Protein AF-A0A7C8EJQ4-F1 (afdb_monomer_lite)

Secondary structure (DSSP, 8-state):
----------------SGGGHHHHHHTTEEEEE-SSSSS-TTSS----EEETT-EEETTEEEEESSS-EEE------SS-GGGSSS-EEEEEEEEE------S-PEEEEEES-TTSTTT--EEEEEE-TTS-EEEEEEE-TTSS-EEE----EE-SSSS-EEEEEEEETTTTEEEEEEEETTEEEEEEEEE----S----PPPEESS----TT-SS-S---EEEEEEEEEESSPPPHHHHTTGGGGGS---TTSEEEEESPTT--SB-SSS-EEEEEEGGG-TT--EEEEEEESSSSPPEEEEEE-SSEEE-SSPPPTT-EEEEEEEEE-TT-TTPSEEEEEEEEEB--S-EEEESPTTEEEE-TTPPEEEE--TT--EEEEEEESSTTT-EEEEEESSSEE-----TT-EEEEEEEEEETTEEE---EEEEEEPPPPPPHHHHT-SEEEEEEE----EEETT-TTT---SSS-SBSS-EEEEEETTTTEEEEEEEGGGSTTS-BEEEEEEE-TTSSEEEEEEE-STT---EEEEEETTS-S-EE-SPPPTTHHHHHHHH--SSSS------EEEEEE-SSSEEEEEEEEEEEE-TTS-TTT-EEEEEEEEETTS---EE----SS-EEEEEE-TTS-EEEEEE--TTS-SSS-EEEEEE-TTS-S-EEEE-TT--SSSEEEEEEE-TT-TTEEEEEEE-SEEESSS-B-EEEEETTS-------TT-----TTEEESSTTEE--SSBSEEEE-SSSEEEESSSTTS-EEEEEEESSSSEEEEEEE--TTS-TT-TT-EEEEEEETT--EEEEE--TTSEEEEEEE-S--PPPP-------HHHHHTTEEEEEES-TTTTTTT-TTTTPPTT---EEEEEEEPP-BGGG--SS--S---TTTSSSS-SS-EEEEEEEEPPTTS-EEEEEESSSEEEEEEE-TTS-EEEE-SS-EEPPTT-EEEESSSSPPTT---PPPTT-----TGGGSPPBPPBPPTTPPPP-GGGTTS--EE--HHHHTHHHHH-TTSTTS-STTTS-SSS-GGG------B-SSSBHHHHHHHHTT-S-S---SS-SS-S--TTS-PPTTSSGGGG-HHHHHHHH-HHHHTTS-HHHHHHHHHHHHTTT---S-S-SB-SGGGTTSTTBTPPPPHHHHT-SS--TT--

pLDDT: mean 82.67, std 15.23, range [19.94, 98.62]

Sequence (1172 aa):
MKRLILTIAVSVLCLYPAKMGQAAVQDGVEVAHCFDDLNDSSGNGHTASLQGGANLSGGMVYFDGNGDYVNVGSGTWSSNPCDGSSNFTIAIAYASSQTGEGEEGAALACIGDPSVEGGSGHLTIFTNNNGQYVDCWYVGAVLGGTQYSGLSYSFSDGNMHCCFITYNASTDMVKLYALDGGSAVAGPSGTLGINTTGSNEYPRLGRAHDDPYNDFATVELNGQISLFAIWNRIISTSEMELVEDLCVPPNPCRPNNPSPANLDEHIDYRNLILDWSVEGGCDPCTTYDVYFGTSSPPPLQASGVTNTDWSCPSPLNIDQWYWWQIKAQVPGDPCSPIEGSEWKFKTGGKAYNPSPYDGEGNVQTSSQLSWSGDSFADSYNVYFGTTPDGGTFQDNTTDPCFTPTLEAETPYYWRIDEVIGGSPQTGDVWSFETALAPPDPEELGFDEILFVQRPSFASDHFYTDFIHYDPDGLFRSDNGIYKYNLTTHVIAPVITAADMPGGQGVFYKFDLDWDASRIVFDYKRGVGYGYRIWMCDIDGSNLTQITTTPPDEAANMAEYDMGEYTYSFHYDDMHPCFTQEDTIIFTSTRCKFTTLCDYDGVLTTPVLHRINIDGTGLEKLTDSPVSEFAPSMMSDGRVVYTRWEYVDKDSLYCKVGYAMNPDGSHVNEIIGLDHHSPPTFNYFRQVPTNPNKFVCVGAPHYWQGDNLGPILLIDRTKEVRTHEEPDDPTPGPAVTYVTPKVHIWQEPGWNFWTGSGWVMDEDGSSGKLYTTPYPLNETQFLVTCKYNDSDSWDTRDAYDIYLIDVSENHIPLVSVSGTSCWNPYPLKTRDKPIKINALKFPSYVASNQGLALVTDVYKGLEGEGDPPIARGDVKYLRVNMVVSRPWSCHRILLWDPVVSSTGWAAALWPRVQLGIVPVEDDGSAYFVVPADRNIFLQALDSEYRELQRERTYINFRPGEFRSCIGCHEQSGHAPTPPYGSSEAVMAFQNPPVIPEPMPGEAAGTGDWAGWGVKVLYYPYDIQPIFNDPCRPGGSCVSCHSGGSPSGDLDLSDGLTEAYNVSYESLTYGGYCGPLVFENNDHMDDDLTQFEPPMYFGCHNSYLAWWLYNDATHRARLTDQELRTIFRWVDTNYQYYGTYYGRHHSDHSSDPDFRRMPTVEEAISYDAPSWHN

Structure (mmCIF, N/CA/C/O backbone):
data_AF-A0A7C8EJQ4-F1
#
_entry.id   AF-A0A7C8EJQ4-F1
#
loop_
_atom_site.group_PDB
_atom_site.id
_atom_site.type_symbol
_atom_site.label_atom_id
_atom_site.label_alt_id
_atom_site.label_comp_id
_atom_site.label_asym_id
_atom_site.label_entity_id
_atom_site.label_seq_id
_atom_site.pdbx_PDB_ins_code
_atom_site.Cartn_x
_atom_site.Cartn_y
_atom_site.Cartn_z
_atom_site.occupancy
_atom_site.B_iso_or_equiv
_atom_site.auth_seq_id
_atom_site.auth_comp_id
_atom_site.auth_asym_id
_atom_site.auth_atom_id
_atom_site.pdbx_PDB_model_num
ATOM 1 N N . MET A 1 1 ? 8.455 -26.024 78.922 1.00 27.30 1 MET A N 1
ATOM 2 C CA . MET A 1 1 ? 9.910 -26.313 78.955 1.00 27.30 1 MET A CA 1
ATOM 3 C C . MET A 1 1 ? 10.469 -25.837 77.624 1.00 27.30 1 MET A C 1
ATOM 5 O O . MET A 1 1 ? 10.026 -26.337 76.612 1.00 27.30 1 MET A O 1
ATOM 9 N N . LYS A 1 2 ? 11.079 -24.650 77.584 1.00 22.14 2 LYS A N 1
ATOM 10 C CA . LYS A 1 2 ? 12.534 -24.402 77.685 1.00 22.14 2 LYS A CA 1
ATOM 11 C C . LYS A 1 2 ? 13.331 -24.809 76.425 1.00 22.14 2 LYS A C 1
ATOM 13 O O . LYS A 1 2 ? 13.649 -25.981 76.302 1.00 22.14 2 LYS A O 1
ATOM 18 N N . ARG A 1 3 ? 13.809 -23.752 75.732 1.00 21.80 3 ARG A N 1
ATOM 19 C CA . ARG A 1 3 ? 15.161 -23.533 75.144 1.00 21.80 3 ARG A CA 1
ATOM 20 C C . ARG A 1 3 ? 15.462 -24.282 73.822 1.00 21.80 3 ARG A C 1
ATOM 22 O O . ARG A 1 3 ? 15.159 -25.457 73.745 1.00 21.80 3 ARG A O 1
ATOM 29 N N . LEU A 1 4 ? 16.088 -23.702 72.783 1.00 24.14 4 LEU A N 1
ATOM 30 C CA . LEU A 1 4 ? 17.057 -22.590 72.721 1.00 24.14 4 LEU A CA 1
ATOM 31 C C . LEU A 1 4 ? 17.290 -22.096 71.248 1.00 24.14 4 LEU A C 1
ATOM 33 O O . LEU A 1 4 ? 17.515 -22.951 70.404 1.00 24.14 4 LEU A O 1
ATOM 37 N N . ILE A 1 5 ? 17.343 -20.756 71.041 1.00 26.19 5 ILE A N 1
ATOM 38 C CA . ILE A 1 5 ? 18.107 -19.915 70.053 1.00 26.19 5 ILE A CA 1
ATOM 39 C C . ILE A 1 5 ? 17.759 -20.013 68.540 1.00 26.19 5 ILE A C 1
ATOM 41 O O . ILE A 1 5 ? 17.794 -21.103 67.991 1.00 26.19 5 ILE A O 1
ATOM 45 N N . LEU A 1 6 ? 17.439 -18.934 67.791 1.00 23.31 6 LEU A N 1
ATOM 46 C CA . LEU A 1 6 ? 17.918 -17.523 67.774 1.00 23.31 6 LEU A CA 1
ATOM 47 C C . LEU A 1 6 ? 16.756 -16.495 67.540 1.00 23.31 6 LEU A C 1
ATOM 49 O O . LEU A 1 6 ? 15.693 -16.875 67.063 1.00 23.31 6 LEU A O 1
ATOM 53 N N . THR A 1 7 ? 16.948 -15.213 67.899 1.00 22.31 7 THR A N 1
ATOM 54 C CA . THR A 1 7 ? 15.931 -14.234 68.376 1.00 22.31 7 THR A CA 1
ATOM 55 C C . THR A 1 7 ? 15.951 -12.865 67.637 1.00 22.31 7 THR A C 1
ATOM 57 O O . THR A 1 7 ? 17.027 -12.302 67.507 1.00 22.31 7 THR A O 1
ATOM 60 N N . ILE A 1 8 ? 14.759 -12.354 67.252 1.00 22.22 8 ILE A N 1
ATOM 61 C CA . ILE A 1 8 ? 14.138 -10.981 67.273 1.00 22.22 8 ILE A CA 1
ATOM 62 C C . ILE A 1 8 ? 14.967 -9.683 67.043 1.00 22.22 8 ILE A C 1
ATOM 64 O O . ILE A 1 8 ? 15.842 -9.385 67.851 1.00 22.22 8 ILE A O 1
ATOM 68 N N . ALA A 1 9 ? 14.486 -8.814 66.121 1.00 19.94 9 ALA A N 1
ATOM 69 C CA . ALA A 1 9 ? 14.105 -7.394 66.360 1.00 19.94 9 ALA A CA 1
ATOM 70 C C . ALA A 1 9 ? 13.212 -6.805 65.230 1.00 19.94 9 ALA A C 1
ATOM 72 O O . ALA A 1 9 ? 13.501 -6.982 64.054 1.00 19.94 9 ALA A O 1
ATOM 73 N N . VAL A 1 10 ? 12.142 -6.102 65.628 1.00 23.73 10 VAL A N 1
ATOM 74 C CA . VAL A 1 10 ? 11.240 -5.225 64.848 1.00 23.73 10 VAL A CA 1
ATOM 75 C C . VAL A 1 10 ? 11.410 -3.801 65.421 1.00 23.73 10 VAL A C 1
ATOM 77 O O . VAL A 1 10 ? 11.608 -3.690 66.633 1.00 23.73 10 VAL A O 1
ATOM 80 N N . SER A 1 11 ? 11.284 -2.768 64.568 1.00 20.97 11 SER A N 1
ATOM 81 C CA . SER A 1 11 ? 11.115 -1.315 64.842 1.00 20.97 11 SER A CA 1
ATOM 82 C C . SER A 1 11 ? 12.342 -0.369 64.879 1.00 20.97 11 SER A C 1
ATOM 84 O O . SER A 1 11 ? 13.167 -0.440 65.783 1.00 20.97 11 SER A O 1
ATOM 86 N N . VAL A 1 12 ? 12.279 0.623 63.969 1.00 22.95 12 VAL A N 1
ATOM 87 C CA . VAL A 1 12 ? 12.767 2.028 63.999 1.00 22.95 12 VAL A CA 1
ATOM 88 C C . VAL A 1 12 ? 14.278 2.305 63.943 1.00 22.95 12 VAL A C 1
ATOM 90 O O . VAL A 1 12 ? 14.991 2.189 64.934 1.00 22.95 12 VAL A O 1
ATOM 93 N N . LEU A 1 13 ? 14.700 2.850 62.798 1.00 22.28 13 LEU A N 1
ATOM 94 C CA . LEU A 1 13 ? 15.467 4.099 62.696 1.00 22.28 13 LEU A CA 1
ATOM 95 C C . LEU A 1 13 ? 15.212 4.683 61.296 1.00 22.28 13 LEU A C 1
ATOM 97 O O . LEU A 1 13 ? 15.818 4.253 60.320 1.00 22.28 13 LEU A O 1
ATOM 101 N N . CYS A 1 14 ? 14.266 5.624 61.214 1.00 28.27 14 CYS A N 1
ATOM 102 C CA . CYS A 1 14 ? 14.302 6.671 60.198 1.00 28.27 14 CYS A CA 1
ATOM 103 C C . CYS A 1 14 ? 15.649 7.383 60.319 1.00 28.27 14 CYS A C 1
ATOM 105 O O . CYS A 1 14 ? 16.076 7.644 61.446 1.00 28.27 14 CYS A O 1
ATOM 107 N N . LEU A 1 15 ? 16.293 7.641 59.185 1.00 25.84 15 LEU A N 1
ATOM 108 C CA . LEU A 1 15 ? 17.126 8.804 58.864 1.00 25.84 15 LEU A CA 1
ATOM 109 C C . LEU A 1 15 ? 17.798 8.504 57.514 1.00 25.84 15 LEU A C 1
ATOM 111 O O . LEU A 1 15 ? 18.328 7.408 57.342 1.00 25.84 15 LEU A O 1
ATOM 115 N N . TYR A 1 16 ? 17.816 9.512 56.635 1.00 28.77 16 TYR A N 1
ATOM 116 C CA . TYR A 1 16 ? 18.401 9.578 55.282 1.00 28.77 16 TYR A CA 1
ATOM 117 C C . TYR A 1 16 ? 17.473 9.115 54.140 1.00 28.77 16 TYR A C 1
ATOM 119 O O . TYR A 1 16 ? 17.317 7.919 53.914 1.00 28.77 16 TYR A O 1
ATOM 127 N N . PRO A 1 17 ? 16.888 10.082 53.402 1.00 32.66 17 PRO A N 1
ATOM 128 C CA . PRO A 1 17 ? 17.417 10.337 52.056 1.00 32.66 17 PRO A CA 1
ATOM 129 C C . PRO A 1 17 ? 17.632 11.817 51.725 1.00 32.66 17 PRO A C 1
ATOM 131 O O . PRO A 1 17 ? 18.051 12.126 50.619 1.00 32.66 17 PRO A O 1
ATOM 134 N N . ALA A 1 18 ? 17.441 12.731 52.673 1.00 28.28 18 ALA A N 1
ATOM 135 C CA . ALA A 1 18 ? 17.628 14.132 52.362 1.00 28.28 18 ALA A CA 1
ATOM 136 C C . ALA A 1 18 ? 19.133 14.467 52.152 1.00 28.28 18 ALA A C 1
ATOM 138 O O . ALA A 1 18 ? 19.528 14.971 51.122 1.00 28.28 18 ALA A O 1
ATOM 139 N N . LYS A 1 19 ? 20.068 14.066 53.026 1.00 28.25 19 LYS A N 1
ATOM 140 C CA . LYS A 1 19 ? 21.513 14.418 52.882 1.00 28.25 19 LYS A CA 1
ATOM 141 C C . LYS A 1 19 ? 22.242 13.802 51.669 1.00 28.25 19 LYS A C 1
ATOM 143 O O . LYS A 1 19 ? 23.445 14.013 51.542 1.00 28.25 19 LYS A O 1
ATOM 148 N N . MET A 1 20 ? 21.585 12.961 50.871 1.00 37.34 20 MET A N 1
ATOM 149 C CA . MET A 1 20 ? 22.222 12.355 49.703 1.00 37.34 20 MET A CA 1
ATOM 150 C C . MET A 1 20 ? 22.052 13.204 48.453 1.00 37.34 20 MET A C 1
ATOM 152 O O . MET A 1 20 ? 22.964 13.190 47.655 1.00 37.34 20 MET A O 1
ATOM 156 N N . GLY A 1 21 ? 20.972 13.959 48.274 1.00 43.34 21 GLY A N 1
ATOM 157 C CA . GLY A 1 21 ? 20.657 14.489 46.950 1.00 43.34 21 GLY A CA 1
ATOM 158 C C . GLY A 1 21 ? 21.635 15.532 46.390 1.00 43.34 21 GLY A C 1
ATOM 159 O O . GLY A 1 21 ? 22.051 15.399 45.244 1.00 43.34 21 GLY A O 1
ATOM 160 N N . GLN A 1 22 ? 22.088 16.510 47.190 1.00 45.38 22 GLN A N 1
ATOM 161 C CA . GLN A 1 22 ? 22.983 17.572 46.696 1.00 45.38 22 GLN A CA 1
ATOM 162 C C . GLN A 1 22 ? 24.466 17.134 46.721 1.00 45.38 22 GLN A C 1
ATOM 164 O O . GLN A 1 22 ? 25.219 17.442 45.806 1.00 45.38 22 GLN A O 1
ATOM 169 N N . ALA A 1 23 ? 24.886 16.322 47.694 1.00 49.50 23 ALA A N 1
ATOM 170 C CA . ALA A 1 23 ? 26.217 15.723 47.766 1.00 49.50 23 ALA A CA 1
ATOM 171 C C . ALA A 1 23 ? 26.384 14.619 46.724 1.00 49.50 23 ALA A C 1
ATOM 173 O O . ALA A 1 23 ? 27.482 14.443 46.209 1.00 49.50 23 ALA A O 1
ATOM 174 N N . ALA A 1 24 ? 25.314 13.881 46.411 1.00 62.06 24 ALA A N 1
ATOM 175 C CA . ALA A 1 24 ? 25.301 12.951 45.295 1.00 62.06 24 ALA A CA 1
ATOM 176 C C . ALA A 1 24 ? 25.359 13.744 43.993 1.00 62.06 24 ALA A C 1
ATOM 178 O O . ALA A 1 24 ? 26.297 13.534 43.241 1.00 62.06 24 ALA A O 1
ATOM 179 N N . VAL A 1 25 ? 24.506 14.750 43.761 1.00 73.81 25 VAL A N 1
ATOM 180 C CA . VAL A 1 25 ? 24.597 15.532 42.514 1.00 73.81 25 VAL A CA 1
ATOM 181 C C . VAL A 1 25 ? 25.911 16.322 42.382 1.00 73.81 25 VAL A C 1
ATOM 183 O O . VAL A 1 25 ? 26.331 16.584 41.266 1.00 73.81 25 VAL A O 1
ATOM 186 N N . GLN A 1 26 ? 26.619 16.653 43.470 1.00 73.94 26 GLN A N 1
ATOM 187 C CA . GLN A 1 26 ? 27.972 17.235 43.418 1.00 73.94 26 GLN A CA 1
ATOM 188 C C . GLN A 1 26 ? 29.094 16.193 43.249 1.00 73.94 26 GLN A C 1
ATOM 190 O O . GLN A 1 26 ? 30.200 16.542 42.830 1.00 73.94 26 GLN A O 1
ATOM 195 N N . ASP A 1 27 ? 28.842 14.919 43.559 1.00 79.69 27 ASP A N 1
ATOM 196 C CA . ASP A 1 27 ? 29.830 13.850 43.418 1.00 79.69 27 ASP A CA 1
ATOM 197 C C . ASP A 1 27 ? 30.124 13.580 41.942 1.00 79.69 27 ASP A C 1
ATOM 199 O O . ASP A 1 27 ? 29.236 13.224 41.163 1.00 79.69 27 ASP A O 1
ATOM 203 N N . GLY A 1 28 ? 31.392 13.725 41.564 1.00 79.75 28 GLY A N 1
ATOM 204 C CA . GLY A 1 28 ? 31.852 13.513 40.196 1.00 79.75 28 GLY A CA 1
ATOM 205 C C . GLY A 1 28 ? 31.602 14.675 39.232 1.00 79.75 28 GLY A C 1
ATOM 206 O O . GLY A 1 28 ? 31.813 14.484 38.038 1.00 79.75 28 GLY A O 1
ATOM 207 N N . VAL A 1 29 ? 31.174 15.857 39.701 1.00 87.44 29 VAL A N 1
ATOM 208 C CA . VAL A 1 29 ? 31.055 17.056 38.849 1.00 87.44 29 VAL A CA 1
ATOM 209 C C . VAL A 1 29 ? 32.443 17.525 38.405 1.00 87.44 29 VAL A C 1
ATOM 211 O O . VAL A 1 29 ? 33.298 17.863 39.224 1.00 87.44 29 VAL A O 1
ATOM 214 N N . GLU A 1 30 ? 32.646 17.596 37.096 1.00 86.62 30 GLU A N 1
ATOM 215 C CA . GLU A 1 30 ? 33.846 18.141 36.459 1.00 86.62 30 GLU A CA 1
ATOM 216 C C . GLU A 1 30 ? 33.672 19.637 36.167 1.00 86.62 30 GLU A C 1
ATOM 218 O O . GLU A 1 30 ? 34.538 20.447 36.497 1.00 86.62 30 GLU A O 1
ATOM 223 N N . VAL A 1 31 ? 32.511 20.024 35.635 1.00 87.88 31 VAL A N 1
ATOM 224 C CA . VAL A 1 31 ? 32.172 21.404 35.254 1.00 87.88 31 VAL A CA 1
ATOM 225 C C . VAL A 1 31 ? 30.773 21.725 35.755 1.00 87.88 31 VAL A C 1
ATOM 227 O O . VAL A 1 31 ? 29.874 20.907 35.575 1.00 87.88 31 VAL A O 1
ATOM 230 N N . ALA A 1 32 ? 30.567 22.913 36.327 1.00 87.62 32 ALA A N 1
ATOM 231 C CA . ALA A 1 32 ? 29.224 23.425 36.583 1.00 87.62 32 ALA A CA 1
ATOM 232 C C . ALA A 1 32 ? 29.159 24.946 36.402 1.00 87.62 32 ALA A C 1
ATOM 234 O O . ALA A 1 32 ? 29.771 25.705 37.150 1.00 87.62 32 ALA A O 1
ATOM 235 N N . HIS A 1 33 ? 28.366 25.402 35.440 1.00 87.31 33 HIS A N 1
ATOM 236 C CA . HIS A 1 33 ? 28.041 26.806 35.233 1.00 87.31 33 HIS A CA 1
ATOM 237 C C . HIS A 1 33 ? 26.543 27.022 35.356 1.00 87.31 33 HIS A C 1
ATOM 239 O O . HIS A 1 33 ? 25.764 26.514 34.559 1.00 87.31 33 HIS A O 1
ATOM 245 N N . CYS A 1 34 ? 26.176 27.837 36.335 1.00 80.56 34 CYS A N 1
ATOM 246 C CA . CYS A 1 34 ? 24.805 28.265 36.597 1.00 80.56 34 CYS A CA 1
ATOM 247 C C . CYS A 1 34 ? 24.543 29.719 36.201 1.00 80.56 34 CYS A C 1
ATOM 249 O O . CYS A 1 34 ? 23.495 30.269 36.505 1.00 80.56 34 CYS A O 1
ATOM 251 N N . PHE A 1 35 ? 25.542 30.367 35.594 1.00 83.00 35 PHE A N 1
ATOM 252 C CA . PHE A 1 35 ? 25.456 31.698 34.992 1.00 83.00 35 PHE A CA 1
ATOM 253 C C . PHE A 1 35 ? 24.912 32.831 35.894 1.00 83.00 35 PHE A C 1
ATOM 255 O O . PHE A 1 35 ? 24.545 33.901 35.408 1.00 83.00 35 PHE A O 1
ATOM 262 N N . ASP A 1 36 ? 24.974 32.672 37.218 1.00 71.62 36 ASP A N 1
ATOM 263 C CA . ASP A 1 36 ? 24.946 33.795 38.169 1.00 71.62 36 ASP A CA 1
ATOM 264 C C . ASP A 1 36 ? 26.218 34.655 38.053 1.00 71.62 36 ASP A C 1
ATOM 266 O O . ASP A 1 36 ? 26.193 35.882 38.190 1.00 71.62 36 ASP A O 1
ATOM 270 N N . ASP A 1 37 ? 27.341 34.004 37.753 1.00 79.12 37 ASP A N 1
ATOM 271 C CA . ASP A 1 37 ? 28.588 34.598 37.294 1.00 79.12 37 ASP A CA 1
ATOM 272 C C . ASP A 1 37 ? 29.264 33.671 36.256 1.00 79.12 37 ASP A C 1
ATOM 274 O O . ASP A 1 37 ? 28.708 32.651 35.849 1.00 79.12 37 ASP A O 1
ATOM 278 N N . LEU A 1 38 ? 30.450 34.047 35.765 1.00 83.31 38 LEU A N 1
ATOM 279 C CA . LEU A 1 38 ? 31.218 33.223 34.817 1.00 83.31 38 LEU A CA 1
ATOM 280 C C . LEU A 1 38 ? 32.145 32.212 35.514 1.00 83.31 38 LEU A C 1
ATOM 282 O O . LEU A 1 38 ? 32.961 31.562 34.856 1.00 83.31 38 LEU A O 1
ATOM 286 N N . ASN A 1 39 ? 32.091 32.105 36.841 1.00 82.19 39 ASN A N 1
ATOM 287 C CA . ASN A 1 39 ? 32.936 31.176 37.568 1.00 82.19 39 ASN A CA 1
ATOM 288 C C . ASN A 1 39 ? 32.368 29.760 37.472 1.00 82.19 39 ASN A C 1
ATOM 290 O O . ASN A 1 39 ? 31.169 29.529 37.323 1.00 82.19 39 ASN A O 1
ATOM 294 N N . ASP A 1 40 ? 33.281 28.803 37.529 1.00 81.25 40 ASP A N 1
ATOM 295 C CA . ASP A 1 40 ? 32.952 27.390 37.594 1.00 81.25 40 ASP A CA 1
ATOM 296 C C . ASP A 1 40 ? 32.598 27.021 39.039 1.00 81.25 40 ASP A C 1
ATOM 298 O O . ASP A 1 40 ? 33.410 27.179 39.957 1.00 81.25 40 ASP A O 1
ATOM 302 N N . SER A 1 41 ? 31.370 26.552 39.221 1.00 77.00 41 SER A N 1
ATOM 303 C CA . SER A 1 41 ? 30.782 26.168 40.502 1.00 77.00 41 SER A CA 1
ATOM 304 C C . SER A 1 41 ? 31.230 24.775 40.957 1.00 77.00 41 SER A C 1
ATOM 306 O O . SER A 1 41 ? 31.035 24.446 42.126 1.00 77.00 41 SER A O 1
ATOM 308 N N . SER A 1 42 ? 31.885 23.979 40.095 1.00 78.12 42 SER A N 1
ATOM 309 C CA . SER A 1 42 ? 32.476 22.687 40.488 1.00 78.12 42 SER A CA 1
ATOM 310 C C . SER A 1 42 ? 33.738 22.852 41.345 1.00 78.12 42 SER A C 1
ATOM 312 O O . SER A 1 42 ? 34.091 21.980 42.137 1.00 78.12 42 SER A O 1
ATOM 314 N N . GLY A 1 43 ? 34.431 23.989 41.202 1.00 74.88 43 GLY A N 1
ATOM 315 C CA . GLY A 1 43 ? 35.720 24.249 41.844 1.00 74.88 43 GLY A CA 1
ATOM 316 C C . GLY A 1 43 ? 36.942 23.709 41.087 1.00 74.88 43 GLY A C 1
ATOM 317 O O . GLY A 1 43 ? 38.059 23.870 41.586 1.00 74.88 43 GLY A O 1
ATOM 318 N N . ASN A 1 44 ? 36.772 23.140 39.887 1.00 80.12 44 ASN A N 1
ATOM 319 C CA . ASN A 1 44 ? 37.868 22.611 39.057 1.00 80.12 44 ASN A CA 1
ATOM 320 C C . ASN A 1 44 ? 38.519 23.666 38.144 1.00 80.12 44 ASN A C 1
ATOM 322 O O . ASN A 1 44 ? 39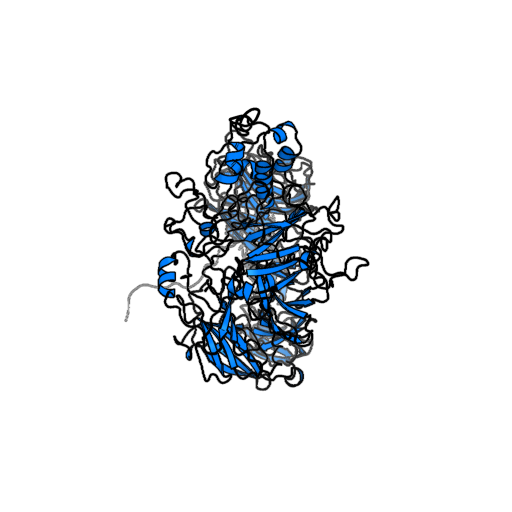.524 23.403 37.478 1.00 80.12 44 ASN A O 1
ATOM 326 N N . GLY A 1 45 ? 38.009 24.898 38.171 1.00 80.94 45 GLY A N 1
ATOM 327 C CA . GLY A 1 45 ? 38.659 26.064 37.575 1.00 80.94 45 GLY A CA 1
ATOM 328 C C . GLY A 1 45 ? 38.341 26.269 36.096 1.00 80.94 45 GLY A C 1
ATOM 329 O O . GLY A 1 45 ? 39.113 26.937 35.405 1.00 80.94 45 GLY A O 1
ATOM 330 N N . HIS A 1 46 ? 37.214 25.744 35.611 1.00 83.50 46 HIS A N 1
ATOM 331 C CA . HIS A 1 46 ? 36.734 25.920 34.237 1.00 83.50 46 HIS A CA 1
ATOM 332 C C . HIS A 1 46 ? 36.096 27.299 33.994 1.00 83.50 46 HIS A C 1
ATOM 334 O O . HIS A 1 46 ? 35.048 27.400 33.380 1.00 83.50 46 HIS A O 1
ATOM 340 N N . THR A 1 47 ? 36.702 28.395 34.463 1.00 85.12 47 THR A N 1
ATOM 341 C CA . THR A 1 47 ? 36.109 29.743 34.351 1.00 85.12 47 THR A CA 1
ATOM 342 C C . THR A 1 47 ? 35.704 30.078 32.909 1.00 85.12 47 THR A C 1
ATOM 344 O O . THR A 1 47 ? 36.538 30.033 32.000 1.00 85.12 47 THR A O 1
ATOM 347 N N . ALA A 1 48 ? 34.435 30.435 32.714 1.00 88.00 48 ALA A N 1
ATOM 348 C CA . ALA A 1 48 ? 33.855 30.728 31.414 1.00 88.00 48 ALA A CA 1
ATOM 349 C C . ALA A 1 48 ? 34.247 32.126 30.905 1.00 88.00 48 ALA A C 1
ATOM 351 O O . ALA A 1 48 ? 34.529 33.051 31.673 1.00 88.00 48 ALA A O 1
ATOM 352 N N . SER A 1 49 ? 34.239 32.305 29.585 1.00 91.31 49 SER A N 1
ATOM 353 C CA . SER A 1 49 ? 34.419 33.609 28.942 1.00 91.31 49 SER A CA 1
ATOM 354 C C . SER A 1 49 ? 33.443 33.792 27.784 1.00 91.31 49 SER A C 1
ATOM 356 O O . SER A 1 49 ? 33.294 32.901 26.950 1.00 91.31 49 SER A O 1
ATOM 358 N N . LEU A 1 50 ? 32.793 34.956 27.742 1.00 91.56 50 LEU A N 1
ATOM 359 C CA . LEU A 1 50 ? 31.844 35.336 26.694 1.00 91.56 50 LEU A CA 1
ATOM 360 C C . LEU A 1 50 ? 32.593 35.867 25.464 1.00 91.56 50 LEU A C 1
ATOM 362 O O . LEU A 1 50 ? 33.554 36.629 25.612 1.00 91.56 50 LEU A O 1
ATOM 366 N N . GLN A 1 51 ? 32.151 35.485 24.268 1.00 90.31 51 GLN A N 1
ATOM 367 C CA . GLN A 1 51 ? 32.710 35.891 22.976 1.00 90.31 51 GLN A CA 1
ATOM 368 C C . GLN A 1 51 ? 31.581 36.300 22.014 1.00 90.31 51 GLN A C 1
ATOM 370 O O . GLN A 1 51 ? 30.409 36.056 22.290 1.00 90.31 51 GLN A O 1
ATOM 375 N N . GLY A 1 52 ? 31.925 36.950 20.897 1.00 81.12 52 GLY A N 1
ATOM 376 C CA . GLY A 1 52 ? 30.977 37.258 19.812 1.00 81.12 52 GLY A CA 1
ATOM 377 C C . GLY A 1 52 ? 30.018 38.427 20.040 1.00 81.12 52 GLY A C 1
ATOM 378 O O . GLY A 1 52 ? 29.753 39.173 19.106 1.00 81.12 52 GLY A O 1
ATOM 379 N N . GLY A 1 53 ? 29.618 38.674 21.288 1.00 83.31 53 GLY A N 1
ATOM 380 C CA . GLY A 1 53 ? 28.463 39.528 21.598 1.00 83.31 53 GLY A CA 1
ATOM 381 C C . GLY A 1 53 ? 27.597 38.967 22.731 1.00 83.31 53 GLY A C 1
ATOM 382 O O . GLY A 1 53 ? 26.862 39.734 23.359 1.00 83.31 53 GLY A O 1
ATOM 383 N N . ALA A 1 54 ? 27.795 37.687 23.073 1.00 89.75 54 ALA A N 1
ATOM 384 C CA . ALA A 1 54 ? 27.119 36.989 24.159 1.00 89.75 54 ALA A CA 1
ATOM 385 C C . ALA A 1 54 ? 27.159 37.775 25.480 1.00 89.75 54 ALA A C 1
ATOM 387 O O . ALA A 1 54 ? 28.188 38.342 25.874 1.00 89.75 54 ALA A O 1
ATOM 388 N N . ASN A 1 55 ? 26.032 37.790 26.194 1.00 89.12 55 ASN A N 1
ATOM 389 C CA . ASN A 1 55 ? 25.853 38.620 27.384 1.00 89.12 55 ASN A CA 1
ATOM 390 C C . ASN A 1 55 ? 25.269 37.833 28.561 1.00 89.12 55 ASN A C 1
ATOM 392 O O . ASN A 1 55 ? 24.297 37.101 28.406 1.00 89.12 55 ASN A O 1
ATOM 396 N N . LEU A 1 56 ? 25.829 38.048 29.753 1.00 86.88 56 LEU A N 1
ATOM 397 C CA . LEU A 1 56 ? 25.348 37.493 31.014 1.00 86.88 56 LEU A CA 1
ATOM 398 C C . LEU A 1 56 ? 24.358 38.459 31.674 1.00 86.88 56 LEU A C 1
ATOM 400 O O . LEU A 1 56 ? 24.718 39.586 32.026 1.00 86.88 56 LEU A O 1
ATOM 404 N N . SER A 1 57 ? 23.120 38.025 31.887 1.00 76.94 57 SER A N 1
ATOM 405 C CA . SER A 1 57 ? 22.106 38.829 32.571 1.00 76.94 57 SER A CA 1
ATOM 406 C C . SER A 1 57 ? 21.074 37.945 33.264 1.00 76.94 57 SER A C 1
ATOM 408 O O . SER A 1 57 ? 20.562 37.002 32.680 1.00 76.94 57 SER A O 1
ATOM 410 N N . GLY A 1 58 ? 20.713 38.273 34.507 1.00 68.44 58 GLY A N 1
ATOM 411 C CA . GLY A 1 58 ? 19.616 37.596 35.210 1.00 68.44 58 GLY A CA 1
ATOM 412 C C . GLY A 1 58 ? 19.795 36.082 35.391 1.00 68.44 58 GLY A C 1
ATOM 413 O O . GLY A 1 58 ? 18.800 35.374 35.306 1.00 68.44 58 GLY A O 1
ATOM 414 N N . GLY A 1 59 ? 21.029 35.608 35.609 1.00 74.19 59 GLY A N 1
ATOM 415 C CA . GLY A 1 59 ? 21.326 34.183 35.822 1.00 74.19 59 GLY A CA 1
ATOM 416 C C . GLY A 1 59 ? 21.439 33.354 34.537 1.00 74.19 59 GLY A C 1
ATOM 417 O O . GLY A 1 59 ? 21.379 32.134 34.590 1.00 74.19 59 GLY A O 1
ATOM 418 N N . MET A 1 60 ? 21.528 33.995 33.367 1.00 83.50 60 MET A N 1
ATOM 419 C CA . MET A 1 60 ? 21.552 33.320 32.065 1.00 83.50 60 MET A CA 1
ATOM 420 C C . MET A 1 60 ? 22.510 34.013 31.100 1.00 83.50 60 MET A C 1
ATOM 422 O O . MET A 1 60 ? 22.722 35.231 31.183 1.00 83.50 60 MET A O 1
ATOM 426 N N . VAL A 1 61 ? 23.054 33.249 30.155 1.00 87.38 61 VAL A N 1
ATOM 427 C CA . VAL A 1 61 ? 23.771 33.788 28.993 1.00 87.38 61 VAL A CA 1
ATOM 428 C C . VAL A 1 61 ? 22.822 33.853 27.809 1.00 87.38 61 VAL A C 1
ATOM 430 O O . VAL A 1 61 ? 22.150 32.872 27.512 1.00 87.38 61 VAL A O 1
ATOM 433 N N . TYR A 1 62 ? 22.799 34.996 27.131 1.00 87.62 62 TYR A N 1
ATOM 434 C CA . TYR A 1 62 ? 22.027 35.228 25.913 1.00 87.62 62 TYR A CA 1
ATOM 435 C C . TYR A 1 62 ? 22.939 35.222 24.688 1.00 87.62 62 TYR A C 1
ATOM 437 O O . TYR A 1 62 ? 24.037 35.786 24.744 1.00 87.62 62 TYR A O 1
ATOM 445 N N . PHE A 1 63 ? 22.435 34.635 23.606 1.00 89.31 63 PHE A N 1
ATOM 446 C CA . PHE A 1 63 ? 23.064 34.514 22.294 1.00 89.31 63 PHE A CA 1
ATOM 447 C C . PHE A 1 63 ? 22.121 35.104 21.242 1.00 89.31 63 PHE A C 1
ATOM 449 O O . PHE A 1 63 ? 20.925 34.813 21.274 1.00 89.31 63 PHE A O 1
ATOM 456 N N . ASP A 1 64 ? 22.630 35.927 20.328 1.00 82.88 64 ASP A N 1
ATOM 457 C CA . ASP A 1 64 ? 21.825 36.601 19.299 1.00 82.88 64 ASP A CA 1
ATOM 458 C C . ASP A 1 64 ? 21.900 35.958 17.900 1.00 82.88 64 ASP A C 1
ATOM 460 O O . ASP A 1 64 ? 21.281 36.457 16.956 1.00 82.88 64 ASP A O 1
ATOM 464 N N . GLY A 1 65 ? 22.607 34.829 17.776 1.00 74.06 65 GLY A N 1
ATOM 465 C CA . GLY A 1 65 ? 22.782 34.090 16.525 1.00 74.06 65 GLY A CA 1
ATOM 466 C C . GLY A 1 65 ? 23.748 34.736 15.523 1.00 74.06 65 GLY A C 1
ATOM 467 O O . GLY A 1 65 ? 23.596 34.489 14.329 1.00 74.06 65 GLY A O 1
ATOM 468 N N . ASN A 1 66 ? 24.677 35.601 15.965 1.00 77.56 66 ASN A N 1
ATOM 469 C CA . ASN A 1 66 ? 25.667 36.242 15.088 1.00 77.56 66 ASN A CA 1
ATOM 470 C C . ASN A 1 66 ? 27.088 36.305 15.698 1.00 77.56 66 ASN A C 1
ATOM 472 O O . ASN A 1 66 ? 27.600 37.363 16.074 1.00 77.56 66 ASN A O 1
ATOM 476 N N . GLY A 1 67 ? 27.767 35.165 15.732 1.00 75.50 67 GLY A N 1
ATOM 477 C CA . GLY A 1 67 ? 29.138 34.979 16.195 1.00 75.50 67 GLY A CA 1
ATOM 478 C C . GLY A 1 67 ? 29.262 34.713 17.691 1.00 75.50 67 GLY A C 1
ATOM 479 O O . GLY A 1 67 ? 30.391 34.642 18.181 1.00 75.50 67 GLY A O 1
ATOM 480 N N . ASP A 1 68 ? 28.140 34.583 18.403 1.00 86.81 68 ASP A N 1
ATOM 481 C CA . ASP A 1 68 ? 28.045 34.462 19.859 1.00 86.81 68 ASP A CA 1
ATOM 482 C C . ASP A 1 68 ? 28.402 33.063 20.361 1.00 86.81 68 ASP A C 1
ATOM 484 O O . ASP A 1 68 ? 27.850 32.062 19.913 1.00 86.81 68 ASP A O 1
ATOM 488 N N . TYR A 1 69 ? 29.310 32.984 21.338 1.00 89.25 69 TYR A N 1
ATOM 489 C CA . TYR A 1 69 ? 29.622 31.725 22.018 1.00 89.25 69 TYR A CA 1
ATOM 490 C C . TYR A 1 69 ? 30.243 31.939 23.402 1.00 89.25 69 TYR A C 1
ATOM 492 O O . TYR A 1 69 ? 30.760 33.014 23.727 1.00 89.25 69 TYR A O 1
ATOM 500 N N . VAL A 1 70 ? 30.229 30.885 24.221 1.00 90.50 70 VAL A N 1
ATOM 501 C CA . VAL A 1 70 ? 30.919 30.836 25.519 1.00 90.50 70 VAL A CA 1
ATOM 502 C C . VAL A 1 70 ? 32.008 29.778 25.479 1.00 90.50 70 VAL A C 1
ATOM 504 O O . VAL A 1 70 ? 31.728 28.621 25.191 1.00 90.50 70 VAL A O 1
ATOM 507 N N . ASN A 1 71 ? 33.239 30.154 25.824 1.00 89.50 71 ASN A N 1
ATOM 508 C CA . ASN A 1 71 ? 34.314 29.191 26.071 1.00 89.50 71 ASN A CA 1
ATOM 509 C C . ASN A 1 71 ? 34.358 28.844 27.561 1.00 89.50 71 ASN A C 1
ATOM 511 O O . ASN A 1 71 ? 34.607 29.731 28.382 1.00 89.50 71 ASN A O 1
ATOM 515 N N . VAL A 1 72 ? 34.168 27.569 27.892 1.00 85.06 72 VAL A N 1
ATOM 516 C CA . VAL A 1 72 ? 34.267 27.006 29.245 1.00 85.06 72 VAL A CA 1
ATOM 517 C C . VAL A 1 72 ? 35.734 26.644 29.505 1.00 85.06 72 VAL A C 1
ATOM 519 O O . VAL A 1 72 ? 36.292 25.806 28.808 1.00 85.06 72 VAL A O 1
ATOM 522 N N . GLY A 1 73 ? 36.400 27.331 30.441 1.00 75.06 73 GLY A N 1
ATOM 523 C CA . GLY A 1 73 ? 37.862 27.326 30.635 1.00 75.06 73 GLY A CA 1
ATOM 524 C C . GLY A 1 73 ? 38.545 25.944 30.764 1.00 75.06 73 GLY A C 1
ATOM 525 O O . GLY A 1 73 ? 37.911 24.923 31.001 1.00 75.06 73 GLY A O 1
ATOM 526 N N . SER A 1 74 ? 39.881 25.897 30.654 1.00 68.75 74 SER A N 1
ATOM 527 C CA . SER A 1 74 ? 40.700 24.661 30.643 1.00 68.75 74 SER A CA 1
ATOM 528 C C . SER A 1 74 ? 41.044 24.217 32.058 1.00 68.75 74 SER A C 1
ATOM 530 O O . SER A 1 74 ? 42.219 24.028 32.379 1.00 68.75 74 SER A O 1
ATOM 532 N N . GLY A 1 75 ? 40.045 24.157 32.933 1.00 72.50 75 GLY A N 1
ATOM 533 C CA . GLY A 1 75 ? 40.204 23.631 34.283 1.00 72.50 75 GLY A CA 1
ATOM 534 C C . GLY A 1 75 ? 40.755 22.199 34.300 1.00 72.50 75 GLY A C 1
ATOM 535 O O . GLY A 1 75 ? 41.118 21.608 33.279 1.00 72.50 75 GLY A O 1
ATOM 536 N N . THR A 1 76 ? 40.873 21.636 35.494 1.00 76.75 76 THR A N 1
ATOM 537 C CA . THR A 1 76 ? 41.379 20.272 35.666 1.00 76.75 76 THR A CA 1
ATOM 538 C C . THR A 1 76 ? 40.284 19.234 35.471 1.00 76.75 76 THR A C 1
ATOM 540 O O . THR A 1 76 ? 39.412 19.121 36.320 1.00 76.75 76 THR A O 1
ATOM 543 N N . TRP A 1 77 ? 40.422 18.417 34.427 1.00 77.25 77 TRP A N 1
ATOM 544 C CA . TRP A 1 77 ? 39.597 17.232 34.183 1.00 77.25 77 TRP A CA 1
ATOM 545 C C . TRP A 1 77 ? 40.155 15.994 34.893 1.00 77.25 77 TRP A C 1
ATOM 547 O O . TRP A 1 77 ? 41.359 15.721 34.809 1.00 77.25 77 TRP A O 1
ATOM 557 N N . SER A 1 78 ? 39.298 15.203 35.538 1.00 76.69 78 SER A N 1
ATOM 558 C CA . SER A 1 78 ? 39.652 13.859 36.016 1.00 76.69 78 SER A CA 1
ATOM 559 C C . SER A 1 78 ? 39.431 12.768 34.957 1.00 76.69 78 SER A C 1
ATOM 561 O O . SER A 1 78 ? 40.141 11.759 34.965 1.00 76.69 78 SER A O 1
ATOM 563 N N . SER A 1 79 ? 38.525 13.011 34.003 1.00 73.94 79 SER A N 1
ATOM 564 C CA . SER A 1 79 ? 38.260 12.180 32.821 1.00 73.94 79 SER A CA 1
ATOM 565 C C . SER A 1 79 ? 37.722 13.029 31.665 1.00 73.94 79 SER A C 1
ATOM 567 O O . SER A 1 79 ? 36.973 13.973 31.914 1.00 73.94 79 SER A O 1
ATOM 569 N N . ASN A 1 80 ? 38.068 12.697 30.417 1.00 73.06 80 ASN A N 1
ATOM 570 C CA . ASN A 1 80 ? 37.602 13.431 29.239 1.00 73.06 80 ASN A CA 1
ATOM 571 C C . ASN A 1 80 ? 36.372 12.731 28.623 1.00 73.06 80 ASN A C 1
ATOM 573 O O . ASN A 1 80 ? 36.518 11.616 28.128 1.00 73.06 80 ASN A O 1
ATOM 577 N N . PRO A 1 81 ? 35.177 13.353 28.594 1.00 71.44 81 PRO A N 1
ATOM 578 C CA . PRO A 1 81 ? 33.985 12.723 28.012 1.00 71.44 81 PRO A CA 1
ATOM 579 C C . PRO A 1 81 ? 34.144 12.372 26.517 1.00 71.44 81 PRO A C 1
ATOM 581 O O . PRO A 1 81 ? 33.458 11.482 26.026 1.00 71.44 81 PRO A O 1
ATOM 584 N N . CYS A 1 82 ? 35.085 12.992 25.796 1.00 69.50 82 CYS A N 1
ATOM 585 C CA . CYS A 1 82 ? 35.293 12.767 24.359 1.00 69.50 82 CYS A CA 1
ATOM 586 C C . CYS A 1 82 ? 36.228 11.597 24.016 1.00 69.50 82 CYS A C 1
ATOM 588 O O . CYS A 1 82 ? 36.429 11.318 22.832 1.00 69.50 82 CYS A O 1
ATOM 590 N N . ASP A 1 83 ? 36.827 10.935 25.013 1.00 71.94 83 ASP A N 1
ATOM 591 C CA . ASP A 1 83 ? 37.714 9.780 24.801 1.00 71.94 83 ASP A CA 1
ATOM 592 C C . ASP A 1 83 ? 37.021 8.417 24.977 1.00 71.94 83 ASP A C 1
ATOM 594 O O . ASP A 1 83 ? 37.635 7.375 24.737 1.00 71.94 83 ASP A O 1
ATOM 598 N N . GLY A 1 84 ? 35.750 8.420 25.401 1.00 72.62 84 GLY A N 1
ATOM 599 C CA . GLY A 1 84 ? 34.909 7.228 25.532 1.00 72.62 84 GLY A CA 1
ATOM 600 C C . GLY A 1 84 ? 35.380 6.233 26.595 1.00 72.62 84 GLY A C 1
ATOM 601 O O . GLY A 1 84 ? 34.819 5.143 26.697 1.00 72.62 84 GLY A O 1
ATOM 602 N N . SER A 1 85 ? 36.402 6.576 27.386 1.00 77.38 85 SER A N 1
ATOM 603 C CA . SER A 1 85 ? 37.068 5.659 28.316 1.00 77.38 85 SER A CA 1
ATOM 604 C C . SER A 1 85 ? 36.391 5.567 29.685 1.00 77.38 85 SER A C 1
ATOM 606 O O . SER A 1 85 ? 36.671 4.644 30.459 1.00 77.38 85 SER A O 1
ATOM 608 N N . SER A 1 86 ? 35.482 6.493 29.985 1.00 84.44 86 SER A N 1
ATOM 609 C CA . SER A 1 86 ? 34.738 6.553 31.237 1.00 84.44 86 SER A CA 1
ATOM 610 C C . SER A 1 86 ? 33.276 6.914 31.014 1.00 84.44 86 SER A C 1
ATOM 612 O O . SER A 1 86 ? 32.900 7.533 30.022 1.00 84.44 86 SER A O 1
ATOM 614 N N . ASN A 1 87 ? 32.447 6.540 31.982 1.00 90.88 87 ASN A N 1
ATOM 615 C CA . ASN A 1 87 ? 31.061 6.976 32.030 1.00 90.88 87 ASN A CA 1
ATOM 616 C C . ASN A 1 87 ? 30.993 8.495 32.219 1.00 90.88 87 ASN A C 1
ATOM 618 O O . ASN A 1 87 ? 31.828 9.053 32.927 1.00 90.88 87 ASN A O 1
ATOM 622 N N . PHE A 1 88 ? 29.984 9.149 31.655 1.00 91.00 88 PHE A N 1
ATOM 623 C CA . PHE A 1 88 ? 29.747 10.570 31.909 1.00 91.00 88 PHE A CA 1
ATOM 624 C C . PHE A 1 88 ? 28.261 10.924 31.855 1.00 91.00 88 PHE A C 1
ATOM 626 O O . PHE A 1 88 ? 27.450 10.166 31.317 1.00 91.00 88 PHE A O 1
ATOM 633 N N . THR A 1 89 ? 27.924 12.087 32.415 1.00 92.56 89 THR A N 1
ATOM 634 C CA . THR A 1 89 ? 26.636 12.757 32.198 1.00 92.56 89 THR A CA 1
ATOM 635 C C . THR A 1 89 ? 26.879 14.211 31.820 1.00 92.56 89 THR A C 1
ATOM 637 O O . THR A 1 89 ? 27.759 14.842 32.398 1.00 92.56 89 THR A O 1
ATOM 640 N N . ILE A 1 90 ? 26.108 14.756 30.886 1.00 91.75 90 ILE A N 1
ATOM 641 C CA . ILE A 1 90 ? 26.088 16.186 30.558 1.00 91.75 90 ILE A CA 1
ATOM 642 C C . ILE A 1 90 ? 24.677 16.702 30.819 1.00 91.75 90 ILE A C 1
ATOM 644 O O . ILE A 1 90 ? 23.727 16.014 30.464 1.00 91.75 90 ILE A O 1
ATOM 648 N N . ALA A 1 91 ? 24.544 17.883 31.420 1.00 92.12 91 ALA A N 1
ATOM 649 C CA . ALA A 1 91 ? 23.278 18.589 31.591 1.00 92.12 91 ALA A CA 1
ATOM 650 C C . ALA A 1 91 ? 23.350 19.976 30.952 1.00 92.12 91 ALA A C 1
ATOM 652 O O . ALA A 1 91 ? 24.351 20.683 31.114 1.00 92.12 91 ALA A O 1
ATOM 653 N N . ILE A 1 92 ? 22.281 20.384 30.275 1.00 90.94 92 ILE A N 1
ATOM 654 C CA . ILE A 1 92 ? 22.145 21.735 29.731 1.00 90.94 92 ILE A CA 1
ATOM 655 C C . ILE A 1 92 ? 20.701 22.217 29.855 1.00 90.94 92 ILE A C 1
ATOM 657 O O . ILE A 1 92 ? 19.770 21.498 29.496 1.00 90.94 92 ILE A O 1
ATOM 661 N N . ALA A 1 93 ? 20.525 23.436 30.371 1.00 89.31 93 ALA A N 1
ATOM 662 C CA . ALA A 1 93 ? 19.230 24.108 30.408 1.00 89.31 93 ALA A CA 1
ATOM 663 C C . ALA A 1 93 ? 19.239 25.320 29.477 1.00 89.31 93 ALA A C 1
ATOM 665 O O . ALA A 1 93 ? 20.082 26.211 29.626 1.00 89.31 93 ALA A O 1
ATOM 666 N N . TYR A 1 94 ? 18.331 25.343 28.503 1.00 88.19 94 TYR A N 1
ATOM 667 C CA . TYR A 1 94 ? 18.345 26.306 27.407 1.00 88.19 94 TYR A CA 1
ATOM 668 C C . TYR A 1 94 ? 16.934 26.665 26.921 1.00 88.19 94 TYR A C 1
ATOM 670 O O . TYR A 1 94 ? 15.974 25.950 27.183 1.00 88.19 94 TYR A O 1
ATOM 678 N N . ALA A 1 95 ? 16.807 27.780 26.206 1.00 83.19 95 ALA A N 1
ATOM 679 C CA . ALA A 1 95 ? 15.636 28.101 25.390 1.00 83.19 95 ALA A CA 1
ATOM 680 C C . ALA A 1 95 ? 16.104 28.731 24.073 1.00 83.19 95 ALA A C 1
ATOM 682 O O . ALA A 1 95 ? 17.003 29.575 24.091 1.00 83.19 95 ALA A O 1
ATOM 683 N N . SER A 1 96 ? 15.501 28.354 22.947 1.00 80.00 96 SER A N 1
ATOM 684 C CA . SER A 1 96 ? 15.792 28.944 21.633 1.00 80.00 96 SER A CA 1
ATOM 685 C C . SER A 1 96 ? 14.659 29.866 21.186 1.00 80.00 96 SER A C 1
ATOM 687 O O . SER A 1 96 ? 13.507 29.698 21.576 1.00 80.00 96 SER A O 1
ATOM 689 N N . SER A 1 97 ? 14.987 30.865 20.371 1.00 67.62 97 SER A N 1
ATOM 690 C CA . SER A 1 97 ? 14.035 31.824 19.805 1.00 67.62 97 SER A CA 1
ATOM 691 C C . SER A 1 97 ? 14.186 32.002 18.291 1.00 67.62 97 SER A C 1
ATOM 693 O O . SER A 1 97 ? 13.654 32.969 17.732 1.00 67.62 97 SER A O 1
ATOM 695 N N . GLN A 1 98 ? 14.908 31.104 17.603 1.00 62.50 98 GLN A N 1
ATOM 696 C CA . GLN A 1 98 ? 15.045 31.219 16.152 1.00 62.50 98 GLN A CA 1
ATOM 697 C C . GLN A 1 98 ? 13.686 31.027 15.463 1.00 62.50 98 GLN A C 1
ATOM 699 O O . GLN A 1 98 ? 12.894 30.145 15.784 1.00 62.50 98 GLN A O 1
ATOM 704 N N . THR A 1 99 ? 13.420 31.896 14.491 1.00 51.03 99 THR A N 1
ATOM 705 C CA . THR A 1 99 ? 12.206 31.908 13.670 1.00 51.03 99 THR A CA 1
ATOM 706 C C . THR A 1 99 ? 12.630 31.758 12.209 1.00 51.03 99 THR A C 1
ATOM 708 O O . THR A 1 99 ? 12.775 32.747 11.495 1.00 51.03 99 THR A O 1
ATOM 711 N N . GLY A 1 100 ? 12.921 30.530 11.776 1.00 46.47 100 GLY A N 1
ATOM 712 C CA . GLY A 1 100 ? 13.346 30.246 10.402 1.00 46.47 100 GLY A CA 1
ATOM 713 C C . GLY A 1 100 ? 13.234 28.765 10.036 1.00 46.47 100 GLY A C 1
ATOM 714 O O . GLY A 1 100 ? 13.566 27.905 10.850 1.00 46.47 100 GLY A O 1
ATOM 715 N N . GLU A 1 101 ? 12.744 28.502 8.822 1.00 40.94 101 GLU A N 1
ATOM 716 C CA . GLU A 1 101 ? 12.656 27.180 8.188 1.00 40.94 101 GLU A CA 1
ATOM 717 C C . GLU A 1 101 ? 14.043 26.740 7.691 1.00 40.94 101 GLU A C 1
ATOM 719 O O . GLU A 1 101 ? 14.718 27.487 6.980 1.00 40.94 101 GLU A O 1
ATOM 724 N N . GLY A 1 102 ? 14.468 25.548 8.111 1.00 44.12 102 GLY A N 1
ATOM 725 C CA . GLY A 1 102 ? 15.725 24.893 7.746 1.00 44.12 102 GLY A CA 1
ATOM 726 C C . GLY A 1 102 ? 16.049 23.770 8.737 1.00 44.12 102 GLY A C 1
ATOM 727 O O . GLY A 1 102 ? 15.932 23.978 9.943 1.00 44.12 102 GLY A O 1
ATOM 728 N N . GLU A 1 103 ? 16.427 22.592 8.235 1.00 46.66 103 GLU A N 1
ATOM 729 C CA . GLU A 1 103 ? 16.709 21.369 9.016 1.00 46.66 103 GLU A CA 1
ATOM 730 C C . GLU A 1 103 ? 18.041 21.402 9.797 1.00 46.66 103 GLU A C 1
ATOM 732 O O . GLU A 1 103 ? 18.327 20.509 10.593 1.00 46.66 103 GLU A O 1
ATOM 737 N N . GLU A 1 104 ? 18.869 22.433 9.612 1.00 56.19 104 GLU A N 1
ATOM 738 C CA . GLU A 1 104 ? 20.167 22.549 10.284 1.00 56.19 104 GLU A CA 1
ATOM 739 C C . GLU A 1 104 ? 19.994 23.047 11.737 1.00 56.19 104 GLU A C 1
ATOM 741 O O . GLU A 1 104 ? 19.708 24.218 11.976 1.00 56.19 104 GLU A O 1
ATOM 746 N N . GLY A 1 105 ? 20.149 22.161 12.729 1.00 68.06 105 GLY A N 1
ATOM 747 C CA . GLY A 1 105 ? 20.027 22.501 14.154 1.00 68.06 105 GLY A CA 1
ATOM 748 C C . GLY A 1 105 ? 21.152 23.399 14.707 1.00 68.06 105 GLY A C 1
ATOM 749 O O . GLY A 1 105 ? 22.303 23.328 14.280 1.00 68.06 105 GLY A O 1
ATOM 750 N N . ALA A 1 106 ? 20.841 24.223 15.714 1.00 77.88 106 ALA A N 1
ATOM 751 C CA . ALA A 1 106 ? 21.788 25.081 16.423 1.00 77.88 106 ALA A CA 1
ATOM 752 C C . ALA A 1 106 ? 22.575 24.318 17.505 1.00 77.88 106 ALA A C 1
ATOM 754 O O . ALA A 1 106 ? 21.999 23.626 18.350 1.00 77.88 106 ALA A O 1
ATOM 755 N N . ALA A 1 107 ? 23.898 24.501 17.548 1.00 82.25 107 ALA A N 1
ATOM 756 C CA . ALA A 1 107 ? 24.750 23.879 18.562 1.00 82.25 107 ALA A CA 1
ATOM 757 C C . ALA A 1 107 ? 24.536 24.503 19.955 1.00 82.25 107 ALA A C 1
ATOM 759 O O . ALA A 1 107 ? 24.824 25.680 20.187 1.00 82.25 107 ALA A O 1
ATOM 760 N N . LEU A 1 108 ? 24.100 23.688 20.915 1.00 87.62 108 LEU A N 1
ATOM 761 C CA . LEU A 1 108 ? 23.977 24.063 22.323 1.00 87.62 108 LEU A CA 1
ATOM 762 C C . LEU A 1 108 ? 25.325 23.984 23.039 1.00 87.62 108 LEU A C 1
ATOM 764 O O . LEU A 1 108 ? 25.725 24.929 23.723 1.00 87.62 108 LEU A O 1
ATOM 768 N N . ALA A 1 109 ? 26.035 22.869 22.859 1.00 87.81 109 ALA A N 1
ATOM 769 C CA . ALA A 1 109 ? 27.359 22.650 23.423 1.00 87.81 109 ALA A CA 1
ATOM 770 C C . ALA A 1 109 ? 28.195 21.732 22.527 1.00 87.81 109 ALA A C 1
ATOM 772 O O . ALA A 1 109 ? 27.704 20.726 22.034 1.00 87.81 109 ALA A O 1
ATOM 773 N N . CYS A 1 110 ? 29.473 22.045 22.359 1.00 84.00 110 CYS A N 1
ATOM 774 C CA . CYS A 1 110 ? 30.448 21.234 21.645 1.00 84.00 110 CYS A CA 1
ATOM 775 C C . CYS A 1 110 ? 31.628 20.965 22.582 1.00 84.00 110 CYS A C 1
ATOM 777 O O . CYS A 1 110 ? 32.223 21.899 23.129 1.00 84.00 110 CYS A O 1
ATOM 779 N N . ILE A 1 111 ? 31.930 19.693 22.825 1.00 83.25 111 ILE A N 1
ATOM 780 C CA . ILE A 1 111 ? 32.957 19.246 23.765 1.00 83.25 111 ILE A CA 1
ATOM 781 C C . ILE A 1 111 ? 34.077 18.579 22.962 1.00 83.25 111 ILE A C 1
ATOM 783 O O . ILE A 1 111 ? 33.844 17.617 22.230 1.00 83.25 111 ILE A O 1
ATOM 787 N N . GLY A 1 112 ? 35.300 19.088 23.112 1.00 74.50 112 GLY A N 1
ATOM 788 C CA . GLY A 1 112 ? 36.441 18.752 22.257 1.00 74.50 112 GLY A CA 1
ATOM 789 C C . GLY A 1 112 ? 36.582 19.692 21.052 1.00 74.50 112 GLY A C 1
ATOM 790 O O . GLY A 1 112 ? 35.670 20.449 20.742 1.00 74.50 112 GLY A O 1
ATOM 791 N N . ASP A 1 113 ? 37.743 19.669 20.401 1.00 68.19 113 ASP A N 1
ATOM 792 C CA . ASP A 1 113 ? 38.101 20.508 19.258 1.00 68.19 113 ASP A CA 1
ATOM 793 C C . ASP A 1 113 ? 38.644 19.626 18.108 1.00 68.19 113 ASP A C 1
ATOM 795 O O . ASP A 1 113 ? 39.705 19.002 18.259 1.00 68.19 113 ASP A O 1
ATOM 799 N N . PRO A 1 114 ? 37.942 19.562 16.960 1.00 59.53 114 PRO A N 1
ATOM 800 C CA . PRO A 1 114 ? 38.381 18.813 15.781 1.00 59.53 114 PRO A CA 1
ATOM 801 C C . PRO A 1 114 ? 39.562 19.469 15.042 1.00 59.53 114 PRO A C 1
ATOM 803 O O . PRO A 1 114 ? 40.204 18.823 14.211 1.00 59.53 114 PRO A O 1
ATOM 806 N N . SER A 1 115 ? 39.888 20.735 15.333 1.00 56.34 115 SER A N 1
ATOM 807 C CA . SER A 1 115 ? 40.923 21.508 14.633 1.00 56.34 115 SER A CA 1
ATOM 808 C C . SER A 1 115 ? 42.362 21.180 15.070 1.00 56.34 115 SER A C 1
ATOM 810 O O . SER A 1 115 ? 43.331 21.611 14.433 1.00 56.34 115 SER A O 1
ATOM 812 N N . VAL A 1 116 ? 42.534 20.379 16.129 1.00 56.84 116 VAL A N 1
ATOM 813 C CA . VAL A 1 116 ? 43.850 20.019 16.673 1.00 56.84 116 VAL A CA 1
ATOM 814 C C . VAL A 1 116 ? 44.506 18.902 15.845 1.00 56.84 116 VAL A C 1
ATOM 816 O O . VAL A 1 116 ? 43.958 17.808 15.695 1.00 56.84 116 VAL A O 1
ATOM 819 N N . GLU A 1 117 ? 45.726 19.142 15.337 1.00 47.84 117 GLU A N 1
ATOM 820 C CA . GLU A 1 117 ? 46.526 18.149 14.595 1.00 47.84 117 GLU A CA 1
ATOM 821 C C . GLU A 1 117 ? 46.647 16.822 15.375 1.00 47.84 117 GLU A C 1
ATOM 823 O O . GLU A 1 117 ? 47.297 16.762 16.421 1.00 47.84 117 GLU A O 1
ATOM 828 N N . GLY A 1 118 ? 46.068 15.737 14.844 1.00 50.62 118 GLY A N 1
ATOM 829 C CA . GLY A 1 118 ? 46.165 14.397 15.442 1.00 50.62 118 GLY A CA 1
ATOM 830 C C . GLY A 1 118 ? 44.903 13.540 15.369 1.00 50.62 118 GLY A C 1
ATOM 831 O O . GLY A 1 118 ? 44.975 12.360 15.697 1.00 50.62 118 GLY A O 1
ATOM 832 N N . GLY A 1 119 ? 43.783 14.101 14.910 1.00 52.03 119 GLY A N 1
ATOM 833 C CA . GLY A 1 119 ? 42.540 13.360 14.740 1.00 52.03 119 GLY A CA 1
ATOM 834 C C . GLY A 1 119 ? 41.796 13.113 16.058 1.00 52.03 119 GLY A C 1
ATOM 835 O O . GLY A 1 119 ? 41.500 11.972 16.409 1.00 52.03 119 GLY A O 1
ATOM 836 N N . SER A 1 120 ? 41.499 14.189 16.783 1.00 60.06 120 SER A N 1
ATOM 837 C CA . SER A 1 120 ? 40.681 14.122 17.996 1.00 60.06 120 SER A CA 1
ATOM 838 C C . SER A 1 120 ? 39.208 14.318 17.637 1.00 60.06 120 SER A C 1
ATOM 840 O O . SER A 1 120 ? 38.894 15.237 16.886 1.00 60.06 120 SER A O 1
ATOM 842 N N . GLY A 1 121 ? 38.317 13.458 18.134 1.00 67.25 121 GLY A N 1
ATOM 843 C CA . GLY A 1 121 ? 36.877 13.609 17.934 1.00 67.25 121 GLY A CA 1
ATOM 844 C C . GLY A 1 121 ? 36.222 14.615 18.882 1.00 67.25 121 GLY A C 1
ATOM 845 O O . GLY A 1 121 ? 36.804 14.978 19.912 1.00 67.25 121 GLY A O 1
ATOM 846 N N . HIS A 1 122 ? 35.007 15.046 18.543 1.00 74.44 122 HIS A N 1
ATOM 847 C CA . HIS A 1 122 ? 34.214 15.978 19.345 1.00 74.44 122 HIS A CA 1
ATOM 848 C C . HIS A 1 122 ? 32.772 15.475 19.536 1.00 74.44 122 HIS A C 1
ATOM 850 O O . HIS A 1 122 ? 32.235 14.771 18.682 1.00 74.44 122 HIS A O 1
ATOM 856 N N . LEU A 1 123 ? 32.167 15.822 20.675 1.00 80.62 123 LEU A N 1
ATOM 857 C CA . LEU A 1 123 ? 30.770 15.538 21.014 1.00 80.62 123 LEU A CA 1
ATOM 858 C C . LEU A 1 123 ? 29.969 16.839 20.937 1.00 80.62 123 LEU A C 1
ATOM 860 O O . LEU A 1 123 ? 30.217 17.754 21.724 1.00 80.62 123 LEU A O 1
ATOM 864 N N . THR A 1 124 ? 29.015 16.917 20.015 1.00 81.75 124 THR A N 1
ATOM 865 C CA . THR A 1 124 ? 28.150 18.090 19.835 1.00 81.75 124 THR A CA 1
ATOM 866 C C . THR A 1 124 ? 26.728 17.773 20.270 1.00 81.75 124 THR A C 1
ATOM 868 O O . THR A 1 124 ? 26.173 16.747 19.899 1.00 81.75 124 THR A O 1
ATOM 871 N N . ILE A 1 125 ? 26.143 18.678 21.048 1.00 85.44 125 ILE A N 1
ATOM 872 C CA . ILE A 1 125 ? 24.744 18.697 21.468 1.00 85.44 125 ILE A CA 1
ATOM 873 C C . ILE A 1 125 ? 24.075 19.831 20.713 1.00 85.44 125 ILE A C 1
ATOM 875 O O . ILE A 1 125 ? 24.580 20.958 20.729 1.00 85.44 125 ILE A O 1
ATOM 879 N N . PHE A 1 126 ? 22.941 19.559 20.092 1.00 82.31 126 PHE A N 1
ATOM 880 C CA . PHE A 1 126 ? 22.241 20.539 19.278 1.00 82.31 126 PHE A CA 1
ATOM 881 C C . PHE A 1 126 ? 20.742 20.503 19.531 1.00 82.31 126 PHE A C 1
ATOM 883 O O . PHE A 1 126 ? 20.199 19.565 20.115 1.00 82.31 126 PHE A O 1
ATOM 890 N N . THR A 1 127 ? 20.098 21.581 19.109 1.00 80.50 127 THR A N 1
ATOM 891 C CA . THR A 1 127 ? 18.655 21.761 19.136 1.00 80.50 127 THR A CA 1
ATOM 892 C C . THR A 1 127 ? 18.165 22.211 17.773 1.00 80.50 127 THR A C 1
ATOM 894 O O . THR A 1 127 ? 18.941 22.745 16.989 1.00 80.50 127 THR A O 1
ATOM 897 N N . ASN A 1 128 ? 16.889 22.019 17.470 1.00 73.12 128 ASN A N 1
ATOM 898 C CA . ASN A 1 128 ? 16.295 22.636 16.291 1.00 73.12 128 ASN A CA 1
ATOM 899 C C . ASN A 1 128 ? 16.041 24.139 16.530 1.00 73.12 128 ASN A C 1
ATOM 901 O O . ASN A 1 128 ? 16.137 24.659 17.645 1.00 73.12 128 ASN A O 1
ATOM 905 N N . ASN A 1 129 ? 15.678 24.855 15.470 1.00 67.19 129 ASN A N 1
ATOM 906 C CA . ASN A 1 129 ? 15.571 26.316 15.500 1.00 67.19 129 ASN A CA 1
ATOM 907 C C . ASN A 1 129 ? 14.564 26.817 16.561 1.00 67.19 129 ASN A C 1
ATOM 909 O O . ASN A 1 129 ? 14.813 27.813 17.245 1.00 67.19 129 ASN A O 1
ATOM 913 N N . ASN A 1 130 ? 13.468 26.091 16.797 1.00 68.06 130 ASN A N 1
ATOM 914 C CA . ASN A 1 130 ? 12.447 26.472 17.780 1.00 68.06 130 ASN A CA 1
ATOM 915 C C . ASN A 1 130 ? 12.722 25.979 19.218 1.00 68.06 130 ASN A C 1
ATOM 917 O O . ASN A 1 130 ? 11.929 26.273 20.111 1.00 68.06 130 ASN A O 1
ATOM 921 N N . GLY A 1 131 ? 13.840 25.288 19.463 1.00 70.75 131 GLY A N 1
ATOM 922 C CA . GLY A 1 131 ? 14.248 24.845 20.796 1.00 70.75 131 GLY A CA 1
ATOM 923 C C . GLY A 1 131 ? 13.515 23.610 21.314 1.00 70.75 131 GLY A C 1
ATOM 924 O O . GLY A 1 131 ? 13.733 23.229 22.454 1.00 70.75 131 GLY A O 1
ATOM 925 N N . GLN A 1 132 ? 12.656 22.987 20.508 1.00 75.00 132 GLN A N 1
ATOM 926 C CA . GLN A 1 132 ? 11.779 21.892 20.930 1.00 75.00 132 GLN A CA 1
ATOM 927 C C . GLN A 1 132 ? 12.400 20.510 20.729 1.00 75.00 132 GLN A C 1
ATOM 929 O O . GLN A 1 132 ? 11.714 19.506 20.857 1.00 75.00 132 GLN A O 1
ATOM 934 N N . TYR A 1 133 ? 13.681 20.439 20.389 1.00 76.19 133 TYR A N 1
ATOM 935 C CA . TYR A 1 133 ? 14.375 19.208 20.026 1.00 76.19 133 TYR A CA 1
ATOM 936 C C . TYR A 1 133 ? 15.764 19.198 20.655 1.00 76.19 133 TYR A C 1
ATOM 938 O O . TYR A 1 133 ? 16.430 20.228 20.651 1.00 76.19 133 TYR A O 1
ATOM 946 N N . VAL A 1 134 ? 16.232 18.065 21.174 1.00 81.19 134 VAL A N 1
ATOM 947 C CA . VAL A 1 134 ? 17.639 17.863 21.564 1.00 81.19 134 VAL A CA 1
ATOM 948 C C . VAL A 1 134 ? 18.139 16.545 21.014 1.00 81.19 134 VAL A C 1
ATOM 950 O O . VAL A 1 134 ? 17.479 15.521 21.174 1.00 81.19 134 VAL A O 1
ATOM 953 N N . ASP A 1 135 ? 19.349 16.571 20.468 1.00 80.56 135 ASP A N 1
ATOM 954 C CA . ASP A 1 135 ? 20.100 15.389 20.048 1.00 80.56 135 ASP A CA 1
ATOM 955 C C . ASP A 1 135 ? 21.607 15.637 20.274 1.00 80.56 135 ASP A C 1
ATOM 957 O O . ASP A 1 135 ? 22.050 16.751 20.588 1.00 80.56 135 ASP A O 1
ATOM 961 N N . CYS A 1 136 ? 22.397 14.569 20.211 1.00 81.00 136 CYS A N 1
ATOM 962 C CA . CYS A 1 136 ? 23.837 14.588 20.378 1.00 81.00 136 CYS A CA 1
ATOM 963 C C . CYS A 1 136 ? 24.557 13.660 19.397 1.00 81.00 136 CYS A C 1
ATOM 965 O O . CYS A 1 136 ? 24.204 12.487 19.243 1.00 81.00 136 CYS A O 1
ATOM 967 N N . TRP A 1 137 ? 25.616 14.178 18.774 1.00 76.62 137 TRP A N 1
ATOM 968 C CA . TRP A 1 137 ? 26.429 13.469 17.786 1.00 76.62 137 TRP A CA 1
ATOM 969 C C . TRP A 1 137 ? 27.896 13.432 18.197 1.00 76.62 137 TRP A C 1
ATOM 971 O O . TRP A 1 137 ? 28.412 14.375 18.803 1.00 76.62 137 TRP A O 1
ATOM 981 N N . TYR A 1 138 ? 28.582 12.352 17.820 1.00 75.38 138 TYR A N 1
ATOM 982 C CA . TYR A 1 138 ? 30.028 12.236 17.961 1.00 75.38 138 TYR A CA 1
ATOM 983 C C . TYR A 1 138 ? 30.692 12.129 16.591 1.00 75.38 138 TYR A C 1
ATOM 985 O O . TYR A 1 138 ? 30.319 11.310 15.750 1.00 75.38 138 TYR A O 1
ATOM 993 N N . VAL A 1 139 ? 31.726 12.936 16.384 1.00 67.00 139 VAL A N 1
ATOM 994 C CA . VAL A 1 139 ? 32.488 12.963 15.134 1.00 67.00 139 VAL A CA 1
ATOM 995 C C . VAL A 1 139 ? 33.897 12.484 15.439 1.00 67.00 139 VAL A C 1
ATOM 997 O O . VAL A 1 139 ? 34.648 13.161 16.137 1.00 67.00 139 VAL A O 1
ATOM 1000 N N . GLY A 1 140 ? 34.253 11.291 14.955 1.00 59.59 140 GLY A N 1
ATOM 1001 C CA . GLY A 1 140 ? 35.565 10.671 15.160 1.00 59.59 140 GLY A CA 1
ATOM 1002 C C . GLY A 1 140 ? 36.504 10.887 13.971 1.00 59.59 140 GLY A C 1
ATOM 1003 O O . GLY A 1 140 ? 36.127 10.705 12.817 1.00 59.59 140 GLY A O 1
ATOM 1004 N N . ALA A 1 141 ? 37.771 11.210 14.222 1.00 52.69 141 ALA A N 1
ATOM 1005 C CA . ALA A 1 141 ? 38.680 11.648 13.162 1.00 52.69 141 ALA A CA 1
ATOM 1006 C C . ALA A 1 141 ? 39.355 10.547 12.311 1.00 52.69 141 ALA A C 1
ATOM 1008 O O . ALA A 1 141 ? 40.206 10.866 11.481 1.00 52.69 141 ALA A O 1
ATOM 1009 N N . VAL A 1 142 ? 39.058 9.256 12.517 1.00 48.75 142 VAL A N 1
ATOM 1010 C CA . VAL A 1 142 ? 39.807 8.151 11.867 1.00 48.75 142 VAL A CA 1
ATOM 1011 C C . VAL A 1 142 ? 39.044 7.473 10.717 1.00 48.75 142 VAL A C 1
ATOM 1013 O O . VAL A 1 142 ? 39.651 6.697 9.981 1.00 48.75 142 VAL A O 1
ATOM 1016 N N . LEU A 1 143 ? 37.761 7.780 10.483 1.00 42.56 143 LEU A N 1
ATOM 1017 C CA . LEU A 1 143 ? 36.970 7.098 9.440 1.00 42.56 143 LEU A CA 1
ATOM 1018 C C . LEU A 1 143 ? 36.201 7.995 8.458 1.00 42.56 143 LEU A C 1
ATOM 1020 O O . LEU A 1 143 ? 35.562 7.450 7.567 1.00 42.56 143 LEU A O 1
ATOM 1024 N N . GLY A 1 144 ? 36.295 9.326 8.543 1.00 44.38 144 GLY A N 1
ATOM 1025 C CA . GLY A 1 144 ? 35.646 10.207 7.558 1.00 44.38 144 GLY A CA 1
ATOM 1026 C C . GLY A 1 144 ? 34.127 10.014 7.454 1.00 44.38 144 GLY A C 1
ATOM 1027 O O . GLY A 1 144 ? 33.584 10.112 6.360 1.00 44.38 144 GLY A O 1
ATOM 1028 N N . GLY A 1 145 ? 33.461 9.706 8.571 1.00 51.06 145 GLY A N 1
ATOM 1029 C CA . GLY A 1 145 ? 32.007 9.597 8.647 1.00 51.06 145 GLY A CA 1
ATOM 1030 C C . GLY A 1 145 ? 31.485 10.101 9.991 1.00 51.06 145 GLY A C 1
ATOM 1031 O O . GLY A 1 145 ? 32.044 9.759 11.038 1.00 51.06 145 GLY A O 1
ATOM 1032 N N . THR A 1 146 ? 30.429 10.912 9.944 1.00 53.44 146 THR A N 1
ATOM 1033 C CA . THR A 1 146 ? 29.625 11.332 11.099 1.00 53.44 146 THR A CA 1
ATOM 1034 C C . THR A 1 146 ? 28.910 10.111 11.671 1.00 53.44 146 THR A C 1
ATOM 1036 O O . THR A 1 146 ? 28.258 9.379 10.927 1.00 53.44 146 THR A O 1
ATOM 1039 N N . GLN A 1 147 ? 29.043 9.853 12.975 1.00 55.34 147 GLN A N 1
ATOM 1040 C CA . GLN A 1 147 ? 28.241 8.826 13.639 1.00 55.34 147 GLN A CA 1
ATOM 1041 C C . GLN A 1 147 ? 27.068 9.500 14.341 1.00 55.34 147 GLN A C 1
ATOM 1043 O O . GLN A 1 147 ? 27.221 10.203 15.343 1.00 55.34 147 GLN A O 1
ATOM 1048 N N . TYR A 1 148 ? 25.895 9.299 13.752 1.00 54.44 148 TYR A N 1
ATOM 1049 C CA . TYR A 1 148 ? 24.623 9.768 14.271 1.00 54.44 148 TYR A CA 1
ATOM 1050 C C . TYR A 1 148 ? 24.160 8.809 15.359 1.00 54.44 148 TYR A C 1
ATOM 1052 O O . TYR A 1 148 ? 24.082 7.602 15.129 1.00 54.44 148 TYR A O 1
ATOM 1060 N N . SER A 1 149 ? 23.833 9.335 16.539 1.00 53.12 149 SER A N 1
ATOM 1061 C CA . SER A 1 149 ? 23.126 8.524 17.529 1.00 53.12 149 SER A CA 1
ATOM 1062 C C . SER A 1 149 ? 21.684 8.247 17.072 1.00 53.12 149 SER A C 1
ATOM 1064 O O . SER A 1 149 ? 21.132 7.203 17.415 1.00 53.12 149 SER A O 1
ATOM 1066 N N . GLY A 1 150 ? 21.095 9.151 16.269 1.00 56.72 150 GLY A N 1
ATOM 1067 C CA . GLY A 1 150 ? 19.697 9.084 15.827 1.00 56.72 150 GLY A CA 1
ATOM 1068 C C . GLY A 1 150 ? 18.707 9.232 16.986 1.00 56.72 150 GLY A C 1
ATOM 1069 O O . GLY A 1 150 ? 17.559 8.812 16.878 1.00 56.72 150 GLY A O 1
ATOM 1070 N N . LEU A 1 151 ? 19.161 9.761 18.128 1.00 64.75 151 LEU A N 1
ATOM 1071 C CA . LEU A 1 151 ? 18.383 9.840 19.355 1.00 64.75 151 LEU A CA 1
ATOM 1072 C C . LEU A 1 151 ? 17.899 11.268 19.534 1.00 64.75 151 LEU A C 1
ATOM 1074 O O . LEU A 1 151 ? 18.666 12.145 19.914 1.00 64.75 151 LEU A O 1
ATOM 1078 N N . SER A 1 152 ? 16.611 11.488 19.323 1.00 69.56 152 SER A N 1
ATOM 1079 C CA . SER A 1 152 ? 16.003 12.794 19.518 1.00 69.56 152 SER A CA 1
ATOM 1080 C C . SER A 1 152 ? 15.026 12.795 20.680 1.00 69.56 152 SER A C 1
ATOM 1082 O O . SER A 1 152 ? 14.183 11.912 20.827 1.00 69.56 152 SER A O 1
ATOM 1084 N N . TYR A 1 153 ? 15.130 13.810 21.532 1.00 72.31 153 TYR A N 1
ATOM 1085 C CA . TYR A 1 153 ? 14.102 14.099 22.522 1.00 72.31 153 TYR A CA 1
ATOM 1086 C C . TYR A 1 153 ? 13.371 15.376 22.126 1.00 72.31 153 TYR A C 1
ATOM 1088 O O . TYR A 1 153 ? 13.992 16.438 22.048 1.00 72.31 153 TYR A O 1
ATOM 1096 N N . SER A 1 154 ? 12.063 15.269 21.888 1.00 74.81 154 SER A N 1
ATOM 1097 C CA . SER A 1 154 ? 11.220 16.406 21.514 1.00 74.81 154 SER A CA 1
ATOM 1098 C C . SER A 1 154 ? 10.399 16.901 22.704 1.00 74.81 154 SER A C 1
ATOM 1100 O O . SER A 1 154 ? 9.802 16.111 23.433 1.00 74.81 154 SER A O 1
ATOM 1102 N N . PHE A 1 155 ? 10.365 18.215 22.900 1.00 67.31 155 PHE A N 1
ATOM 1103 C CA . PHE A 1 155 ? 9.613 18.899 23.945 1.00 67.31 155 PHE A CA 1
ATOM 1104 C C . PHE A 1 155 ? 8.310 19.483 23.382 1.00 67.31 155 PHE A C 1
ATOM 1106 O O . PHE A 1 155 ? 8.267 19.971 22.256 1.00 67.31 155 PHE A O 1
ATOM 1113 N N . SER A 1 156 ? 7.233 19.465 24.169 1.00 56.25 156 SER A N 1
ATOM 1114 C CA . SER A 1 156 ? 5.878 19.819 23.714 1.00 56.25 156 SER A CA 1
ATOM 1115 C C . SER A 1 156 ? 5.540 21.320 23.730 1.00 56.25 156 SER A C 1
ATOM 1117 O O . SER A 1 156 ? 4.400 21.694 23.457 1.00 56.25 156 SER A O 1
ATOM 1119 N N . ASP A 1 157 ? 6.484 22.208 24.047 1.00 57.47 157 ASP A N 1
ATOM 1120 C CA . ASP A 1 157 ? 6.265 23.658 24.097 1.00 57.47 157 ASP A CA 1
ATOM 1121 C C . ASP A 1 157 ? 7.555 24.445 23.796 1.00 57.47 157 ASP A C 1
ATOM 1123 O O . ASP A 1 157 ? 8.629 23.869 23.740 1.00 57.47 157 ASP A O 1
ATOM 1127 N N . GLY A 1 158 ? 7.456 25.741 23.478 1.00 49.78 158 GLY A N 1
ATOM 1128 C CA . GLY A 1 158 ? 8.606 26.608 23.148 1.00 49.78 158 GLY A CA 1
ATOM 1129 C C . GLY A 1 158 ? 9.220 27.283 24.380 1.00 49.78 158 GLY A C 1
ATOM 1130 O O . GLY A 1 158 ? 9.498 28.484 24.351 1.00 49.78 158 GLY A O 1
ATOM 1131 N N . ASN A 1 159 ? 9.300 26.555 25.496 1.00 64.00 159 ASN A N 1
ATOM 1132 C CA . ASN A 1 159 ? 9.749 27.067 26.790 1.00 64.00 159 ASN A CA 1
ATOM 1133 C C . ASN A 1 159 ? 11.236 26.748 27.041 1.00 64.00 159 ASN A C 1
ATOM 1135 O O . ASN A 1 159 ? 11.966 26.314 26.159 1.00 64.00 159 ASN A O 1
ATOM 1139 N N . MET A 1 160 ? 11.732 27.048 28.244 1.00 64.75 160 MET A N 1
ATOM 1140 C CA . MET A 1 160 ? 13.084 26.657 28.646 1.00 64.75 160 MET A CA 1
ATOM 1141 C C . MET A 1 160 ? 13.097 25.174 29.030 1.00 64.75 160 MET A C 1
ATOM 1143 O O . MET A 1 160 ? 12.323 24.761 29.890 1.00 64.75 160 MET A O 1
ATOM 1147 N N . HIS A 1 161 ? 14.001 24.403 28.434 1.00 79.00 161 HIS A N 1
ATOM 1148 C CA . HIS A 1 161 ? 14.134 22.961 28.622 1.00 79.00 161 HIS A CA 1
ATOM 1149 C C . HIS A 1 161 ? 15.436 22.624 29.342 1.00 79.00 161 HIS A C 1
ATOM 1151 O O . HIS A 1 161 ? 16.453 23.266 29.095 1.00 79.00 161 HIS A O 1
ATOM 1157 N N . CYS A 1 162 ? 15.423 21.604 30.203 1.00 85.00 162 CYS A N 1
ATOM 1158 C CA . CYS A 1 162 ? 16.625 21.032 30.811 1.00 85.00 162 CYS A CA 1
ATOM 1159 C C . CYS A 1 162 ? 16.764 19.577 30.362 1.00 85.00 162 CYS A C 1
ATOM 1161 O O . CYS A 1 162 ? 15.862 18.772 30.602 1.00 85.00 162 CYS A O 1
ATOM 1163 N N . CYS A 1 163 ? 17.868 19.243 29.696 1.00 88.06 163 CYS A N 1
ATOM 1164 C CA . CYS A 1 163 ? 18.127 17.903 29.178 1.00 88.06 163 CYS A CA 1
ATOM 1165 C C . CYS A 1 163 ? 19.434 17.323 29.716 1.00 88.06 163 CYS A C 1
ATOM 1167 O O . CYS A 1 163 ? 20.358 18.050 30.094 1.00 88.06 163 CYS A O 1
ATOM 1169 N N . PHE A 1 164 ? 19.502 15.992 29.728 1.00 90.88 164 PHE A N 1
ATOM 1170 C CA . PHE A 1 164 ? 20.665 15.228 30.150 1.00 90.88 164 PHE A CA 1
ATOM 1171 C C . PHE A 1 164 ? 21.060 14.199 29.106 1.00 90.88 164 PHE A C 1
ATOM 1173 O O . PHE A 1 164 ? 20.216 13.545 28.497 1.00 90.88 164 PHE A O 1
ATOM 1180 N N . ILE A 1 165 ? 22.362 13.992 28.981 1.00 90.62 165 ILE A N 1
ATOM 1181 C CA . ILE A 1 165 ? 22.956 12.973 28.125 1.00 90.62 165 ILE A CA 1
ATOM 1182 C C . ILE A 1 165 ? 23.829 12.107 29.006 1.00 90.62 165 ILE A C 1
ATOM 1184 O O . ILE A 1 165 ? 24.810 12.589 29.565 1.00 90.62 165 ILE A O 1
ATOM 1188 N N . THR A 1 166 ? 23.482 10.832 29.132 1.00 92.44 166 THR A N 1
ATOM 1189 C CA . THR A 1 166 ? 24.291 9.853 29.868 1.00 92.44 166 THR A CA 1
ATOM 1190 C C . THR A 1 166 ? 25.018 8.947 28.893 1.00 92.44 166 THR A C 1
ATOM 1192 O O . THR A 1 166 ? 24.416 8.527 27.911 1.00 92.44 166 THR A O 1
ATOM 1195 N N . TYR A 1 167 ? 26.274 8.607 29.172 1.00 90.38 167 TYR A N 1
ATOM 1196 C CA . TYR A 1 167 ? 27.058 7.667 28.371 1.00 90.38 167 TYR A CA 1
ATOM 1197 C C . TYR A 1 167 ? 27.676 6.575 29.246 1.00 90.38 167 TYR A C 1
ATOM 1199 O O . TYR A 1 167 ? 28.283 6.850 30.287 1.00 90.38 167 TYR A O 1
ATOM 1207 N N . ASN A 1 168 ? 27.528 5.323 28.809 1.00 90.12 168 ASN A N 1
ATOM 1208 C CA . ASN A 1 168 ? 28.087 4.134 29.437 1.00 90.12 168 ASN A CA 1
ATOM 1209 C C . ASN A 1 168 ? 29.224 3.558 28.588 1.00 90.12 168 ASN A C 1
ATOM 1211 O O . ASN A 1 168 ? 28.983 2.847 27.613 1.00 90.12 168 ASN A O 1
ATOM 1215 N N . ALA A 1 169 ? 30.462 3.773 29.031 1.00 85.94 169 ALA A N 1
ATOM 1216 C CA . ALA A 1 169 ? 31.671 3.355 28.324 1.00 85.94 169 ALA A CA 1
ATOM 1217 C C . ALA A 1 169 ? 31.811 1.832 28.165 1.00 85.94 169 ALA A C 1
ATOM 1219 O O . ALA A 1 169 ? 32.491 1.361 27.260 1.00 85.94 169 ALA A O 1
ATOM 1220 N N . SER A 1 170 ? 31.189 1.031 29.040 1.00 85.19 170 SER A N 1
ATOM 1221 C CA . SER A 1 170 ? 31.296 -0.435 28.963 1.00 85.19 170 SER A CA 1
ATOM 1222 C C . SER A 1 170 ? 30.409 -1.062 27.887 1.00 85.19 170 SER A C 1
ATOM 1224 O O . SER A 1 170 ? 30.681 -2.180 27.450 1.00 85.19 170 SER A O 1
ATOM 1226 N N . THR A 1 171 ? 29.355 -0.352 27.482 1.00 83.88 171 THR A N 1
ATOM 1227 C CA . THR A 1 171 ? 28.368 -0.805 26.495 1.00 83.88 171 THR A CA 1
ATOM 1228 C C . THR A 1 171 ? 28.287 0.111 25.279 1.00 83.88 171 THR A C 1
ATOM 1230 O O . THR A 1 171 ? 27.492 -0.179 24.396 1.00 83.88 171 THR A O 1
ATOM 1233 N N . ASP A 1 172 ? 29.054 1.208 25.258 1.00 82.62 172 ASP A N 1
ATOM 1234 C CA . ASP A 1 172 ? 28.979 2.280 24.255 1.00 82.62 172 ASP A CA 1
ATOM 1235 C C . ASP A 1 172 ? 27.560 2.868 24.106 1.00 82.62 172 ASP A C 1
ATOM 1237 O O . ASP A 1 172 ? 27.165 3.333 23.045 1.00 82.62 172 ASP A O 1
ATOM 1241 N N . MET A 1 173 ? 26.766 2.830 25.185 1.00 83.19 173 MET A N 1
ATOM 1242 C CA . MET A 1 173 ? 25.363 3.261 25.161 1.00 83.19 173 MET A CA 1
ATOM 1243 C C . MET A 1 173 ? 25.235 4.700 25.645 1.00 83.19 173 MET A C 1
ATOM 1245 O O . MET A 1 173 ? 25.626 5.000 26.775 1.00 83.19 173 MET A O 1
ATOM 1249 N N . VAL A 1 174 ? 24.617 5.549 24.832 1.00 87.25 174 VAL A N 1
ATOM 1250 C CA . VAL A 1 174 ? 24.142 6.880 25.203 1.00 87.25 174 VAL A CA 1
ATOM 1251 C C . VAL A 1 174 ? 22.630 6.849 25.446 1.00 87.25 174 VAL A C 1
ATOM 1253 O O . VAL A 1 174 ? 21.895 6.083 24.819 1.00 87.25 174 VAL A O 1
ATOM 1256 N N . LYS A 1 175 ? 22.149 7.655 26.390 1.00 89.00 175 LYS A N 1
ATOM 1257 C CA . LYS A 1 175 ? 20.718 7.812 26.663 1.00 89.00 175 LYS A CA 1
ATOM 1258 C C . LYS A 1 175 ? 20.385 9.249 27.029 1.00 89.00 175 LYS A C 1
ATOM 1260 O O . LYS A 1 175 ? 21.073 9.834 27.873 1.00 89.00 175 LYS A O 1
ATOM 1265 N N . LEU A 1 176 ? 19.321 9.761 26.416 1.00 87.50 176 LEU A N 1
ATOM 1266 C CA . LEU A 1 176 ? 18.787 11.095 26.656 1.00 87.50 176 LEU A CA 1
ATOM 1267 C C . LEU A 1 176 ? 17.763 11.088 27.789 1.00 87.50 176 LEU A C 1
ATOM 1269 O O . LEU A 1 176 ? 17.031 10.117 27.981 1.00 87.50 176 LEU A O 1
ATOM 1273 N N . TYR A 1 177 ? 17.711 12.187 28.529 1.00 88.50 177 TYR A N 1
ATOM 1274 C CA . TYR A 1 177 ? 16.684 12.473 29.523 1.00 88.50 177 TYR A CA 1
ATOM 1275 C C . TYR A 1 177 ? 16.304 13.950 29.456 1.00 88.50 177 TYR A C 1
ATOM 1277 O O . TYR A 1 177 ? 17.094 14.784 29.011 1.00 88.50 177 TYR A O 1
ATOM 1285 N N . ALA A 1 178 ? 15.127 14.279 29.964 1.00 84.25 178 ALA A N 1
ATOM 1286 C CA . ALA A 1 178 ? 14.637 15.644 30.090 1.00 84.25 178 ALA A CA 1
ATOM 1287 C C . ALA A 1 178 ? 13.970 15.854 31.449 1.00 84.25 178 ALA A C 1
ATOM 1289 O O . ALA A 1 178 ? 13.398 14.914 31.997 1.00 84.25 178 ALA A O 1
ATOM 1290 N N . LEU A 1 179 ? 14.015 17.076 31.983 1.00 78.44 179 LEU A N 1
ATOM 1291 C CA . LEU A 1 179 ? 13.122 17.465 33.074 1.00 78.44 179 LEU A CA 1
ATOM 1292 C C . LEU A 1 179 ? 11.780 17.914 32.498 1.00 78.44 179 LEU A C 1
ATOM 1294 O O . LEU A 1 179 ? 11.724 18.919 31.791 1.00 78.44 179 LEU A O 1
ATOM 1298 N N . ASP A 1 180 ? 10.712 17.204 32.853 1.00 67.62 180 ASP A N 1
ATOM 1299 C CA . ASP A 1 180 ? 9.328 17.596 32.583 1.00 67.62 180 ASP A CA 1
ATOM 1300 C C . ASP A 1 180 ? 8.547 17.642 33.902 1.00 67.62 180 ASP A C 1
ATOM 1302 O O . ASP A 1 180 ? 8.619 16.723 34.719 1.00 67.62 180 ASP A O 1
ATOM 1306 N N . GLY A 1 181 ? 7.886 18.767 34.179 1.00 59.16 181 GLY A N 1
ATOM 1307 C CA . GLY A 1 181 ? 7.206 19.001 35.459 1.00 59.16 181 GLY A CA 1
ATOM 1308 C C . GLY A 1 181 ? 8.102 18.894 36.707 1.00 59.16 181 GLY A C 1
ATOM 1309 O O . GLY A 1 181 ? 7.582 18.788 37.815 1.00 59.16 181 GLY A O 1
ATOM 1310 N N . GLY A 1 182 ? 9.434 18.919 36.549 1.00 58.38 182 GLY A N 1
ATOM 1311 C CA . GLY A 1 182 ? 10.415 18.707 37.622 1.00 58.38 182 GLY A CA 1
ATOM 1312 C C . GLY A 1 182 ? 10.836 17.247 37.841 1.00 58.38 182 GLY A C 1
ATOM 1313 O O . GLY A 1 182 ? 11.630 16.991 38.739 1.00 58.38 182 GLY A O 1
ATOM 1314 N N . SER A 1 183 ? 10.340 16.302 37.037 1.00 69.75 183 SER A N 1
ATOM 1315 C CA . SER A 1 183 ? 10.747 14.889 37.050 1.00 69.75 183 SER A CA 1
ATOM 1316 C C . SER A 1 183 ? 11.651 14.558 35.864 1.00 69.75 183 SER A C 1
ATOM 1318 O O . SER A 1 183 ? 11.441 15.062 34.761 1.00 69.75 183 SER A O 1
ATOM 1320 N N . ALA A 1 184 ? 12.645 13.690 36.066 1.00 76.19 184 ALA A N 1
ATOM 1321 C CA . ALA A 1 184 ? 13.536 13.258 34.991 1.00 76.19 184 ALA A CA 1
ATOM 1322 C C . ALA A 1 184 ? 12.885 12.142 34.157 1.00 76.19 184 ALA A C 1
ATOM 1324 O O . ALA A 1 184 ? 12.844 10.976 34.559 1.00 76.19 184 ALA A O 1
ATOM 1325 N N . VAL A 1 185 ? 12.400 12.497 32.970 1.00 77.75 185 VAL A N 1
ATOM 1326 C CA . VAL A 1 185 ? 11.788 11.581 32.004 1.00 77.75 185 VAL A CA 1
ATOM 1327 C C . VAL A 1 185 ? 12.873 10.976 31.120 1.00 77.75 185 VAL A C 1
ATOM 1329 O O . VAL A 1 185 ? 13.744 11.670 30.594 1.00 77.75 185 VAL A O 1
ATOM 1332 N N . ALA A 1 186 ? 12.844 9.651 30.984 1.00 80.50 186 ALA A N 1
ATOM 1333 C CA . ALA A 1 186 ? 13.771 8.925 30.131 1.00 80.50 186 ALA A CA 1
ATOM 1334 C C . ALA A 1 186 ? 13.372 9.051 28.659 1.00 80.50 186 ALA A C 1
ATOM 1336 O O . ALA A 1 186 ? 12.261 8.692 28.283 1.00 80.50 186 ALA A O 1
ATOM 1337 N N . GLY A 1 187 ? 14.317 9.504 27.845 1.00 77.94 187 GLY A N 1
ATOM 1338 C CA . GLY A 1 187 ? 14.233 9.543 26.395 1.00 77.94 187 GLY A CA 1
ATOM 1339 C C . GLY A 1 187 ? 14.846 8.314 25.718 1.00 77.94 187 GLY A C 1
ATOM 1340 O O . GLY A 1 187 ? 15.137 7.303 26.379 1.00 77.94 187 GLY A O 1
ATOM 1341 N N . PRO A 1 188 ? 15.074 8.402 24.397 1.00 79.75 188 PRO A N 1
ATOM 1342 C CA . PRO A 1 188 ? 15.648 7.317 23.614 1.00 79.75 188 PRO A CA 1
ATOM 1343 C C . PRO A 1 188 ? 17.097 7.006 24.025 1.00 79.75 188 PRO A C 1
ATOM 1345 O O . PRO A 1 188 ? 17.806 7.816 24.635 1.00 79.75 188 PRO A O 1
ATOM 1348 N N . SER A 1 189 ? 17.535 5.788 23.705 1.00 83.19 189 SER A N 1
ATOM 1349 C CA . SER A 1 189 ? 18.891 5.298 23.959 1.00 83.19 189 SER A CA 1
ATOM 1350 C C . SER A 1 189 ? 19.439 4.555 22.750 1.00 83.19 189 SER A C 1
ATOM 1352 O O . SER A 1 189 ? 18.693 3.823 22.109 1.00 83.19 189 SER A O 1
ATOM 1354 N N . GLY A 1 190 ? 20.736 4.662 22.504 1.00 82.50 190 GLY A N 1
ATOM 1355 C CA . GLY A 1 190 ? 21.412 4.068 21.352 1.00 82.50 190 GLY A CA 1
ATOM 1356 C C . GLY A 1 190 ? 22.919 4.048 21.559 1.00 82.50 190 GLY A C 1
ATOM 1357 O O . GLY A 1 190 ? 23.395 4.339 22.656 1.00 82.50 190 GLY A O 1
ATOM 1358 N N . THR A 1 191 ? 23.677 3.690 20.529 1.00 80.19 191 THR A N 1
ATOM 1359 C CA . THR A 1 191 ? 25.145 3.667 20.587 1.00 80.19 191 THR A CA 1
ATOM 1360 C C . THR A 1 191 ? 25.745 4.924 19.973 1.00 80.19 191 THR A C 1
ATOM 1362 O O . THR A 1 191 ? 25.265 5.371 18.937 1.00 80.19 191 THR A O 1
ATOM 1365 N N . LEU A 1 192 ? 26.789 5.484 20.592 1.00 73.06 192 LEU A N 1
ATOM 1366 C CA . LEU A 1 192 ? 27.421 6.731 20.128 1.00 73.06 192 LEU A CA 1
ATOM 1367 C C . LEU A 1 192 ? 28.737 6.498 19.366 1.00 73.06 192 LEU A C 1
ATOM 1369 O O . LEU A 1 192 ? 29.144 7.356 18.586 1.00 73.06 192 LEU A O 1
ATOM 1373 N N . GLY A 1 193 ? 29.404 5.356 19.574 1.00 70.38 193 GLY A N 1
ATOM 1374 C CA . GLY A 1 193 ? 30.559 4.944 18.779 1.00 70.38 193 GLY A CA 1
ATOM 1375 C C . GLY A 1 193 ? 31.834 5.748 19.032 1.00 70.38 193 GLY A C 1
ATOM 1376 O O . GLY A 1 193 ? 32.631 5.969 18.113 1.00 70.38 193 GLY A O 1
ATOM 1377 N N . ILE A 1 194 ? 32.065 6.180 20.277 1.00 72.44 194 ILE A N 1
ATOM 1378 C CA . ILE A 1 194 ? 33.244 6.984 20.630 1.00 72.44 194 ILE A CA 1
ATOM 1379 C C . ILE A 1 194 ? 34.524 6.154 20.427 1.00 72.44 194 ILE A C 1
ATOM 1381 O O . ILE A 1 194 ? 34.818 5.232 21.188 1.00 72.44 194 ILE A O 1
ATOM 1385 N N . ASN A 1 195 ? 35.307 6.481 19.391 1.00 60.28 195 ASN A N 1
ATOM 1386 C CA . ASN A 1 195 ? 36.413 5.636 18.916 1.00 60.28 195 ASN A CA 1
ATOM 1387 C C . ASN A 1 195 ? 37.783 6.337 18.791 1.00 60.28 195 ASN A C 1
ATOM 1389 O O . ASN A 1 195 ? 38.713 5.752 18.225 1.00 60.28 195 ASN A O 1
ATOM 1393 N N . THR A 1 196 ? 37.955 7.554 19.326 1.00 60.81 196 THR A N 1
ATOM 1394 C CA . THR A 1 196 ? 39.227 8.304 19.235 1.00 60.81 196 THR A CA 1
ATOM 1395 C C . THR A 1 196 ? 39.730 8.845 20.575 1.00 60.81 196 THR A C 1
ATOM 1397 O O . THR A 1 196 ? 39.020 8.855 21.576 1.00 60.81 196 THR A O 1
ATOM 1400 N N . THR A 1 197 ? 40.988 9.302 20.608 1.00 59.28 197 THR A N 1
ATOM 1401 C CA . THR A 1 197 ? 41.528 10.072 21.736 1.00 59.28 197 THR A CA 1
ATOM 1402 C C . THR A 1 197 ? 40.984 11.497 21.670 1.00 59.28 197 THR A C 1
ATOM 1404 O O . THR A 1 197 ? 41.411 12.264 20.809 1.00 59.28 197 THR A O 1
ATOM 1407 N N . GLY A 1 198 ? 40.047 11.847 22.552 1.00 56.34 198 GLY A N 1
ATOM 1408 C CA . GLY A 1 198 ? 39.487 13.197 22.635 1.00 56.34 198 GLY A CA 1
ATOM 1409 C C . GLY A 1 198 ? 40.554 14.274 22.879 1.00 56.34 198 GLY A C 1
ATOM 1410 O O . GLY A 1 198 ? 41.575 14.035 23.530 1.00 56.34 198 GLY A O 1
ATOM 1411 N N . SER A 1 199 ? 40.322 15.481 22.363 1.00 60.31 199 SER A N 1
ATOM 1412 C CA . SER A 1 199 ? 41.193 16.638 22.605 1.00 60.31 199 SER A CA 1
ATOM 1413 C C . SER A 1 199 ? 40.995 17.161 24.033 1.00 60.31 199 SER A C 1
ATOM 1415 O O . SER A 1 199 ? 39.870 17.147 24.531 1.00 60.31 199 SER A O 1
ATOM 1417 N N . ASN A 1 200 ? 42.034 17.714 24.663 1.00 58.12 200 ASN A N 1
ATOM 1418 C CA . ASN A 1 200 ? 41.933 18.383 25.975 1.00 58.12 200 ASN A CA 1
ATOM 1419 C C . ASN A 1 200 ? 41.458 19.850 25.871 1.00 58.12 200 ASN A C 1
ATOM 1421 O O . ASN A 1 200 ? 41.836 20.688 26.693 1.00 58.12 200 ASN A O 1
ATOM 1425 N N . GLU A 1 201 ? 40.705 20.175 24.824 1.00 63.50 201 GLU A N 1
ATOM 1426 C CA . GLU A 1 201 ? 40.256 21.532 24.520 1.00 63.50 201 GLU A CA 1
ATOM 1427 C C . GLU A 1 201 ? 38.930 21.881 25.213 1.00 63.50 201 GLU A C 1
ATOM 1429 O O . GLU A 1 201 ? 38.222 21.035 25.756 1.00 63.50 201 GLU A O 1
ATOM 1434 N N . TYR A 1 202 ? 38.643 23.178 25.240 1.00 70.19 202 TYR A N 1
ATOM 1435 C CA . TYR A 1 202 ? 37.575 23.827 25.997 1.00 70.19 202 TYR A CA 1
ATOM 1436 C C . TYR A 1 202 ? 36.177 23.459 25.458 1.00 70.19 202 TYR A C 1
ATOM 1438 O O . TYR A 1 202 ? 35.964 23.602 24.250 1.00 70.19 202 TYR A O 1
ATOM 1446 N N . PRO A 1 203 ? 35.192 23.077 26.301 1.00 84.62 203 PRO A N 1
ATOM 1447 C CA . PRO A 1 203 ? 33.798 23.042 25.872 1.00 84.62 203 PRO A CA 1
ATOM 1448 C C . PRO A 1 203 ? 33.355 24.426 25.384 1.00 84.62 203 PRO A C 1
ATOM 1450 O O . PRO A 1 203 ? 33.669 25.448 26.006 1.00 84.62 203 PRO A O 1
ATOM 1453 N N . ARG A 1 204 ? 32.622 24.464 24.273 1.00 87.00 204 ARG A N 1
ATOM 1454 C CA . ARG A 1 204 ? 32.070 25.689 23.689 1.00 87.00 204 ARG A CA 1
ATOM 1455 C C . ARG A 1 204 ? 30.547 25.627 23.707 1.00 87.00 204 ARG A C 1
ATOM 1457 O O . ARG A 1 204 ? 29.988 24.616 23.305 1.00 87.00 204 ARG A O 1
ATOM 1464 N N . LEU A 1 205 ? 29.883 26.684 24.174 1.00 90.56 205 LEU A N 1
ATOM 1465 C CA . LEU A 1 205 ? 28.417 26.781 24.220 1.00 90.56 205 LEU A CA 1
ATOM 1466 C C . LEU A 1 205 ? 27.897 27.793 23.199 1.00 90.56 205 LEU A C 1
ATOM 1468 O O . LEU A 1 205 ? 28.543 28.821 22.981 1.00 90.56 205 LEU A O 1
ATOM 1472 N N . GLY A 1 206 ? 26.729 27.516 22.616 1.00 83.19 206 GLY A N 1
ATOM 1473 C CA . GLY A 1 206 ? 26.034 28.373 21.642 1.00 83.19 206 GLY A CA 1
ATOM 1474 C C . GLY A 1 206 ? 26.584 28.331 20.210 1.00 83.19 206 GLY A C 1
ATOM 1475 O O . GLY A 1 206 ? 25.964 28.876 19.297 1.00 83.19 206 GLY A O 1
ATOM 1476 N N . ARG A 1 207 ? 27.737 27.679 20.007 1.00 80.88 207 ARG A N 1
ATOM 1477 C CA . ARG A 1 207 ? 28.366 27.452 18.701 1.00 80.88 207 ARG A CA 1
ATOM 1478 C C . ARG A 1 207 ? 29.342 26.276 18.771 1.00 80.88 207 ARG A C 1
ATOM 1480 O O . ARG A 1 207 ? 30.041 26.126 19.774 1.00 80.88 207 ARG A O 1
ATOM 1487 N N . ALA A 1 208 ? 29.444 25.489 17.701 1.00 74.94 208 ALA A N 1
ATOM 1488 C CA . ALA A 1 208 ? 30.481 24.466 17.563 1.00 74.94 208 ALA A CA 1
ATOM 1489 C C . ALA A 1 208 ? 31.889 25.076 17.366 1.00 74.94 208 ALA A C 1
ATOM 1491 O O . ALA A 1 208 ? 32.053 26.280 17.120 1.00 74.94 208 ALA A O 1
ATOM 1492 N N . HIS A 1 209 ? 32.936 24.259 17.522 1.00 72.25 209 HIS A N 1
ATOM 1493 C CA . HIS A 1 209 ? 34.289 24.649 17.103 1.00 72.25 209 HIS A CA 1
ATOM 1494 C C . HIS A 1 209 ? 34.382 24.699 15.572 1.00 72.25 209 HIS A C 1
ATOM 1496 O O . HIS A 1 209 ? 33.641 24.006 14.882 1.00 72.25 209 HIS A O 1
ATOM 1502 N N . ASP A 1 210 ? 35.260 25.555 15.041 1.00 69.25 210 ASP A N 1
ATOM 1503 C CA . ASP A 1 210 ? 35.440 25.666 13.590 1.00 69.25 210 ASP A CA 1
ATOM 1504 C C . ASP A 1 210 ? 36.137 24.386 13.088 1.00 69.25 210 ASP A C 1
ATOM 1506 O O . ASP A 1 210 ? 37.328 24.186 13.331 1.00 69.25 210 ASP A O 1
ATOM 1510 N N . ASP A 1 211 ? 35.387 23.510 12.420 1.00 61.84 211 ASP A N 1
ATOM 1511 C CA . ASP A 1 211 ? 35.876 22.217 11.936 1.00 61.84 211 ASP A CA 1
ATOM 1512 C C . ASP A 1 211 ? 36.415 22.326 10.488 1.00 61.84 211 ASP A C 1
ATOM 1514 O O . ASP A 1 211 ? 35.708 22.843 9.614 1.00 61.84 211 ASP A O 1
ATOM 1518 N N . PRO A 1 212 ? 37.638 21.840 10.177 1.00 56.56 212 PRO A N 1
ATOM 1519 C CA . PRO A 1 212 ? 38.137 21.737 8.801 1.00 56.56 212 PRO A CA 1
ATOM 1520 C C . PRO A 1 212 ? 37.273 20.896 7.839 1.00 56.56 212 PRO A C 1
ATOM 1522 O O . PRO A 1 212 ? 37.456 21.042 6.628 1.00 56.56 212 PRO A O 1
ATOM 1525 N N . TYR A 1 213 ? 36.369 20.042 8.333 1.00 57.75 213 TYR A N 1
ATOM 1526 C CA . TYR A 1 213 ? 35.455 19.229 7.517 1.00 57.75 213 TYR A CA 1
ATOM 1527 C C . TYR A 1 213 ? 34.160 19.961 7.120 1.00 57.75 213 TYR A C 1
ATOM 1529 O O . TYR A 1 213 ? 33.466 19.510 6.219 1.00 57.75 213 TYR A O 1
ATOM 1537 N N . ASN A 1 214 ? 33.895 21.147 7.688 1.00 53.19 214 ASN A N 1
ATOM 1538 C CA . ASN A 1 214 ? 32.728 21.992 7.388 1.00 53.19 214 ASN A CA 1
ATOM 1539 C C . ASN A 1 214 ? 31.352 21.331 7.638 1.00 53.19 214 ASN A C 1
ATOM 1541 O O . ASN A 1 214 ? 30.348 21.819 7.129 1.00 53.19 214 ASN A O 1
ATOM 1545 N N . ASP A 1 215 ? 31.295 20.278 8.455 1.00 55.62 215 ASP A N 1
ATOM 1546 C CA . ASP A 1 215 ? 30.073 19.493 8.694 1.00 55.62 215 ASP A CA 1
ATOM 1547 C C . ASP A 1 215 ? 29.070 20.172 9.660 1.00 55.62 215 ASP A C 1
ATOM 1549 O O . ASP A 1 215 ? 27.923 19.750 9.749 1.00 55.62 215 ASP A O 1
ATOM 1553 N N . PHE A 1 216 ? 29.477 21.229 10.386 1.00 57.75 216 PHE A N 1
ATOM 1554 C CA . PHE A 1 216 ? 28.708 21.782 11.526 1.00 57.75 216 PHE A CA 1
ATOM 1555 C C . PHE A 1 216 ? 28.665 23.317 11.623 1.00 57.75 216 PHE A C 1
ATOM 1557 O O . PHE A 1 216 ? 28.177 23.871 12.609 1.00 57.75 216 PHE A O 1
ATOM 1564 N N . ALA A 1 217 ? 29.253 24.035 10.663 1.00 51.00 217 ALA A N 1
ATOM 1565 C CA . ALA A 1 217 ? 29.720 25.407 10.885 1.00 51.00 217 ALA A CA 1
ATOM 1566 C C . ALA A 1 217 ? 28.721 26.542 10.564 1.00 51.00 217 ALA A C 1
ATOM 1568 O O . ALA A 1 217 ? 29.153 27.695 10.490 1.00 51.00 217 ALA A O 1
ATOM 1569 N N . THR A 1 218 ? 27.422 26.287 10.379 1.00 55.41 218 THR A N 1
ATOM 1570 C CA . THR A 1 218 ? 26.512 27.304 9.803 1.00 55.41 218 THR A CA 1
ATOM 1571 C C . THR A 1 218 ? 25.421 27.850 10.725 1.00 55.41 218 THR A C 1
ATOM 1573 O O . THR A 1 218 ? 25.025 28.997 10.506 1.00 55.41 218 THR A O 1
ATOM 1576 N N . VAL A 1 219 ? 24.974 27.135 11.770 1.00 64.25 219 VAL A N 1
ATOM 1577 C CA . VAL A 1 219 ? 23.827 27.585 12.592 1.00 64.25 219 VAL A CA 1
ATOM 1578 C C . VAL A 1 219 ? 24.220 27.909 14.038 1.00 64.25 219 VAL A C 1
ATOM 1580 O O . VAL A 1 219 ? 24.577 27.049 14.842 1.00 64.25 219 VAL A O 1
ATOM 1583 N N . GLU A 1 220 ? 24.153 29.198 14.370 1.00 76.56 220 GLU A N 1
ATOM 1584 C CA . GLU A 1 220 ? 24.508 29.764 15.676 1.00 76.56 220 GLU A CA 1
ATOM 1585 C C . GLU A 1 220 ? 23.267 29.938 16.556 1.00 76.56 220 GLU A C 1
ATOM 1587 O O . GLU A 1 220 ? 22.223 30.399 16.089 1.00 76.56 220 GLU A O 1
ATOM 1592 N N . LEU A 1 221 ? 23.364 29.605 17.846 1.00 84.31 221 LEU A N 1
ATOM 1593 C CA . LEU A 1 221 ? 22.221 29.682 18.755 1.00 84.31 221 LEU A CA 1
ATOM 1594 C C . LEU A 1 221 ? 21.706 31.127 18.877 1.00 84.31 221 LEU A C 1
ATOM 1596 O O . LEU A 1 221 ? 22.456 32.035 19.226 1.00 84.31 221 LEU A O 1
ATOM 1600 N N . ASN A 1 222 ? 20.405 31.331 18.650 1.00 84.38 222 ASN A N 1
ATOM 1601 C CA . ASN A 1 222 ? 19.702 32.566 19.012 1.00 84.38 222 ASN A CA 1
ATOM 1602 C C . ASN A 1 222 ? 18.729 32.254 20.151 1.00 84.38 222 ASN A C 1
ATOM 1604 O O . ASN A 1 222 ? 17.606 31.796 19.927 1.00 84.38 222 ASN A O 1
ATOM 1608 N N . GLY A 1 223 ? 19.183 32.444 21.383 1.00 86.62 223 GLY A N 1
ATOM 1609 C CA . GLY A 1 223 ? 18.504 31.928 22.559 1.00 86.62 223 GLY A CA 1
ATOM 1610 C C . GLY A 1 223 ? 19.254 32.219 23.849 1.00 86.62 223 GLY A C 1
ATOM 1611 O O . GLY A 1 223 ? 20.033 33.167 23.945 1.00 86.62 223 GLY A O 1
ATOM 1612 N N . GLN A 1 224 ? 19.009 31.398 24.861 1.00 88.31 224 GLN A N 1
ATOM 1613 C CA . GLN A 1 224 ? 19.581 31.559 26.191 1.00 88.31 224 GLN A CA 1
ATOM 1614 C C . GLN A 1 224 ? 19.944 30.212 26.812 1.00 88.31 224 GLN A C 1
ATOM 1616 O O . GLN A 1 224 ? 19.256 29.221 26.583 1.00 88.31 224 GLN A O 1
ATOM 1621 N N . ILE A 1 225 ? 21.005 30.190 27.620 1.00 90.44 225 ILE A N 1
ATOM 1622 C CA . ILE A 1 225 ? 21.423 29.036 28.427 1.00 90.44 225 ILE A CA 1
ATOM 1623 C C . ILE A 1 225 ? 21.502 29.479 29.892 1.00 90.44 225 ILE A C 1
ATOM 1625 O O . ILE A 1 225 ? 22.138 30.489 30.208 1.00 90.44 225 ILE A O 1
ATOM 1629 N N . SER A 1 226 ? 20.848 28.729 30.779 1.00 85.75 226 SER A N 1
ATOM 1630 C CA . SER A 1 226 ? 20.781 28.981 32.227 1.00 85.75 226 SER A CA 1
ATOM 1631 C C . SER A 1 226 ? 21.619 27.999 33.050 1.00 85.75 226 SER A C 1
ATOM 1633 O O . SER A 1 226 ? 22.020 28.321 34.165 1.00 85.75 226 SER A O 1
ATOM 1635 N N . LEU A 1 227 ? 21.964 26.839 32.485 1.00 88.75 227 LEU A N 1
ATOM 1636 C CA . LEU A 1 227 ? 22.799 25.836 33.140 1.00 88.75 227 LEU A CA 1
ATOM 1637 C C . LEU A 1 227 ? 23.638 25.061 32.122 1.00 88.75 227 LEU A C 1
ATOM 1639 O O . LEU A 1 227 ? 23.131 24.662 31.077 1.00 88.75 227 LEU A O 1
ATOM 1643 N N . PHE A 1 228 ? 24.890 24.773 32.474 1.00 91.75 228 PHE A N 1
ATOM 1644 C CA . PHE A 1 228 ? 25.717 23.763 31.818 1.00 91.75 228 PHE A CA 1
ATOM 1645 C C . PHE A 1 228 ? 26.558 23.000 32.846 1.00 91.75 228 PHE A C 1
ATOM 1647 O O . PHE A 1 228 ? 27.315 23.618 33.596 1.00 91.75 228 PHE A O 1
ATOM 1654 N N . ALA A 1 229 ? 26.462 21.671 32.882 1.00 90.88 229 ALA A N 1
ATOM 1655 C CA . ALA A 1 229 ? 27.226 20.849 33.819 1.00 90.88 229 ALA A CA 1
ATOM 1656 C C . ALA A 1 229 ? 27.663 19.502 33.225 1.00 90.88 229 ALA A C 1
ATOM 1658 O O . ALA A 1 229 ? 26.994 18.948 32.355 1.00 90.88 229 ALA A O 1
ATOM 1659 N N . ILE A 1 230 ? 28.797 18.975 33.699 1.00 90.88 230 ILE A N 1
ATOM 1660 C CA . ILE A 1 230 ? 29.371 17.692 33.263 1.00 90.88 230 ILE A CA 1
ATOM 1661 C C . ILE A 1 230 ? 29.795 16.875 34.486 1.00 90.88 230 ILE A C 1
ATOM 1663 O O . ILE A 1 230 ? 30.479 17.396 35.366 1.00 90.88 230 ILE A O 1
ATOM 1667 N N . TRP A 1 231 ? 29.459 15.584 34.492 1.00 92.31 231 TRP A N 1
ATOM 1668 C CA . TRP A 1 231 ? 29.868 14.587 35.482 1.00 92.31 231 TRP A CA 1
ATOM 1669 C C . TRP A 1 231 ? 30.742 13.498 34.864 1.00 92.31 231 TRP A C 1
ATOM 1671 O O . TRP A 1 231 ? 30.466 13.037 33.760 1.00 92.31 231 TRP A O 1
ATOM 1681 N N . ASN A 1 232 ? 31.705 12.980 35.625 1.00 90.19 232 ASN A N 1
ATOM 1682 C CA . ASN A 1 232 ? 32.545 11.820 35.280 1.00 90.19 232 ASN A CA 1
ATOM 1683 C C . ASN A 1 232 ? 31.892 10.451 35.576 1.00 90.19 232 ASN A C 1
ATOM 1685 O O . ASN A 1 232 ? 32.569 9.430 35.744 1.00 90.19 232 ASN A O 1
ATOM 1689 N N . ARG A 1 233 ? 30.563 10.429 35.704 1.00 90.81 233 ARG A N 1
ATOM 1690 C CA . ARG A 1 233 ? 29.763 9.232 35.964 1.00 90.81 233 ARG A CA 1
ATOM 1691 C C . ARG A 1 233 ? 28.349 9.395 35.419 1.00 90.81 233 ARG A C 1
ATOM 1693 O O . ARG A 1 233 ? 27.914 10.501 35.106 1.00 90.81 233 ARG A O 1
ATOM 1700 N N . ILE A 1 234 ? 27.616 8.286 35.364 1.00 90.94 234 ILE A N 1
ATOM 1701 C CA . ILE A 1 234 ? 26.168 8.310 35.136 1.00 90.94 234 ILE A CA 1
ATOM 1702 C C . ILE A 1 234 ? 25.493 8.673 36.461 1.00 90.94 234 ILE A C 1
ATOM 1704 O O . ILE A 1 234 ? 25.664 7.955 37.452 1.00 90.94 234 ILE A O 1
ATOM 1708 N N . ILE A 1 235 ? 24.768 9.790 36.482 1.00 87.81 235 ILE A N 1
ATOM 1709 C CA . ILE A 1 235 ? 23.892 10.164 37.600 1.00 87.81 235 ILE A CA 1
ATOM 1710 C C . ILE A 1 235 ? 22.513 9.510 37.414 1.00 87.81 235 ILE A C 1
ATOM 1712 O O . ILE A 1 235 ? 22.093 9.221 36.295 1.00 87.81 235 ILE A O 1
ATOM 1716 N N . SER A 1 236 ? 21.824 9.208 38.509 1.00 84.56 236 SER A N 1
ATOM 1717 C CA . SER A 1 236 ? 20.472 8.637 38.503 1.00 84.56 236 SER A CA 1
ATOM 1718 C C . SER A 1 236 ? 19.406 9.680 38.148 1.00 84.56 236 SER A C 1
ATOM 1720 O O . SER A 1 236 ? 19.638 10.877 38.288 1.00 84.56 236 SER A O 1
ATOM 1722 N N . THR A 1 237 ? 18.208 9.240 37.754 1.00 80.06 237 THR A N 1
ATOM 1723 C CA . THR A 1 237 ? 17.068 10.142 37.486 1.00 80.06 237 THR A CA 1
ATOM 1724 C C . THR A 1 237 ? 16.710 10.996 38.705 1.00 80.06 237 THR A C 1
ATOM 1726 O O . THR A 1 237 ? 16.508 12.194 38.572 1.00 80.06 237 THR A O 1
ATOM 1729 N N . SER A 1 238 ? 16.777 10.431 39.913 1.00 75.25 238 SER A N 1
ATOM 1730 C CA . SER A 1 238 ? 16.602 11.189 41.160 1.00 75.25 238 SER A CA 1
ATOM 1731 C C . SER A 1 238 ? 17.704 12.221 41.427 1.00 75.25 238 SER A C 1
ATOM 1733 O O . SER A 1 238 ? 17.488 13.160 42.178 1.00 75.25 238 SER A O 1
ATOM 1735 N N . GLU A 1 239 ? 18.903 12.047 40.864 1.00 80.38 239 GLU A N 1
ATOM 1736 C CA . GLU A 1 239 ? 19.965 13.061 40.938 1.00 80.38 239 GLU A CA 1
ATOM 1737 C C . GLU A 1 239 ? 19.787 14.134 39.855 1.00 80.38 239 GLU A C 1
ATOM 1739 O O . GLU A 1 239 ? 20.077 15.296 40.117 1.00 80.38 239 GLU A O 1
ATOM 1744 N N . MET A 1 240 ? 19.274 13.775 38.671 1.00 85.00 240 MET A N 1
ATOM 1745 C CA . MET A 1 240 ? 18.952 14.716 37.584 1.00 85.00 240 MET A CA 1
ATOM 1746 C C . MET A 1 240 ? 17.922 15.767 38.017 1.00 85.00 240 MET A C 1
ATOM 1748 O O . MET A 1 240 ? 18.082 16.947 37.721 1.00 85.00 240 MET A O 1
ATOM 1752 N N . GLU A 1 241 ? 16.912 15.361 38.785 1.00 80.06 241 GLU A N 1
ATOM 1753 C CA . GLU A 1 241 ? 15.874 16.246 39.345 1.00 80.06 241 GLU A CA 1
ATOM 1754 C C . GLU A 1 241 ? 16.430 17.297 40.320 1.00 80.06 241 GLU A C 1
ATOM 1756 O O . GLU A 1 241 ? 15.792 18.311 40.589 1.00 80.06 241 GLU A O 1
ATOM 1761 N N . LEU A 1 242 ? 17.643 17.079 40.833 1.00 75.31 242 LEU A N 1
ATOM 1762 C CA . LEU A 1 242 ? 18.305 17.941 41.812 1.00 75.31 242 LEU A CA 1
ATOM 1763 C C . LEU A 1 242 ? 19.382 18.831 41.188 1.00 75.31 242 LEU A C 1
ATOM 1765 O O . LEU A 1 242 ? 20.093 19.540 41.897 1.00 75.31 242 LEU A O 1
ATOM 1769 N N . VAL A 1 243 ? 19.539 18.806 39.866 1.00 75.81 243 VAL A N 1
ATOM 1770 C CA . VAL A 1 243 ? 20.623 19.518 39.180 1.00 75.81 243 VAL A CA 1
ATOM 1771 C C . VAL A 1 243 ? 20.508 21.044 39.307 1.00 75.81 243 VAL A C 1
ATOM 1773 O O . VAL A 1 243 ? 21.533 21.721 39.358 1.00 75.81 243 VAL A O 1
ATOM 1776 N N . GLU A 1 244 ? 19.307 21.599 39.488 1.00 65.62 244 GLU A N 1
ATOM 1777 C CA . GLU A 1 244 ? 19.125 23.027 39.804 1.00 65.62 244 GLU A CA 1
ATOM 1778 C C . GLU A 1 244 ? 19.752 23.428 41.160 1.00 65.62 244 GLU A C 1
ATOM 1780 O O . GLU A 1 244 ? 20.170 24.574 41.344 1.00 65.62 244 GLU A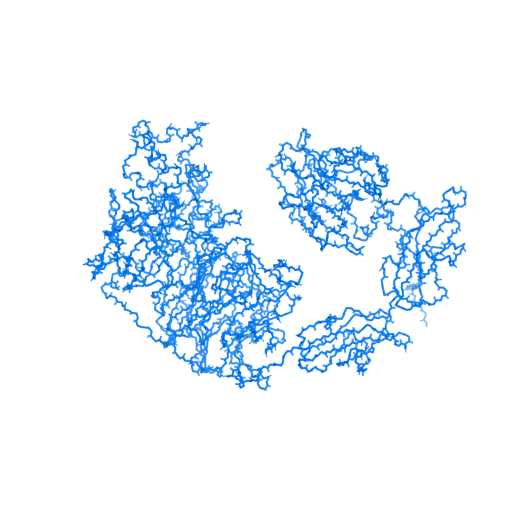 O 1
ATOM 1785 N N . ASP A 1 245 ? 19.918 22.483 42.098 1.00 65.94 245 ASP A N 1
ATOM 1786 C CA . ASP A 1 245 ? 20.577 22.727 43.389 1.00 65.94 245 ASP A CA 1
ATOM 1787 C C . ASP A 1 245 ? 22.116 22.854 43.271 1.00 65.94 245 ASP A C 1
ATOM 1789 O O . ASP A 1 245 ? 22.772 23.241 44.248 1.00 65.94 245 ASP A O 1
ATOM 1793 N N . LEU A 1 246 ? 22.719 22.600 42.095 1.00 64.19 246 LEU A N 1
ATOM 1794 C CA . LEU A 1 246 ? 24.131 22.928 41.804 1.00 64.19 246 LEU A CA 1
ATOM 1795 C C . LEU A 1 246 ? 24.394 24.439 41.823 1.00 64.19 246 LEU A C 1
ATOM 1797 O O . LEU A 1 246 ? 25.508 24.867 42.117 1.00 64.19 246 LEU A O 1
ATOM 1801 N N . CYS A 1 247 ? 23.369 25.239 41.521 1.00 55.59 247 CYS A N 1
ATOM 1802 C CA . CYS A 1 247 ? 23.457 26.692 41.344 1.00 55.59 247 CYS A CA 1
ATOM 1803 C C . CYS A 1 247 ? 23.391 27.481 42.641 1.00 55.59 247 CYS A C 1
ATOM 1805 O O . CYS A 1 247 ? 23.478 28.705 42.674 1.00 55.59 247 CYS A O 1
ATOM 1807 N N . VAL A 1 248 ? 23.264 26.767 43.747 1.00 51.16 248 VAL A N 1
ATOM 1808 C CA . VAL A 1 248 ? 23.242 27.349 45.067 1.00 51.16 248 VAL A CA 1
ATOM 1809 C C . VAL A 1 248 ? 24.672 27.291 45.603 1.00 51.16 248 VAL A C 1
ATOM 1811 O O . VAL A 1 248 ? 25.211 26.189 45.726 1.00 51.16 248 VAL A O 1
ATOM 1814 N N . PRO A 1 249 ? 25.303 28.429 45.967 1.00 45.84 249 PRO A N 1
ATOM 1815 C CA . PRO A 1 249 ? 26.675 28.417 46.460 1.00 45.84 249 PRO A CA 1
ATOM 1816 C C . PRO A 1 249 ? 26.793 27.412 47.611 1.00 45.84 249 PRO A C 1
ATOM 1818 O O . PRO A 1 249 ? 25.926 27.428 48.496 1.00 45.84 249 PRO A O 1
ATOM 1821 N N . PRO A 1 250 ? 27.826 26.545 47.619 1.00 43.66 250 PRO A N 1
ATOM 1822 C CA . PRO A 1 250 ? 27.944 25.463 48.581 1.00 43.66 250 PRO A CA 1
ATOM 1823 C C . PRO A 1 250 ? 28.127 26.058 49.972 1.00 43.66 250 PRO A C 1
ATOM 1825 O O . PRO A 1 250 ? 29.231 26.359 50.426 1.00 43.66 250 PRO A O 1
ATOM 1828 N N . ASN A 1 251 ? 27.010 26.252 50.662 1.00 50.97 251 ASN A N 1
ATOM 1829 C CA . ASN A 1 251 ? 26.998 26.434 52.088 1.00 50.97 251 ASN A CA 1
ATOM 1830 C C . ASN A 1 251 ? 26.555 25.096 52.682 1.00 50.97 251 ASN A C 1
ATOM 1832 O O . ASN A 1 251 ? 25.366 24.786 52.627 1.00 50.97 251 ASN A O 1
ATOM 1836 N N . PRO A 1 252 ? 27.475 24.293 53.246 1.00 55.94 252 PRO A N 1
ATOM 1837 C CA . PRO A 1 252 ? 27.146 22.974 53.792 1.00 55.94 252 PRO A CA 1
ATOM 1838 C C . PRO A 1 252 ? 26.094 23.041 54.914 1.00 55.94 252 PRO A C 1
ATOM 1840 O O . PRO A 1 252 ? 25.465 22.046 55.249 1.00 55.94 252 PRO A O 1
ATOM 1843 N N . CYS A 1 253 ? 25.852 24.225 55.477 1.00 61.53 253 CYS A N 1
ATOM 1844 C CA . CYS A 1 253 ? 24.814 24.467 56.470 1.00 61.53 253 CYS A CA 1
ATOM 1845 C C . CYS A 1 253 ? 23.427 24.785 55.864 1.00 61.53 253 CYS A C 1
ATOM 1847 O O . CYS A 1 253 ? 22.494 25.036 56.631 1.00 61.53 253 CYS A O 1
ATOM 1849 N N . ARG A 1 254 ? 23.269 24.841 54.531 1.00 74.12 254 ARG A N 1
ATOM 1850 C CA . ARG A 1 254 ? 21.998 25.183 53.875 1.00 74.12 254 ARG A CA 1
ATOM 1851 C C . ARG A 1 254 ? 21.013 24.004 53.928 1.00 74.12 254 ARG A C 1
ATOM 1853 O O . ARG A 1 254 ? 21.394 22.894 53.565 1.00 74.12 254 ARG A O 1
ATOM 1860 N N . PRO A 1 255 ? 19.754 24.229 54.344 1.00 81.56 255 PRO A N 1
ATOM 1861 C CA . PRO A 1 255 ? 18.709 23.211 54.271 1.00 81.56 255 PRO A CA 1
ATOM 1862 C C . PRO A 1 255 ? 18.389 22.787 52.827 1.00 81.56 255 PRO A C 1
ATOM 1864 O O . PRO A 1 255 ? 18.152 23.654 51.985 1.00 81.56 255 PRO A O 1
ATOM 1867 N N . ASN A 1 256 ? 18.356 21.480 52.560 1.00 73.19 256 ASN A N 1
ATOM 1868 C CA . ASN A 1 256 ? 18.099 20.873 51.248 1.00 73.19 256 ASN A CA 1
ATOM 1869 C C . ASN A 1 256 ? 17.282 19.565 51.362 1.00 73.19 256 ASN A C 1
ATOM 1871 O O . ASN A 1 256 ? 16.998 19.110 52.472 1.00 73.19 256 ASN A O 1
ATOM 1875 N N . ASN A 1 257 ? 16.909 18.994 50.209 1.00 79.31 257 ASN A N 1
ATOM 1876 C CA . ASN A 1 257 ? 16.178 17.729 50.049 1.00 79.31 257 ASN A CA 1
ATOM 1877 C C . ASN A 1 257 ? 14.887 17.627 50.885 1.00 79.31 257 ASN A C 1
ATOM 1879 O O . ASN A 1 257 ? 14.815 16.879 51.865 1.00 79.31 257 ASN A O 1
ATOM 1883 N N . PRO A 1 258 ? 13.876 18.423 50.514 1.00 86.19 258 PRO A N 1
ATOM 1884 C CA . PRO A 1 258 ? 12.613 18.494 51.233 1.00 86.19 258 PRO A CA 1
ATOM 1885 C C . PRO A 1 258 ? 11.832 17.176 51.170 1.00 86.19 258 PRO A C 1
ATOM 1887 O O . PRO A 1 258 ? 11.739 16.547 50.121 1.00 86.19 258 PRO A O 1
ATOM 1890 N N . SER A 1 259 ? 11.204 16.791 52.280 1.00 85.62 259 SER A N 1
ATOM 1891 C CA . SER A 1 259 ? 10.100 15.829 52.292 1.00 85.62 259 SER A CA 1
ATOM 1892 C C . SER A 1 259 ? 8.923 16.410 53.087 1.00 85.62 259 SER A C 1
ATOM 1894 O O . SER A 1 259 ? 9.117 16.739 54.261 1.00 85.62 259 SER A O 1
ATOM 1896 N N . PRO A 1 260 ? 7.716 16.571 52.504 1.00 88.31 260 PRO A N 1
ATOM 1897 C CA . PRO A 1 260 ? 7.352 16.314 51.100 1.00 88.31 260 PRO A CA 1
ATOM 1898 C C . PRO A 1 260 ? 8.228 17.065 50.096 1.00 88.31 260 PRO A C 1
ATOM 1900 O O . PRO A 1 260 ? 8.706 18.158 50.414 1.00 88.31 260 PRO A O 1
ATOM 1903 N N . ALA A 1 261 ? 8.454 16.468 48.927 1.00 81.50 261 ALA A N 1
ATOM 1904 C CA . ALA A 1 261 ? 9.243 17.081 47.872 1.00 81.50 261 ALA A CA 1
ATOM 1905 C C . ALA A 1 261 ? 8.532 18.325 47.319 1.00 81.50 261 ALA A C 1
ATOM 1907 O O . ALA A 1 261 ? 7.347 18.577 47.568 1.00 81.50 261 ALA A O 1
ATOM 1908 N N . ASN A 1 262 ? 9.282 19.168 46.612 1.00 84.19 262 ASN A N 1
ATOM 1909 C CA . ASN A 1 262 ? 8.698 20.359 46.014 1.00 84.19 262 ASN A CA 1
ATOM 1910 C C . ASN A 1 262 ? 7.711 19.959 44.910 1.00 84.19 262 ASN A C 1
ATOM 1912 O O . ASN A 1 262 ? 8.046 19.141 44.067 1.00 84.19 262 ASN A O 1
ATOM 1916 N N . LEU A 1 263 ? 6.539 20.592 44.900 1.00 81.69 263 LEU A N 1
ATOM 1917 C CA . LEU A 1 263 ? 5.399 20.315 44.018 1.00 81.69 263 LEU A CA 1
ATOM 1918 C C . LEU A 1 263 ? 4.646 19.008 44.289 1.00 81.69 263 LEU A C 1
ATOM 1920 O O . LEU A 1 263 ? 3.678 18.753 43.580 1.00 81.69 263 LEU A O 1
ATOM 1924 N N . ASP A 1 264 ? 4.993 18.248 45.333 1.00 84.94 264 ASP A N 1
ATOM 1925 C CA . ASP A 1 264 ? 4.235 17.047 45.689 1.00 84.94 264 ASP A CA 1
ATOM 1926 C C . ASP A 1 264 ? 2.746 17.366 45.892 1.00 84.94 264 ASP A C 1
ATOM 1928 O O . ASP A 1 264 ? 2.381 18.289 46.630 1.00 84.94 264 ASP A O 1
ATOM 1932 N N . GLU A 1 265 ? 1.879 16.558 45.291 1.00 87.69 265 GLU A N 1
ATOM 1933 C CA . GLU A 1 265 ? 0.437 16.565 45.536 1.00 87.69 265 GLU A CA 1
ATOM 1934 C C . GLU A 1 265 ? 0.016 15.290 46.282 1.00 87.69 265 GLU A C 1
ATOM 1936 O O . GLU A 1 265 ? 0.811 14.373 46.481 1.00 87.69 265 GLU A O 1
ATOM 1941 N N . HIS A 1 266 ? -1.236 15.231 46.743 1.00 87.81 266 HIS A N 1
ATOM 1942 C CA . HIS A 1 266 ? -1.785 14.051 47.426 1.00 87.81 266 HIS A CA 1
ATOM 1943 C C . HIS A 1 266 ? -1.094 13.689 48.759 1.00 87.81 266 HIS A C 1
ATOM 1945 O O . HIS A 1 266 ? -1.106 12.543 49.212 1.00 87.81 266 HIS A O 1
ATOM 1951 N N . ILE A 1 267 ? -0.529 14.689 49.448 1.00 88.50 267 ILE A N 1
ATOM 1952 C CA . ILE A 1 267 ? 0.151 14.504 50.739 1.00 88.50 267 ILE A CA 1
ATOM 1953 C C . ILE A 1 267 ? -0.842 14.267 51.887 1.00 88.50 267 ILE A C 1
ATOM 1955 O O . ILE A 1 267 ? -1.850 14.971 52.017 1.00 88.50 267 ILE A O 1
ATOM 1959 N N . ASP A 1 268 ? -0.527 13.311 52.774 1.00 85.56 268 ASP A N 1
ATOM 1960 C CA . ASP A 1 268 ? -1.341 12.989 53.956 1.00 85.56 268 ASP A CA 1
ATOM 1961 C C . ASP A 1 268 ? -1.410 14.180 54.929 1.00 85.56 268 ASP A C 1
ATOM 1963 O O . ASP A 1 268 ? -0.438 14.559 55.589 1.00 85.56 268 ASP A O 1
ATOM 1967 N N . TYR A 1 269 ? -2.607 14.749 55.059 1.00 85.06 269 TYR A N 1
ATOM 1968 C CA . TYR A 1 269 ? -2.880 15.919 55.892 1.00 85.06 269 TYR A CA 1
ATOM 1969 C C . TYR A 1 269 ? -2.820 15.641 57.406 1.00 85.06 269 TYR A C 1
ATOM 1971 O O . TYR A 1 269 ? -2.801 16.586 58.200 1.00 85.06 269 TYR A O 1
ATOM 1979 N N . ARG A 1 270 ? -2.837 14.373 57.849 1.00 83.38 270 ARG A N 1
ATOM 1980 C CA . ARG A 1 270 ? -3.071 14.008 59.262 1.00 83.38 270 ARG A CA 1
ATOM 1981 C C . ARG A 1 270 ? -1.822 14.098 60.126 1.00 83.38 270 ARG A C 1
ATOM 1983 O O . ARG A 1 270 ? -1.927 14.496 61.283 1.00 83.38 270 ARG A O 1
ATOM 1990 N N . ASN A 1 271 ? -0.669 13.706 59.586 1.00 77.56 271 ASN A N 1
ATOM 1991 C CA . ASN A 1 271 ? 0.599 13.624 60.316 1.00 77.56 271 ASN A CA 1
ATOM 1992 C C . ASN A 1 271 ? 1.766 14.082 59.436 1.00 77.56 271 ASN A C 1
ATOM 1994 O O . ASN A 1 271 ? 2.724 13.338 59.232 1.00 77.56 271 ASN A O 1
ATOM 1998 N N . LEU A 1 272 ? 1.676 15.308 58.918 1.00 88.25 272 LEU A N 1
ATOM 1999 C CA . LEU A 1 272 ? 2.757 15.883 58.133 1.00 88.25 272 LEU A CA 1
ATOM 2000 C C . LEU A 1 272 ? 4.025 16.009 58.987 1.00 88.25 272 LEU A C 1
ATOM 2002 O O . LEU A 1 272 ? 4.046 16.702 60.011 1.00 88.25 272 LEU A O 1
ATOM 2006 N N . ILE A 1 273 ? 5.092 15.378 58.515 1.00 89.75 273 ILE A N 1
ATOM 2007 C CA . ILE A 1 273 ? 6.451 15.614 58.982 1.00 89.75 273 ILE A CA 1
ATOM 2008 C C . ILE A 1 273 ? 7.161 16.328 57.842 1.00 89.75 273 ILE A C 1
ATOM 2010 O O . ILE A 1 273 ? 7.278 15.765 56.760 1.00 89.75 273 ILE A O 1
ATOM 2014 N N . LEU A 1 274 ? 7.587 17.565 58.091 1.00 92.00 274 LEU A N 1
ATOM 2015 C CA . LEU A 1 274 ? 8.556 18.224 57.227 1.00 92.00 274 LEU A CA 1
ATOM 2016 C C . LEU A 1 274 ? 9.928 17.692 57.616 1.00 92.00 274 LEU A C 1
ATOM 2018 O O . LEU A 1 274 ? 10.347 17.888 58.757 1.00 92.00 274 LEU A O 1
ATOM 2022 N N . ASP A 1 275 ? 10.599 17.011 56.704 1.00 90.31 275 ASP A N 1
ATOM 2023 C CA . ASP A 1 275 ? 11.970 16.534 56.872 1.00 90.31 275 ASP A CA 1
ATOM 2024 C C . ASP A 1 275 ? 12.863 17.260 55.866 1.00 90.31 275 ASP A C 1
ATOM 2026 O O . ASP A 1 275 ? 12.463 17.525 54.732 1.00 90.31 275 ASP A O 1
ATOM 2030 N N . TRP A 1 276 ? 14.052 17.642 56.308 1.00 87.56 276 TRP A N 1
ATOM 2031 C CA . TRP A 1 276 ? 15.072 18.243 55.463 1.00 87.56 276 TRP A CA 1
ATOM 2032 C C . TRP A 1 276 ? 16.443 17.727 55.885 1.00 87.56 276 TRP A C 1
ATOM 2034 O O . TRP A 1 276 ? 16.639 17.109 56.930 1.00 87.56 276 TRP A O 1
ATOM 2044 N N . SER A 1 277 ? 17.455 18.054 55.104 1.00 80.00 277 SER A N 1
ATOM 2045 C CA . SER A 1 277 ? 18.850 17.808 55.444 1.00 80.00 277 SER A CA 1
ATOM 2046 C C . SER A 1 277 ? 19.694 19.064 55.388 1.00 80.00 277 SER A C 1
ATOM 2048 O O . SER A 1 277 ? 19.288 20.082 54.852 1.00 80.00 277 SER A O 1
ATOM 2050 N N . VAL A 1 278 ? 20.896 18.976 55.954 1.00 70.25 278 VAL A N 1
ATOM 2051 C CA . VAL A 1 278 ? 22.003 19.925 55.757 1.00 70.25 278 VAL A CA 1
ATOM 2052 C C . VAL A 1 278 ? 23.268 19.117 55.529 1.00 70.25 278 VAL A C 1
ATOM 2054 O O . VAL A 1 278 ? 23.508 18.203 56.298 1.00 70.25 278 VAL A O 1
ATOM 2057 N N . GLU A 1 279 ? 24.091 19.349 54.523 1.00 63.25 279 GLU A N 1
ATOM 2058 C CA . GLU A 1 279 ? 25.214 18.442 54.234 1.00 63.25 279 GLU A CA 1
ATOM 2059 C C . GLU A 1 279 ? 26.415 18.549 55.195 1.00 63.25 279 GLU A C 1
ATOM 2061 O O . GLU A 1 279 ? 26.602 19.505 55.939 1.00 63.25 279 GLU A O 1
ATOM 2066 N N . GLY A 1 280 ? 27.236 17.495 55.264 1.00 55.53 280 GLY A N 1
ATOM 2067 C CA . GLY A 1 280 ? 28.582 17.579 55.856 1.00 55.53 280 GLY A CA 1
ATOM 2068 C C . GLY A 1 280 ? 28.726 17.714 57.382 1.00 55.53 280 GLY A C 1
ATOM 2069 O O . GLY A 1 280 ? 29.852 17.815 57.857 1.00 55.53 280 GLY A O 1
ATOM 2070 N N . GLY A 1 281 ? 27.656 17.672 58.184 1.00 51.59 281 GLY A N 1
ATOM 2071 C CA . GLY A 1 281 ? 27.798 17.691 59.650 1.00 51.59 281 GLY A CA 1
ATOM 2072 C C . GLY A 1 281 ? 28.417 18.992 60.168 1.00 51.59 281 GLY A C 1
ATOM 2073 O O . GLY A 1 281 ? 29.342 18.961 60.976 1.00 51.59 281 GLY A O 1
ATOM 2074 N N . CYS A 1 282 ? 27.898 20.120 59.685 1.00 53.38 282 CYS A N 1
ATOM 2075 C CA . CYS A 1 282 ? 28.190 21.464 60.163 1.00 53.38 282 CYS A CA 1
ATOM 2076 C C . CYS A 1 282 ? 28.033 21.591 61.693 1.00 53.38 282 CYS A C 1
ATOM 2078 O O . CYS A 1 282 ? 26.971 21.924 62.219 1.00 53.38 282 CYS A O 1
ATOM 2080 N N . ASP A 1 283 ? 29.102 21.313 62.430 1.00 50.88 283 ASP A N 1
ATOM 2081 C CA . ASP A 1 283 ? 29.253 21.665 63.838 1.00 50.88 283 ASP A CA 1
ATOM 2082 C C . ASP A 1 283 ? 29.803 23.106 63.866 1.00 50.88 283 ASP A C 1
ATOM 2084 O O . ASP A 1 283 ? 31.020 23.284 63.746 1.00 50.88 283 ASP A O 1
ATOM 2088 N N . PRO A 1 284 ? 28.933 24.148 63.875 1.00 54.78 284 PRO A N 1
ATOM 2089 C CA . PRO A 1 284 ? 27.816 24.256 64.814 1.00 54.78 284 PRO A CA 1
ATOM 2090 C C . PRO A 1 284 ? 26.523 24.889 64.227 1.00 54.78 284 PRO A C 1
ATOM 2092 O O . PRO A 1 284 ? 26.153 25.990 64.629 1.00 54.78 284 PRO A O 1
ATOM 2095 N N . CYS A 1 285 ? 25.767 24.241 63.334 1.00 56.62 285 CYS A N 1
ATOM 2096 C CA . CYS A 1 285 ? 24.343 24.597 63.178 1.00 56.62 285 CYS A CA 1
ATOM 2097 C C . CYS A 1 285 ? 23.637 24.250 64.490 1.00 56.62 285 CYS A C 1
ATOM 2099 O O . CYS A 1 285 ? 23.342 23.086 64.752 1.00 56.62 285 CYS A O 1
ATOM 2101 N N . THR A 1 286 ? 23.411 25.231 65.364 1.00 64.88 286 THR A N 1
ATOM 2102 C CA . THR A 1 286 ? 22.846 24.938 66.688 1.00 64.88 286 THR A CA 1
ATOM 2103 C C . THR A 1 286 ? 21.331 24.776 66.658 1.00 64.88 286 THR A C 1
ATOM 2105 O O . THR A 1 286 ? 20.804 24.052 67.500 1.00 64.88 286 THR A O 1
ATOM 2108 N N . THR A 1 287 ? 20.634 25.438 65.723 1.00 83.44 287 THR A N 1
ATOM 2109 C CA . THR A 1 287 ? 19.165 25.423 65.627 1.00 83.44 287 THR A CA 1
ATOM 2110 C C . THR A 1 287 ? 18.644 25.828 64.238 1.00 83.44 287 THR A C 1
ATOM 2112 O O . THR A 1 287 ? 19.316 26.571 63.528 1.00 83.44 287 THR A O 1
ATOM 2115 N N . TYR A 1 288 ? 17.413 25.444 63.899 1.00 88.44 288 TYR A N 1
ATOM 2116 C CA . TYR A 1 288 ? 16.682 25.824 62.688 1.00 88.44 288 TYR A CA 1
ATOM 2117 C C . TYR A 1 288 ? 15.434 26.647 63.018 1.00 88.44 288 TYR A C 1
ATOM 2119 O O . TYR A 1 288 ? 14.767 26.420 64.034 1.00 88.44 288 TYR A O 1
ATOM 2127 N N . ASP A 1 289 ? 15.108 27.572 62.123 1.00 92.88 289 ASP A N 1
ATOM 2128 C CA . ASP A 1 289 ? 13.829 28.270 62.082 1.00 92.88 289 ASP A CA 1
ATOM 2129 C C . ASP A 1 289 ? 12.985 27.689 60.938 1.00 92.88 289 ASP A C 1
ATOM 2131 O O . ASP A 1 289 ? 13.410 27.701 59.781 1.00 92.88 289 ASP A O 1
ATOM 2135 N N . VAL A 1 290 ? 11.802 27.169 61.270 1.00 93.56 290 VAL A N 1
ATOM 2136 C CA . VAL A 1 290 ? 10.858 26.525 60.347 1.00 93.56 290 VAL A CA 1
ATOM 2137 C C . VAL A 1 290 ? 9.780 27.527 59.963 1.00 93.56 290 VAL A C 1
ATOM 2139 O O . VAL A 1 290 ? 8.998 27.961 60.817 1.00 93.56 290 VAL A O 1
ATOM 2142 N N . TYR A 1 291 ? 9.718 27.878 58.685 1.00 95.00 291 TYR A N 1
ATOM 2143 C CA . TYR A 1 291 ? 8.672 28.707 58.101 1.00 95.00 291 TYR A CA 1
ATOM 2144 C C . TYR A 1 291 ? 7.696 27.789 57.369 1.00 95.00 291 TYR A C 1
ATOM 2146 O O . TYR A 1 291 ? 8.115 26.995 56.537 1.00 95.00 291 TYR A O 1
ATOM 2154 N N . PHE A 1 292 ? 6.407 27.859 57.700 1.00 94.31 292 PHE A N 1
ATOM 2155 C CA . PHE A 1 292 ? 5.376 26.989 57.130 1.00 94.31 292 PHE A CA 1
ATOM 2156 C C . PHE A 1 292 ? 4.008 27.685 57.147 1.00 94.31 292 PHE A C 1
ATOM 2158 O O . PHE A 1 292 ? 3.592 28.249 58.165 1.00 94.31 292 PHE A O 1
ATOM 2165 N N . GLY A 1 293 ? 3.274 27.651 56.036 1.00 92.12 293 GLY A N 1
ATOM 2166 C CA . GLY A 1 293 ? 1.919 28.199 55.970 1.00 92.12 293 GLY A CA 1
ATOM 2167 C C . GLY A 1 293 ? 1.330 28.203 54.564 1.00 92.12 293 GLY A C 1
ATOM 2168 O O . GLY A 1 293 ? 1.869 27.601 53.653 1.00 92.12 293 GLY A O 1
ATOM 2169 N N . THR A 1 294 ? 0.208 28.891 54.372 1.00 92.62 294 THR A N 1
ATOM 2170 C CA . THR A 1 294 ? -0.550 28.908 53.104 1.00 92.62 294 THR A CA 1
ATOM 2171 C C . THR A 1 294 ? -0.210 30.115 52.215 1.00 92.62 294 THR A C 1
ATOM 2173 O O . THR A 1 294 ? -1.065 30.594 51.473 1.00 92.62 294 THR A O 1
ATOM 2176 N N . SER A 1 295 ? 0.988 30.689 52.347 1.00 86.38 295 SER A N 1
ATOM 2177 C CA . SER A 1 295 ? 1.421 31.875 51.595 1.00 86.38 295 SER A CA 1
ATOM 2178 C C . SER A 1 295 ? 2.915 31.829 51.293 1.00 86.38 295 SER A C 1
ATOM 2180 O O . SER A 1 295 ? 3.669 31.326 52.119 1.00 86.38 295 SER A O 1
ATOM 2182 N N . SER A 1 296 ? 3.333 32.439 50.181 1.00 86.31 296 SER A N 1
ATOM 2183 C CA . SER A 1 296 ? 4.739 32.717 49.858 1.00 86.31 296 SER A CA 1
ATOM 2184 C C . SER A 1 296 ? 5.042 34.216 50.062 1.00 86.31 296 SER A C 1
ATOM 2186 O O . SER A 1 296 ? 4.310 35.052 49.514 1.00 86.31 296 SER A O 1
ATOM 2188 N N . PRO A 1 297 ? 6.054 34.600 50.866 1.00 83.69 297 PRO A N 1
ATOM 2189 C CA . PRO A 1 297 ? 6.890 33.727 51.691 1.00 83.69 297 PRO A CA 1
ATOM 2190 C C . PRO A 1 297 ? 6.131 33.174 52.919 1.00 83.69 297 PRO A C 1
ATOM 2192 O O . PRO A 1 297 ? 5.244 33.855 53.458 1.00 83.69 297 PRO A O 1
ATOM 2195 N N . PRO A 1 298 ? 6.459 31.958 53.395 1.00 91.12 298 PRO A N 1
ATOM 2196 C CA . PRO A 1 298 ? 5.759 31.332 54.512 1.00 91.12 298 PRO A CA 1
ATOM 2197 C C . PRO A 1 298 ? 6.069 32.012 55.858 1.00 91.12 298 PRO A C 1
ATOM 2199 O O . PRO A 1 298 ? 7.169 32.527 56.064 1.00 91.12 298 PRO A O 1
ATOM 2202 N N . PRO A 1 299 ? 5.123 32.034 56.817 1.00 93.06 299 PRO A N 1
ATOM 2203 C CA . PRO A 1 299 ? 5.350 32.594 58.147 1.00 93.06 299 PRO A CA 1
ATOM 2204 C C . PRO A 1 299 ? 6.172 31.650 59.038 1.00 93.06 299 PRO A C 1
ATOM 2206 O O . PRO A 1 299 ? 6.061 30.430 58.942 1.00 93.06 299 PRO A O 1
ATOM 2209 N N . LEU A 1 300 ? 6.948 32.217 59.967 1.00 93.75 300 LEU A N 1
ATOM 2210 C CA . LEU A 1 300 ? 7.701 31.461 60.975 1.00 93.75 300 LEU A CA 1
ATOM 2211 C C . LEU A 1 300 ? 6.747 30.698 61.913 1.00 93.75 300 LEU A C 1
ATOM 2213 O O . LEU A 1 300 ? 5.926 31.321 62.587 1.00 93.75 300 LEU A O 1
ATOM 2217 N N . GLN A 1 301 ? 6.891 29.375 62.002 1.00 93.62 301 GLN A N 1
ATOM 2218 C CA . GLN A 1 301 ? 6.084 28.505 62.871 1.00 93.62 301 GLN A CA 1
ATOM 2219 C C . GLN A 1 301 ? 6.849 27.989 64.086 1.00 93.62 301 GLN A C 1
ATOM 2221 O O . GLN A 1 301 ? 6.290 27.888 65.179 1.00 93.62 301 GLN A O 1
ATOM 2226 N N . ALA A 1 302 ? 8.131 27.676 63.920 1.00 91.00 302 ALA A N 1
ATOM 2227 C CA . ALA A 1 302 ? 8.983 27.217 65.006 1.00 91.00 302 ALA A CA 1
ATOM 2228 C C . ALA A 1 302 ? 10.371 27.836 64.879 1.00 91.00 302 ALA A C 1
ATOM 2230 O O . ALA A 1 302 ? 10.888 27.994 63.780 1.00 91.00 302 ALA A O 1
ATOM 2231 N N . SER A 1 303 ? 10.975 28.182 66.010 1.00 91.25 303 SER A N 1
ATOM 2232 C CA . SER A 1 303 ? 12.333 28.712 66.075 1.00 91.25 303 SER A CA 1
ATOM 2233 C C . SER A 1 303 ? 13.119 27.930 67.109 1.00 91.25 303 SER A C 1
ATOM 2235 O O . SER A 1 303 ? 12.556 27.487 68.116 1.00 91.25 303 SER A O 1
ATOM 2237 N N . GLY A 1 304 ? 14.414 27.752 66.873 1.00 87.38 304 GLY A N 1
ATOM 2238 C CA . GLY A 1 304 ? 15.263 27.016 67.802 1.00 87.38 304 GLY A CA 1
ATOM 2239 C C . GLY A 1 304 ? 15.167 25.488 67.672 1.00 87.38 304 GLY A C 1
ATOM 2240 O O . GLY A 1 304 ? 15.513 24.789 68.623 1.00 87.38 304 GLY A O 1
ATOM 2241 N N . VAL A 1 305 ? 14.666 24.958 66.550 1.00 89.06 305 VAL A N 1
ATOM 2242 C CA . VAL A 1 305 ? 14.490 23.509 66.336 1.00 89.06 305 VAL A CA 1
ATOM 2243 C C . VAL A 1 305 ? 15.861 22.847 66.220 1.00 89.06 305 VAL A C 1
ATOM 2245 O O . VAL A 1 305 ? 16.706 23.319 65.473 1.00 89.06 305 VAL A O 1
ATOM 2248 N N . THR A 1 306 ? 16.124 21.782 66.974 1.00 83.75 306 THR A N 1
ATOM 2249 C CA . THR A 1 306 ? 17.455 21.140 67.001 1.00 83.75 306 THR A CA 1
ATOM 2250 C C . THR A 1 306 ? 17.570 19.917 66.092 1.00 83.75 306 THR A C 1
ATOM 2252 O O . THR A 1 306 ? 18.682 19.476 65.815 1.00 83.75 306 THR A O 1
ATOM 2255 N N . ASN A 1 307 ? 16.440 19.360 65.653 1.00 84.44 307 ASN A N 1
ATOM 2256 C CA . ASN A 1 307 ? 16.384 18.242 64.712 1.00 84.44 307 ASN A CA 1
ATOM 2257 C C . ASN A 1 307 ? 16.232 18.757 63.274 1.00 84.44 307 ASN A C 1
ATOM 2259 O O . ASN A 1 307 ? 15.899 19.922 63.068 1.00 84.44 307 ASN A O 1
ATOM 2263 N N . THR A 1 308 ? 16.454 17.881 62.295 1.00 86.81 308 THR A N 1
ATOM 2264 C CA . THR A 1 308 ? 16.196 18.154 60.870 1.00 86.81 308 THR A CA 1
ATOM 2265 C C . THR A 1 308 ? 14.816 17.662 60.424 1.00 86.81 308 THR A C 1
ATOM 2267 O O . THR A 1 308 ? 14.588 17.380 59.256 1.00 86.81 308 THR A O 1
ATOM 2270 N N . ASP A 1 309 ? 13.905 17.547 61.385 1.00 89.94 309 ASP A N 1
ATOM 2271 C CA . ASP A 1 309 ? 12.503 17.242 61.179 1.00 89.94 309 ASP A CA 1
ATOM 2272 C C . ASP A 1 309 ? 11.643 18.226 61.977 1.00 89.94 309 ASP A C 1
ATOM 2274 O O . ASP A 1 309 ? 12.046 18.793 63.003 1.00 89.94 309 ASP A O 1
ATOM 2278 N N . TRP A 1 310 ? 10.428 18.445 61.492 1.00 92.75 310 TRP A N 1
ATOM 2279 C CA . TRP A 1 310 ? 9.401 19.178 62.202 1.00 92.75 310 TRP A CA 1
ATOM 2280 C C . TRP A 1 310 ? 8.040 18.550 61.932 1.00 92.75 310 TRP A C 1
ATOM 2282 O O . TRP A 1 310 ? 7.499 18.611 60.829 1.00 92.75 310 TRP A O 1
ATOM 2292 N N . SER A 1 311 ? 7.466 17.945 62.970 1.00 89.50 311 SER A N 1
ATOM 2293 C CA . SER A 1 311 ? 6.086 17.474 62.921 1.00 89.50 311 SER A CA 1
ATOM 2294 C C . SER A 1 311 ? 5.139 18.656 63.044 1.00 89.50 311 SER A C 1
ATOM 2296 O O . SER A 1 311 ? 5.185 19.403 64.030 1.00 89.50 311 SER A O 1
ATOM 2298 N N . CYS A 1 312 ? 4.238 18.790 62.075 1.00 85.25 312 CYS A N 1
ATOM 2299 C CA . CYS A 1 312 ? 3.186 19.783 62.161 1.00 85.25 312 CYS A CA 1
ATOM 2300 C C . CYS A 1 312 ? 2.310 19.479 63.397 1.00 85.25 312 CYS A C 1
ATOM 2302 O O . CYS A 1 312 ? 1.825 18.355 63.551 1.00 85.25 312 CYS A O 1
ATOM 2304 N N . PRO A 1 313 ? 2.095 20.440 64.316 1.00 78.19 313 PRO A N 1
ATOM 2305 C CA . PRO A 1 313 ? 1.407 20.184 65.583 1.00 78.19 313 PRO A CA 1
ATOM 2306 C C . PRO A 1 313 ? -0.107 19.987 65.430 1.00 78.19 313 PRO A C 1
ATOM 2308 O O . PRO A 1 313 ? -0.807 19.755 66.419 1.00 78.19 313 PRO A O 1
ATOM 2311 N N . SER A 1 314 ? -0.653 20.144 64.227 1.00 80.62 314 SER A N 1
ATOM 2312 C CA . SER A 1 314 ? -2.073 19.962 63.937 1.00 80.62 314 SER A CA 1
ATOM 2313 C C . SER A 1 314 ? -2.255 19.457 62.506 1.00 80.62 314 SER A C 1
ATOM 2315 O O . SER A 1 314 ? -1.439 19.807 61.654 1.00 80.62 314 SER A O 1
ATOM 2317 N N . PRO A 1 315 ? -3.312 18.670 62.233 1.00 84.00 315 PRO A N 1
ATOM 2318 C CA . PRO A 1 315 ? -3.656 18.281 60.874 1.00 84.00 315 PRO A CA 1
ATOM 2319 C C . PRO A 1 315 ? -3.809 19.504 59.972 1.00 84.00 315 PRO A C 1
ATOM 2321 O O . PRO A 1 315 ? -4.307 20.549 60.405 1.00 84.00 315 PRO A O 1
ATOM 2324 N N . LEU A 1 316 ? -3.388 19.352 58.725 1.00 89.88 316 LEU A N 1
ATOM 2325 C CA . LEU A 1 316 ? -3.537 20.375 57.706 1.00 89.88 316 LEU A CA 1
ATOM 2326 C C . LEU A 1 316 ? -4.969 20.427 57.178 1.00 89.88 316 LEU A C 1
ATOM 2328 O O . LEU A 1 316 ? -5.760 19.499 57.356 1.00 89.88 316 LEU A O 1
ATOM 2332 N N . ASN A 1 317 ? -5.288 21.525 56.500 1.00 88.50 317 ASN A N 1
ATOM 2333 C CA . ASN A 1 317 ? -6.473 21.568 55.665 1.00 88.50 317 ASN A CA 1
ATOM 2334 C C . ASN A 1 317 ? -6.255 20.633 54.478 1.00 88.50 317 ASN A C 1
ATOM 2336 O O . ASN A 1 317 ? -5.153 20.539 53.938 1.00 88.50 317 ASN A O 1
ATOM 2340 N N . ILE A 1 318 ? -7.318 19.944 54.110 1.00 86.31 318 ILE A N 1
ATOM 2341 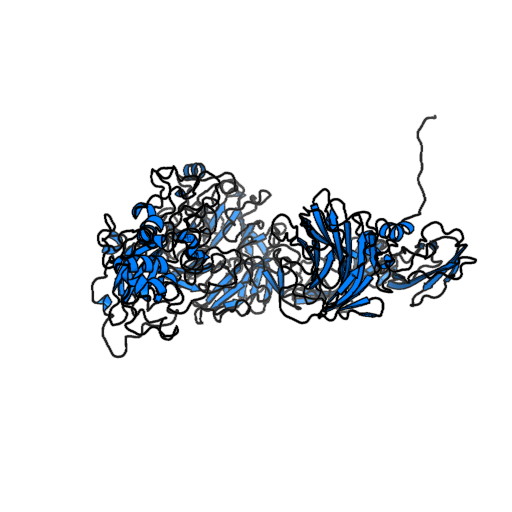C CA . ILE A 1 318 ? -7.370 19.043 52.970 1.00 86.31 318 ILE A CA 1
ATOM 2342 C C . ILE A 1 318 ? -7.453 19.840 51.651 1.00 86.31 318 ILE A C 1
ATOM 2344 O O . ILE A 1 318 ? -7.954 20.966 51.681 1.00 86.31 318 ILE A O 1
ATOM 2348 N N . ASP A 1 319 ? -6.962 19.288 50.535 1.00 85.38 319 ASP A N 1
ATOM 2349 C CA . ASP A 1 319 ? -6.943 19.923 49.198 1.00 85.38 319 ASP A CA 1
ATOM 2350 C C . ASP A 1 319 ? -6.378 21.363 49.198 1.00 85.38 319 ASP A C 1
ATOM 2352 O O . ASP A 1 319 ? -6.927 22.290 48.599 1.00 85.38 319 ASP A O 1
ATOM 2356 N N . GLN A 1 320 ? -5.283 21.592 49.930 1.00 89.62 320 GLN A N 1
ATOM 2357 C CA . GLN A 1 320 ? -4.738 22.930 50.167 1.00 89.62 320 GLN A CA 1
ATOM 2358 C C . GLN A 1 320 ? -3.230 22.974 49.916 1.00 89.62 320 GLN A C 1
ATOM 2360 O O . GLN A 1 320 ? -2.468 22.162 50.436 1.00 89.62 320 GLN A O 1
ATOM 2365 N N . TRP A 1 321 ? -2.794 23.993 49.170 1.00 91.25 321 TRP A N 1
ATOM 2366 C CA . TRP A 1 321 ? -1.377 24.309 48.994 1.00 91.25 321 TRP A CA 1
ATOM 2367 C C . TRP A 1 321 ? -0.767 24.896 50.269 1.00 91.25 321 TRP A C 1
ATOM 2369 O O . TRP A 1 321 ? -1.332 25.823 50.869 1.00 91.25 321 TRP A O 1
ATOM 2379 N N . TYR A 1 322 ? 0.415 24.394 50.623 1.00 92.75 322 TYR A N 1
ATOM 2380 C CA . TYR A 1 322 ? 1.268 24.886 51.698 1.00 92.75 322 TYR A CA 1
ATOM 2381 C C . TYR A 1 322 ? 2.675 25.173 51.173 1.00 92.75 322 TYR A C 1
ATOM 2383 O O . TYR A 1 322 ? 3.221 24.404 50.392 1.00 92.75 322 TYR A O 1
ATOM 2391 N N . TRP A 1 323 ? 3.260 26.271 51.645 1.00 93.50 323 TRP A N 1
ATOM 2392 C CA . TRP A 1 323 ? 4.631 26.697 51.391 1.00 93.50 323 TRP A CA 1
ATOM 2393 C C . TRP A 1 323 ? 5.449 26.535 52.658 1.00 93.50 323 TRP A C 1
ATOM 2395 O O . TRP A 1 323 ? 4.952 26.774 53.768 1.00 93.50 323 TRP A O 1
ATOM 2405 N N . TRP A 1 324 ? 6.715 26.174 52.499 1.00 93.81 324 TRP A N 1
ATOM 2406 C CA . TRP A 1 324 ? 7.626 26.015 53.611 1.00 93.81 324 TRP A CA 1
ATOM 2407 C C . TRP A 1 324 ? 9.074 26.292 53.238 1.00 93.81 324 TRP A C 1
ATOM 2409 O O . TRP A 1 324 ? 9.490 26.151 52.094 1.00 93.81 324 TRP A O 1
ATOM 2419 N N . GLN A 1 325 ? 9.830 26.756 54.224 1.00 94.19 325 GLN A N 1
ATOM 2420 C CA . GLN A 1 325 ? 11.231 27.119 54.079 1.00 94.19 325 GLN A CA 1
ATOM 2421 C C . GLN A 1 325 ? 11.927 26.914 55.422 1.00 94.19 325 GLN A C 1
ATOM 2423 O O . GLN A 1 325 ? 11.359 27.188 56.482 1.00 94.19 325 GLN A O 1
ATOM 2428 N N . ILE A 1 326 ? 13.184 26.486 55.389 1.00 91.31 326 ILE A N 1
ATOM 2429 C CA . ILE A 1 326 ? 14.005 26.332 56.588 1.00 91.31 326 ILE A CA 1
ATOM 2430 C C . ILE A 1 326 ? 15.160 27.329 56.544 1.00 91.31 326 ILE A C 1
ATOM 2432 O O . ILE A 1 326 ? 15.809 27.504 55.512 1.00 91.31 326 ILE A O 1
ATOM 2436 N N . LYS A 1 327 ? 15.444 27.973 57.679 1.00 89.81 327 LYS A N 1
ATOM 2437 C CA . LYS A 1 327 ? 16.630 28.822 57.851 1.00 89.81 327 LYS A CA 1
ATOM 2438 C C . LYS A 1 327 ? 17.519 28.260 58.955 1.00 89.81 327 LYS A C 1
ATOM 2440 O O . LYS A 1 327 ? 17.067 28.089 60.088 1.00 89.81 327 LYS A O 1
ATOM 2445 N N . ALA A 1 328 ? 18.775 27.963 58.637 1.00 86.19 328 ALA A N 1
ATOM 2446 C CA . ALA A 1 328 ? 19.734 27.394 59.582 1.00 86.19 328 ALA A CA 1
ATOM 2447 C C . ALA A 1 328 ? 20.491 28.494 60.348 1.00 86.19 328 ALA A C 1
ATOM 2449 O O . ALA A 1 328 ? 20.952 29.469 59.753 1.00 86.19 328 ALA A O 1
ATOM 2450 N N . GLN A 1 329 ? 20.630 28.338 61.670 1.00 84.06 329 GLN A N 1
ATOM 2451 C CA . GLN A 1 329 ? 21.339 29.281 62.542 1.00 84.06 329 GLN A CA 1
ATOM 2452 C C . GLN A 1 329 ? 22.726 28.744 62.917 1.00 84.06 329 GLN A C 1
ATOM 2454 O O . GLN A 1 329 ? 22.839 27.728 63.614 1.00 84.06 329 GLN A O 1
ATOM 2459 N N . VAL A 1 330 ? 23.774 29.469 62.520 1.00 75.38 330 VAL A N 1
ATOM 2460 C CA . VAL A 1 330 ? 25.182 29.101 62.740 1.00 75.38 330 VAL A CA 1
ATOM 2461 C C . VAL A 1 330 ? 25.881 30.180 63.575 1.00 75.38 330 VAL A C 1
ATOM 2463 O O . VAL A 1 330 ? 26.160 31.275 63.078 1.00 75.38 330 VAL A O 1
ATOM 2466 N N . PRO A 1 331 ? 26.180 29.933 64.866 1.00 69.19 331 PRO A N 1
ATOM 2467 C CA . PRO A 1 331 ? 26.806 30.925 65.728 1.00 69.19 331 PRO A CA 1
ATOM 2468 C C . PRO A 1 331 ? 28.203 31.322 65.239 1.00 69.19 331 PRO A C 1
ATOM 2470 O O . PRO A 1 331 ? 29.110 30.497 65.168 1.00 69.19 331 PRO A O 1
ATOM 2473 N N . GLY A 1 332 ? 28.398 32.618 64.986 1.00 61.47 332 GLY A N 1
ATOM 2474 C CA . GLY A 1 332 ? 29.691 33.180 64.582 1.00 61.47 332 GLY A CA 1
ATOM 2475 C C . GLY A 1 332 ? 29.950 33.180 63.074 1.00 61.47 332 GLY A C 1
ATOM 2476 O O . GLY A 1 332 ? 30.975 33.723 62.663 1.00 61.47 332 GLY A O 1
ATOM 2477 N N . ASP A 1 333 ? 29.026 32.648 62.270 1.00 62.66 333 ASP A N 1
ATOM 2478 C CA . ASP A 1 333 ? 29.070 32.747 60.812 1.00 62.66 333 ASP A CA 1
ATOM 2479 C C . ASP A 1 333 ? 28.456 34.089 60.352 1.00 62.66 333 ASP A C 1
ATOM 2481 O O . ASP A 1 333 ? 27.296 34.372 60.675 1.00 62.66 333 ASP A O 1
ATOM 2485 N N . PRO A 1 334 ? 29.202 34.947 59.627 1.00 58.06 334 PRO A N 1
ATOM 2486 C CA . PRO A 1 334 ? 28.678 36.208 59.097 1.00 58.06 334 PRO A CA 1
ATOM 2487 C C . PRO A 1 334 ? 27.538 36.034 58.077 1.00 58.06 334 PRO A C 1
ATOM 2489 O O . PRO A 1 334 ? 26.843 37.011 57.804 1.00 58.06 334 PRO A O 1
ATOM 2492 N N . CYS A 1 335 ? 27.332 34.829 57.542 1.00 55.16 335 CYS A N 1
ATOM 2493 C CA . CYS A 1 335 ? 26.252 34.478 56.622 1.00 55.16 335 CYS A CA 1
ATOM 2494 C C . CYS A 1 335 ? 25.012 33.875 57.324 1.00 55.16 335 CYS A C 1
ATOM 2496 O O . CYS A 1 335 ? 24.077 33.478 56.637 1.00 55.16 335 CYS A O 1
ATOM 2498 N N . SER A 1 336 ? 24.969 33.807 58.666 1.00 70.56 336 SER A N 1
ATOM 2499 C CA . SER A 1 336 ? 23.804 33.324 59.434 1.00 70.56 336 SER A CA 1
ATOM 2500 C C . SER A 1 336 ? 22.719 34.412 59.609 1.00 70.56 336 SER A C 1
ATOM 2502 O O . SER A 1 336 ? 23.060 35.540 59.981 1.00 70.56 336 SER A O 1
ATOM 2504 N N . PRO A 1 337 ? 21.411 34.099 59.473 1.00 75.88 337 PRO A N 1
ATOM 2505 C CA . PRO A 1 337 ? 20.846 32.793 59.129 1.00 75.88 337 PRO A CA 1
ATOM 2506 C C . PRO A 1 337 ? 21.030 32.434 57.655 1.00 75.88 337 PRO A C 1
ATOM 2508 O O . PRO A 1 337 ? 20.868 33.279 56.780 1.00 75.88 337 PRO A O 1
ATOM 2511 N N . ILE A 1 338 ? 21.310 31.160 57.399 1.00 78.06 338 ILE A N 1
ATOM 2512 C CA . ILE A 1 338 ? 21.508 30.621 56.052 1.00 78.06 338 ILE A CA 1
ATOM 2513 C C . ILE A 1 338 ? 20.155 30.134 55.535 1.00 78.06 338 ILE A C 1
ATOM 2515 O O . ILE A 1 338 ? 19.522 29.276 56.156 1.00 78.06 338 ILE A O 1
ATOM 2519 N N . GLU A 1 339 ? 19.690 30.711 54.427 1.00 80.25 339 GLU A N 1
ATOM 2520 C CA . GLU A 1 339 ? 18.354 30.462 53.876 1.00 80.25 339 GLU A CA 1
ATOM 2521 C C . GLU A 1 339 ? 18.340 29.241 52.940 1.00 80.25 339 GLU A C 1
ATOM 2523 O O . GLU A 1 339 ? 19.101 29.176 51.971 1.00 80.25 339 GLU A O 1
ATOM 2528 N N . GLY A 1 340 ? 17.467 28.268 53.227 1.00 76.19 340 GLY A N 1
ATOM 2529 C CA . GLY A 1 340 ? 17.129 27.178 52.306 1.00 76.19 340 GLY A CA 1
ATOM 2530 C C . GLY A 1 340 ? 16.196 27.635 51.181 1.00 76.19 340 GLY A C 1
ATOM 2531 O O . GLY A 1 340 ? 15.655 28.745 51.226 1.00 76.19 340 GLY A O 1
ATOM 2532 N N . SER A 1 341 ? 16.005 26.780 50.174 1.00 81.44 341 SER A N 1
ATOM 2533 C CA . SER A 1 341 ? 15.010 27.006 49.116 1.00 81.44 341 SER A CA 1
ATOM 2534 C C . SER A 1 341 ? 13.592 27.052 49.705 1.00 81.44 341 SER A C 1
ATOM 2536 O O . SER A 1 341 ? 13.325 26.469 50.757 1.00 81.44 341 SER A O 1
ATOM 2538 N N . GLU A 1 342 ? 12.689 27.786 49.055 1.00 87.31 342 GLU A N 1
ATOM 2539 C CA . GLU A 1 342 ? 11.258 27.716 49.360 1.00 87.31 342 GLU A CA 1
ATOM 2540 C C . GLU A 1 342 ? 10.645 26.541 48.594 1.00 87.31 342 GLU A C 1
ATOM 2542 O O . GLU A 1 342 ? 10.850 26.413 47.389 1.00 87.31 342 GLU A O 1
ATOM 2547 N N . TRP A 1 343 ? 9.882 25.706 49.293 1.00 89.94 343 TRP A N 1
ATOM 2548 C CA . TRP A 1 343 ? 9.208 24.538 48.737 1.00 89.94 343 TRP A CA 1
ATOM 2549 C C . TRP A 1 343 ? 7.703 24.642 48.950 1.00 89.94 343 TRP A C 1
ATOM 2551 O O . TRP A 1 343 ? 7.241 25.285 49.897 1.00 89.94 343 TRP A O 1
ATOM 2561 N N . LYS A 1 344 ? 6.917 23.988 48.098 1.00 92.00 344 LYS A N 1
ATOM 2562 C CA . LYS A 1 344 ? 5.466 23.873 48.278 1.00 92.00 344 LYS A CA 1
ATOM 2563 C C . LYS A 1 344 ? 4.975 22.460 48.004 1.00 92.00 344 LYS A C 1
ATOM 2565 O O . LYS A 1 344 ? 5.577 21.758 47.210 1.00 92.00 344 LYS A O 1
ATOM 2570 N N . PHE A 1 345 ? 3.868 22.080 48.624 1.00 92.12 345 PHE A N 1
ATOM 2571 C CA . PHE A 1 345 ? 3.156 20.829 48.359 1.00 92.12 345 PHE A CA 1
ATOM 2572 C C . PHE A 1 345 ? 1.650 21.044 48.548 1.00 92.12 345 PHE A C 1
ATOM 2574 O O . PHE A 1 345 ? 1.225 22.035 49.162 1.00 92.12 345 PHE A O 1
ATOM 2581 N N . LYS A 1 346 ? 0.844 20.111 48.050 1.00 91.19 346 LYS A N 1
ATOM 2582 C CA . LYS A 1 346 ? -0.610 20.102 48.182 1.00 91.19 346 LYS A CA 1
ATOM 2583 C C . LYS A 1 346 ? -1.063 18.872 48.963 1.00 91.19 346 LYS A C 1
ATOM 2585 O O . LYS A 1 346 ? -0.648 17.747 48.689 1.00 91.19 346 LYS A O 1
ATOM 2590 N N . THR A 1 347 ? -1.911 19.077 49.966 1.00 89.81 347 THR A N 1
ATOM 2591 C CA . THR A 1 347 ? -2.574 17.958 50.649 1.00 89.81 347 THR A CA 1
ATOM 2592 C C . THR A 1 347 ? -3.591 17.298 49.720 1.00 89.81 347 THR A C 1
ATOM 2594 O O . THR A 1 347 ? -4.251 17.993 48.950 1.00 89.81 347 THR A O 1
ATOM 2597 N N . GLY A 1 348 ? -3.721 15.969 49.797 1.00 85.81 348 GLY A N 1
ATOM 2598 C CA . GLY A 1 348 ? -4.753 15.229 49.057 1.00 85.81 348 GLY A CA 1
ATOM 2599 C C . GLY A 1 348 ? -6.162 15.505 49.578 1.00 85.81 348 GLY A C 1
ATOM 2600 O O . GLY A 1 348 ? -6.339 16.347 50.460 1.00 85.81 348 GLY A O 1
ATOM 2601 N N . GLY A 1 349 ? -7.153 14.796 49.048 1.00 85.81 349 GLY A N 1
ATOM 2602 C CA . GLY A 1 349 ? -8.543 14.789 49.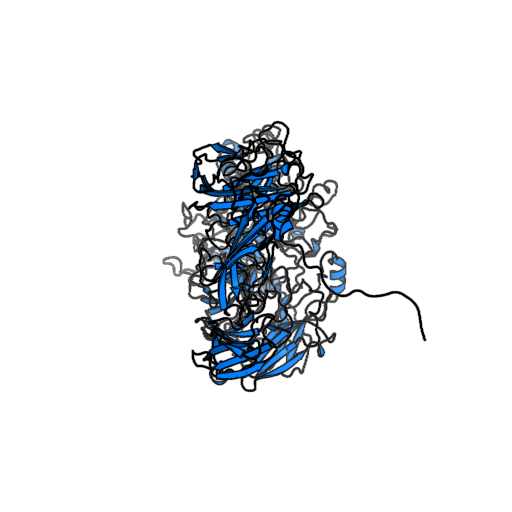498 1.00 85.81 349 GLY A CA 1
ATOM 2603 C C . GLY A 1 349 ? -9.584 14.645 48.400 1.00 85.81 349 GLY A C 1
ATOM 2604 O O . GLY A 1 349 ? -10.767 14.857 48.670 1.00 85.81 349 GLY A O 1
ATOM 2605 N N . LYS A 1 350 ? -9.162 14.369 47.168 1.00 89.44 350 LYS A N 1
ATOM 2606 C CA . LYS A 1 350 ? -10.033 14.246 46.003 1.00 89.44 350 LYS A CA 1
ATOM 2607 C C . LYS A 1 350 ? -9.497 13.161 45.084 1.00 89.44 350 LYS A C 1
ATOM 2609 O O . LYS A 1 350 ? -8.291 13.083 44.863 1.00 89.44 350 LYS A O 1
ATOM 2614 N N . ALA A 1 351 ? -10.417 12.397 44.506 1.00 90.56 351 ALA A N 1
ATOM 2615 C CA . ALA A 1 351 ? -10.099 11.478 43.426 1.00 90.56 351 ALA A CA 1
ATOM 2616 C C . ALA A 1 351 ? -9.603 12.246 42.187 1.00 90.56 351 ALA A C 1
ATOM 2618 O O . ALA A 1 351 ? -9.994 13.394 41.962 1.00 90.56 351 ALA A O 1
ATOM 2619 N N . TYR A 1 352 ? -8.766 11.600 41.381 1.00 89.12 352 TYR A N 1
ATOM 2620 C CA . TYR A 1 352 ? -8.089 12.181 40.218 1.00 89.12 352 TYR A CA 1
ATOM 2621 C C . TYR A 1 352 ? -7.974 11.155 39.075 1.00 89.12 352 TYR A C 1
ATOM 2623 O O . TYR A 1 352 ? -8.318 9.993 39.263 1.00 89.12 352 TYR A O 1
ATOM 2631 N N . ASN A 1 353 ? -7.516 11.568 37.887 1.00 83.94 353 ASN A N 1
ATOM 2632 C CA . ASN A 1 353 ? -7.388 10.727 36.680 1.00 83.94 353 ASN A CA 1
ATOM 2633 C C . ASN A 1 353 ? -8.667 9.936 36.314 1.00 83.94 353 ASN A C 1
ATOM 2635 O O . ASN A 1 353 ? -8.657 8.703 36.361 1.00 83.94 353 ASN A O 1
ATOM 2639 N N . PRO A 1 354 ? -9.779 10.618 35.981 1.00 90.25 354 PRO A N 1
ATOM 2640 C CA . PRO A 1 354 ? -11.021 9.953 35.599 1.00 90.25 354 PRO A CA 1
ATOM 2641 C C . PRO A 1 354 ? -10.925 9.245 34.242 1.00 90.25 354 PRO A C 1
ATOM 2643 O O . PRO A 1 354 ? -10.309 9.750 33.308 1.00 90.25 354 PRO A O 1
ATOM 2646 N N . SER A 1 355 ? -11.611 8.112 34.123 1.00 81.56 355 SER A N 1
ATOM 2647 C CA . SER A 1 355 ? -11.971 7.464 32.861 1.00 81.56 355 SER A CA 1
ATOM 2648 C C . SER A 1 355 ? -13.458 7.085 32.925 1.00 81.56 355 SER A C 1
ATOM 2650 O O . SER A 1 355 ? -13.845 6.437 33.901 1.00 81.56 355 SER A O 1
ATOM 2652 N N . PRO A 1 356 ? -14.323 7.482 31.972 1.00 85.12 356 PRO A N 1
ATOM 2653 C CA . PRO A 1 356 ? -14.086 8.428 30.877 1.00 85.12 356 PRO A CA 1
ATOM 2654 C C . PRO A 1 356 ? -13.475 9.755 31.347 1.00 85.12 356 PRO A C 1
ATOM 2656 O O . PRO A 1 356 ? -13.766 10.198 32.465 1.00 85.12 356 PRO A O 1
ATOM 2659 N N . TYR A 1 357 ? -12.607 10.362 30.535 1.00 77.69 357 TYR A N 1
ATOM 2660 C CA . TYR A 1 357 ? -11.959 11.627 30.892 1.00 77.69 357 TYR A CA 1
ATOM 2661 C C . TYR A 1 357 ? -12.966 12.784 30.868 1.00 77.69 357 TYR A C 1
ATOM 2663 O O . TYR A 1 357 ? -14.035 12.701 30.263 1.00 77.69 357 TYR A O 1
ATOM 2671 N N . ASP A 1 358 ? -12.658 13.879 31.567 1.00 87.62 358 ASP A N 1
ATOM 2672 C CA . ASP A 1 358 ? -13.600 14.994 31.673 1.00 87.62 358 ASP A CA 1
ATOM 2673 C C . ASP A 1 358 ? -13.846 15.663 30.309 1.00 87.62 358 ASP A C 1
ATOM 2675 O O . ASP A 1 358 ? -12.924 16.161 29.663 1.00 87.62 358 ASP A O 1
ATOM 2679 N N . GLY A 1 359 ? -15.109 15.670 29.882 1.00 84.31 359 GLY A N 1
ATOM 2680 C CA . GLY A 1 359 ? -15.563 16.169 28.588 1.00 84.31 359 GLY A CA 1
ATOM 2681 C C . GLY A 1 359 ? -15.527 15.140 27.453 1.00 84.31 359 GLY A C 1
ATOM 2682 O O . GLY A 1 359 ? -15.728 15.530 26.303 1.00 84.31 359 GLY A O 1
ATOM 2683 N N . GLU A 1 360 ? -15.279 13.856 27.733 1.00 79.25 360 GLU A N 1
ATOM 2684 C CA . GLU A 1 360 ? -15.215 12.804 26.710 1.00 79.25 360 GLU A CA 1
ATOM 2685 C C . GLU A 1 360 ? -16.561 12.620 25.981 1.00 79.25 360 GLU A C 1
ATOM 2687 O O . GLU A 1 360 ? -17.618 12.524 26.601 1.00 79.25 360 GLU A O 1
ATOM 2692 N N . GLY A 1 361 ? -16.547 12.572 24.647 1.00 78.81 361 GLY A N 1
ATOM 2693 C CA . GLY A 1 361 ? -17.740 12.339 23.823 1.00 78.81 361 GLY A CA 1
ATOM 2694 C C . GLY A 1 361 ? -17.754 10.943 23.200 1.00 78.81 361 GLY A C 1
ATOM 2695 O O . GLY A 1 361 ? -16.713 10.313 23.048 1.00 78.81 361 GLY A O 1
ATOM 2696 N N . ASN A 1 362 ? -18.929 10.480 22.762 1.00 70.25 362 ASN A N 1
ATOM 2697 C CA . ASN A 1 362 ? -19.128 9.161 22.141 1.00 70.25 362 ASN A CA 1
ATOM 2698 C C . ASN A 1 362 ? -18.728 7.968 23.031 1.00 70.25 362 ASN A C 1
ATOM 2700 O O . ASN A 1 362 ? -18.272 6.933 22.539 1.00 70.25 362 ASN A O 1
ATOM 2704 N N . VAL A 1 363 ? -18.936 8.093 24.341 1.00 75.06 363 VAL A N 1
ATOM 2705 C CA . VAL A 1 363 ? -18.693 7.016 25.305 1.00 75.06 363 VAL A CA 1
ATOM 2706 C C . VAL A 1 363 ? -19.698 5.881 25.087 1.00 75.06 363 VAL A C 1
ATOM 2708 O O . VAL A 1 363 ? -20.900 6.104 24.927 1.00 75.06 363 VAL A O 1
ATOM 2711 N N . GLN A 1 364 ? -19.223 4.637 25.082 1.00 72.56 364 GLN A N 1
ATOM 2712 C CA . GLN A 1 364 ? -20.077 3.462 24.901 1.00 72.56 364 GLN A CA 1
ATOM 2713 C C . GLN A 1 364 ? -21.064 3.315 26.066 1.00 72.56 364 GLN A C 1
ATOM 2715 O O . GLN A 1 364 ? -20.711 3.514 27.228 1.00 72.56 364 GLN A O 1
ATOM 2720 N N . THR A 1 365 ? -22.299 2.878 25.802 1.00 80.00 365 THR A N 1
ATOM 2721 C CA . THR A 1 365 ? -23.284 2.644 26.878 1.00 80.00 365 THR A CA 1
ATOM 2722 C C . THR A 1 365 ? -22.907 1.474 27.801 1.00 80.00 365 THR A C 1
ATOM 2724 O O . THR A 1 365 ? -23.536 1.275 28.839 1.00 80.00 365 THR A O 1
ATOM 2727 N N . SER A 1 366 ? -21.883 0.694 27.440 1.00 76.00 366 SER A N 1
ATOM 2728 C CA . SER A 1 366 ? -21.282 -0.365 28.257 1.00 76.00 366 SER A CA 1
ATOM 2729 C C . SER A 1 366 ? -20.081 0.087 29.099 1.00 76.00 366 SER A C 1
ATOM 2731 O O . SER A 1 366 ? -19.534 -0.740 29.830 1.00 76.00 366 SER A O 1
ATOM 2733 N N . SER A 1 367 ? -19.643 1.347 28.999 1.00 78.00 367 SER A N 1
ATOM 2734 C CA . SER A 1 367 ? -18.427 1.829 29.666 1.00 78.00 367 SER A CA 1
ATOM 2735 C C . SER A 1 367 ? -18.514 1.783 31.198 1.00 78.00 367 SER A C 1
ATOM 2737 O O . SER A 1 367 ? -19.546 2.085 31.803 1.00 78.00 367 SER A O 1
ATOM 2739 N N . GLN A 1 368 ? -17.394 1.423 31.831 1.00 89.88 368 GLN A N 1
ATOM 2740 C CA . GLN A 1 368 ? -17.178 1.517 33.277 1.00 89.88 368 GLN A CA 1
ATOM 2741 C C . GLN A 1 368 ? -16.473 2.840 33.604 1.00 89.88 368 GLN A C 1
ATOM 2743 O O . GLN A 1 368 ? -15.618 3.283 32.847 1.00 89.88 368 GLN A O 1
ATOM 2748 N N . LEU A 1 369 ? -16.820 3.449 34.737 1.00 92.31 369 LEU A N 1
ATOM 2749 C CA . LEU A 1 369 ? -16.111 4.601 35.287 1.00 92.31 369 LEU A CA 1
ATOM 2750 C C . LEU A 1 369 ? -14.959 4.115 36.175 1.00 92.31 369 LEU A C 1
ATOM 2752 O O . LEU A 1 369 ? -15.175 3.232 37.007 1.00 92.31 369 LEU A O 1
ATOM 2756 N N . SER A 1 370 ? -13.772 4.701 36.071 1.00 91.50 370 SER A N 1
ATOM 2757 C CA . SER A 1 370 ? -12.630 4.442 36.959 1.00 91.50 370 SER A CA 1
ATOM 2758 C C . SER A 1 370 ? -11.858 5.715 37.289 1.00 91.50 370 SER A C 1
ATOM 2760 O O . SER A 1 370 ? -11.891 6.678 36.529 1.00 91.50 370 SER A O 1
ATOM 2762 N N . TRP A 1 371 ? -11.174 5.732 38.429 1.00 94.12 371 TRP A N 1
ATOM 2763 C CA . TRP A 1 371 ? -10.400 6.878 38.913 1.00 94.12 371 TRP A CA 1
ATOM 2764 C C . TRP A 1 371 ? -9.161 6.414 39.692 1.00 94.12 371 TRP A C 1
ATOM 2766 O O . TRP A 1 371 ? -8.990 5.232 39.978 1.00 94.12 371 TRP A O 1
ATOM 2776 N N . SER A 1 372 ? -8.300 7.352 40.063 1.00 91.31 372 SER A N 1
ATOM 2777 C CA . SER A 1 372 ? -7.274 7.187 41.093 1.00 91.31 372 SER A CA 1
ATOM 2778 C C . SER A 1 372 ? -7.732 7.860 42.381 1.00 91.31 372 SER A C 1
ATOM 2780 O O . SER A 1 372 ? -8.452 8.860 42.347 1.00 91.31 372 SER A O 1
ATOM 2782 N N . GLY A 1 373 ? -7.317 7.324 43.526 1.00 87.69 373 GLY A N 1
ATOM 2783 C CA . GLY A 1 373 ? -7.601 7.938 44.816 1.00 87.69 373 GLY A CA 1
ATOM 2784 C C . GLY A 1 373 ? -6.409 7.928 45.756 1.00 87.69 373 GLY A C 1
ATOM 2785 O O . GLY A 1 373 ? -5.444 7.188 45.553 1.00 87.69 373 GLY A O 1
ATOM 2786 N N . ASP A 1 374 ? -6.491 8.746 46.798 1.00 87.31 374 ASP A N 1
ATOM 2787 C CA . ASP A 1 374 ? -5.415 8.895 47.767 1.00 87.31 374 ASP A CA 1
ATOM 2788 C C . ASP A 1 374 ? -5.157 7.585 48.520 1.00 87.31 374 ASP A C 1
ATOM 2790 O O . ASP A 1 374 ? -6.076 6.869 48.924 1.00 87.31 374 ASP A O 1
ATOM 2794 N N . SER A 1 375 ? -3.885 7.306 48.823 1.00 82.62 375 SER A N 1
ATOM 2795 C CA . SER A 1 375 ? -3.465 6.110 49.584 1.00 82.62 375 SER A CA 1
ATOM 2796 C C . SER A 1 375 ? -4.090 5.988 50.985 1.00 82.62 375 SER A C 1
ATOM 2798 O O . SER A 1 375 ? -3.995 4.943 51.633 1.00 82.62 375 SER A O 1
ATOM 2800 N N . PHE A 1 376 ? -4.712 7.063 51.471 1.00 84.75 376 PHE A N 1
ATOM 2801 C CA . PHE A 1 376 ? -5.381 7.154 52.762 1.00 84.75 376 PHE A CA 1
ATOM 2802 C C . PHE A 1 376 ? -6.907 7.295 52.678 1.00 84.75 376 PHE A C 1
ATOM 2804 O O . PHE A 1 376 ? -7.536 7.513 53.721 1.00 84.75 376 PHE A O 1
ATOM 2811 N N . ALA A 1 377 ? -7.499 7.166 51.490 1.00 88.12 377 ALA A N 1
ATOM 2812 C CA . ALA A 1 377 ? -8.941 7.040 51.331 1.00 88.12 377 ALA A CA 1
ATOM 2813 C C . ALA A 1 377 ? -9.421 5.686 51.885 1.00 88.12 377 ALA A C 1
ATOM 2815 O O . ALA A 1 377 ? -8.869 4.633 51.571 1.00 88.12 377 ALA A O 1
ATOM 2816 N N . ASP A 1 378 ? -10.455 5.705 52.732 1.00 89.75 378 ASP A N 1
ATOM 2817 C CA . ASP A 1 378 ? -11.060 4.486 53.282 1.00 89.75 378 ASP A CA 1
ATOM 2818 C C . ASP A 1 378 ? -12.041 3.842 52.279 1.00 89.75 378 ASP A C 1
ATOM 2820 O O . ASP A 1 378 ? -12.262 2.632 52.311 1.00 89.75 378 ASP A O 1
ATOM 2824 N N . SER A 1 379 ? -12.695 4.662 51.445 1.00 93.56 379 SER A N 1
ATOM 2825 C CA . SER A 1 379 ? -13.662 4.277 50.398 1.00 93.56 379 SER A CA 1
ATOM 2826 C C . SER A 1 379 ? -14.030 5.494 49.532 1.00 93.56 379 SER A C 1
ATOM 2828 O O . SER A 1 379 ? -13.623 6.616 49.833 1.00 93.56 379 SER A O 1
ATOM 2830 N N . TYR A 1 380 ? -14.856 5.292 48.508 1.00 96.75 380 TYR A N 1
ATOM 2831 C CA . TYR A 1 380 ? -15.282 6.298 47.537 1.00 96.75 380 TYR A CA 1
ATOM 2832 C C . TYR A 1 380 ? -16.807 6.346 47.450 1.00 96.75 380 TYR A C 1
ATOM 2834 O O . TYR A 1 380 ? -17.441 5.346 47.121 1.00 96.75 380 TYR A O 1
ATOM 2842 N N . ASN A 1 381 ? -17.409 7.503 47.724 1.00 97.25 381 ASN A N 1
ATOM 2843 C CA . ASN A 1 381 ? -18.822 7.743 47.442 1.00 97.25 381 ASN A CA 1
ATOM 2844 C C . ASN A 1 381 ? -18.976 8.189 45.987 1.00 97.25 381 ASN A C 1
ATOM 2846 O O . ASN A 1 381 ? -18.530 9.276 45.620 1.00 97.25 381 ASN A O 1
ATOM 2850 N N . VAL A 1 382 ? -19.643 7.371 45.184 1.00 96.88 382 VAL A N 1
ATOM 2851 C CA . VAL A 1 382 ? -19.862 7.618 43.760 1.00 96.88 382 VAL A CA 1
ATOM 2852 C C . VAL A 1 382 ? -21.155 8.397 43.570 1.00 96.88 382 VAL A C 1
ATOM 2854 O O . VAL A 1 382 ? -22.223 7.954 43.998 1.00 96.88 382 VAL A O 1
ATOM 2857 N N . TYR A 1 383 ? -21.076 9.542 42.902 1.00 97.00 383 TYR A N 1
ATOM 2858 C CA . TYR A 1 383 ? -22.222 10.311 42.429 1.00 97.00 383 TYR A CA 1
ATOM 2859 C C . TYR A 1 383 ? -22.237 10.266 40.908 1.00 97.00 383 TYR A C 1
ATOM 2861 O O . TYR A 1 383 ? -21.198 10.410 40.268 1.00 97.00 383 TYR A O 1
ATOM 2869 N N . PHE A 1 384 ? -23.413 10.021 40.342 1.00 96.50 384 PHE A N 1
ATOM 2870 C CA . PHE A 1 384 ? -23.585 9.859 38.905 1.00 96.50 384 PHE A CA 1
ATOM 2871 C C . PHE A 1 384 ? -24.998 10.268 38.492 1.00 96.50 384 PHE A C 1
ATOM 2873 O O . PHE A 1 384 ? -25.971 9.976 39.201 1.00 96.50 384 PHE A O 1
ATOM 2880 N N . GLY A 1 385 ? -25.132 10.934 37.349 1.00 95.12 385 GLY A N 1
ATOM 2881 C CA . GLY A 1 385 ? -26.421 11.301 36.768 1.00 95.12 385 GLY A CA 1
ATOM 2882 C C . GLY A 1 385 ? -26.276 12.247 35.582 1.00 95.12 385 GLY A C 1
ATOM 2883 O O . GLY A 1 385 ? -25.188 12.452 35.074 1.00 95.12 385 GLY A O 1
ATOM 2884 N N . THR A 1 386 ? -27.374 12.850 35.139 1.00 94.06 386 THR A N 1
ATOM 2885 C CA . THR A 1 386 ? -27.397 13.769 33.982 1.00 94.06 386 THR A CA 1
ATOM 2886 C C . THR A 1 386 ? -27.442 15.242 34.403 1.00 94.06 386 THR A C 1
ATOM 2888 O O . THR A 1 386 ? -27.882 16.107 33.644 1.00 94.06 386 THR A O 1
ATOM 2891 N N . THR A 1 387 ? -27.088 15.545 35.656 1.00 88.75 387 THR A N 1
ATOM 2892 C CA . THR A 1 387 ? -27.136 16.900 36.218 1.00 88.75 387 THR A CA 1
ATOM 2893 C C . THR A 1 387 ? -25.720 17.441 36.432 1.00 88.75 387 THR A C 1
ATOM 2895 O O . THR A 1 387 ? -24.911 16.745 37.040 1.00 88.75 387 THR A O 1
ATOM 2898 N N . PRO A 1 388 ? -25.412 18.688 36.015 1.00 87.81 388 PRO A N 1
ATOM 2899 C CA . PRO A 1 388 ? -24.057 19.256 36.091 1.00 87.81 388 PRO A CA 1
ATOM 2900 C C . PRO A 1 388 ? -23.418 19.371 37.487 1.00 87.81 388 PRO A C 1
ATOM 2902 O O . PRO A 1 388 ? -22.296 19.845 37.609 1.00 87.81 388 PRO A O 1
ATOM 2905 N N . ASP A 1 389 ? -24.119 18.993 38.555 1.00 84.50 389 ASP A N 1
ATOM 2906 C CA . ASP A 1 389 ? -23.628 18.975 39.936 1.00 84.50 389 ASP A CA 1
ATOM 2907 C C . ASP A 1 389 ? -22.980 17.635 40.346 1.00 84.50 389 ASP A C 1
ATOM 2909 O O . ASP A 1 389 ? -22.704 17.420 41.531 1.00 84.50 389 ASP A O 1
ATOM 2913 N N . GLY A 1 390 ? -22.719 16.745 39.380 1.00 79.94 390 GLY A N 1
ATOM 2914 C CA . GLY A 1 390 ? -22.134 15.415 39.591 1.00 79.94 390 GLY A CA 1
ATOM 2915 C C . GLY A 1 390 ? -23.167 14.315 39.833 1.00 79.94 390 GLY A C 1
ATOM 2916 O O . GLY A 1 390 ? -22.798 13.185 40.135 1.00 79.94 390 GLY A O 1
ATOM 2917 N N . GLY A 1 391 ? -24.460 14.626 39.709 1.00 88.19 391 GLY A N 1
ATOM 2918 C CA . GLY A 1 391 ? -25.533 13.644 39.817 1.00 88.19 391 GLY A CA 1
ATOM 2919 C C . GLY A 1 391 ? -25.900 13.238 41.245 1.00 88.19 391 GLY A C 1
ATOM 2920 O O . GLY A 1 391 ? -25.623 13.924 42.232 1.00 88.19 391 GLY A O 1
ATOM 2921 N N . THR A 1 392 ? -26.594 12.105 41.364 1.00 93.31 392 THR A N 1
ATOM 2922 C CA . THR A 1 392 ? -27.058 11.572 42.653 1.00 93.31 392 THR A CA 1
ATOM 2923 C C . THR A 1 392 ? -26.117 10.500 43.174 1.00 93.31 392 THR A C 1
ATOM 2925 O O . THR A 1 392 ? -25.527 9.766 42.388 1.00 93.31 392 THR A O 1
ATOM 2928 N N . PHE A 1 393 ? -26.025 10.369 44.499 1.00 95.62 393 PHE A N 1
ATOM 2929 C CA . PHE A 1 393 ? -25.285 9.281 45.139 1.00 95.62 393 PHE A CA 1
ATOM 2930 C C . PHE A 1 393 ? -25.782 7.917 44.637 1.00 95.62 393 PHE A C 1
ATOM 2932 O O . PHE A 1 393 ? -26.982 7.640 44.721 1.00 95.62 393 PHE A O 1
ATOM 2939 N N . GLN A 1 394 ? -24.865 7.089 44.141 1.00 96.06 394 GLN A N 1
ATOM 2940 C CA . GLN A 1 394 ? -25.134 5.746 43.631 1.00 96.06 394 GLN A CA 1
ATOM 2941 C C . GLN A 1 394 ? -24.631 4.663 44.582 1.00 96.06 394 GLN A C 1
ATOM 2943 O O . GLN A 1 394 ? -25.400 3.770 44.935 1.00 96.06 394 GLN A O 1
ATOM 2948 N N . ASP A 1 395 ? -23.362 4.738 45.000 1.00 95.06 395 ASP A N 1
ATOM 2949 C CA . ASP A 1 395 ? -22.722 3.674 45.780 1.00 95.06 395 ASP A CA 1
ATOM 2950 C C . ASP A 1 395 ? -21.546 4.172 46.641 1.00 95.06 395 ASP A C 1
ATOM 2952 O O . ASP A 1 395 ? -21.040 5.278 46.443 1.00 95.06 395 ASP A O 1
ATOM 2956 N N . ASN A 1 396 ? -21.109 3.347 47.597 1.00 95.81 396 ASN A N 1
ATOM 2957 C CA . ASN A 1 396 ? -19.843 3.494 48.317 1.00 95.81 396 ASN A CA 1
ATOM 2958 C C . ASN A 1 396 ? -18.962 2.262 48.052 1.00 95.81 396 ASN A C 1
ATOM 2960 O O . ASN A 1 396 ? -19.269 1.170 48.529 1.00 95.81 396 ASN A O 1
ATOM 2964 N N . THR A 1 397 ? -17.873 2.442 47.303 1.00 92.81 397 THR A N 1
ATOM 2965 C CA . THR A 1 397 ? -16.964 1.363 46.876 1.00 92.81 397 THR A CA 1
ATOM 2966 C C . THR A 1 397 ? -15.580 1.505 47.509 1.00 92.81 397 THR A C 1
ATOM 2968 O O . THR A 1 397 ? -15.160 2.602 47.870 1.00 92.81 397 THR A O 1
ATOM 2971 N N . THR A 1 398 ? -14.861 0.393 47.665 1.00 91.25 398 THR A N 1
ATOM 2972 C CA . THR A 1 398 ? -13.435 0.385 48.043 1.00 91.25 398 THR A CA 1
ATOM 2973 C C . THR A 1 398 ? -12.509 0.254 46.839 1.00 91.25 398 THR A C 1
ATOM 2975 O O . THR A 1 398 ? -11.343 0.618 46.941 1.00 91.25 398 THR A O 1
ATOM 2978 N N . ASP A 1 399 ? -13.022 -0.254 45.718 1.00 90.88 399 ASP A N 1
ATOM 2979 C CA . ASP A 1 399 ? -12.294 -0.330 44.453 1.00 90.88 399 ASP A CA 1
ATOM 2980 C C . ASP A 1 399 ? -12.552 0.963 43.670 1.00 90.88 399 ASP A C 1
ATOM 2982 O O . ASP A 1 399 ? -13.691 1.445 43.677 1.00 90.88 399 ASP A O 1
ATOM 2986 N N . PRO A 1 400 ? -11.550 1.547 42.994 1.00 91.88 400 PRO A N 1
ATOM 2987 C CA . PRO A 1 400 ? -11.697 2.851 42.362 1.00 91.88 400 PRO A CA 1
ATOM 2988 C C . PRO A 1 400 ? -12.349 2.745 40.968 1.00 91.88 400 PRO A C 1
ATOM 2990 O O . PRO A 1 400 ? -11.851 3.275 39.975 1.00 91.88 400 PRO A O 1
ATOM 2993 N N . CYS A 1 401 ? -13.459 2.006 40.885 1.00 91.06 401 CYS A N 1
ATOM 2994 C CA . CYS A 1 401 ? -14.269 1.857 39.682 1.00 91.06 401 CYS A CA 1
ATOM 2995 C C . CYS A 1 401 ? -15.765 1.658 39.991 1.00 91.06 401 CYS A C 1
ATOM 2997 O O . CYS A 1 401 ? -16.154 1.247 41.086 1.00 91.06 401 CYS A O 1
ATOM 2999 N N . PHE A 1 402 ? -16.622 1.972 39.014 1.00 93.94 402 PHE A N 1
ATOM 3000 C CA . PHE A 1 402 ? -18.080 1.871 39.096 1.00 93.94 402 PHE A CA 1
ATOM 3001 C C . PHE A 1 402 ? -18.712 1.670 37.712 1.00 93.94 402 PHE A C 1
ATOM 3003 O O . PHE A 1 402 ? -18.410 2.406 36.780 1.00 93.94 402 PHE A O 1
ATOM 3010 N N . THR A 1 403 ? -19.640 0.719 37.569 1.00 90.38 403 THR A N 1
ATOM 3011 C CA . THR A 1 403 ? -20.354 0.470 36.300 1.00 90.38 403 THR A CA 1
ATOM 3012 C C . THR A 1 403 ? -21.784 1.036 36.350 1.00 90.38 403 THR A C 1
ATOM 3014 O O . THR A 1 403 ? -22.647 0.429 36.992 1.00 90.38 403 THR A O 1
ATOM 3017 N N . PRO A 1 404 ? -22.066 2.180 35.694 1.00 91.19 404 PRO A N 1
ATOM 3018 C CA . PRO A 1 404 ? -23.403 2.769 35.616 1.00 91.19 404 PRO A CA 1
ATOM 3019 C C . PRO A 1 404 ? -24.299 2.063 34.585 1.00 91.19 404 PRO A C 1
ATOM 3021 O O . PRO A 1 404 ? -23.859 1.237 33.792 1.00 91.19 404 PRO A O 1
ATOM 3024 N N . THR A 1 405 ? -25.587 2.419 34.576 1.00 89.69 405 THR A N 1
ATOM 3025 C CA . THR A 1 405 ? -26.469 2.191 33.419 1.00 89.69 405 THR A CA 1
ATOM 3026 C C . THR A 1 405 ? -26.519 3.470 32.593 1.00 89.69 405 THR A C 1
ATOM 3028 O O . THR A 1 405 ? -26.810 4.534 33.144 1.00 89.69 405 THR A O 1
ATOM 3031 N N . LEU A 1 406 ? -26.237 3.355 31.298 1.00 89.06 406 LEU A N 1
ATOM 3032 C CA . LEU A 1 406 ? -26.114 4.474 30.372 1.00 89.06 406 LEU A CA 1
ATOM 3033 C C . LEU A 1 406 ? -27.162 4.367 29.262 1.00 89.06 406 LEU A C 1
ATOM 3035 O O . LEU A 1 406 ? -27.371 3.296 28.699 1.00 89.06 406 LEU A O 1
ATOM 3039 N N . GLU A 1 407 ? -27.793 5.488 28.943 1.00 87.12 407 GLU A N 1
ATOM 3040 C CA . GLU A 1 407 ? -28.634 5.670 27.762 1.00 87.12 407 GLU A CA 1
ATOM 3041 C C . GLU A 1 407 ? -27.792 6.314 26.658 1.00 87.12 407 GLU A C 1
ATOM 3043 O O . GLU A 1 407 ? -26.858 7.055 26.960 1.00 87.12 407 GLU A O 1
ATOM 3048 N N . ALA A 1 408 ? -28.108 6.045 25.393 1.00 81.38 408 ALA A N 1
ATOM 3049 C CA . ALA A 1 408 ? -27.446 6.675 24.248 1.00 81.38 408 ALA A CA 1
ATOM 3050 C C . ALA A 1 408 ? -27.739 8.189 24.180 1.00 81.38 408 ALA A C 1
ATOM 3052 O O . ALA A 1 408 ? -28.739 8.653 24.737 1.00 81.38 408 ALA A O 1
ATOM 3053 N N . GLU A 1 409 ? -26.882 8.951 23.496 1.00 84.25 409 GLU A N 1
ATOM 3054 C CA . GLU A 1 409 ? -27.059 10.395 23.228 1.00 84.25 409 GLU A CA 1
ATOM 3055 C C . GLU A 1 409 ? -27.323 11.242 24.482 1.00 84.25 409 GLU A C 1
ATOM 3057 O O . GLU A 1 409 ? -28.122 12.184 24.481 1.00 84.25 409 GLU A O 1
ATOM 3062 N N . THR A 1 410 ? -26.713 10.857 25.599 1.00 89.56 410 THR A N 1
ATOM 3063 C CA . THR A 1 410 ? -27.024 11.423 26.906 1.00 89.56 410 THR A CA 1
ATOM 3064 C C . THR A 1 410 ? -25.757 11.968 27.564 1.00 89.56 410 THR A C 1
ATOM 3066 O O . THR A 1 410 ? -24.815 11.210 27.805 1.00 89.56 410 THR A O 1
ATOM 3069 N N . PRO A 1 411 ? -25.724 13.268 27.917 1.00 92.88 411 PRO A N 1
ATOM 3070 C CA . PRO A 1 411 ? -24.649 13.823 28.721 1.00 92.88 411 PRO A CA 1
ATOM 3071 C C . PRO A 1 411 ? -24.793 13.372 30.179 1.00 92.88 411 PRO A C 1
ATOM 3073 O O . PRO A 1 411 ? -25.835 13.560 30.821 1.00 92.88 411 PRO A O 1
ATOM 3076 N N . TYR A 1 412 ? -23.716 12.814 30.710 1.00 95.94 412 TYR A N 1
ATOM 3077 C CA . TYR A 1 412 ? -23.571 12.380 32.087 1.00 95.94 412 TYR A CA 1
ATOM 3078 C C . TYR A 1 412 ? -22.530 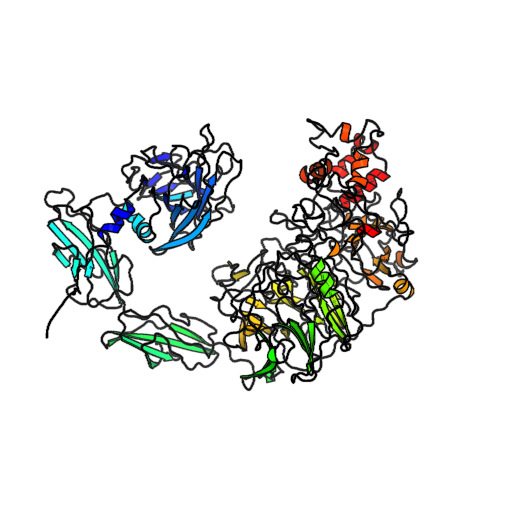13.218 32.820 1.00 95.94 412 TYR A C 1
ATOM 3080 O O . TYR A 1 412 ? -21.563 13.715 32.253 1.00 95.94 412 TYR A O 1
ATOM 3088 N N . TYR A 1 413 ? -22.754 13.354 34.117 1.00 96.69 413 TYR A N 1
ATOM 3089 C CA . TYR A 1 413 ? -21.889 14.027 35.064 1.00 96.69 413 TYR A CA 1
ATOM 3090 C C . TYR A 1 413 ? -21.706 13.121 36.265 1.00 96.69 413 TYR A C 1
ATOM 3092 O O . TYR A 1 413 ? -22.657 12.489 36.744 1.00 96.69 413 TYR A O 1
ATOM 3100 N N . TRP A 1 414 ? -20.486 13.078 36.767 1.00 96.56 414 TRP A N 1
ATOM 3101 C CA . TRP A 1 414 ? -20.126 12.188 37.846 1.00 96.56 414 TRP A CA 1
ATOM 3102 C C . TRP A 1 414 ? -19.064 12.808 38.732 1.00 96.56 414 TRP A C 1
ATOM 3104 O O . TRP A 1 414 ? -18.333 13.708 38.335 1.00 96.56 414 TRP A O 1
ATOM 3114 N N . ARG A 1 415 ? -19.057 12.388 39.989 1.00 96.06 415 ARG A N 1
ATOM 3115 C CA . ARG A 1 415 ? -18.168 12.919 41.014 1.00 96.06 415 ARG A CA 1
ATOM 3116 C C . ARG A 1 415 ? -17.861 11.820 42.002 1.00 96.06 415 ARG A C 1
ATOM 3118 O O . ARG A 1 415 ? -18.755 11.071 42.398 1.00 96.06 415 ARG A O 1
ATOM 3125 N N . ILE A 1 416 ? -16.619 11.779 42.449 1.00 97.00 416 ILE A N 1
ATOM 3126 C CA . ILE A 1 416 ? -16.181 10.848 43.476 1.00 97.00 416 ILE A CA 1
ATOM 3127 C C . ILE A 1 416 ? -15.823 11.629 44.733 1.00 97.00 416 ILE A C 1
ATOM 3129 O O . ILE A 1 416 ? -14.875 12.409 44.728 1.00 97.00 416 ILE A O 1
ATOM 3133 N N . ASP A 1 417 ? -16.565 11.402 45.816 1.00 95.44 417 ASP A N 1
ATOM 3134 C CA . ASP A 1 417 ? -16.184 11.939 47.120 1.00 95.44 417 ASP A CA 1
ATOM 3135 C C . ASP A 1 417 ? -15.360 10.889 47.877 1.00 95.44 417 ASP A C 1
ATOM 3137 O O . ASP A 1 417 ? -15.884 9.834 48.251 1.00 95.44 417 ASP A O 1
ATOM 3141 N N . GLU A 1 418 ? -14.089 11.175 48.150 1.00 94.44 418 GLU A N 1
ATOM 3142 C CA . GLU A 1 418 ? -13.255 10.284 48.957 1.00 94.44 418 GLU A CA 1
ATOM 3143 C C . GLU A 1 418 ? -13.696 10.309 50.419 1.00 94.44 418 GLU A C 1
ATOM 3145 O O . GLU A 1 418 ? -13.869 11.364 51.029 1.00 94.44 418 GLU A O 1
ATOM 3150 N N . VAL A 1 419 ? -13.876 9.141 51.024 1.00 92.25 419 VAL A N 1
ATOM 3151 C CA . VAL A 1 419 ? -14.215 9.022 52.440 1.00 92.25 419 VAL A CA 1
ATOM 3152 C C . VAL A 1 419 ? -12.930 8.835 53.223 1.00 92.25 419 VAL A C 1
ATOM 3154 O O . VAL A 1 419 ? -12.321 7.772 53.170 1.00 92.25 419 VAL A O 1
ATOM 3157 N N . ILE A 1 420 ? -12.539 9.854 53.987 1.00 86.75 420 ILE A N 1
ATOM 3158 C CA . ILE A 1 420 ? -11.310 9.829 54.782 1.00 86.75 420 ILE A CA 1
ATOM 3159 C C . ILE A 1 420 ? -11.648 10.010 56.261 1.00 86.75 420 ILE A C 1
ATOM 3161 O O . ILE A 1 420 ? -12.301 10.978 56.664 1.00 86.75 420 ILE A O 1
ATOM 3165 N N . GLY A 1 421 ? -11.252 9.048 57.098 1.00 80.69 421 GLY A N 1
ATOM 3166 C CA . GLY A 1 421 ? -11.605 9.026 58.519 1.00 80.69 421 GLY A CA 1
ATOM 3167 C C . GLY A 1 421 ? -13.119 8.956 58.749 1.00 80.69 421 GLY A C 1
ATOM 3168 O O . GLY A 1 421 ? -13.625 9.502 59.733 1.00 80.69 421 GLY A O 1
ATOM 3169 N N . GLY A 1 422 ? -13.853 8.343 57.815 1.00 81.00 422 GLY A N 1
ATOM 3170 C CA . GLY A 1 422 ? -15.318 8.287 57.812 1.00 81.00 422 GLY A CA 1
ATOM 3171 C C . GLY A 1 422 ? -16.028 9.592 57.420 1.00 81.00 422 GLY A C 1
ATOM 3172 O O . GLY A 1 422 ? -17.244 9.677 57.592 1.00 81.00 422 GLY A O 1
ATOM 3173 N N . SER A 1 423 ? -15.309 10.605 56.920 1.00 84.94 423 SER A N 1
ATOM 3174 C CA . SER A 1 423 ? -15.885 11.875 56.451 1.00 84.94 423 SER A CA 1
ATOM 3175 C C . SER A 1 423 ? -15.664 12.056 54.943 1.00 84.94 423 SER A C 1
ATOM 3177 O O . SER A 1 423 ? -14.509 12.040 54.520 1.00 84.94 423 SER A O 1
ATOM 3179 N N . PRO A 1 424 ? -16.727 12.241 54.136 1.00 90.31 424 PRO A N 1
ATOM 3180 C CA . PRO A 1 424 ? -16.600 12.430 52.694 1.00 90.31 424 PRO A CA 1
ATOM 3181 C C . PRO A 1 424 ? -16.011 13.800 52.353 1.00 90.31 424 PRO A C 1
ATOM 3183 O O . PRO A 1 424 ? -16.406 14.814 52.933 1.00 90.31 424 PRO A O 1
ATOM 3186 N N . GLN A 1 425 ? -15.097 13.807 51.394 1.00 91.44 425 GLN A N 1
ATOM 3187 C CA . GLN A 1 425 ? -14.416 14.972 50.850 1.00 91.44 425 GLN A CA 1
ATOM 3188 C C . GLN A 1 425 ? -14.880 15.149 49.419 1.00 91.44 425 GLN A C 1
ATOM 3190 O O . GLN A 1 425 ? -14.774 14.230 48.615 1.00 91.44 425 GLN A O 1
ATOM 3195 N N . THR A 1 426 ? -15.487 16.295 49.128 1.00 92.56 426 THR A N 1
ATOM 3196 C CA . THR A 1 426 ? -16.160 16.496 47.846 1.00 92.56 426 THR A CA 1
ATOM 3197 C C . THR A 1 426 ? -15.150 16.588 46.708 1.00 92.56 426 THR A C 1
ATOM 3199 O O . THR A 1 426 ? -14.322 17.499 46.711 1.00 92.56 426 THR A O 1
ATOM 3202 N N . GLY A 1 427 ? -15.247 15.662 45.751 1.00 91.62 427 GLY A N 1
ATOM 3203 C CA . GLY A 1 427 ? -14.401 15.634 44.558 1.00 91.62 427 GLY A CA 1
ATOM 3204 C C . GLY A 1 427 ? -14.795 16.666 43.506 1.00 91.62 427 GLY A C 1
ATOM 3205 O O . GLY A 1 427 ? -15.783 17.392 43.652 1.00 91.62 427 GLY A O 1
ATOM 3206 N N . ASP A 1 428 ? -14.027 16.707 42.423 1.00 93.50 428 ASP A N 1
ATOM 3207 C CA . ASP A 1 428 ? -14.373 17.505 41.250 1.00 93.50 428 ASP A CA 1
ATOM 3208 C C . ASP A 1 428 ? -15.439 16.781 40.407 1.00 93.50 428 ASP A C 1
ATOM 3210 O O . ASP A 1 428 ? -15.562 15.555 40.444 1.00 93.50 428 ASP A O 1
ATOM 3214 N N . VAL A 1 429 ? -16.275 17.550 39.705 1.00 96.06 429 VAL A N 1
ATOM 3215 C CA . VAL A 1 429 ? -17.317 16.998 38.826 1.00 96.06 429 VAL A CA 1
ATOM 3216 C C . VAL A 1 429 ? -16.728 16.816 37.437 1.00 96.06 429 VAL A C 1
ATOM 3218 O O . VAL A 1 429 ? -16.307 17.796 36.831 1.00 96.06 429 VAL A O 1
ATOM 3221 N N . TRP A 1 430 ? -16.773 15.587 36.938 1.00 95.69 430 TRP A N 1
ATOM 3222 C CA . TRP A 1 430 ? -16.392 15.216 35.581 1.00 95.69 430 TRP A CA 1
ATOM 3223 C C . TRP A 1 430 ? -17.629 14.965 34.724 1.00 95.69 430 TRP A C 1
ATOM 3225 O O . TRP A 1 430 ? -18.717 14.691 35.240 1.00 95.69 430 TRP A O 1
ATOM 3235 N N . SER A 1 431 ? -17.474 15.052 33.410 1.00 95.31 431 SER A N 1
ATOM 3236 C CA . SER A 1 431 ? -18.558 14.895 32.444 1.00 95.31 431 SER A CA 1
ATOM 3237 C C . SER A 1 431 ? -18.168 14.022 31.259 1.00 95.31 431 SER A C 1
ATOM 3239 O O . SER A 1 431 ? -16.993 13.924 30.932 1.00 95.31 431 SER A O 1
ATOM 3241 N N . PHE A 1 432 ? -19.153 13.392 30.623 1.00 92.38 432 PHE A N 1
ATOM 3242 C CA . PHE A 1 432 ? -18.997 12.733 29.326 1.00 92.38 432 PHE A CA 1
ATOM 3243 C C . PHE A 1 432 ? -20.343 12.639 28.594 1.00 92.38 432 PHE A C 1
ATOM 3245 O O . PHE A 1 432 ? -21.395 12.816 29.205 1.00 92.38 432 PHE A O 1
ATOM 3252 N N . GLU A 1 433 ? -20.339 12.335 27.299 1.00 89.81 433 GLU A N 1
ATOM 3253 C CA . GLU A 1 433 ? -21.542 12.123 26.485 1.00 89.81 433 GLU A CA 1
ATOM 3254 C C . GLU A 1 433 ? -21.517 10.744 25.822 1.00 89.81 433 GLU A C 1
ATOM 3256 O O . GLU A 1 433 ? -20.506 10.336 25.246 1.00 89.81 433 GLU A O 1
ATOM 3261 N N . THR A 1 434 ? -22.623 10.004 25.915 1.00 82.88 434 THR A N 1
ATOM 3262 C CA . THR A 1 434 ? -22.733 8.669 25.317 1.00 82.88 434 THR A CA 1
ATOM 3263 C C . THR A 1 434 ? -22.961 8.707 23.808 1.00 82.88 434 THR A C 1
ATOM 3265 O O . THR A 1 434 ? -23.565 9.638 23.277 1.00 82.88 434 THR A O 1
ATOM 3268 N N . ALA A 1 435 ? -22.488 7.670 23.113 1.00 73.81 435 ALA A N 1
ATOM 3269 C CA . ALA A 1 435 ? -22.603 7.525 21.661 1.00 73.81 435 ALA A CA 1
ATOM 3270 C C . ALA A 1 435 ? -24.061 7.507 21.155 1.00 73.81 435 ALA A C 1
ATOM 3272 O O . ALA A 1 435 ? -24.997 7.227 21.912 1.00 73.81 435 ALA A O 1
ATOM 3273 N N . LEU A 1 436 ? -24.230 7.780 19.852 1.00 69.12 436 LEU A N 1
ATOM 3274 C CA . LEU A 1 436 ? -25.506 7.682 19.132 1.00 69.12 436 LEU A CA 1
ATOM 3275 C C . LEU A 1 436 ? -26.118 6.282 19.260 1.00 69.12 436 LEU A C 1
ATOM 3277 O O . LEU A 1 436 ? -25.400 5.277 19.280 1.00 69.12 436 LEU A O 1
ATOM 3281 N N . ALA A 1 437 ? -27.450 6.206 19.290 1.00 67.25 437 ALA A N 1
ATOM 3282 C CA . ALA A 1 437 ? -28.122 4.913 19.228 1.00 67.25 437 ALA A CA 1
ATOM 3283 C C . ALA A 1 437 ? -27.848 4.238 17.866 1.00 67.25 437 ALA A C 1
ATOM 3285 O O . ALA A 1 437 ? -27.848 4.920 16.835 1.00 67.25 437 ALA A O 1
ATOM 3286 N N . PRO A 1 438 ? -27.638 2.907 17.817 1.00 66.94 438 PRO A N 1
ATOM 3287 C CA . PRO A 1 438 ? -27.531 2.207 16.545 1.00 66.94 438 PRO A CA 1
ATOM 3288 C C . PRO A 1 438 ? -28.817 2.401 15.720 1.00 66.94 438 PRO A C 1
ATOM 3290 O O . PRO A 1 438 ? -29.909 2.316 16.292 1.00 66.94 438 PRO A O 1
ATOM 3293 N N . PRO A 1 439 ? -28.719 2.666 14.400 1.00 74.06 439 PRO A N 1
ATOM 3294 C CA . PRO A 1 439 ? -29.886 2.889 13.555 1.00 74.06 439 PRO A CA 1
ATOM 3295 C C . PRO A 1 439 ? -30.827 1.689 13.551 1.00 74.06 439 PRO A C 1
ATOM 3297 O O . PRO A 1 439 ? -30.393 0.540 13.676 1.00 74.06 439 PRO A O 1
ATOM 3300 N N . ASP A 1 440 ? -32.116 1.955 13.340 1.00 81.56 440 ASP A N 1
ATOM 3301 C CA . ASP A 1 440 ? -33.108 0.897 13.177 1.00 81.56 440 ASP A CA 1
ATOM 3302 C C . ASP A 1 440 ? -32.736 0.021 11.956 1.00 81.56 440 ASP A C 1
ATOM 3304 O O . ASP A 1 440 ? -32.478 0.554 10.869 1.00 81.56 440 ASP A O 1
ATOM 3308 N N . PRO A 1 441 ? -32.718 -1.319 12.084 1.00 86.00 441 PRO A N 1
ATOM 3309 C CA . PRO A 1 441 ? -32.552 -2.234 10.954 1.00 86.00 441 PRO A CA 1
ATOM 3310 C C . PRO A 1 441 ? -33.459 -1.940 9.750 1.00 86.00 441 PRO A C 1
ATOM 3312 O O . PRO A 1 441 ? -33.047 -2.143 8.603 1.00 86.00 441 PRO A O 1
ATOM 3315 N N . GLU A 1 442 ? -34.680 -1.439 9.976 1.00 86.06 442 GLU A N 1
ATOM 3316 C CA . GLU A 1 442 ? -35.576 -1.020 8.891 1.00 86.06 442 GLU A CA 1
ATOM 3317 C C . GLU A 1 442 ? -35.003 0.156 8.082 1.00 86.06 442 GLU A C 1
ATOM 3319 O O . GLU A 1 442 ? -35.170 0.192 6.860 1.00 86.06 442 GLU A O 1
ATOM 3324 N N . GLU A 1 443 ? -34.292 1.088 8.725 1.00 85.06 443 GLU A N 1
ATOM 3325 C CA . GLU A 1 443 ? -33.640 2.227 8.065 1.00 85.06 443 GLU A CA 1
ATOM 3326 C C . GLU A 1 443 ? -32.395 1.796 7.279 1.00 85.06 443 GLU A C 1
ATOM 3328 O O . GLU A 1 443 ? -32.161 2.281 6.169 1.00 85.06 443 GLU A O 1
ATOM 3333 N N . LEU A 1 444 ? -31.625 0.843 7.814 1.00 87.44 444 LEU A N 1
ATOM 3334 C CA . LEU A 1 444 ? -30.444 0.277 7.149 1.00 87.44 444 LEU A CA 1
ATOM 3335 C C . LEU A 1 444 ? -30.810 -0.658 5.982 1.00 87.44 444 LEU A C 1
ATOM 3337 O O . LEU A 1 444 ? -30.032 -0.836 5.036 1.00 87.44 444 LEU A O 1
ATOM 3341 N N . GLY A 1 445 ? -32.006 -1.250 6.022 1.00 90.62 445 GLY A N 1
ATOM 3342 C CA . GLY A 1 445 ? -32.494 -2.193 5.017 1.00 90.62 445 GLY A CA 1
ATOM 3343 C C . GLY A 1 445 ? -31.861 -3.586 5.117 1.00 90.62 445 GLY A C 1
ATOM 3344 O O . GLY A 1 445 ? -31.813 -4.300 4.110 1.00 90.62 445 GLY A O 1
ATOM 3345 N N . PHE A 1 446 ? -31.345 -3.946 6.293 1.00 93.94 446 PHE A N 1
ATOM 3346 C CA . PHE A 1 446 ? -30.854 -5.275 6.672 1.00 93.94 446 PHE A CA 1
ATOM 3347 C C . PHE A 1 446 ? -30.826 -5.392 8.204 1.00 93.94 446 PHE A C 1
ATOM 3349 O O . PHE A 1 446 ? -30.673 -4.394 8.902 1.00 93.94 446 PHE A O 1
ATOM 3356 N N . ASP A 1 447 ? -30.962 -6.610 8.725 1.00 94.56 447 ASP A N 1
ATOM 3357 C CA . ASP A 1 447 ? -30.998 -6.910 10.162 1.00 94.56 447 ASP A CA 1
ATOM 3358 C C . ASP A 1 447 ? -29.829 -7.779 10.637 1.00 94.56 447 ASP A C 1
ATOM 3360 O O . ASP A 1 447 ? -29.632 -7.924 11.842 1.00 94.56 447 ASP A O 1
ATOM 3364 N N . GLU A 1 448 ? -29.031 -8.328 9.719 1.00 96.25 448 GLU A N 1
ATOM 3365 C CA . GLU A 1 448 ? -27.848 -9.125 10.032 1.00 96.25 448 GLU A CA 1
ATOM 3366 C C . GLU A 1 448 ? -26.582 -8.578 9.345 1.00 96.25 448 GLU A C 1
ATOM 3368 O O . GLU A 1 448 ? -26.611 -8.139 8.192 1.00 96.25 448 GLU A O 1
ATOM 3373 N N . ILE A 1 449 ? -25.452 -8.628 10.055 1.00 97.75 449 ILE A N 1
ATOM 3374 C CA . ILE A 1 449 ? -24.108 -8.293 9.559 1.00 97.75 449 ILE A CA 1
ATOM 3375 C C . ILE A 1 449 ? -23.246 -9.550 9.608 1.00 97.75 449 ILE A C 1
ATOM 3377 O O . ILE A 1 449 ? -23.163 -10.187 10.654 1.00 97.75 449 ILE A O 1
ATOM 3381 N N . LEU A 1 450 ? -22.589 -9.889 8.502 1.00 98.38 450 LEU A N 1
ATOM 3382 C CA . LEU A 1 450 ? -21.520 -10.884 8.452 1.00 98.38 450 LEU A CA 1
ATOM 3383 C C . LEU A 1 450 ? -20.164 -10.235 8.695 1.00 98.38 450 LEU A C 1
ATOM 3385 O O . LEU A 1 450 ? -19.918 -9.134 8.209 1.00 98.38 450 LEU A O 1
ATOM 3389 N N . PHE A 1 451 ? -19.278 -10.937 9.392 1.00 98.56 451 PHE A N 1
ATOM 3390 C CA . PHE A 1 451 ? -17.920 -10.476 9.661 1.00 98.56 451 PHE A CA 1
ATOM 3391 C C . PHE A 1 451 ? -16.982 -11.642 9.977 1.00 98.56 451 PHE A C 1
ATOM 3393 O O . PHE A 1 451 ? -17.423 -12.735 10.341 1.00 98.56 451 PHE A O 1
ATOM 3400 N N . VAL A 1 452 ? -15.682 -11.404 9.845 1.00 97.88 452 VAL A N 1
ATOM 3401 C CA . VAL A 1 452 ? -14.625 -12.320 10.277 1.00 97.88 452 VAL A CA 1
ATOM 3402 C C . VAL A 1 452 ? -14.257 -11.998 11.720 1.00 97.88 452 VAL A C 1
ATOM 3404 O O . VAL A 1 452 ? -13.969 -10.854 12.047 1.00 97.88 452 VAL A O 1
ATOM 3407 N N . GLN A 1 453 ? -14.215 -13.005 12.583 1.00 97.12 453 GLN A N 1
ATOM 3408 C CA . GLN A 1 453 ? -13.708 -12.882 13.944 1.00 97.12 453 GLN A CA 1
ATOM 3409 C C . GLN A 1 453 ? -12.335 -13.549 14.028 1.00 97.12 453 GLN A C 1
ATOM 3411 O O . GLN A 1 453 ? -12.216 -14.755 13.776 1.00 97.12 453 GLN A O 1
ATOM 3416 N N . ARG A 1 454 ? -11.306 -12.771 14.368 1.00 93.56 454 ARG A N 1
ATOM 3417 C CA . ARG A 1 454 ? -9.942 -13.249 14.638 1.00 93.56 454 ARG A CA 1
ATOM 3418 C C . ARG A 1 454 ? -9.111 -12.155 15.313 1.00 93.56 454 ARG A C 1
ATOM 3420 O O . ARG A 1 454 ? -9.413 -10.981 15.121 1.00 93.56 454 ARG A O 1
ATOM 3427 N N . PRO A 1 455 ? -8.033 -12.502 16.033 1.00 90.38 455 PRO A N 1
ATOM 3428 C CA . PRO A 1 455 ? -7.057 -11.512 16.471 1.00 90.38 455 PRO A CA 1
ATOM 3429 C C . PRO A 1 455 ? -6.425 -10.740 15.301 1.00 90.38 455 PRO A C 1
ATOM 3431 O O . PRO A 1 455 ? -6.296 -11.281 14.194 1.00 90.38 455 PRO A O 1
ATOM 3434 N N . SER A 1 456 ? -6.002 -9.506 15.567 1.00 86.44 456 SER A N 1
ATOM 3435 C CA . SER A 1 456 ? -5.056 -8.760 14.724 1.00 86.44 456 SER A CA 1
ATOM 3436 C C . SER A 1 456 ? -3.713 -9.504 14.665 1.00 86.44 456 SER A C 1
ATOM 3438 O O . SER A 1 456 ? -3.375 -10.253 15.589 1.00 86.44 456 SER A O 1
ATOM 3440 N N . PHE A 1 457 ? -2.945 -9.318 13.595 1.00 79.94 457 PHE A N 1
ATOM 3441 C CA . PHE A 1 457 ? -1.570 -9.813 13.489 1.00 79.94 457 PHE A CA 1
ATOM 3442 C C . PHE A 1 457 ? -0.648 -8.681 13.027 1.00 79.94 457 PHE A C 1
ATOM 3444 O O . PHE A 1 457 ? -1.090 -7.765 12.336 1.00 79.94 457 PHE A O 1
ATOM 3451 N N . ALA A 1 458 ? 0.627 -8.767 13.406 1.00 73.31 458 ALA A N 1
ATOM 3452 C CA . ALA A 1 458 ? 1.657 -7.845 12.956 1.00 73.31 458 ALA A CA 1
ATOM 3453 C C . ALA A 1 458 ? 2.268 -8.348 11.645 1.00 73.31 458 ALA A C 1
ATOM 3455 O O . ALA A 1 458 ? 2.795 -9.464 11.587 1.00 73.31 458 ALA A O 1
ATOM 3456 N N . SER A 1 459 ? 2.194 -7.534 10.598 1.00 77.12 459 SER A N 1
ATOM 3457 C CA . SER A 1 459 ? 2.979 -7.714 9.380 1.00 77.12 459 SER A CA 1
ATOM 3458 C C . SER A 1 459 ? 3.880 -6.510 9.172 1.00 77.12 459 SER A C 1
ATOM 3460 O O . SER A 1 459 ? 3.635 -5.419 9.680 1.00 77.12 459 SER A O 1
ATOM 3462 N N . ASP A 1 460 ? 4.960 -6.741 8.443 1.00 75.31 460 ASP A N 1
ATOM 3463 C CA . ASP A 1 460 ? 5.889 -5.680 8.098 1.00 75.31 460 ASP A CA 1
ATOM 3464 C C . ASP A 1 460 ? 5.253 -4.760 7.042 1.00 75.31 460 ASP A C 1
ATOM 3466 O O . ASP A 1 460 ? 4.971 -3.602 7.304 1.00 75.31 460 ASP A O 1
ATOM 3470 N N . HIS A 1 461 ? 4.842 -5.309 5.898 1.00 83.00 461 HIS A N 1
ATOM 3471 C CA . HIS A 1 461 ? 4.210 -4.543 4.816 1.00 83.00 461 HIS A CA 1
ATOM 3472 C C . HIS A 1 461 ? 2.761 -4.973 4.533 1.00 83.00 461 HIS A C 1
ATOM 3474 O O . HIS A 1 461 ? 2.434 -6.145 4.738 1.00 83.00 461 HIS A O 1
ATOM 3480 N N . PHE A 1 462 ? 1.936 -4.104 3.915 1.00 83.56 462 PHE A N 1
ATOM 3481 C CA . PHE A 1 462 ? 0.502 -4.368 3.610 1.00 83.56 462 PHE A CA 1
ATOM 3482 C C . PHE A 1 462 ? 0.210 -5.616 2.780 1.00 83.56 462 PHE A C 1
ATOM 3484 O O . PHE A 1 462 ? -0.933 -6.065 2.653 1.00 83.56 462 PHE A O 1
ATOM 3491 N N . TYR A 1 463 ? 1.231 -6.070 2.069 1.00 82.25 463 TYR A N 1
ATOM 3492 C CA . TYR A 1 463 ? 1.182 -7.165 1.121 1.00 82.25 463 TYR A CA 1
ATOM 3493 C C . TYR A 1 463 ? 1.846 -8.422 1.676 1.00 82.25 463 TYR A C 1
ATOM 3495 O O . TYR A 1 463 ? 1.984 -9.402 0.952 1.00 82.25 463 TYR A O 1
ATOM 3503 N N . THR A 1 464 ? 2.272 -8.401 2.938 1.00 80.94 464 THR A N 1
ATOM 3504 C CA . THR A 1 464 ? 2.969 -9.511 3.596 1.00 80.94 464 THR A CA 1
ATOM 3505 C C . THR A 1 464 ? 2.145 -10.140 4.714 1.00 80.94 464 THR A C 1
ATOM 3507 O O . THR A 1 464 ? 2.622 -11.048 5.387 1.00 80.94 464 THR A O 1
ATOM 3510 N N . ASP A 1 465 ? 0.883 -9.748 4.866 1.00 78.94 465 ASP A N 1
ATOM 3511 C CA . ASP A 1 465 ? -0.080 -10.306 5.821 1.00 78.94 465 ASP A CA 1
ATOM 3512 C C . ASP A 1 465 ? -0.232 -11.837 5.718 1.00 78.94 465 ASP A C 1
ATOM 3514 O O . ASP A 1 465 ? -0.547 -12.531 6.683 1.00 78.94 465 ASP A O 1
ATOM 3518 N N . PHE A 1 466 ? 0.001 -12.394 4.527 1.00 79.81 466 PHE A N 1
ATOM 3519 C CA . PHE A 1 466 ? -0.018 -13.838 4.286 1.00 79.81 466 PHE A CA 1
ATOM 3520 C C . PHE A 1 466 ? 1.358 -14.506 4.416 1.00 79.81 466 PHE A C 1
ATOM 3522 O O . PHE A 1 466 ? 1.466 -15.733 4.311 1.00 79.81 466 PHE A O 1
ATOM 3529 N N . ILE A 1 467 ? 2.406 -13.722 4.642 1.00 76.50 467 ILE A N 1
ATOM 3530 C CA . ILE A 1 467 ? 3.805 -14.142 4.739 1.00 76.50 467 ILE A CA 1
ATOM 3531 C C . ILE A 1 467 ? 4.260 -14.148 6.202 1.00 76.50 467 ILE A C 1
ATOM 3533 O O . ILE A 1 467 ? 4.796 -15.160 6.654 1.00 76.50 467 ILE A O 1
ATOM 3537 N N . HIS A 1 468 ? 4.026 -13.061 6.938 1.00 63.03 468 HIS A N 1
ATOM 3538 C CA . HIS A 1 468 ? 4.514 -12.886 8.303 1.00 63.03 468 HIS A CA 1
ATOM 3539 C C . HIS A 1 468 ? 3.601 -13.568 9.326 1.00 63.03 468 HIS A C 1
ATOM 3541 O O . HIS A 1 468 ? 2.386 -13.381 9.341 1.00 63.03 468 HIS A O 1
ATOM 3547 N N . TYR A 1 469 ? 4.204 -14.400 10.180 1.00 62.16 469 TYR A N 1
ATOM 3548 C CA . TYR A 1 469 ? 3.505 -15.148 11.221 1.00 62.16 469 TYR A CA 1
ATOM 3549 C C . TYR A 1 469 ? 4.001 -14.746 12.597 1.00 62.16 469 TYR A C 1
ATOM 3551 O O . TYR A 1 469 ? 5.150 -15.006 12.947 1.00 62.16 469 TYR A O 1
ATOM 3559 N N . ASP A 1 470 ? 3.084 -14.217 13.399 1.00 58.25 470 ASP A N 1
ATOM 3560 C CA . ASP A 1 470 ? 3.222 -14.191 14.847 1.00 58.25 470 ASP A CA 1
ATOM 3561 C C . ASP A 1 470 ? 3.044 -15.627 15.397 1.00 58.25 470 ASP A C 1
ATOM 3563 O O . ASP A 1 470 ? 1.981 -16.239 15.199 1.00 58.25 470 ASP A O 1
ATOM 3567 N N . PRO A 1 471 ? 4.072 -16.214 16.039 1.00 53.62 471 PRO A N 1
ATOM 3568 C CA . PRO A 1 471 ? 4.010 -17.576 16.555 1.00 53.62 471 PRO A CA 1
ATOM 3569 C C . PRO A 1 471 ? 3.009 -17.767 17.711 1.00 53.62 471 PRO A C 1
ATOM 3571 O O . PRO A 1 471 ? 2.612 -18.913 17.951 1.00 53.62 471 PRO A O 1
ATOM 3574 N N . ASP A 1 472 ? 2.540 -16.707 18.383 1.00 58.62 472 ASP A N 1
ATOM 3575 C CA . ASP A 1 472 ? 1.712 -16.830 19.587 1.00 58.62 472 ASP A CA 1
ATOM 3576 C C . ASP A 1 472 ? 0.225 -16.474 19.357 1.00 58.62 472 ASP A C 1
ATOM 3578 O O . ASP A 1 472 ? -0.215 -15.329 19.307 1.00 58.62 472 ASP A O 1
ATOM 3582 N N . GLY A 1 473 ? -0.621 -17.509 19.285 1.00 71.44 473 GLY A N 1
ATOM 3583 C CA . GLY A 1 473 ? -2.073 -17.368 19.475 1.00 71.44 473 GLY A CA 1
ATOM 3584 C C . GLY A 1 473 ? -2.881 -16.835 18.283 1.00 71.44 473 GLY A C 1
ATOM 3585 O O . GLY A 1 473 ? -4.036 -16.450 18.472 1.00 71.44 473 GLY A O 1
ATOM 3586 N N . LEU A 1 474 ? -2.323 -16.806 17.067 1.00 84.06 474 LEU A N 1
ATOM 3587 C CA . LEU A 1 474 ? -3.055 -16.410 15.852 1.00 84.06 474 LEU A CA 1
ATOM 3588 C C . LEU A 1 474 ? -3.998 -17.516 15.339 1.00 84.06 474 LEU A C 1
ATOM 3590 O O . LEU A 1 474 ? -5.155 -17.254 15.016 1.00 84.06 474 LEU A O 1
ATOM 3594 N N . PHE A 1 475 ? -3.530 -18.766 15.302 1.00 89.06 475 PHE A N 1
ATOM 3595 C CA . PHE A 1 475 ? -4.311 -19.918 14.838 1.00 89.06 475 PHE A CA 1
ATOM 3596 C C . PHE A 1 475 ? -5.167 -20.480 15.968 1.00 89.06 475 PHE A C 1
ATOM 3598 O O . PHE A 1 475 ? -4.680 -21.219 16.824 1.00 89.06 475 PHE A O 1
ATOM 3605 N N . ARG A 1 476 ? -6.458 -20.152 15.961 1.00 91.06 476 ARG A N 1
ATOM 3606 C CA . ARG A 1 476 ? -7.396 -20.558 17.011 1.00 91.06 476 ARG A CA 1
ATOM 3607 C C . ARG A 1 476 ? -8.574 -21.316 16.416 1.00 91.06 476 ARG A C 1
ATOM 3609 O O . ARG A 1 476 ? -8.839 -21.223 15.220 1.00 91.06 476 ARG A O 1
ATOM 3616 N N . SER A 1 477 ? -9.259 -22.109 17.237 1.00 95.00 477 SER A N 1
ATOM 3617 C CA . SER A 1 477 ? -10.441 -22.873 16.815 1.00 95.00 477 SER A CA 1
ATOM 3618 C C . SER A 1 477 ? -11.707 -22.017 16.732 1.00 95.00 477 SER A C 1
ATOM 3620 O O . SER A 1 477 ? -12.643 -22.386 16.032 1.00 95.00 477 SER A O 1
ATOM 3622 N N . ASP A 1 478 ? -11.739 -20.904 17.470 1.00 94.69 478 ASP A N 1
ATOM 3623 C CA . ASP A 1 478 ? -12.839 -19.935 17.538 1.00 94.69 478 ASP A CA 1
ATOM 3624 C C . ASP A 1 478 ? -12.772 -18.856 16.445 1.00 94.69 478 ASP A C 1
ATOM 3626 O O . ASP A 1 478 ? -13.773 -18.174 16.222 1.00 94.69 478 ASP A O 1
ATOM 3630 N N . ASN A 1 479 ? -11.654 -18.741 15.718 1.00 96.06 479 ASN A N 1
ATOM 3631 C CA . ASN A 1 479 ? -11.576 -17.911 14.516 1.00 96.06 479 ASN A CA 1
ATOM 3632 C C . ASN A 1 479 ? -12.602 -18.388 13.480 1.00 96.06 479 ASN A C 1
ATOM 3634 O O . ASN A 1 479 ? -12.749 -19.594 13.263 1.00 96.06 479 ASN A O 1
ATOM 3638 N N . GLY A 1 480 ? -13.294 -17.472 12.810 1.00 97.69 480 GLY A N 1
ATOM 3639 C CA . GLY A 1 480 ? -14.358 -17.861 11.888 1.00 97.69 480 GLY A CA 1
ATOM 3640 C C . GLY A 1 480 ? -15.115 -16.701 11.274 1.00 97.69 480 GLY A C 1
ATOM 3641 O O . GLY A 1 480 ? -14.789 -15.540 11.496 1.00 97.69 480 GLY A O 1
ATOM 3642 N N . ILE A 1 481 ? -16.155 -17.040 10.519 1.00 98.62 481 ILE A N 1
ATOM 3643 C CA . ILE A 1 481 ? -17.125 -16.087 9.984 1.00 98.62 481 ILE A CA 1
ATOM 3644 C C . ILE A 1 481 ? -18.380 -16.180 10.843 1.00 98.62 481 ILE A C 1
ATOM 3646 O O . ILE A 1 481 ? -18.928 -17.266 11.059 1.00 98.62 481 ILE A O 1
ATOM 3650 N N . TYR A 1 482 ? -18.829 -15.034 11.333 1.00 98.50 482 TYR A N 1
ATOM 3651 C CA . TYR A 1 482 ? -19.957 -14.895 12.242 1.00 98.50 482 TYR A CA 1
ATOM 3652 C C . TYR A 1 482 ? -21.009 -13.979 11.636 1.00 98.50 482 TYR A C 1
ATOM 3654 O O . TYR A 1 482 ? -20.734 -13.181 10.740 1.00 98.50 482 TYR A O 1
ATOM 3662 N N . LYS A 1 483 ? -22.229 -14.099 12.154 1.00 97.38 483 LYS A N 1
ATOM 3663 C CA . LYS A 1 483 ? -23.319 -13.173 11.891 1.00 97.38 483 LYS A CA 1
ATOM 3664 C C . LYS A 1 483 ? -23.792 -12.520 13.179 1.00 97.38 483 LYS A C 1
ATOM 3666 O O . LYS A 1 483 ? -23.934 -13.193 14.200 1.00 97.38 483 LYS A O 1
ATOM 3671 N N . TYR A 1 484 ? -24.058 -11.227 13.114 1.00 96.50 484 TYR A N 1
ATOM 3672 C CA . TYR A 1 484 ? -24.622 -10.436 14.196 1.00 96.50 484 TYR A CA 1
ATOM 3673 C C . TYR A 1 484 ? -26.001 -9.926 13.802 1.00 96.50 484 TYR A C 1
ATOM 3675 O O . TYR A 1 484 ? -26.138 -9.295 12.758 1.00 96.50 484 TYR A O 1
ATOM 3683 N N . ASN A 1 485 ? -27.010 -10.180 14.634 1.00 93.94 485 ASN A N 1
ATOM 3684 C CA . ASN A 1 485 ? -28.351 -9.645 14.429 1.00 93.94 485 ASN A CA 1
ATOM 3685 C C . ASN A 1 485 ? -28.519 -8.305 15.161 1.00 93.94 485 ASN A C 1
ATOM 3687 O O . ASN A 1 485 ? -28.430 -8.257 16.388 1.00 93.94 485 ASN A O 1
ATOM 3691 N N . LEU A 1 486 ? -28.817 -7.244 14.413 1.00 89.62 486 LEU A N 1
ATOM 3692 C CA . LEU A 1 486 ? -28.963 -5.871 14.898 1.00 89.62 486 LEU A CA 1
ATOM 3693 C C . LEU A 1 486 ? -30.174 -5.675 15.824 1.00 89.62 486 LEU A C 1
ATOM 3695 O O . LEU A 1 486 ? -30.168 -4.765 16.644 1.00 89.62 486 LEU A O 1
ATOM 3699 N N . THR A 1 487 ? -31.211 -6.512 15.716 1.00 86.62 487 THR A N 1
ATOM 3700 C CA . THR A 1 487 ? -32.413 -6.425 16.563 1.00 86.62 487 THR A CA 1
ATOM 3701 C C . THR A 1 487 ? -32.256 -7.195 17.871 1.00 86.62 487 THR A C 1
ATOM 3703 O O . THR A 1 487 ? -32.690 -6.740 18.926 1.00 86.62 487 THR A O 1
ATOM 3706 N N . THR A 1 488 ? -31.706 -8.409 17.812 1.00 86.88 488 THR A N 1
ATOM 3707 C CA . THR A 1 488 ? -31.590 -9.285 18.986 1.00 86.88 488 THR A CA 1
ATOM 3708 C C . THR A 1 488 ? -30.250 -9.149 19.696 1.00 86.88 488 THR A C 1
ATOM 3710 O O . THR A 1 488 ? -30.102 -9.708 20.780 1.00 86.88 488 THR A O 1
ATOM 3713 N N . HIS A 1 489 ? -29.277 -8.471 19.080 1.00 85.06 489 HIS A N 1
ATOM 3714 C CA . HIS A 1 489 ? -27.890 -8.345 19.536 1.00 85.06 489 HIS A CA 1
ATOM 3715 C C . HIS A 1 489 ? -27.203 -9.700 19.765 1.00 85.06 489 HIS A C 1
ATOM 3717 O O . HIS A 1 489 ? -26.404 -9.876 20.682 1.00 85.06 489 HIS A O 1
ATOM 3723 N N . VAL A 1 490 ? -27.555 -10.697 18.947 1.00 90.25 490 VAL A N 1
ATOM 3724 C CA . VAL A 1 490 ? -27.012 -12.059 19.056 1.00 90.25 490 VAL A CA 1
ATOM 3725 C C . VAL A 1 490 ? -25.945 -12.255 17.993 1.00 90.25 490 VAL A C 1
ATOM 3727 O O . VAL A 1 490 ? -26.208 -12.037 16.812 1.00 90.25 490 VAL A O 1
ATOM 3730 N N . ILE A 1 491 ? -24.774 -12.725 18.423 1.00 95.00 491 ILE A N 1
ATOM 3731 C CA . ILE A 1 491 ? -23.703 -13.214 17.552 1.00 95.00 491 ILE A CA 1
ATOM 3732 C C . ILE A 1 491 ? -23.829 -14.735 17.430 1.00 95.00 491 ILE A C 1
ATOM 3734 O O . ILE A 1 491 ? -23.960 -15.439 18.435 1.00 95.00 491 ILE A O 1
ATOM 3738 N N . ALA A 1 492 ? -23.788 -15.249 16.203 1.00 96.06 492 ALA A N 1
ATOM 3739 C CA . ALA A 1 492 ? -23.816 -16.679 15.910 1.00 96.06 492 ALA A CA 1
ATOM 3740 C C . ALA A 1 492 ? -22.753 -17.044 14.859 1.00 96.06 492 ALA A C 1
ATOM 3742 O O . ALA A 1 492 ? -22.589 -16.301 13.891 1.00 96.06 492 ALA A O 1
ATOM 3743 N N . PRO A 1 493 ? -22.042 -18.177 15.005 1.00 97.50 493 PRO A N 1
ATOM 3744 C CA . PRO A 1 493 ? -21.095 -18.627 13.991 1.00 97.50 493 PRO A CA 1
ATOM 3745 C C . PRO A 1 493 ? -21.828 -19.100 12.732 1.00 97.50 493 PRO A C 1
ATOM 3747 O O . PRO A 1 493 ? -22.840 -19.797 12.825 1.00 97.50 493 PRO A O 1
ATOM 3750 N N . VAL A 1 494 ? -21.285 -18.756 11.564 1.00 98.06 494 VAL A N 1
ATOM 3751 C CA . VAL A 1 494 ? -21.618 -19.399 10.283 1.00 98.06 494 VAL A CA 1
ATOM 3752 C C . VAL A 1 494 ? -20.691 -20.591 10.066 1.00 98.06 494 VAL A C 1
ATOM 3754 O O . VAL A 1 494 ? -21.149 -21.703 9.826 1.00 98.06 494 VAL A O 1
ATOM 3757 N N . ILE A 1 495 ? -19.382 -20.366 10.194 1.00 98.38 495 ILE A N 1
ATOM 3758 C CA . ILE A 1 495 ? -18.350 -21.400 10.100 1.00 98.38 495 ILE A CA 1
ATOM 3759 C C . ILE A 1 495 ? -17.153 -20.994 10.960 1.00 98.38 495 ILE A C 1
ATOM 3761 O O . ILE A 1 495 ? -16.767 -19.825 10.975 1.00 98.38 495 ILE A O 1
ATOM 3765 N N . THR A 1 496 ? -16.559 -21.946 11.676 1.00 98.31 496 THR A N 1
ATOM 3766 C CA . THR A 1 496 ? -15.380 -21.702 12.519 1.00 98.31 496 THR A CA 1
ATOM 3767 C C . THR A 1 496 ? -14.224 -22.605 12.129 1.00 98.31 496 THR A C 1
ATOM 3769 O O . THR A 1 496 ? -14.401 -23.634 11.481 1.00 98.31 496 THR A O 1
ATOM 3772 N N . ALA A 1 497 ? -13.014 -22.266 12.559 1.00 97.38 497 ALA A N 1
ATOM 3773 C CA . ALA A 1 497 ? -11.836 -23.082 12.313 1.00 97.38 497 ALA A CA 1
ATOM 3774 C C . ALA A 1 497 ? -11.939 -24.480 12.951 1.00 97.38 497 ALA A C 1
ATOM 3776 O O . ALA A 1 497 ? -11.301 -25.410 12.458 1.00 97.38 497 ALA A O 1
ATOM 3777 N N . ALA A 1 498 ? -12.765 -24.656 13.991 1.00 97.50 498 ALA A N 1
ATOM 3778 C CA . ALA A 1 498 ? -13.094 -25.965 14.558 1.00 97.50 498 ALA A CA 1
ATOM 3779 C C . ALA A 1 498 ? -13.794 -26.898 13.551 1.00 97.50 498 ALA A C 1
ATOM 3781 O O . ALA A 1 498 ? -13.627 -28.118 13.624 1.00 97.50 498 ALA A O 1
ATOM 3782 N N . ASP A 1 499 ? -14.542 -26.329 12.604 1.00 96.56 499 ASP A N 1
ATOM 3783 C CA . ASP A 1 499 ? -15.241 -27.047 11.533 1.00 96.56 499 ASP A CA 1
ATOM 3784 C C . ASP A 1 499 ? -14.339 -27.298 10.308 1.00 96.56 499 ASP A C 1
ATOM 3786 O O . ASP A 1 499 ? -14.659 -28.112 9.438 1.00 96.56 499 ASP A O 1
ATOM 3790 N N . MET A 1 500 ? -13.191 -26.617 10.241 1.00 96.88 500 MET A N 1
ATOM 3791 C CA . MET A 1 500 ? -12.255 -26.657 9.117 1.00 96.88 500 MET A CA 1
ATOM 3792 C C . MET A 1 500 ? -11.167 -27.733 9.291 1.00 96.88 500 MET A C 1
ATOM 3794 O O . MET A 1 500 ? -10.866 -28.175 10.408 1.00 96.88 500 MET A O 1
ATOM 3798 N N . PRO A 1 501 ? -10.503 -28.174 8.201 1.00 91.88 501 PRO A N 1
ATOM 3799 C CA . PRO A 1 501 ? -9.407 -29.131 8.303 1.00 91.88 501 PRO A CA 1
ATOM 3800 C C . PRO A 1 501 ? -8.244 -28.598 9.146 1.00 91.88 501 PRO A C 1
ATOM 3802 O O . PRO A 1 501 ? -7.584 -27.632 8.777 1.00 91.88 501 PRO A O 1
ATOM 3805 N N . GLY A 1 502 ? -7.934 -29.308 10.229 1.00 89.12 502 GLY A N 1
ATOM 3806 C CA . GLY A 1 502 ? -6.917 -28.910 11.207 1.00 89.12 502 GLY A CA 1
ATOM 3807 C C . GLY A 1 502 ? -7.514 -28.488 12.551 1.00 89.12 502 GLY A C 1
ATOM 3808 O O . GLY A 1 502 ? -6.814 -28.580 13.554 1.00 89.12 502 GLY A O 1
ATOM 3809 N N . GLY A 1 503 ? -8.800 -28.113 12.596 1.00 94.69 503 GLY A N 1
ATOM 3810 C CA . GLY A 1 503 ? -9.519 -27.739 13.823 1.00 94.69 503 GLY A CA 1
ATOM 3811 C C . GLY A 1 503 ? -9.111 -26.388 14.429 1.00 94.69 503 GLY A C 1
ATOM 3812 O O . GLY A 1 503 ? -9.634 -26.001 15.471 1.00 94.69 503 GLY A O 1
ATOM 3813 N N . GLN A 1 504 ? -8.171 -25.687 13.799 1.00 92.69 504 GLN A N 1
ATOM 3814 C CA . GLN A 1 504 ? -7.672 -24.359 14.152 1.00 92.69 504 GLN A CA 1
ATOM 3815 C C . GLN A 1 504 ? -7.138 -23.697 12.883 1.00 92.69 504 GLN A C 1
ATOM 3817 O O . GLN A 1 504 ? -6.722 -24.396 11.959 1.00 92.69 504 GLN A O 1
ATOM 3822 N N . GLY A 1 505 ? -7.164 -22.373 12.797 1.00 92.69 505 GLY A N 1
ATOM 3823 C CA . GLY A 1 505 ? -6.744 -21.690 11.580 1.00 92.69 505 GLY A CA 1
ATOM 3824 C C . GLY A 1 505 ? -7.047 -20.201 11.597 1.00 92.69 505 GLY A C 1
ATOM 3825 O O . GLY A 1 505 ? -7.463 -19.662 12.619 1.00 92.69 505 GLY A O 1
ATOM 3826 N N . VAL A 1 506 ? -6.856 -19.552 10.457 1.00 91.88 506 VAL A N 1
ATOM 3827 C CA . VAL A 1 506 ? -7.152 -18.136 10.228 1.00 91.88 506 VAL A CA 1
ATOM 3828 C C . VAL A 1 506 ? -8.014 -18.020 8.979 1.00 91.88 506 VAL A C 1
ATOM 3830 O O . VAL A 1 506 ? -7.727 -18.651 7.962 1.00 91.88 506 VAL A O 1
ATOM 3833 N N . PHE A 1 507 ? -9.072 -17.225 9.085 1.00 94.69 507 PHE A N 1
ATOM 3834 C CA . PHE A 1 507 ? -9.869 -16.742 7.962 1.00 94.69 507 PHE A CA 1
ATOM 3835 C C . PHE A 1 507 ? -9.402 -15.318 7.695 1.00 94.69 507 PHE A C 1
ATOM 3837 O O . PHE A 1 507 ? -9.345 -14.531 8.642 1.00 94.69 507 PHE A O 1
ATOM 3844 N N . TYR A 1 508 ? -9.038 -14.987 6.460 1.00 92.31 508 TYR A N 1
ATOM 3845 C CA . TYR A 1 508 ? -8.581 -13.638 6.154 1.00 92.31 508 TYR A CA 1
ATOM 3846 C C . TYR A 1 508 ? -9.742 -12.803 5.616 1.00 92.31 508 TYR A C 1
ATOM 3848 O O . TYR A 1 508 ? -10.156 -11.850 6.277 1.00 92.31 508 TYR A O 1
ATOM 3856 N N . LYS A 1 509 ? -10.337 -13.201 4.485 1.00 93.50 509 LYS A N 1
ATOM 3857 C CA . LYS A 1 509 ? -11.473 -12.501 3.865 1.00 93.50 509 LYS A CA 1
ATOM 3858 C C . LYS A 1 509 ? -12.532 -13.426 3.293 1.00 93.50 509 LYS A C 1
ATOM 3860 O O . LYS A 1 509 ? -12.279 -14.586 2.967 1.00 93.50 509 LYS A O 1
ATOM 3865 N N . PHE A 1 510 ? -13.727 -12.865 3.125 1.00 97.81 510 PHE A N 1
ATOM 3866 C CA . PHE A 1 510 ? -14.826 -13.517 2.427 1.00 97.81 510 PHE A CA 1
ATOM 3867 C C . PHE A 1 510 ? -15.559 -12.569 1.476 1.00 97.81 510 PHE A C 1
ATOM 3869 O O . PHE A 1 510 ? -15.441 -11.345 1.551 1.00 97.81 510 PHE A O 1
ATOM 3876 N N . ASP A 1 511 ? -16.361 -13.164 0.598 1.00 97.81 511 ASP A N 1
ATOM 3877 C CA . ASP A 1 511 ? -17.369 -12.478 -0.194 1.00 97.81 511 ASP A CA 1
ATOM 3878 C C . ASP A 1 511 ? -18.707 -13.227 -0.136 1.00 97.81 511 ASP A C 1
ATOM 3880 O O . ASP A 1 511 ? -18.764 -14.447 0.049 1.00 97.81 511 ASP A O 1
ATOM 3884 N N . LEU A 1 512 ? -19.797 -12.472 -0.274 1.00 96.69 512 LEU A N 1
ATOM 3885 C CA . LEU A 1 512 ? -21.175 -12.952 -0.166 1.00 96.69 512 LEU A CA 1
ATOM 3886 C C . LEU A 1 512 ? -21.813 -13.017 -1.555 1.00 96.69 512 LEU A C 1
ATOM 3888 O O . LEU A 1 512 ? -21.814 -12.018 -2.276 1.00 96.69 512 LEU A O 1
ATOM 3892 N N . ASP A 1 513 ? -22.409 -14.152 -1.917 1.00 95.44 513 ASP A N 1
ATOM 3893 C CA . ASP A 1 513 ? -23.094 -14.307 -3.205 1.00 95.44 513 ASP A CA 1
ATOM 3894 C C . ASP A 1 513 ? -24.297 -13.351 -3.333 1.00 95.44 513 ASP A C 1
ATOM 3896 O O . ASP A 1 513 ? -24.844 -12.840 -2.354 1.00 95.44 513 ASP A O 1
ATOM 3900 N N . TRP A 1 514 ? -24.726 -13.091 -4.563 1.00 94.69 514 TRP A N 1
ATOM 3901 C CA . TRP A 1 514 ? -25.727 -12.080 -4.905 1.00 94.69 514 TRP A CA 1
ATOM 3902 C C . TRP A 1 514 ? -27.087 -12.330 -4.248 1.00 94.69 514 TRP A C 1
ATOM 3904 O O . TRP A 1 514 ? -27.767 -11.385 -3.860 1.00 94.69 514 TRP A O 1
ATOM 3914 N N . ASP A 1 515 ? -27.488 -13.589 -4.080 1.00 95.31 515 ASP A N 1
ATOM 3915 C CA . ASP A 1 515 ? -28.734 -13.955 -3.400 1.00 95.31 515 ASP A CA 1
ATOM 3916 C C . ASP A 1 515 ? -28.595 -14.100 -1.875 1.00 95.31 515 ASP A C 1
ATOM 3918 O O . ASP A 1 515 ? -29.583 -14.403 -1.207 1.00 95.31 515 ASP A O 1
ATOM 3922 N N . ALA A 1 516 ? -27.401 -13.833 -1.333 1.00 96.31 516 ALA A N 1
ATOM 3923 C CA . ALA A 1 516 ? -27.043 -13.979 0.073 1.00 96.31 516 ALA A CA 1
ATOM 3924 C C . ALA A 1 516 ? -27.196 -15.408 0.635 1.00 96.31 516 ALA A C 1
ATOM 3926 O O . ALA A 1 516 ? -27.369 -15.588 1.840 1.00 96.31 516 ALA A O 1
ATOM 3927 N N . SER A 1 517 ? -27.128 -16.435 -0.221 1.00 96.12 517 SER A N 1
ATOM 3928 C CA . SER A 1 517 ? -27.249 -17.838 0.201 1.00 96.12 517 SER A CA 1
ATOM 3929 C C . SER A 1 517 ? -25.915 -18.530 0.489 1.00 96.12 517 SER A C 1
ATOM 3931 O O . SER A 1 517 ? -25.896 -19.525 1.214 1.00 96.12 517 SER A O 1
ATOM 3933 N N . ARG A 1 518 ? -24.809 -18.020 -0.065 1.00 96.94 518 ARG A N 1
ATOM 3934 C CA . ARG A 1 518 ? -23.481 -18.648 -0.026 1.00 96.94 518 ARG A CA 1
ATOM 3935 C C . ARG A 1 518 ? -22.388 -17.634 0.253 1.00 96.94 518 ARG A C 1
ATOM 3937 O O . ARG A 1 518 ? -22.480 -16.486 -0.180 1.00 96.94 518 ARG A O 1
ATOM 3944 N N . ILE A 1 519 ? -21.328 -18.098 0.898 1.00 98.12 519 ILE A N 1
ATOM 3945 C CA . ILE A 1 519 ? -20.104 -17.333 1.122 1.00 98.12 519 ILE A CA 1
ATOM 3946 C C . ILE A 1 519 ? -18.909 -18.070 0.525 1.00 98.12 519 ILE A C 1
ATOM 3948 O O . ILE A 1 519 ? -18.828 -19.298 0.597 1.00 98.12 519 ILE A O 1
ATOM 3952 N N . VAL A 1 520 ? -17.983 -17.315 -0.057 1.00 98.62 520 VAL A N 1
ATOM 3953 C CA . VAL A 1 520 ? -16.660 -17.793 -0.472 1.00 98.62 520 VAL A CA 1
ATOM 3954 C C . VAL A 1 520 ? -15.620 -17.108 0.398 1.00 98.62 520 VAL A C 1
ATOM 3956 O O . VAL A 1 520 ? -15.749 -15.920 0.668 1.00 98.62 520 VAL A O 1
ATOM 3959 N N . PHE A 1 521 ? -14.616 -17.835 0.868 1.00 98.50 521 PHE A N 1
ATOM 3960 C CA . PHE A 1 521 ? -13.626 -17.299 1.797 1.00 98.50 521 PHE A CA 1
ATOM 3961 C C . PHE A 1 521 ? -12.278 -17.985 1.640 1.00 98.50 521 PHE A C 1
ATOM 3963 O O . PHE A 1 521 ? -12.183 -19.096 1.113 1.00 98.50 521 PHE A O 1
ATOM 3970 N N . ASP A 1 522 ? -11.231 -17.316 2.098 1.00 96.94 522 ASP A N 1
ATOM 3971 C CA . ASP A 1 522 ? -9.902 -17.898 2.217 1.00 96.94 522 ASP A CA 1
ATOM 3972 C C . ASP A 1 522 ? -9.658 -18.427 3.644 1.00 96.94 522 ASP A C 1
ATOM 3974 O O . ASP A 1 522 ? -10.219 -17.957 4.636 1.00 96.94 522 ASP A O 1
ATOM 3978 N N . TYR A 1 523 ? -8.868 -19.495 3.746 1.00 95.88 523 TYR A N 1
ATOM 3979 C CA . TYR A 1 523 ? -8.544 -20.115 5.028 1.00 95.88 523 TYR A CA 1
ATOM 3980 C C . TYR A 1 523 ? -7.134 -20.697 5.028 1.00 95.88 523 TYR A C 1
ATOM 3982 O O . TYR A 1 523 ? -6.758 -21.454 4.123 1.00 95.88 523 TYR A O 1
ATOM 3990 N N . LYS A 1 524 ? -6.386 -20.399 6.093 1.00 92.06 524 LYS A N 1
ATOM 3991 C CA . LYS A 1 524 ? -5.063 -20.954 6.381 1.00 92.06 524 LYS A CA 1
ATOM 3992 C C . LYS A 1 524 ? -5.092 -21.759 7.671 1.00 92.06 524 LYS A C 1
ATOM 3994 O O . LYS A 1 524 ? -5.398 -21.254 8.746 1.00 92.06 524 LYS A O 1
ATOM 3999 N N . ARG A 1 525 ? -4.725 -23.036 7.573 1.00 90.12 525 ARG A N 1
ATOM 4000 C CA . ARG A 1 525 ? -4.821 -23.987 8.696 1.00 90.12 525 ARG A CA 1
ATOM 4001 C C . ARG A 1 525 ? -3.691 -23.904 9.728 1.00 90.12 525 ARG A C 1
ATOM 4003 O O . ARG A 1 525 ? -3.773 -24.545 10.770 1.00 90.12 525 ARG A O 1
ATOM 4010 N N . GLY A 1 526 ? -2.595 -23.217 9.419 1.00 86.38 526 GLY A N 1
ATOM 4011 C CA . GLY A 1 526 ? -1.414 -23.174 10.280 1.00 86.38 526 GLY A CA 1
ATOM 4012 C C . GLY A 1 526 ? -0.165 -22.682 9.560 1.00 86.38 526 GLY A C 1
ATOM 4013 O O . GLY A 1 526 ? -0.164 -22.527 8.337 1.00 86.38 526 GLY A O 1
ATOM 4014 N N . VAL A 1 527 ? 0.906 -22.503 10.334 1.00 80.50 527 VAL A N 1
ATOM 4015 C CA . VAL A 1 527 ? 2.262 -22.256 9.823 1.00 80.50 527 VAL A CA 1
ATOM 4016 C C . VAL A 1 527 ? 2.683 -23.405 8.896 1.00 80.50 527 VAL A C 1
ATOM 4018 O O . VAL A 1 527 ? 2.391 -24.571 9.179 1.00 80.50 527 VAL A O 1
ATOM 4021 N N . GLY A 1 528 ? 3.341 -23.082 7.781 1.00 79.88 528 GLY A N 1
ATOM 4022 C CA . GLY A 1 528 ? 3.775 -24.075 6.792 1.00 79.88 528 GLY A CA 1
ATOM 4023 C C . GLY A 1 528 ? 2.656 -24.600 5.882 1.00 79.88 528 GLY A C 1
ATOM 4024 O O . GLY A 1 528 ? 2.767 -25.699 5.335 1.00 79.88 528 GLY A O 1
ATOM 4025 N N . TYR A 1 529 ? 1.559 -23.852 5.724 1.00 86.12 529 TYR A N 1
ATOM 4026 C CA . TYR A 1 529 ? 0.521 -24.135 4.732 1.00 86.12 529 TYR A CA 1
ATOM 4027 C C . TYR A 1 529 ? 0.067 -22.867 4.032 1.00 86.12 529 TYR A C 1
ATOM 4029 O O . TYR A 1 529 ? -0.153 -21.865 4.695 1.00 86.12 529 TYR A O 1
ATOM 4037 N N . GLY A 1 530 ? -0.157 -22.910 2.725 1.00 89.44 530 GLY A N 1
ATOM 4038 C CA . GLY A 1 530 ? -0.737 -21.768 2.023 1.00 89.44 530 GLY A CA 1
ATOM 4039 C C . GLY A 1 530 ? -2.244 -21.600 2.257 1.00 89.44 530 GLY A C 1
ATOM 4040 O O . GLY A 1 530 ? -2.941 -22.571 2.583 1.00 89.44 530 GLY A O 1
ATOM 4041 N N . TYR A 1 531 ? -2.757 -20.386 2.059 1.00 93.69 531 TYR A N 1
ATOM 4042 C CA . TYR A 1 531 ? -4.197 -20.113 2.011 1.00 93.69 531 TYR A CA 1
ATOM 4043 C C . TYR A 1 531 ? -4.884 -20.883 0.874 1.00 93.69 531 TYR A C 1
ATOM 4045 O O . TYR A 1 531 ? -4.320 -21.104 -0.203 1.00 93.69 531 TYR A O 1
ATOM 4053 N N . ARG A 1 532 ? -6.126 -21.313 1.107 1.00 96.12 532 ARG A N 1
ATOM 4054 C CA . ARG A 1 532 ? -6.984 -21.970 0.107 1.00 96.12 532 ARG A CA 1
ATOM 4055 C C . ARG A 1 532 ? -8.344 -21.299 0.068 1.00 96.12 532 ARG A C 1
ATOM 4057 O O . ARG A 1 532 ? -8.809 -20.833 1.104 1.00 96.12 532 ARG A O 1
ATOM 4064 N N . ILE A 1 533 ? -9.005 -21.358 -1.086 1.00 98.25 533 ILE A N 1
ATOM 4065 C CA . ILE A 1 533 ? -10.377 -20.876 -1.250 1.00 98.25 533 ILE A CA 1
ATOM 4066 C C . ILE A 1 533 ? -11.364 -21.984 -0.897 1.00 98.25 533 ILE A C 1
ATOM 4068 O O . ILE A 1 533 ? -11.255 -23.117 -1.380 1.00 98.25 533 ILE A O 1
ATOM 4072 N N . TRP A 1 534 ? -12.350 -21.630 -0.087 1.00 98.31 534 TRP A N 1
ATOM 4073 C CA . TRP A 1 534 ? -13.438 -22.470 0.389 1.00 98.31 534 TRP A CA 1
ATOM 4074 C C . TRP A 1 534 ? -14.777 -21.787 0.144 1.00 98.31 534 TRP A C 1
ATOM 4076 O O . TRP A 1 534 ? -14.853 -20.576 -0.048 1.00 98.31 534 TRP A O 1
ATOM 4086 N N . MET A 1 535 ? -15.841 -22.578 0.153 1.00 98.12 535 MET A N 1
ATOM 4087 C CA . MET A 1 535 ? -17.204 -22.090 0.018 1.00 98.12 535 MET A CA 1
ATOM 4088 C C . MET A 1 535 ? -18.147 -22.911 0.894 1.00 98.12 535 MET A C 1
ATOM 4090 O O . MET A 1 535 ? -17.983 -24.128 1.001 1.00 98.12 535 MET A O 1
ATOM 4094 N N . CYS A 1 536 ? -19.148 -22.265 1.482 1.00 98.12 536 CYS A N 1
ATOM 4095 C CA . CYS A 1 536 ? -20.265 -22.924 2.157 1.00 98.12 536 CYS A CA 1
ATOM 4096 C C . CYS A 1 536 ? -21.562 -22.117 1.988 1.00 98.12 536 CYS A C 1
ATOM 4098 O O . CYS A 1 536 ? -21.550 -20.972 1.522 1.00 98.12 536 CYS A O 1
ATOM 4100 N N . ASP A 1 537 ? -22.683 -22.733 2.351 1.00 98.12 537 ASP A N 1
ATOM 4101 C CA . ASP A 1 537 ? -23.959 -22.035 2.481 1.00 98.12 537 ASP A CA 1
ATOM 4102 C C . ASP A 1 537 ? -23.950 -21.153 3.742 1.00 98.12 537 ASP A C 1
ATOM 4104 O O . ASP A 1 537 ? -23.183 -21.376 4.680 1.00 98.12 537 ASP A O 1
ATOM 4108 N N . ILE A 1 538 ? -24.837 -20.159 3.796 1.00 96.94 538 ILE A N 1
ATOM 4109 C CA . ILE A 1 538 ? -24.923 -19.187 4.899 1.00 96.94 538 ILE A CA 1
ATOM 4110 C C . ILE A 1 538 ? -25.256 -19.812 6.268 1.00 96.94 538 ILE A C 1
ATOM 4112 O O . ILE A 1 538 ? -25.087 -19.178 7.307 1.00 96.94 538 ILE A O 1
ATOM 4116 N N . ASP A 1 539 ? -25.738 -21.056 6.287 1.00 95.50 539 ASP A N 1
ATOM 4117 C CA . ASP A 1 539 ? -25.979 -21.842 7.501 1.00 95.50 539 ASP A CA 1
ATOM 4118 C C . ASP A 1 539 ? -24.784 -22.730 7.907 1.00 95.50 539 ASP A C 1
ATOM 4120 O O . ASP A 1 539 ? -24.905 -23.540 8.828 1.00 95.50 539 ASP A O 1
ATOM 4124 N N . GLY A 1 540 ? -23.648 -22.598 7.212 1.00 96.12 540 GLY A N 1
ATOM 4125 C CA . GLY A 1 540 ? -22.427 -23.377 7.422 1.00 96.12 540 GLY A CA 1
ATOM 4126 C C . GLY A 1 540 ? -22.427 -24.748 6.740 1.00 96.12 540 GLY A C 1
ATOM 4127 O O . GLY A 1 540 ? -21.429 -25.471 6.801 1.00 96.12 540 GLY A O 1
ATOM 4128 N N . SER A 1 541 ? -23.521 -25.145 6.083 1.00 97.19 541 SER A N 1
ATOM 4129 C CA . SER A 1 541 ? -23.605 -26.429 5.387 1.00 97.19 541 SER A CA 1
ATOM 4130 C C . SER A 1 541 ? -22.908 -26.404 4.017 1.00 97.19 541 SER A C 1
ATOM 4132 O O . SER A 1 541 ? -22.427 -25.375 3.548 1.00 97.19 541 SER A O 1
ATOM 4134 N N . ASN A 1 542 ? -22.793 -27.570 3.372 1.00 96.62 542 ASN A N 1
ATOM 4135 C CA . ASN A 1 542 ? -22.200 -27.723 2.033 1.00 96.62 542 ASN A CA 1
ATOM 4136 C C . ASN A 1 542 ? -20.758 -27.187 1.877 1.00 96.62 542 ASN A C 1
ATOM 4138 O O . ASN A 1 542 ? -20.332 -26.847 0.771 1.00 96.62 542 ASN A O 1
ATOM 4142 N N . LEU A 1 543 ? -19.982 -27.188 2.969 1.00 97.69 543 LEU A N 1
ATOM 4143 C CA . LEU A 1 543 ? -18.572 -26.800 2.977 1.00 97.69 543 LEU A CA 1
ATOM 4144 C C . LEU A 1 543 ? -17.757 -27.568 1.924 1.00 97.69 543 LEU A C 1
ATOM 4146 O O . LEU A 1 543 ? -17.664 -28.798 1.959 1.00 97.69 543 LEU A O 1
ATOM 4150 N N . THR A 1 544 ? -17.134 -26.824 1.013 1.00 96.62 544 THR A N 1
ATOM 4151 C CA . THR A 1 544 ? -16.358 -27.349 -0.112 1.00 96.62 544 THR A CA 1
ATOM 4152 C C . THR A 1 544 ? -15.062 -26.559 -0.280 1.00 96.62 544 THR A C 1
ATOM 4154 O O . THR A 1 544 ? -15.072 -25.331 -0.291 1.00 96.62 544 THR A O 1
ATOM 4157 N N . GLN A 1 545 ? -13.941 -27.263 -0.448 1.00 97.06 545 GLN A N 1
ATOM 4158 C CA . GLN A 1 545 ? -12.672 -26.653 -0.849 1.00 97.06 545 GLN A CA 1
ATOM 4159 C C . GLN A 1 545 ? -12.668 -26.433 -2.366 1.00 97.06 545 GLN A C 1
ATOM 4161 O O . GLN A 1 545 ? -12.828 -27.395 -3.116 1.00 97.06 545 GLN A O 1
ATOM 4166 N N . ILE A 1 546 ? -12.463 -25.195 -2.812 1.00 97.88 546 ILE A N 1
ATOM 4167 C CA . ILE A 1 546 ? -12.477 -24.821 -4.231 1.00 97.88 546 ILE A CA 1
ATOM 4168 C C . ILE A 1 546 ? -11.084 -24.956 -4.844 1.00 97.88 546 ILE A C 1
ATOM 4170 O O . ILE A 1 546 ? -10.924 -25.625 -5.865 1.00 97.88 546 ILE A O 1
ATOM 4174 N N . THR A 1 547 ? -10.058 -24.368 -4.218 1.00 97.25 547 THR A N 1
ATOM 4175 C CA . THR A 1 547 ? -8.679 -24.504 -4.703 1.00 97.25 547 THR A CA 1
ATOM 4176 C C . THR A 1 547 ? -7.968 -25.657 -4.011 1.00 97.25 547 THR A C 1
ATOM 4178 O O . THR A 1 547 ? -7.943 -25.770 -2.786 1.00 97.25 547 THR A O 1
ATOM 4181 N N . THR A 1 548 ? -7.360 -26.544 -4.795 1.00 90.75 548 THR A N 1
ATOM 4182 C CA . THR A 1 548 ? -6.625 -27.705 -4.279 1.00 90.75 548 THR A CA 1
ATOM 4183 C C . THR A 1 548 ? -5.127 -27.433 -4.202 1.00 90.75 548 THR A C 1
ATOM 4185 O O . THR A 1 548 ? -4.587 -26.649 -4.988 1.00 90.75 548 THR A O 1
ATOM 4188 N N . THR A 1 549 ? -4.441 -28.140 -3.302 1.00 87.75 549 THR A N 1
ATOM 4189 C CA . THR A 1 549 ? -2.974 -28.169 -3.252 1.00 87.75 549 THR A CA 1
ATOM 4190 C C . THR A 1 549 ? -2.401 -28.729 -4.559 1.00 87.75 549 THR A C 1
ATOM 4192 O O . THR A 1 549 ? -2.738 -29.860 -4.925 1.00 87.75 549 THR A O 1
ATOM 4195 N N . PRO A 1 550 ? -1.545 -27.972 -5.266 1.00 86.19 550 PRO A N 1
ATOM 4196 C CA . PRO A 1 550 ? -0.874 -28.455 -6.468 1.00 86.19 550 PRO A CA 1
ATOM 4197 C C . PRO A 1 550 ? 0.074 -29.624 -6.191 1.00 86.19 550 PRO A C 1
ATOM 4199 O O . PRO A 1 55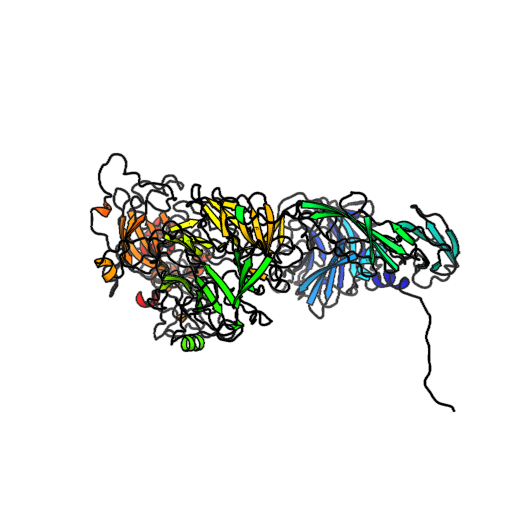0 ? 0.701 -29.663 -5.129 1.00 86.19 550 PRO A O 1
ATOM 4202 N N . PRO A 1 551 ? 0.237 -30.561 -7.143 1.00 88.19 551 PRO A N 1
ATOM 4203 C CA . PRO A 1 551 ? 1.173 -31.674 -6.993 1.00 88.19 551 PRO A CA 1
ATOM 4204 C C . PRO A 1 551 ? 2.637 -31.251 -6.812 1.00 88.19 551 PRO A C 1
ATOM 4206 O O . PRO A 1 551 ? 3.407 -32.002 -6.218 1.00 88.19 551 PRO A O 1
ATOM 4209 N N . ASP A 1 552 ? 3.023 -30.087 -7.334 1.00 88.00 552 ASP A N 1
ATOM 4210 C CA . ASP A 1 552 ? 4.382 -29.548 -7.296 1.00 88.00 552 ASP A CA 1
ATOM 4211 C C . ASP A 1 552 ? 4.647 -28.636 -6.091 1.00 88.00 552 ASP A C 1
ATOM 4213 O O . ASP A 1 552 ? 5.796 -28.271 -5.880 1.00 88.00 552 ASP A O 1
ATOM 4217 N N . GLU A 1 553 ? 3.645 -28.323 -5.256 1.00 89.94 553 GLU A N 1
ATOM 4218 C CA . GLU A 1 553 ? 3.826 -27.435 -4.095 1.00 89.94 553 GLU A CA 1
ATOM 4219 C C . GLU A 1 553 ? 4.972 -27.913 -3.197 1.00 89.94 553 GLU A C 1
ATOM 4221 O O . GLU A 1 553 ? 5.890 -27.156 -2.924 1.00 89.94 553 GLU A O 1
ATOM 4226 N N . ALA A 1 554 ? 4.992 -29.196 -2.824 1.00 88.69 554 ALA A N 1
ATOM 4227 C CA . ALA A 1 554 ? 6.059 -29.747 -1.986 1.00 88.69 554 ALA A CA 1
ATOM 4228 C C . ALA A 1 554 ? 7.453 -29.696 -2.630 1.00 88.69 554 ALA A C 1
ATOM 4230 O O . ALA A 1 554 ? 8.443 -29.613 -1.909 1.00 88.69 554 ALA A O 1
ATOM 4231 N N . ALA A 1 555 ? 7.532 -29.765 -3.961 1.00 87.38 555 ALA A N 1
ATOM 4232 C CA . ALA A 1 555 ? 8.794 -29.624 -4.676 1.00 87.38 555 ALA A CA 1
ATOM 4233 C C . ALA A 1 555 ? 9.239 -28.157 -4.706 1.00 87.38 555 ALA A C 1
ATOM 4235 O O . ALA A 1 555 ? 10.393 -27.896 -4.399 1.00 87.38 555 ALA A O 1
ATOM 4236 N N . ASN A 1 556 ? 8.320 -27.221 -4.974 1.00 85.06 556 ASN A N 1
ATOM 4237 C CA . ASN A 1 556 ? 8.612 -25.786 -4.965 1.00 85.06 556 ASN A CA 1
ATOM 4238 C C . ASN A 1 556 ? 9.102 -25.330 -3.587 1.00 85.06 556 ASN A C 1
ATOM 4240 O O . ASN A 1 556 ? 10.127 -24.670 -3.508 1.00 85.06 556 ASN A O 1
ATOM 4244 N N . MET A 1 557 ? 8.427 -25.733 -2.504 1.00 85.00 557 MET A N 1
ATOM 4245 C CA . MET A 1 557 ? 8.889 -25.407 -1.150 1.00 85.00 557 MET A CA 1
ATOM 4246 C C . MET A 1 557 ? 10.295 -25.955 -0.899 1.00 85.00 557 MET A C 1
ATOM 4248 O O . MET A 1 557 ? 11.151 -25.261 -0.382 1.00 85.00 557 MET A O 1
ATOM 4252 N N . ALA A 1 558 ? 10.565 -27.204 -1.290 1.00 84.56 558 ALA A N 1
ATOM 4253 C CA . ALA A 1 558 ? 11.886 -27.798 -1.099 1.00 84.56 558 ALA A CA 1
ATOM 4254 C C . ALA A 1 558 ? 12.985 -27.146 -1.959 1.00 84.56 558 ALA A C 1
ATOM 4256 O O . ALA A 1 558 ? 14.162 -27.310 -1.645 1.00 84.56 558 ALA A O 1
ATOM 4257 N N . GLU A 1 559 ? 12.610 -26.486 -3.055 1.00 81.00 559 GLU A N 1
ATOM 4258 C CA . GLU A 1 559 ? 13.529 -25.833 -3.988 1.00 81.00 559 GLU A CA 1
ATOM 4259 C C . GLU A 1 559 ? 13.799 -24.369 -3.622 1.00 81.00 559 GLU A C 1
ATOM 4261 O O . GLU A 1 559 ? 14.940 -23.936 -3.757 1.00 81.00 559 GLU A O 1
ATOM 4266 N N . TYR A 1 560 ? 12.785 -23.633 -3.152 1.00 80.19 560 TYR A N 1
ATOM 4267 C CA . TYR A 1 560 ? 12.844 -22.176 -2.967 1.00 80.19 560 TYR A CA 1
ATOM 4268 C C . TYR A 1 560 ? 12.774 -21.709 -1.504 1.00 80.19 560 TYR A C 1
ATOM 4270 O O . TYR A 1 560 ? 13.013 -20.535 -1.243 1.00 80.19 560 TYR A O 1
ATOM 4278 N N . ASP A 1 561 ? 12.443 -22.576 -0.541 1.00 76.00 561 ASP A N 1
ATOM 4279 C CA . ASP A 1 561 ? 12.447 -22.206 0.883 1.00 76.00 561 ASP A CA 1
ATOM 4280 C C . ASP A 1 561 ? 13.890 -22.049 1.394 1.00 76.00 561 ASP A C 1
ATOM 4282 O O . ASP A 1 561 ? 14.653 -23.017 1.480 1.00 76.00 561 ASP A O 1
ATOM 4286 N N . MET A 1 562 ? 14.254 -20.812 1.739 1.00 66.25 562 MET A N 1
ATOM 4287 C CA . MET A 1 562 ? 15.599 -20.431 2.178 1.00 66.25 562 MET A CA 1
ATOM 4288 C C . MET A 1 562 ? 15.848 -20.614 3.673 1.00 66.25 562 MET A C 1
ATOM 4290 O O . MET A 1 562 ? 16.986 -20.493 4.123 1.00 66.25 562 MET A O 1
ATOM 4294 N N . GLY A 1 563 ? 14.815 -20.905 4.468 1.00 60.44 563 GLY A N 1
ATOM 4295 C CA . GLY A 1 563 ? 14.937 -21.128 5.912 1.00 60.44 563 GLY A CA 1
ATOM 4296 C C . GLY A 1 563 ? 15.417 -19.928 6.747 1.00 60.44 563 GLY A C 1
ATOM 4297 O O . GLY A 1 563 ? 15.511 -20.061 7.967 1.00 60.44 563 GLY A O 1
ATOM 4298 N N . GLU A 1 564 ? 15.726 -18.789 6.120 1.00 53.38 564 GLU A N 1
ATOM 4299 C CA . GLU A 1 564 ? 16.117 -17.523 6.758 1.00 53.38 564 GLU A CA 1
ATOM 4300 C C . GLU A 1 564 ? 14.891 -16.661 7.109 1.00 53.38 564 GLU A C 1
ATOM 4302 O O . GLU A 1 564 ? 14.881 -15.988 8.138 1.00 53.38 564 GLU A O 1
ATOM 4307 N N . TYR A 1 565 ? 13.811 -16.795 6.330 1.00 55.44 565 TYR A N 1
ATOM 4308 C CA . TYR A 1 565 ? 12.507 -16.164 6.551 1.00 55.44 565 TYR A CA 1
ATOM 4309 C C . TYR A 1 565 ? 11.431 -17.221 6.845 1.00 55.44 565 TYR A C 1
ATOM 4311 O O . TYR A 1 565 ? 11.551 -18.385 6.468 1.00 55.44 565 TYR A O 1
ATOM 4319 N N . THR A 1 566 ? 10.348 -16.836 7.524 1.00 55.44 566 THR A N 1
ATOM 4320 C CA . THR A 1 566 ? 9.260 -17.750 7.936 1.00 55.44 566 THR A CA 1
ATOM 4321 C C . THR A 1 566 ? 8.334 -18.197 6.789 1.00 55.44 566 THR A C 1
ATOM 4323 O O . THR A 1 566 ? 7.396 -18.965 7.028 1.00 55.44 566 THR A O 1
ATOM 4326 N N . TYR A 1 567 ? 8.582 -17.756 5.547 1.00 71.69 567 TYR A N 1
ATOM 4327 C CA . TYR A 1 567 ? 7.758 -18.066 4.377 1.00 71.69 567 TYR A CA 1
ATOM 4328 C C . TYR A 1 567 ? 8.286 -19.243 3.556 1.00 71.69 567 TYR A C 1
ATOM 4330 O O . TYR A 1 567 ? 9.267 -19.132 2.830 1.00 71.69 567 TYR A O 1
ATOM 4338 N N . SER A 1 568 ? 7.559 -20.358 3.578 1.00 73.12 568 SER A N 1
ATOM 4339 C CA . SER A 1 568 ? 7.957 -21.586 2.880 1.00 73.12 568 SER A CA 1
ATOM 4340 C C . SER A 1 568 ? 7.542 -21.664 1.401 1.00 73.12 568 SER A C 1
ATOM 4342 O O . SER A 1 568 ? 7.384 -22.767 0.893 1.00 73.12 568 SER A O 1
ATOM 4344 N N . PHE A 1 569 ? 7.326 -20.544 0.693 1.00 78.25 569 PHE A N 1
ATOM 4345 C CA . PHE A 1 569 ? 6.996 -20.531 -0.752 1.00 78.25 569 PHE A CA 1
ATOM 4346 C C . PHE A 1 569 ? 5.833 -21.460 -1.153 1.00 78.25 569 PHE A C 1
ATOM 4348 O O . PHE A 1 569 ? 5.880 -22.214 -2.132 1.00 78.25 569 PHE A O 1
ATOM 4355 N N . HIS A 1 570 ? 4.752 -21.411 -0.375 1.00 84.25 570 HIS A N 1
ATOM 4356 C CA . HIS A 1 570 ? 3.503 -22.075 -0.733 1.00 84.25 570 HIS A CA 1
ATOM 4357 C C . HIS A 1 570 ? 2.804 -21.362 -1.887 1.00 84.25 570 HIS A C 1
ATOM 4359 O O . HIS A 1 570 ? 3.086 -20.217 -2.231 1.00 84.25 570 HIS A O 1
ATOM 4365 N N . TYR A 1 571 ? 1.791 -22.023 -2.434 1.00 90.56 571 TYR A N 1
ATOM 4366 C CA . TYR A 1 571 ? 0.748 -21.289 -3.126 1.00 90.56 571 TYR A CA 1
ATOM 4367 C C . TYR A 1 571 ? -0.204 -20.705 -2.094 1.00 90.56 571 TYR A C 1
ATOM 4369 O O . TYR A 1 571 ? -0.751 -21.462 -1.304 1.00 90.56 571 TYR A O 1
ATOM 4377 N N . ASP A 1 572 ? -0.442 -19.405 -2.106 1.00 93.06 572 ASP A N 1
ATOM 4378 C CA . ASP A 1 572 ? -1.436 -18.749 -1.262 1.00 93.06 572 ASP A CA 1
ATOM 4379 C C . ASP A 1 572 ? -2.562 -18.243 -2.161 1.00 93.06 572 ASP A C 1
ATOM 4381 O O . ASP A 1 572 ? -2.311 -17.463 -3.073 1.00 93.06 572 ASP A O 1
ATOM 4385 N N . ASP A 1 573 ? -3.787 -18.729 -1.938 1.00 96.19 573 ASP A N 1
ATOM 4386 C CA . ASP A 1 573 ? -4.994 -18.302 -2.654 1.00 96.19 573 ASP A CA 1
ATOM 4387 C C . ASP A 1 573 ? -5.893 -17.507 -1.702 1.00 96.19 573 ASP A C 1
ATOM 4389 O O . ASP A 1 573 ? -6.393 -18.067 -0.726 1.00 96.19 573 ASP A O 1
ATOM 4393 N N . MET A 1 574 ? -6.091 -16.220 -1.976 1.00 95.31 574 MET A N 1
ATOM 4394 C CA . MET A 1 574 ? -6.613 -15.236 -1.021 1.00 95.31 574 MET A CA 1
ATOM 4395 C C . MET A 1 574 ? -7.611 -14.276 -1.670 1.00 95.31 574 MET A C 1
ATOM 4397 O O . MET A 1 574 ? -7.637 -14.117 -2.888 1.00 95.31 574 MET A O 1
ATOM 4401 N N . HIS A 1 575 ? -8.394 -13.578 -0.851 1.00 95.88 575 HIS A N 1
ATOM 4402 C CA . HIS A 1 575 ? -9.278 -12.479 -1.257 1.00 95.88 575 HIS A CA 1
ATOM 4403 C C . HIS A 1 575 ? -10.266 -12.877 -2.368 1.00 95.88 575 HIS A C 1
ATOM 4405 O O . HIS A 1 575 ? -10.282 -12.250 -3.432 1.00 95.88 575 HIS A O 1
ATOM 4411 N N . PRO A 1 576 ? -11.065 -13.941 -2.178 1.00 97.88 576 PRO A N 1
ATOM 4412 C CA . PRO A 1 576 ? -12.001 -14.366 -3.204 1.00 97.88 576 PRO A CA 1
ATOM 4413 C C . PRO A 1 576 ? -13.153 -13.372 -3.364 1.00 97.88 576 PRO A C 1
ATOM 4415 O O . PRO A 1 576 ? -13.648 -12.820 -2.386 1.00 97.88 576 PRO A O 1
ATOM 4418 N N . CYS A 1 577 ? -13.645 -13.223 -4.591 1.00 96.88 577 CYS A N 1
ATOM 4419 C CA . CYS A 1 577 ? -14.913 -12.572 -4.886 1.00 96.88 577 CYS A CA 1
ATOM 4420 C C . CYS A 1 577 ? -15.730 -13.371 -5.907 1.00 96.88 577 CYS A C 1
ATOM 4422 O O . CYS A 1 577 ? -15.197 -14.001 -6.831 1.00 96.88 577 CYS A O 1
ATOM 4424 N N . PHE A 1 578 ? -17.051 -13.366 -5.735 1.00 97.06 578 PHE A N 1
ATOM 4425 C CA . PHE A 1 578 ? -17.960 -13.980 -6.695 1.00 97.06 578 PHE A CA 1
ATOM 4426 C C . PHE A 1 578 ? -18.043 -13.140 -7.956 1.00 97.06 578 PHE A C 1
ATOM 4428 O O . PHE A 1 578 ? -18.176 -11.924 -7.893 1.00 97.06 578 PHE A O 1
ATOM 4435 N N . THR A 1 579 ? -18.071 -13.794 -9.114 1.00 95.50 579 THR A N 1
ATOM 4436 C CA . THR A 1 579 ? -18.368 -13.125 -10.386 1.00 95.50 579 THR A CA 1
ATOM 4437 C C . THR A 1 579 ? -19.867 -13.160 -10.701 1.00 95.50 579 THR A C 1
ATOM 4439 O O . THR A 1 579 ? -20.688 -13.750 -9.995 1.00 95.50 579 THR A O 1
ATOM 4442 N N . GLN A 1 580 ? -20.254 -12.549 -11.816 1.00 90.75 580 GLN A N 1
ATOM 4443 C CA . GLN A 1 580 ? -21.593 -12.680 -12.387 1.00 90.75 580 GLN A CA 1
ATOM 4444 C C . GLN A 1 580 ? -21.872 -14.065 -13.005 1.00 90.75 580 GLN A C 1
ATOM 4446 O O . GLN A 1 580 ? -23.009 -14.375 -13.379 1.00 90.75 580 GLN A O 1
ATOM 4451 N N . GLU A 1 581 ? -20.849 -14.903 -13.136 1.00 89.56 581 GLU A N 1
ATOM 4452 C CA . GLU A 1 581 ? -20.954 -16.296 -13.570 1.00 89.56 581 GLU A CA 1
ATOM 4453 C C . GLU A 1 581 ? -20.745 -17.239 -12.377 1.00 89.56 581 GLU A C 1
ATOM 4455 O O . GLU A 1 581 ? -20.486 -16.790 -11.264 1.00 89.56 581 GLU A O 1
ATOM 4460 N N . ASP A 1 582 ? -20.842 -18.551 -12.594 1.00 92.25 582 ASP A N 1
ATOM 4461 C CA . ASP A 1 582 ? -20.518 -19.562 -11.575 1.00 92.25 582 ASP A CA 1
ATOM 4462 C C . ASP A 1 582 ? -18.989 -19.724 -11.432 1.00 92.25 582 ASP A C 1
ATOM 4464 O O . ASP A 1 582 ? -18.438 -20.824 -11.502 1.00 92.25 582 ASP A O 1
ATOM 4468 N N . THR A 1 583 ? -18.293 -18.592 -11.290 1.00 96.44 583 THR A N 1
ATOM 4469 C CA . THR A 1 583 ? -16.837 -18.495 -11.158 1.00 96.44 583 THR A CA 1
ATOM 4470 C C . THR A 1 583 ? -16.440 -17.536 -10.041 1.00 96.44 583 THR A C 1
ATOM 4472 O O . THR A 1 583 ? -17.193 -16.619 -9.703 1.00 96.44 583 THR A O 1
ATOM 4475 N N . ILE A 1 584 ? -15.249 -17.751 -9.493 1.00 98.12 584 ILE A N 1
ATOM 4476 C CA . ILE A 1 584 ? -14.632 -16.973 -8.418 1.00 98.12 584 ILE A CA 1
ATOM 4477 C C . ILE A 1 584 ? -13.341 -16.365 -8.966 1.00 98.12 584 ILE A C 1
ATOM 4479 O O . ILE A 1 584 ? -12.582 -17.061 -9.647 1.00 98.12 584 ILE A O 1
ATOM 4483 N N . ILE A 1 585 ? -13.101 -15.088 -8.674 1.00 98.31 585 ILE A N 1
ATOM 4484 C CA . ILE A 1 585 ? -11.814 -14.422 -8.908 1.00 98.31 585 ILE A CA 1
ATOM 4485 C C . ILE A 1 585 ? -11.134 -14.212 -7.559 1.00 98.31 585 ILE A C 1
ATOM 4487 O O . ILE A 1 585 ? -11.805 -13.928 -6.575 1.00 98.31 585 ILE A O 1
ATOM 4491 N N . PHE A 1 586 ? -9.822 -14.410 -7.494 1.00 98.00 586 PHE A N 1
ATOM 4492 C CA . PHE A 1 586 ? -9.058 -14.349 -6.250 1.00 98.00 586 PHE A CA 1
ATOM 4493 C C . PHE A 1 586 ? -7.597 -13.967 -6.521 1.00 98.00 586 PHE A C 1
ATOM 4495 O O . PHE A 1 586 ? -7.091 -14.139 -7.632 1.00 98.00 586 PHE A O 1
ATOM 4502 N N . THR A 1 587 ? -6.922 -13.447 -5.504 1.00 97.00 587 THR A N 1
ATOM 4503 C CA . THR A 1 587 ? -5.486 -13.147 -5.499 1.00 97.00 587 THR A CA 1
ATOM 4504 C C . THR A 1 587 ? -4.689 -14.430 -5.260 1.00 97.00 587 THR A C 1
ATOM 4506 O O . THR A 1 587 ? -5.048 -15.217 -4.386 1.00 97.00 587 THR A O 1
ATOM 4509 N N . SER A 1 588 ? -3.611 -14.676 -6.015 1.00 95.56 588 SER A N 1
ATOM 4510 C CA . SER A 1 588 ? -2.810 -15.891 -5.823 1.00 95.56 588 SER A CA 1
ATOM 4511 C C . SER A 1 588 ? -1.337 -15.778 -6.211 1.00 95.56 588 SER A C 1
ATOM 4513 O O . SER A 1 588 ? -1.002 -15.190 -7.240 1.00 95.56 588 SER A O 1
ATOM 4515 N N . THR A 1 589 ? -0.462 -16.429 -5.435 1.00 93.25 589 THR A N 1
ATOM 4516 C CA . THR A 1 589 ? 0.993 -16.549 -5.693 1.00 93.25 589 THR A CA 1
ATOM 4517 C C . THR A 1 589 ? 1.348 -17.660 -6.692 1.00 93.25 589 THR A C 1
ATOM 4519 O O . THR A 1 589 ? 2.516 -17.932 -6.971 1.00 93.25 589 THR A O 1
ATOM 4522 N N . ARG A 1 590 ? 0.348 -18.310 -7.307 1.00 92.44 590 ARG A N 1
ATOM 4523 C CA . ARG A 1 590 ? 0.538 -19.385 -8.304 1.00 92.44 590 ARG A CA 1
ATOM 4524 C C . ARG A 1 590 ? 1.304 -18.982 -9.562 1.00 92.44 590 ARG A C 1
ATOM 4526 O O . ARG A 1 590 ? 1.752 -19.873 -10.284 1.00 92.44 590 ARG A O 1
ATOM 4533 N N . CYS A 1 591 ? 1.482 -17.686 -9.815 1.00 91.56 591 CYS A N 1
ATOM 4534 C CA . CYS A 1 591 ? 2.341 -17.179 -10.885 1.00 91.56 591 CYS A CA 1
ATOM 4535 C C . CYS A 1 591 ? 3.836 -17.448 -10.653 1.00 91.56 591 CYS A C 1
ATOM 4537 O O . CYS A 1 591 ? 4.578 -17.431 -11.631 1.00 91.56 591 CYS A O 1
ATOM 4539 N N . LYS A 1 592 ? 4.257 -17.746 -9.412 1.00 90.69 592 LYS A N 1
ATOM 4540 C CA . LYS A 1 592 ? 5.657 -17.973 -9.021 1.00 90.69 592 LYS A CA 1
ATOM 4541 C C . LYS A 1 592 ? 6.567 -16.777 -9.329 1.00 90.69 592 LYS A C 1
ATOM 4543 O O . LYS A 1 592 ? 7.641 -16.949 -9.902 1.00 90.69 592 LYS A O 1
ATOM 4548 N N . PHE A 1 593 ? 6.130 -15.567 -8.987 1.00 89.06 593 PHE A N 1
ATOM 4549 C CA . PHE A 1 593 ? 6.920 -14.340 -9.144 1.00 89.06 593 PHE A CA 1
ATOM 4550 C C . PHE A 1 593 ? 7.449 -13.838 -7.793 1.00 89.06 593 PHE A C 1
ATOM 4552 O O . PHE A 1 593 ? 6.824 -14.065 -6.749 1.00 89.06 593 PHE A O 1
ATOM 4559 N N . THR A 1 594 ? 8.608 -13.178 -7.808 1.00 84.12 594 THR A N 1
ATOM 4560 C CA . THR A 1 594 ? 9.217 -12.524 -6.640 1.00 84.12 594 THR A CA 1
ATOM 4561 C C . THR A 1 594 ? 8.988 -11.015 -6.675 1.00 84.12 594 THR A C 1
ATOM 4563 O O . THR A 1 594 ? 8.969 -10.410 -7.747 1.00 84.12 594 THR A O 1
ATOM 4566 N N . THR A 1 595 ? 8.847 -10.410 -5.496 1.00 82.62 595 THR A N 1
ATOM 4567 C CA . THR A 1 595 ? 8.645 -8.960 -5.343 1.00 82.62 595 THR A CA 1
ATOM 4568 C C . THR A 1 595 ? 9.868 -8.194 -5.824 1.00 82.62 595 THR A C 1
ATOM 4570 O O . THR A 1 595 ? 10.968 -8.511 -5.403 1.00 82.62 595 THR A O 1
ATOM 4573 N N . LEU A 1 596 ? 9.701 -7.215 -6.714 1.00 78.25 596 LEU A N 1
ATOM 4574 C CA . LEU A 1 596 ? 10.812 -6.587 -7.443 1.00 78.25 596 LEU A CA 1
ATOM 4575 C C . LEU A 1 596 ? 11.680 -5.616 -6.626 1.00 78.25 596 LEU A C 1
ATOM 4577 O O . LEU A 1 596 ? 12.864 -5.501 -6.932 1.00 78.25 596 LEU A O 1
ATOM 4581 N N . CYS A 1 597 ? 11.111 -4.946 -5.621 1.00 72.06 597 CYS A N 1
ATOM 4582 C CA . CYS A 1 597 ? 11.815 -4.007 -4.735 1.00 72.06 597 CYS A CA 1
ATOM 4583 C C . CYS A 1 597 ? 12.597 -4.696 -3.599 1.00 72.06 597 CYS A C 1
ATOM 4585 O O . CYS A 1 597 ? 13.265 -4.025 -2.829 1.00 72.06 597 CYS A O 1
ATOM 4587 N N . ASP A 1 598 ? 12.552 -6.030 -3.516 1.00 70.94 598 ASP A N 1
ATOM 4588 C CA . ASP A 1 598 ? 13.253 -6.819 -2.495 1.00 70.94 598 ASP A CA 1
ATOM 4589 C C . ASP A 1 598 ? 14.246 -7.805 -3.151 1.00 70.94 598 ASP A C 1
ATOM 4591 O O . ASP A 1 598 ? 14.299 -7.964 -4.381 1.00 70.94 598 ASP A O 1
ATOM 4595 N N . TYR A 1 599 ? 15.039 -8.501 -2.345 1.00 66.69 599 TYR A N 1
ATOM 4596 C CA . TYR A 1 599 ? 15.935 -9.574 -2.757 1.00 66.69 599 TYR A CA 1
ATOM 4597 C C . TYR A 1 599 ? 15.167 -10.768 -3.349 1.00 66.69 599 TYR A C 1
ATOM 4599 O O . TYR A 1 599 ? 13.992 -11.032 -3.060 1.00 66.69 599 TYR A O 1
ATOM 4607 N N . ASP A 1 600 ? 15.831 -11.515 -4.232 1.00 63.53 600 ASP A N 1
ATOM 4608 C CA . ASP A 1 600 ? 15.246 -12.695 -4.853 1.00 63.53 600 ASP A CA 1
ATOM 4609 C C . ASP A 1 600 ? 15.017 -13.813 -3.829 1.00 63.53 600 ASP A C 1
ATOM 4611 O O . ASP A 1 600 ? 15.916 -14.248 -3.119 1.00 63.53 600 ASP A O 1
ATOM 4615 N N . GLY A 1 601 ? 13.793 -14.339 -3.786 1.00 63.22 601 GLY A N 1
ATOM 4616 C CA . GLY A 1 601 ? 13.466 -15.447 -2.887 1.00 63.22 601 GLY A CA 1
ATOM 4617 C C . GLY A 1 601 ? 13.244 -15.039 -1.428 1.00 63.22 601 GLY A C 1
ATOM 4618 O O . GLY A 1 601 ? 13.201 -15.921 -0.576 1.00 63.22 601 GLY A O 1
ATOM 4619 N N . VAL A 1 602 ? 13.036 -13.747 -1.147 1.00 70.69 602 VAL A N 1
ATOM 4620 C CA . VAL A 1 602 ? 12.560 -13.270 0.166 1.00 70.69 602 VAL A CA 1
ATOM 4621 C C . VAL A 1 602 ? 11.038 -13.118 0.171 1.00 70.69 602 VAL A C 1
ATOM 4623 O O . VAL A 1 602 ? 10.354 -13.744 0.981 1.00 70.69 602 VAL A O 1
ATOM 4626 N N . LEU A 1 603 ? 10.486 -12.372 -0.793 1.00 78.69 603 LEU A N 1
ATOM 4627 C CA . LEU A 1 603 ? 9.045 -12.122 -0.920 1.00 78.69 603 LEU A CA 1
ATOM 4628 C C . LEU A 1 603 ? 8.478 -12.615 -2.260 1.00 78.69 603 LEU A C 1
ATOM 4630 O O . LEU A 1 603 ? 9.184 -12.743 -3.267 1.00 78.69 603 LEU A O 1
ATOM 4634 N N . THR A 1 604 ? 7.166 -12.867 -2.287 1.00 85.69 604 THR A N 1
ATOM 4635 C CA . THR A 1 604 ? 6.439 -13.291 -3.491 1.00 85.69 604 THR A CA 1
ATOM 4636 C C . THR A 1 604 ? 5.379 -12.287 -3.924 1.00 85.69 604 THR A C 1
ATOM 4638 O O . THR A 1 604 ? 4.666 -11.704 -3.111 1.00 85.69 604 THR A O 1
ATOM 4641 N N . THR A 1 605 ? 5.239 -12.149 -5.240 1.00 89.50 605 THR A N 1
ATOM 4642 C CA . THR A 1 605 ? 4.224 -11.333 -5.899 1.00 89.50 605 THR A CA 1
ATOM 4643 C C . THR A 1 605 ? 2.993 -12.172 -6.240 1.00 89.50 605 THR A C 1
ATOM 4645 O O . THR A 1 605 ? 3.114 -13.132 -7.006 1.00 89.50 605 THR A O 1
ATOM 4648 N N . PRO A 1 606 ? 1.798 -11.830 -5.733 1.00 93.50 606 PRO A N 1
ATOM 4649 C CA . PRO A 1 606 ? 0.557 -12.453 -6.164 1.00 93.50 606 PRO A CA 1
ATOM 4650 C C . PRO A 1 606 ? -0.129 -11.683 -7.302 1.00 93.50 606 PRO A C 1
ATOM 4652 O O . PRO A 1 606 ? -0.030 -10.462 -7.404 1.00 93.50 606 PRO A O 1
ATOM 4655 N N . VAL A 1 607 ? -0.883 -12.409 -8.130 1.00 95.75 607 VAL A N 1
ATOM 4656 C CA . VAL A 1 607 ? -1.689 -11.858 -9.234 1.00 95.75 607 VAL A CA 1
ATOM 4657 C C . VAL A 1 607 ? -3.089 -12.467 -9.267 1.00 95.75 607 VAL A C 1
ATOM 4659 O O . VAL A 1 607 ? -3.359 -13.488 -8.621 1.00 95.75 607 VAL A O 1
ATOM 4662 N N . LEU A 1 608 ? -4.001 -11.879 -10.041 1.00 97.56 608 LEU A N 1
ATOM 4663 C CA . LEU A 1 608 ? -5.385 -12.347 -10.086 1.00 97.56 608 LEU A CA 1
ATOM 4664 C C . LEU A 1 608 ? -5.565 -13.635 -10.904 1.00 97.56 608 LEU A C 1
ATOM 4666 O O . LEU A 1 608 ? -5.046 -13.805 -12.010 1.00 97.56 608 LEU A O 1
ATOM 4670 N N . HIS A 1 609 ? -6.356 -14.547 -10.348 1.00 97.62 609 HIS A N 1
ATOM 4671 C CA . HIS A 1 609 ? -6.739 -15.818 -10.948 1.00 97.62 609 HIS A CA 1
ATOM 4672 C C . HIS A 1 609 ? -8.254 -15.979 -10.937 1.00 97.62 609 HIS A C 1
ATOM 4674 O O . HIS A 1 609 ? -8.959 -15.395 -10.116 1.00 97.62 609 HIS A O 1
ATOM 4680 N N . ARG A 1 610 ? -8.754 -16.814 -11.845 1.00 97.31 610 ARG A N 1
ATOM 4681 C CA . ARG A 1 610 ? -10.158 -17.203 -11.936 1.00 97.31 610 ARG A CA 1
ATOM 4682 C C . ARG A 1 610 ? -10.295 -18.714 -11.853 1.00 97.31 610 ARG A C 1
ATOM 4684 O O . ARG A 1 610 ? -9.466 -19.441 -12.391 1.00 97.31 610 ARG A O 1
ATOM 4691 N N . ILE A 1 611 ? -11.361 -19.188 -11.220 1.00 97.81 611 ILE A N 1
ATOM 4692 C CA . ILE A 1 611 ? -11.713 -20.610 -11.160 1.00 97.81 611 ILE A CA 1
ATOM 4693 C C . ILE A 1 611 ? -13.230 -20.794 -11.220 1.00 97.81 611 ILE A C 1
ATOM 4695 O O . ILE A 1 611 ? -13.990 -19.925 -10.789 1.00 97.81 611 ILE A O 1
ATOM 4699 N N . ASN A 1 612 ? -13.693 -21.924 -11.748 1.00 97.62 612 ASN A N 1
ATOM 4700 C CA . ASN A 1 612 ? -15.098 -22.302 -11.647 1.00 97.62 612 ASN A CA 1
ATOM 4701 C C . ASN A 1 612 ? -15.450 -22.676 -10.204 1.00 97.62 612 ASN A C 1
ATOM 4703 O O . ASN A 1 612 ? -14.620 -23.194 -9.457 1.00 97.62 612 ASN A O 1
ATOM 4707 N N . ILE A 1 613 ? -16.714 -22.484 -9.827 1.00 95.50 613 ILE A N 1
ATOM 4708 C CA . ILE A 1 613 ? -17.227 -22.833 -8.492 1.00 95.50 613 ILE A CA 1
ATOM 4709 C C . ILE A 1 613 ? -17.136 -24.339 -8.174 1.00 95.50 613 ILE A C 1
ATOM 4711 O O . ILE A 1 613 ? -17.285 -24.744 -7.028 1.00 95.50 613 ILE A O 1
ATOM 4715 N N . ASP A 1 614 ? -16.904 -25.183 -9.182 1.00 95.25 614 ASP A N 1
ATOM 4716 C CA . ASP A 1 614 ? -16.666 -26.622 -9.029 1.00 95.25 614 ASP A CA 1
ATOM 4717 C C . ASP A 1 614 ? -15.174 -26.985 -8.862 1.00 95.25 614 ASP A C 1
ATOM 4719 O O . ASP A 1 614 ? -14.829 -28.167 -8.820 1.00 95.25 614 ASP A O 1
ATOM 4723 N N . GLY A 1 615 ? -14.289 -25.984 -8.786 1.00 95.56 615 GLY A N 1
ATOM 4724 C CA . GLY A 1 615 ? -12.840 -26.152 -8.663 1.00 95.56 615 GLY A CA 1
ATOM 4725 C C . GLY A 1 615 ? -12.117 -26.451 -9.983 1.00 95.56 615 GLY A C 1
ATOM 4726 O O . GLY A 1 615 ? -10.916 -26.725 -9.980 1.00 95.56 615 GLY A O 1
ATOM 4727 N N . THR A 1 616 ? -12.807 -26.423 -11.128 1.00 96.12 616 THR A N 1
ATOM 4728 C CA . THR A 1 616 ? -12.190 -26.626 -12.449 1.00 96.12 616 THR A CA 1
ATOM 4729 C C . THR A 1 616 ? -11.830 -25.305 -13.134 1.00 96.12 616 THR A C 1
ATOM 4731 O O . THR A 1 616 ? -12.257 -24.231 -12.721 1.00 96.12 616 THR A O 1
ATOM 4734 N N . GLY A 1 617 ? -11.049 -25.369 -14.217 1.00 95.19 617 GLY A N 1
ATOM 4735 C CA . GLY A 1 617 ? -10.821 -24.205 -15.083 1.00 95.19 617 GLY A CA 1
ATOM 4736 C C . GLY A 1 617 ? -10.005 -23.081 -14.444 1.00 95.19 617 GLY A C 1
ATOM 4737 O O . GLY A 1 617 ? -10.247 -21.924 -14.761 1.00 95.19 617 GLY A O 1
ATOM 4738 N N . LEU A 1 618 ? -9.068 -23.417 -13.550 1.00 95.62 618 LEU A N 1
ATOM 4739 C CA . LEU A 1 618 ? -8.133 -22.451 -12.977 1.00 95.62 618 LEU A CA 1
ATOM 4740 C C . LEU A 1 618 ? -7.334 -21.746 -14.088 1.00 95.62 618 LEU A C 1
ATOM 4742 O O . LEU A 1 618 ? -6.657 -22.404 -14.879 1.00 95.62 618 LEU A O 1
ATOM 4746 N N . GLU A 1 619 ? -7.398 -20.419 -14.116 1.00 95.12 619 GLU A N 1
ATOM 4747 C CA . GLU A 1 619 ? -6.791 -19.563 -15.135 1.00 95.12 619 GLU A CA 1
ATOM 4748 C C . GLU A 1 619 ? -6.124 -18.348 -14.475 1.00 95.12 619 GLU A C 1
ATOM 4750 O O . GLU A 1 619 ? -6.732 -17.678 -13.641 1.00 95.12 619 GLU A O 1
ATOM 4755 N N . LYS A 1 620 ? -4.879 -18.048 -14.864 1.00 95.19 620 LYS A N 1
ATOM 4756 C CA . LYS A 1 620 ? -4.199 -16.792 -14.520 1.00 95.19 620 LYS A CA 1
ATOM 4757 C C . LYS A 1 620 ? -4.741 -15.669 -15.413 1.00 95.19 620 LYS A C 1
ATOM 4759 O O . LYS A 1 620 ? -4.760 -15.833 -16.639 1.00 95.19 620 LYS A O 1
ATOM 4764 N N . LEU A 1 621 ? -5.194 -14.567 -14.812 1.00 95.50 621 LEU A N 1
ATOM 4765 C CA . LEU A 1 621 ? -5.833 -13.459 -15.534 1.00 95.50 621 LEU A CA 1
ATOM 4766 C C . LEU A 1 621 ? -4.843 -12.400 -16.011 1.00 95.50 621 LEU A C 1
ATOM 4768 O O . LEU A 1 621 ? -5.067 -11.825 -17.072 1.00 95.50 621 LEU A O 1
ATOM 4772 N N . THR A 1 622 ? -3.771 -12.164 -15.258 1.00 90.00 622 THR A N 1
ATOM 4773 C CA . THR A 1 622 ? -2.764 -11.143 -15.565 1.00 90.00 622 THR A CA 1
ATOM 4774 C C . THR A 1 622 ? -1.356 -11.733 -15.481 1.00 90.00 622 THR A C 1
ATOM 4776 O O . THR A 1 622 ? -1.111 -12.730 -14.797 1.00 90.00 622 THR A O 1
ATOM 4779 N N . ASP A 1 623 ? -0.413 -11.123 -16.194 1.00 89.94 623 ASP A N 1
ATOM 4780 C CA . ASP A 1 623 ? 1.017 -11.439 -16.085 1.00 89.94 623 ASP A CA 1
ATOM 4781 C C . ASP A 1 623 ? 1.817 -10.313 -15.419 1.00 89.94 623 ASP A C 1
ATOM 4783 O O . ASP A 1 623 ? 3.004 -10.138 -15.694 1.00 89.94 623 ASP A O 1
ATOM 4787 N N . SER A 1 624 ? 1.143 -9.544 -14.558 1.00 91.69 624 SER A N 1
ATOM 4788 C CA . SER A 1 624 ? 1.707 -8.384 -13.871 1.00 91.69 624 SER A CA 1
ATOM 4789 C C . SER A 1 624 ? 3.062 -8.724 -13.226 1.00 91.69 624 SER A C 1
ATOM 4791 O O . SER A 1 624 ? 3.162 -9.745 -12.537 1.00 91.69 624 SER A O 1
ATOM 4793 N N . PRO A 1 625 ? 4.108 -7.900 -13.432 1.00 87.56 625 PRO A N 1
ATOM 4794 C CA . PRO A 1 625 ? 5.402 -8.091 -12.784 1.00 87.56 625 PRO A CA 1
ATOM 4795 C C . PRO A 1 625 ? 5.365 -7.685 -11.304 1.00 87.56 625 PRO A C 1
ATOM 4797 O O . PRO A 1 625 ? 6.304 -7.968 -10.572 1.00 87.56 625 PRO A O 1
ATOM 4800 N N . VAL A 1 626 ? 4.281 -7.036 -10.873 1.00 89.19 626 VAL A N 1
ATOM 4801 C CA . VAL A 1 626 ? 4.069 -6.490 -9.531 1.00 89.19 626 VAL A CA 1
ATOM 4802 C C . VAL A 1 626 ? 2.721 -6.947 -8.959 1.00 89.19 626 VAL A C 1
ATOM 4804 O O . VAL A 1 626 ? 1.901 -7.542 -9.661 1.00 89.19 626 VAL A O 1
ATOM 4807 N N . SER A 1 627 ? 2.483 -6.711 -7.672 1.00 92.19 627 SER A N 1
ATOM 4808 C CA . SER A 1 627 ? 1.402 -7.386 -6.947 1.00 92.19 627 SER A CA 1
ATOM 4809 C C . SER A 1 627 ? 0.000 -6.836 -7.245 1.00 92.19 627 SER A C 1
ATOM 4811 O O . SER A 1 627 ? -0.190 -5.630 -7.425 1.00 92.19 627 SER A O 1
ATOM 4813 N N . GLU A 1 628 ? -0.997 -7.730 -7.243 1.00 94.62 628 GLU A N 1
ATOM 4814 C CA . GLU A 1 628 ? -2.421 -7.414 -7.418 1.00 94.62 628 GLU A CA 1
ATOM 4815 C C . GLU A 1 628 ? -3.299 -8.020 -6.311 1.00 94.62 628 GLU A C 1
ATOM 4817 O O . GLU A 1 628 ? -3.285 -9.231 -6.070 1.00 94.62 628 GLU A O 1
ATOM 4822 N N . PHE A 1 629 ? -4.133 -7.194 -5.675 1.00 92.56 629 PHE A N 1
ATOM 4823 C CA . PHE A 1 629 ? -4.875 -7.564 -4.469 1.00 92.56 629 PHE A CA 1
ATOM 4824 C C . PHE A 1 629 ? -6.362 -7.215 -4.511 1.00 92.56 629 PHE A C 1
ATOM 4826 O O . PHE A 1 629 ? -6.796 -6.271 -5.168 1.00 92.56 629 PHE A O 1
ATOM 4833 N N . ALA A 1 630 ? -7.118 -7.961 -3.701 1.00 94.31 630 ALA A N 1
ATOM 4834 C CA . ALA A 1 630 ? -8.451 -7.608 -3.212 1.00 94.31 630 ALA A CA 1
ATOM 4835 C C . ALA A 1 630 ? -9.470 -7.296 -4.327 1.00 94.31 630 ALA A C 1
ATOM 4837 O O . ALA A 1 630 ? -10.042 -6.203 -4.354 1.00 94.31 630 ALA A O 1
ATOM 4838 N N . PRO A 1 631 ? -9.716 -8.252 -5.244 1.00 97.38 631 PRO A N 1
ATOM 4839 C CA . PRO A 1 631 ? -10.684 -8.066 -6.312 1.00 97.38 631 PRO A CA 1
ATOM 4840 C C . PRO A 1 631 ? -12.110 -7.921 -5.762 1.00 97.38 631 PRO A C 1
ATOM 4842 O O . PRO A 1 631 ? -12.517 -8.624 -4.839 1.00 97.38 631 PRO A O 1
ATOM 4845 N N . SER A 1 632 ? -12.909 -7.061 -6.386 1.00 96.75 632 SER A N 1
ATOM 4846 C CA . SER A 1 632 ? -14.318 -6.839 -6.058 1.00 96.75 632 SER A CA 1
ATOM 4847 C C . SER A 1 632 ? -15.125 -6.586 -7.329 1.00 96.75 632 SER A C 1
ATOM 4849 O O . SER A 1 632 ? -14.686 -5.878 -8.236 1.00 96.75 632 SER A O 1
ATOM 4851 N N . MET A 1 633 ? -16.315 -7.176 -7.432 1.00 95.94 633 MET A N 1
ATOM 4852 C CA . MET A 1 633 ? -17.162 -7.005 -8.614 1.00 95.94 633 MET A CA 1
ATOM 4853 C C . MET A 1 633 ? -17.873 -5.650 -8.628 1.00 95.94 633 MET A C 1
ATOM 4855 O O . MET A 1 633 ? -18.514 -5.245 -7.658 1.00 95.94 633 MET A O 1
ATOM 4859 N N . MET A 1 634 ? -17.838 -4.998 -9.786 1.00 95.25 634 MET A N 1
ATOM 4860 C CA . MET A 1 634 ? -18.574 -3.777 -10.096 1.00 95.25 634 MET A CA 1
ATOM 4861 C C . MET A 1 634 ? -19.925 -4.104 -10.739 1.00 95.25 634 MET A C 1
ATOM 4863 O O . MET A 1 634 ? -20.078 -5.112 -11.428 1.00 95.25 634 MET A O 1
ATOM 4867 N N . SER A 1 635 ? -20.905 -3.214 -10.584 1.00 93.06 635 SER A N 1
ATOM 4868 C CA . SER A 1 635 ? -22.250 -3.352 -11.169 1.00 93.06 635 SER A CA 1
ATOM 4869 C C . SER A 1 635 ? -22.262 -3.420 -12.704 1.00 93.06 635 SER A C 1
ATOM 4871 O O . SER A 1 635 ? -23.140 -4.060 -13.287 1.00 93.06 635 SER A O 1
ATOM 4873 N N . ASP A 1 636 ? -21.268 -2.820 -13.367 1.00 92.75 636 ASP A N 1
ATOM 4874 C CA . ASP A 1 636 ? -21.103 -2.860 -14.826 1.00 92.75 636 ASP A CA 1
ATOM 4875 C C . ASP A 1 636 ? -20.506 -4.182 -15.347 1.00 92.75 636 ASP A C 1
ATOM 4877 O O . ASP A 1 636 ? -20.409 -4.377 -16.560 1.00 92.75 636 ASP A O 1
ATOM 4881 N N . GLY A 1 637 ? -20.162 -5.104 -14.442 1.00 94.12 637 GLY A N 1
ATOM 4882 C CA . GLY A 1 637 ? -19.623 -6.419 -14.762 1.00 94.12 637 GLY A CA 1
ATOM 4883 C C . GLY A 1 637 ? -18.102 -6.505 -14.786 1.00 94.12 637 GLY A C 1
ATOM 4884 O O . GLY A 1 637 ? -17.586 -7.594 -15.032 1.00 94.12 637 GLY A O 1
ATOM 4885 N N . ARG A 1 638 ? -17.384 -5.400 -14.558 1.00 95.88 638 ARG A N 1
ATOM 4886 C CA . ARG A 1 638 ? -15.926 -5.410 -14.380 1.00 95.88 638 ARG A CA 1
ATOM 4887 C C . ARG A 1 638 ? -15.545 -5.794 -12.951 1.00 95.88 638 ARG A C 1
ATOM 4889 O O . ARG A 1 638 ? -16.377 -5.801 -12.047 1.00 95.88 638 ARG A O 1
ATOM 4896 N N . VAL A 1 639 ? -14.272 -6.106 -12.757 1.00 96.94 639 VAL A N 1
ATOM 4897 C CA . VAL A 1 639 ? -13.644 -6.363 -11.458 1.00 96.94 639 VAL A CA 1
ATOM 4898 C C . VAL A 1 639 ? -12.747 -5.177 -11.148 1.00 96.94 639 VAL A C 1
ATOM 4900 O O . VAL A 1 639 ? -11.882 -4.880 -11.967 1.00 96.94 639 VAL A O 1
ATOM 4903 N N . VAL A 1 640 ? -12.939 -4.519 -10.004 1.00 97.62 640 VAL A N 1
ATOM 4904 C CA . VAL A 1 640 ? -11.997 -3.531 -9.454 1.00 97.62 640 VAL A CA 1
ATOM 4905 C C . VAL A 1 640 ? -11.017 -4.230 -8.515 1.00 97.62 640 VAL A C 1
ATOM 4907 O O . VAL A 1 640 ? -11.401 -5.179 -7.836 1.00 97.62 640 VAL A O 1
ATOM 4910 N N . TYR A 1 641 ? -9.763 -3.798 -8.493 1.00 97.25 641 TYR A N 1
ATOM 4911 C CA . TYR A 1 641 ? -8.701 -4.384 -7.681 1.00 97.25 641 TYR A CA 1
ATOM 4912 C C . TYR A 1 641 ? -7.566 -3.378 -7.466 1.00 97.25 641 TYR A C 1
ATOM 4914 O O . TYR A 1 641 ? -7.489 -2.364 -8.162 1.00 97.25 641 TYR A O 1
ATOM 4922 N N . THR A 1 642 ? -6.681 -3.665 -6.517 1.00 95.25 642 THR A N 1
ATOM 4923 C CA . THR A 1 642 ? -5.463 -2.880 -6.288 1.00 95.25 642 THR A CA 1
ATOM 4924 C C . THR A 1 642 ? -4.304 -3.476 -7.068 1.00 95.25 642 THR A C 1
ATOM 4926 O O . THR A 1 642 ? -4.114 -4.690 -7.034 1.00 95.25 642 THR A O 1
ATOM 4929 N N . ARG A 1 643 ? -3.512 -2.640 -7.738 1.00 93.31 643 ARG A N 1
ATOM 4930 C CA . ARG A 1 643 ? -2.298 -3.024 -8.468 1.00 93.31 643 ARG A CA 1
ATOM 4931 C C . ARG A 1 643 ? -1.167 -2.074 -8.111 1.00 93.31 643 ARG A C 1
ATOM 4933 O O . ARG A 1 643 ? -1.396 -0.881 -7.972 1.00 93.31 643 ARG A O 1
ATOM 4940 N N . TRP A 1 644 ? 0.049 -2.576 -7.998 1.00 90.25 644 TRP A N 1
ATOM 4941 C CA . TRP A 1 644 ? 1.226 -1.715 -7.869 1.00 90.25 644 TRP A CA 1
ATOM 4942 C C . TRP A 1 644 ? 1.618 -1.102 -9.216 1.00 90.25 644 TRP A C 1
ATOM 4944 O O . TRP A 1 644 ? 1.318 -1.663 -10.275 1.00 90.25 644 TRP A O 1
ATOM 4954 N N . GLU A 1 645 ? 2.329 0.019 -9.197 1.00 87.50 645 GLU A N 1
ATOM 4955 C CA . GLU A 1 645 ? 2.902 0.589 -10.411 1.00 87.50 645 GLU A CA 1
ATOM 4956 C C . GLU A 1 645 ? 4.312 1.124 -10.192 1.00 87.50 645 GLU A C 1
ATOM 4958 O O . GLU A 1 645 ? 4.488 2.106 -9.485 1.00 87.50 645 GLU A O 1
ATOM 4963 N N . TYR A 1 646 ? 5.281 0.519 -10.880 1.00 82.12 646 TYR A N 1
ATOM 4964 C CA . TYR A 1 646 ? 6.708 0.837 -10.766 1.00 82.12 646 TYR A CA 1
ATOM 4965 C C . TYR A 1 646 ? 7.333 1.260 -12.106 1.00 82.12 646 TYR A C 1
ATOM 4967 O O . TYR A 1 646 ? 8.519 1.567 -12.145 1.00 82.12 646 TYR A O 1
ATOM 4975 N N . VAL A 1 647 ? 6.590 1.257 -13.232 1.00 84.19 647 VAL A N 1
ATOM 4976 C CA . VAL A 1 647 ? 7.193 1.567 -14.542 1.00 84.19 647 VAL A CA 1
ATOM 4977 C C . VAL A 1 647 ? 7.668 2.992 -14.596 1.00 84.19 647 VAL A C 1
ATOM 4979 O O . VAL A 1 647 ? 6.855 3.907 -14.737 1.00 84.19 647 VAL A O 1
ATOM 4982 N N . ASP A 1 648 ? 8.997 3.140 -14.577 1.00 82.06 648 ASP A N 1
ATOM 4983 C CA . ASP A 1 648 ? 9.648 4.424 -14.452 1.00 82.06 648 ASP A CA 1
ATOM 4984 C C . ASP A 1 648 ? 8.991 5.192 -13.302 1.00 82.06 648 ASP A C 1
ATOM 4986 O O . ASP A 1 648 ? 8.591 6.320 -13.519 1.00 82.06 648 ASP A O 1
ATOM 4990 N N . LYS A 1 649 ? 8.802 4.592 -12.122 1.00 80.69 649 LYS A N 1
ATOM 4991 C CA . LYS A 1 649 ? 8.265 5.251 -10.919 1.00 80.69 649 LYS A CA 1
ATOM 4992 C C . LYS A 1 649 ? 8.963 4.742 -9.670 1.00 80.69 649 LYS A C 1
ATOM 4994 O O . LYS A 1 649 ? 9.495 3.636 -9.667 1.00 80.69 649 LYS A O 1
ATOM 4999 N N . ASP A 1 650 ? 8.915 5.553 -8.624 1.00 74.31 650 ASP A N 1
ATOM 5000 C CA . ASP A 1 650 ? 9.391 5.161 -7.308 1.00 74.31 650 ASP A CA 1
ATOM 5001 C C . ASP A 1 650 ? 8.600 3.949 -6.768 1.00 74.31 650 ASP A C 1
ATOM 5003 O O . ASP A 1 650 ? 7.371 3.879 -6.905 1.00 74.31 650 ASP A O 1
ATOM 5007 N N . SER A 1 651 ? 9.302 2.966 -6.194 1.00 75.94 651 SER A N 1
ATOM 5008 C CA . SER A 1 651 ? 8.683 1.723 -5.726 1.00 75.94 651 SER A CA 1
ATOM 5009 C C . SER A 1 651 ? 7.995 1.814 -4.361 1.00 75.94 651 SER A C 1
ATOM 5011 O O . SER A 1 651 ? 7.279 0.875 -3.982 1.00 75.94 651 SER A O 1
ATOM 5013 N N . LEU A 1 652 ? 8.088 2.949 -3.668 1.00 74.56 652 LEU A N 1
ATOM 5014 C CA . LEU A 1 652 ? 7.489 3.221 -2.356 1.00 74.56 652 LEU A CA 1
ATOM 5015 C C . LEU A 1 652 ? 6.084 3.831 -2.462 1.00 74.56 652 LEU A C 1
ATOM 5017 O O . LEU A 1 652 ? 5.201 3.513 -1.659 1.00 74.56 652 LEU A O 1
ATOM 5021 N N . TYR A 1 653 ? 5.762 4.465 -3.594 1.00 76.06 653 TYR A N 1
ATOM 5022 C CA . TYR A 1 653 ? 4.453 5.091 -3.862 1.00 76.06 653 TYR A CA 1
ATOM 5023 C C . TYR A 1 653 ? 3.650 4.388 -4.982 1.00 76.06 653 TYR A C 1
ATOM 5025 O O . TYR A 1 653 ? 4.062 3.347 -5.498 1.00 76.06 653 TYR A O 1
ATOM 5033 N N . CYS A 1 654 ? 2.455 4.885 -5.326 1.00 83.00 654 CYS A N 1
ATOM 5034 C CA . CYS A 1 654 ? 1.616 4.382 -6.431 1.00 83.00 654 CYS A CA 1
ATOM 5035 C C . CYS A 1 654 ? 1.112 2.921 -6.312 1.00 83.00 654 CYS A C 1
ATOM 5037 O O . CYS A 1 654 ? 1.325 2.083 -7.200 1.00 83.00 654 CYS A O 1
ATOM 5039 N N . LYS A 1 655 ? 0.351 2.594 -5.256 1.00 89.00 655 LYS A N 1
ATOM 5040 C CA . LYS A 1 655 ? -0.396 1.319 -5.156 1.00 89.00 655 LYS A CA 1
ATOM 5041 C C . LYS A 1 655 ? -1.874 1.616 -5.377 1.00 89.00 655 LYS A C 1
ATOM 5043 O O . LYS A 1 655 ? -2.572 2.133 -4.511 1.00 89.00 655 LYS A O 1
ATOM 5048 N N . VAL A 1 656 ? -2.327 1.336 -6.589 1.00 89.44 656 VAL A N 1
ATOM 5049 C CA . VAL A 1 656 ? -3.384 2.087 -7.270 1.00 89.44 656 VAL A CA 1
ATOM 5050 C C . VAL A 1 656 ? -4.613 1.244 -7.574 1.00 89.44 656 VAL A C 1
ATOM 5052 O O . VAL A 1 656 ? -4.564 0.014 -7.590 1.00 89.44 656 VAL A O 1
ATOM 5055 N N . GLY A 1 657 ? -5.734 1.904 -7.860 1.00 93.62 657 GLY A N 1
ATOM 5056 C CA . GLY A 1 657 ? -6.970 1.240 -8.260 1.00 93.62 657 GLY A CA 1
ATOM 5057 C C . GLY A 1 657 ? -6.999 0.940 -9.753 1.00 93.62 657 GLY A C 1
ATOM 5058 O O . GLY A 1 657 ? -6.853 1.846 -10.572 1.00 93.62 657 GLY A O 1
ATOM 5059 N N . TYR A 1 658 ? -7.279 -0.308 -10.117 1.00 95.00 658 TYR A N 1
ATOM 5060 C CA . TYR A 1 658 ? -7.480 -0.768 -11.491 1.00 95.00 658 TYR A CA 1
ATOM 5061 C C . TYR A 1 658 ? -8.799 -1.514 -11.647 1.00 95.00 658 TYR A C 1
ATOM 5063 O O . TYR A 1 658 ? -9.380 -2.003 -10.682 1.00 95.00 658 TYR A O 1
ATOM 5071 N N . ALA A 1 659 ? -9.281 -1.615 -12.884 1.00 95.12 659 ALA A N 1
ATOM 5072 C CA . ALA A 1 659 ? -10.404 -2.466 -13.230 1.00 95.12 659 ALA A CA 1
ATOM 5073 C C . ALA A 1 659 ? -10.178 -3.228 -14.536 1.00 95.12 659 ALA A C 1
ATOM 5075 O O . ALA A 1 659 ? -9.585 -2.708 -15.477 1.00 95.12 659 ALA A O 1
ATOM 5076 N N . MET A 1 660 ? -10.714 -4.442 -14.625 1.00 95.19 660 MET A N 1
ATOM 5077 C CA . MET A 1 660 ? -10.645 -5.288 -15.822 1.00 95.19 660 MET A CA 1
ATOM 5078 C C . MET A 1 660 ? -11.945 -6.060 -16.043 1.00 95.19 660 MET A C 1
ATOM 5080 O O . MET A 1 660 ? -12.798 -6.147 -15.158 1.00 95.19 660 MET A O 1
ATOM 5084 N N . ASN A 1 661 ? -12.108 -6.654 -17.220 1.00 95.62 661 ASN A N 1
ATOM 5085 C CA . ASN A 1 661 ? -13.160 -7.641 -17.429 1.00 95.62 661 ASN A CA 1
ATOM 5086 C C . ASN A 1 661 ? -12.850 -8.931 -16.645 1.00 95.62 661 ASN A C 1
ATOM 5088 O O . ASN A 1 661 ? -11.681 -9.266 -16.453 1.00 95.62 661 ASN A O 1
ATOM 5092 N N . PRO A 1 662 ? -13.867 -9.733 -16.280 1.00 94.94 662 PRO A N 1
ATOM 5093 C CA . PRO A 1 662 ? -13.668 -10.984 -15.539 1.00 94.94 662 PRO A CA 1
ATOM 5094 C C . PRO A 1 662 ? -12.820 -12.055 -16.249 1.00 94.94 662 PRO A C 1
ATOM 5096 O O . PRO A 1 662 ? -12.499 -13.072 -15.645 1.00 94.94 662 PRO A O 1
ATOM 5099 N N . ASP A 1 663 ? -12.479 -11.868 -17.528 1.00 93.31 663 ASP A N 1
ATOM 5100 C CA . ASP A 1 663 ? -11.595 -12.752 -18.299 1.00 93.31 663 ASP A CA 1
ATOM 5101 C C . ASP A 1 663 ? -10.155 -12.217 -18.452 1.00 93.31 663 ASP A C 1
ATOM 5103 O O . ASP A 1 663 ? -9.385 -12.748 -19.259 1.00 93.31 663 ASP A O 1
ATOM 5107 N N . GLY A 1 664 ? -9.812 -11.158 -17.708 1.00 94.12 664 GLY A N 1
ATOM 5108 C CA . GLY A 1 664 ? -8.503 -10.500 -17.711 1.00 94.12 664 GLY A CA 1
ATOM 5109 C C . GLY A 1 664 ? -8.315 -9.447 -18.806 1.00 94.12 664 GLY A C 1
ATOM 5110 O O . GLY A 1 664 ? -7.277 -8.800 -18.850 1.00 94.12 664 GLY A O 1
ATOM 5111 N N . SER A 1 665 ? -9.285 -9.266 -19.711 1.00 93.81 665 SER A N 1
ATOM 5112 C CA . SER A 1 665 ? -9.177 -8.277 -20.797 1.00 93.81 665 SER A CA 1
ATOM 5113 C C . SER A 1 665 ? -9.541 -6.860 -20.343 1.00 93.81 665 SER A C 1
ATOM 5115 O O . SER A 1 665 ? -10.237 -6.674 -19.344 1.00 93.81 665 SER A O 1
ATOM 5117 N N . HIS A 1 666 ? -9.145 -5.844 -21.115 1.00 91.50 666 HIS A N 1
ATOM 5118 C CA . HIS A 1 666 ? -9.509 -4.440 -20.892 1.00 91.50 666 HIS A CA 1
ATOM 5119 C C . HIS A 1 666 ? -9.125 -3.899 -19.498 1.00 91.50 666 HIS A C 1
ATOM 5121 O O . HIS A 1 666 ? -9.922 -3.214 -18.850 1.00 91.50 666 HIS A O 1
ATOM 5127 N N . VAL A 1 667 ? -7.894 -4.168 -19.055 1.00 91.25 667 VAL A N 1
ATOM 5128 C CA . VAL A 1 667 ? -7.302 -3.587 -17.835 1.00 91.25 667 VAL A CA 1
ATOM 5129 C C . VAL A 1 667 ? -7.188 -2.065 -17.970 1.00 91.25 667 VAL A C 1
ATOM 5131 O O . VAL A 1 667 ? -6.488 -1.584 -18.853 1.00 91.25 667 VAL A O 1
ATOM 5134 N N . ASN A 1 668 ? -7.840 -1.288 -17.110 1.00 88.31 668 ASN A N 1
ATOM 5135 C CA . ASN A 1 668 ? -7.831 0.177 -17.127 1.00 88.31 668 ASN A CA 1
ATOM 5136 C C . ASN A 1 668 ? -7.718 0.752 -15.711 1.00 88.31 668 ASN A C 1
ATOM 5138 O O . ASN A 1 668 ? -8.248 0.178 -14.764 1.00 88.31 668 ASN A O 1
ATOM 5142 N N . GLU A 1 669 ? -7.097 1.920 -15.591 1.00 88.50 669 GLU A N 1
ATOM 5143 C CA . GLU A 1 669 ? -6.965 2.645 -14.327 1.00 88.50 669 GLU A CA 1
ATOM 5144 C C . GLU A 1 669 ? -8.321 3.129 -13.777 1.00 88.50 669 GLU A C 1
ATOM 5146 O O . GLU A 1 669 ? -9.174 3.644 -14.514 1.00 88.50 669 GLU A O 1
ATOM 5151 N N . ILE A 1 670 ? -8.472 3.040 -12.452 1.00 89.81 670 ILE A N 1
ATOM 5152 C CA . ILE A 1 670 ? -9.490 3.725 -11.646 1.00 89.81 670 ILE A CA 1
ATOM 5153 C C . ILE A 1 670 ? -8.913 4.980 -10.969 1.00 89.81 670 ILE A C 1
ATOM 5155 O O . ILE A 1 670 ? -9.518 6.041 -11.095 1.00 89.81 670 ILE A O 1
ATOM 5159 N N . ILE A 1 671 ? -7.781 4.912 -10.275 1.00 89.00 671 ILE A N 1
ATOM 5160 C CA . ILE A 1 671 ? -7.154 6.096 -9.659 1.00 89.00 671 ILE A CA 1
ATOM 5161 C C . ILE A 1 671 ? -5.736 5.775 -9.197 1.00 89.00 671 ILE A C 1
ATOM 5163 O O . ILE A 1 671 ? -5.469 4.612 -8.896 1.00 89.00 671 ILE A O 1
ATOM 5167 N N . GLY A 1 672 ? -4.892 6.795 -9.043 1.00 83.06 672 GLY A N 1
ATOM 5168 C CA . GLY A 1 672 ? -3.689 6.725 -8.218 1.00 83.06 672 GLY A CA 1
ATOM 5169 C C . GLY A 1 672 ? -2.373 6.670 -8.987 1.00 83.06 672 GLY A C 1
ATOM 5170 O O . GLY A 1 672 ? -1.329 6.688 -8.349 1.00 83.06 672 GLY A O 1
ATOM 5171 N N . LEU A 1 673 ? -2.375 6.573 -10.328 1.00 84.31 673 LEU A N 1
ATOM 5172 C CA . LEU A 1 673 ? -1.134 6.361 -11.101 1.00 84.31 673 LEU A CA 1
ATOM 5173 C C . LEU A 1 673 ? -0.116 7.514 -11.015 1.00 84.31 673 LEU A C 1
ATOM 5175 O O . LEU A 1 673 ? 0.965 7.360 -11.574 1.00 84.31 673 LEU A O 1
ATOM 5179 N N . ASP A 1 674 ? -0.486 8.639 -10.417 1.00 77.75 674 ASP A N 1
ATOM 5180 C CA . ASP A 1 674 ? 0.306 9.847 -10.149 1.00 77.75 674 ASP A CA 1
ATOM 5181 C C . ASP A 1 674 ? 0.030 10.405 -8.739 1.00 77.75 674 ASP A C 1
ATOM 5183 O O . ASP A 1 674 ? 0.233 11.588 -8.496 1.00 77.75 674 ASP A O 1
ATOM 5187 N N . HIS A 1 675 ? -0.512 9.582 -7.832 1.00 76.38 675 HIS A N 1
ATOM 5188 C CA . HIS A 1 675 ? -0.700 9.991 -6.441 1.00 76.38 675 HIS A CA 1
ATOM 5189 C C . HIS A 1 675 ? 0.550 9.666 -5.630 1.00 76.38 675 HIS A C 1
ATOM 5191 O O . HIS A 1 675 ? 1.033 8.526 -5.651 1.00 76.38 675 HIS A O 1
ATOM 5197 N N . HIS A 1 676 ? 0.990 10.654 -4.859 1.00 74.88 676 HIS A N 1
ATOM 5198 C CA . HIS A 1 676 ? 2.020 10.490 -3.848 1.00 74.88 676 HIS A CA 1
ATOM 5199 C C . HIS A 1 676 ? 1.393 10.023 -2.523 1.00 74.88 676 HIS A C 1
ATOM 5201 O O . HIS A 1 676 ? 1.839 9.033 -1.940 1.00 74.88 676 HIS A O 1
ATOM 5207 N N . SER A 1 677 ? 0.289 10.652 -2.089 1.00 77.38 677 SER A N 1
ATOM 5208 C CA . SER A 1 677 ? -0.337 10.386 -0.788 1.00 77.38 677 SER A CA 1
ATOM 5209 C C . SER A 1 677 ? -1.851 10.085 -0.876 1.00 77.38 677 SER A C 1
ATOM 5211 O O . SER A 1 677 ? -2.606 10.804 -1.528 1.00 77.38 677 SER A O 1
ATOM 5213 N N . PRO A 1 678 ? -2.361 9.045 -0.181 1.00 83.94 678 PRO A N 1
ATOM 5214 C CA . PRO A 1 678 ? -1.603 7.998 0.502 1.00 83.94 678 PRO A CA 1
ATOM 5215 C C . PRO A 1 678 ? -0.862 7.088 -0.496 1.00 83.94 678 PRO A C 1
ATOM 5217 O O . PRO A 1 678 ? -1.324 6.923 -1.629 1.00 83.94 678 PRO A O 1
ATOM 5220 N N . PRO A 1 679 ? 0.225 6.414 -0.073 1.00 84.62 679 PRO A N 1
ATOM 5221 C CA . PRO A 1 679 ? 1.009 5.551 -0.958 1.00 84.62 679 PRO A CA 1
ATOM 5222 C C . PRO A 1 679 ? 0.204 4.343 -1.462 1.00 84.62 679 PRO A C 1
ATOM 5224 O O . PRO A 1 679 ? 0.450 3.848 -2.569 1.00 84.62 679 PRO A O 1
ATOM 5227 N N . THR A 1 680 ? -0.775 3.874 -0.672 1.00 89.50 680 THR A N 1
ATOM 5228 C CA . THR A 1 680 ? -1.588 2.697 -0.994 1.00 89.50 680 THR A CA 1
ATOM 5229 C C . THR A 1 680 ? -3.084 2.933 -0.907 1.00 89.50 680 THR A C 1
ATOM 5231 O O . THR A 1 680 ? -3.608 3.307 0.135 1.00 89.50 680 THR A O 1
ATOM 5234 N N . PHE A 1 681 ? -3.788 2.591 -1.989 1.00 93.00 681 PHE A N 1
ATOM 5235 C CA . PHE A 1 681 ? -5.240 2.476 -2.060 1.00 93.00 681 PHE A CA 1
ATOM 5236 C C . PHE A 1 681 ? -5.630 0.998 -2.123 1.00 93.00 681 PHE A C 1
ATOM 5238 O O . PHE A 1 681 ? -5.292 0.295 -3.081 1.00 93.00 681 PHE A O 1
ATOM 5245 N N . ASN A 1 682 ? -6.379 0.507 -1.134 1.00 93.62 682 ASN A N 1
ATOM 5246 C CA . ASN A 1 682 ? -6.784 -0.897 -1.090 1.00 93.62 682 ASN A CA 1
ATOM 5247 C C . ASN A 1 682 ? -8.264 -1.110 -0.756 1.00 93.62 682 ASN A C 1
ATOM 5249 O O . ASN A 1 682 ? -8.972 -0.228 -0.279 1.00 93.62 682 ASN A O 1
ATOM 5253 N N . TYR A 1 683 ? -8.748 -2.318 -1.028 1.00 95.06 683 TYR A N 1
ATOM 5254 C CA . TYR A 1 683 ? -10.087 -2.797 -0.661 1.00 95.06 683 TYR A CA 1
ATOM 5255 C C . TYR A 1 683 ? -11.225 -2.000 -1.307 1.00 95.06 683 TYR A C 1
ATOM 5257 O O . TYR A 1 683 ? -12.238 -1.692 -0.676 1.00 95.06 683 TYR A O 1
ATOM 5265 N N . PHE A 1 684 ? -11.063 -1.703 -2.596 1.00 96.69 684 PHE A N 1
ATOM 5266 C CA . PHE A 1 684 ? -12.049 -0.987 -3.391 1.00 96.69 684 PHE A CA 1
ATOM 5267 C C . PHE A 1 684 ? -13.423 -1.669 -3.398 1.00 96.69 684 PHE A C 1
ATOM 5269 O O . PHE A 1 684 ? -13.572 -2.857 -3.700 1.00 96.69 684 PHE A O 1
ATOM 5276 N N . ARG A 1 685 ? -14.469 -0.872 -3.175 1.00 96.00 685 ARG A N 1
ATOM 5277 C CA . ARG A 1 685 ? -15.861 -1.246 -3.440 1.00 96.00 685 ARG A CA 1
ATOM 5278 C C . ARG A 1 685 ? -16.597 -0.124 -4.136 1.00 96.00 685 ARG A C 1
ATOM 5280 O O . ARG A 1 685 ? -16.511 1.031 -3.737 1.00 96.00 685 ARG A O 1
ATOM 5287 N N . GLN A 1 686 ? -17.375 -0.473 -5.153 1.00 96.19 686 GLN A N 1
ATOM 5288 C CA . GLN A 1 686 ? -18.264 0.483 -5.803 1.00 96.19 686 GLN A CA 1
ATOM 5289 C C . GLN A 1 686 ? -19.436 0.835 -4.878 1.00 96.19 686 GLN A C 1
ATOM 5291 O O . GLN A 1 686 ? -20.022 -0.043 -4.242 1.00 96.19 686 GLN A O 1
ATOM 5296 N N . VAL A 1 687 ? -19.807 2.114 -4.833 1.00 95.75 687 VAL A N 1
ATOM 5297 C CA . VAL A 1 687 ? -20.974 2.576 -4.079 1.00 95.75 687 VAL A CA 1
ATOM 5298 C C . VAL A 1 687 ? -22.257 2.085 -4.772 1.00 95.75 687 VAL A C 1
ATOM 5300 O O . VAL A 1 687 ? -22.462 2.396 -5.948 1.00 95.75 687 VAL A O 1
ATOM 5303 N N . PRO A 1 688 ? -23.170 1.366 -4.085 1.00 89.75 688 PRO A N 1
ATOM 5304 C CA . PRO A 1 688 ? -24.322 0.730 -4.732 1.00 89.75 688 PRO A CA 1
ATOM 5305 C C . PRO A 1 688 ? -25.260 1.699 -5.464 1.00 89.75 688 PRO A C 1
ATOM 5307 O O . PRO A 1 688 ? -25.875 1.338 -6.464 1.00 89.75 688 PRO A O 1
ATOM 5310 N N . THR A 1 689 ? -25.381 2.935 -4.976 1.00 84.38 689 THR A N 1
ATOM 5311 C CA . THR A 1 689 ? -26.272 3.959 -5.540 1.00 84.38 689 THR A CA 1
ATOM 5312 C C . THR A 1 689 ? -25.646 4.755 -6.683 1.00 84.38 689 THR A C 1
ATOM 5314 O O . THR A 1 689 ? -26.360 5.507 -7.346 1.00 84.38 689 THR A O 1
ATOM 5317 N N . ASN A 1 690 ? -24.335 4.623 -6.920 1.00 92.56 690 ASN A N 1
ATOM 5318 C CA . ASN A 1 690 ? -23.618 5.453 -7.880 1.00 92.56 690 ASN A CA 1
ATOM 5319 C C . ASN A 1 690 ? -22.434 4.707 -8.518 1.00 92.56 690 ASN A C 1
ATOM 5321 O O . ASN A 1 690 ? -21.401 4.525 -7.875 1.00 92.56 690 ASN A O 1
ATOM 5325 N N . PRO A 1 691 ? -22.529 4.337 -9.808 1.00 90.44 691 PRO A N 1
ATOM 5326 C CA . PRO A 1 691 ? -21.505 3.529 -10.460 1.00 90.44 691 PRO A CA 1
ATOM 5327 C C . PRO A 1 691 ? -20.168 4.258 -10.677 1.00 90.44 691 PRO A C 1
ATOM 5329 O O . PRO A 1 691 ? -19.176 3.607 -10.998 1.00 90.44 691 PRO A O 1
ATOM 5332 N N . ASN A 1 692 ? -20.119 5.583 -10.505 1.00 91.62 692 ASN A N 1
ATOM 5333 C CA . ASN A 1 692 ? -18.889 6.366 -10.641 1.00 91.62 692 ASN A CA 1
ATOM 5334 C C . ASN A 1 692 ? -18.172 6.600 -9.305 1.00 91.62 692 ASN A C 1
ATOM 5336 O O . ASN A 1 692 ? -17.114 7.226 -9.303 1.00 91.62 692 ASN A O 1
ATOM 5340 N N . LYS A 1 693 ? -18.730 6.133 -8.181 1.00 95.00 693 LYS A N 1
ATOM 5341 C CA . LYS A 1 693 ? -18.123 6.315 -6.864 1.00 95.00 693 LYS A CA 1
ATOM 5342 C C . LYS A 1 693 ? -17.620 5.008 -6.277 1.00 95.00 693 LYS A C 1
ATOM 5344 O O . LYS A 1 693 ? -18.273 3.970 -6.400 1.00 95.00 693 LYS A O 1
ATOM 5349 N N . PHE A 1 694 ? -16.478 5.082 -5.608 1.00 96.50 694 PHE A N 1
ATOM 5350 C CA . PHE A 1 694 ? -15.823 3.949 -4.963 1.00 96.50 694 PHE A CA 1
ATOM 5351 C C . PHE A 1 694 ? -15.403 4.340 -3.556 1.00 96.50 694 PHE A C 1
ATOM 5353 O O . PHE A 1 694 ? -15.032 5.483 -3.332 1.00 96.50 694 PHE A O 1
ATOM 5360 N N . VAL A 1 695 ? -15.448 3.400 -2.622 1.00 96.94 695 VAL A N 1
ATOM 5361 C CA . VAL A 1 695 ? -14.816 3.543 -1.311 1.00 96.94 695 VAL A CA 1
ATOM 5362 C C . VAL A 1 695 ? -13.618 2.605 -1.233 1.00 96.94 695 VAL A C 1
ATOM 5364 O O . VAL A 1 695 ? -13.670 1.501 -1.782 1.00 96.94 695 VAL A O 1
ATOM 5367 N N . CYS A 1 696 ? -12.551 3.038 -0.577 1.00 96.56 696 CYS A N 1
ATOM 5368 C CA . CYS A 1 696 ? -11.353 2.245 -0.317 1.00 96.56 696 CYS A CA 1
ATOM 5369 C C . CYS A 1 696 ? -10.699 2.699 0.997 1.00 96.56 696 CYS A C 1
ATOM 5371 O O . CYS A 1 696 ? -11.108 3.702 1.585 1.00 96.56 696 CYS A O 1
ATOM 5373 N N . VAL A 1 697 ? -9.703 1.951 1.463 1.00 95.62 697 VAL A N 1
ATOM 5374 C CA . VAL A 1 697 ? -8.814 2.368 2.554 1.00 95.62 697 VAL A CA 1
ATOM 5375 C C . VAL A 1 697 ? -7.521 2.930 1.961 1.00 95.62 697 VAL A C 1
ATOM 5377 O O . VAL A 1 697 ? -7.013 2.386 0.978 1.00 95.62 697 VAL A O 1
ATOM 5380 N N . GLY A 1 698 ? -7.031 4.033 2.523 1.00 93.12 698 GLY A N 1
ATOM 5381 C CA . GLY A 1 698 ? -5.659 4.501 2.354 1.00 93.12 698 GLY A CA 1
ATOM 5382 C C . GLY A 1 698 ? -4.766 3.842 3.405 1.00 93.12 698 GLY A C 1
ATOM 5383 O O . GLY A 1 698 ? -5.172 3.787 4.561 1.00 93.12 698 GLY A O 1
ATOM 5384 N N . ALA A 1 699 ? -3.592 3.337 3.034 1.00 91.50 699 ALA A N 1
ATOM 5385 C CA . ALA A 1 699 ? -2.672 2.654 3.951 1.00 91.50 699 ALA A CA 1
ATOM 5386 C C . ALA A 1 699 ? -1.207 3.063 3.697 1.00 91.50 699 ALA A C 1
ATOM 5388 O O . ALA A 1 699 ? -0.889 3.435 2.559 1.00 91.50 699 ALA A O 1
ATOM 5389 N N . PRO A 1 700 ? -0.327 3.009 4.722 1.00 89.00 700 PRO A N 1
ATOM 5390 C CA . PRO A 1 700 ? 1.109 3.227 4.551 1.00 89.00 700 PRO A CA 1
ATOM 5391 C C . PRO A 1 700 ? 1.735 2.066 3.768 1.00 89.00 700 PRO A C 1
ATOM 5393 O O . PRO A 1 700 ? 1.058 1.082 3.441 1.00 89.00 700 PRO A O 1
ATOM 5396 N N . HIS A 1 701 ? 3.022 2.158 3.438 1.00 84.56 701 HIS A N 1
ATOM 5397 C CA . HIS A 1 701 ? 3.749 1.048 2.815 1.00 84.56 701 HIS A CA 1
ATOM 5398 C C . HIS A 1 701 ? 4.067 -0.061 3.841 1.00 84.56 701 HIS A C 1
ATOM 5400 O O . HIS A 1 701 ? 3.744 -1.234 3.613 1.00 84.56 701 HIS A O 1
ATOM 5406 N N . TYR A 1 702 ? 4.582 0.342 5.006 1.00 80.94 702 TYR A N 1
ATOM 5407 C CA . TYR A 1 702 ? 4.867 -0.430 6.230 1.00 80.94 702 TYR A CA 1
ATOM 5408 C C . TYR A 1 702 ? 4.899 0.545 7.426 1.00 80.94 702 TYR A C 1
ATOM 5410 O O . TYR A 1 702 ? 4.924 1.731 7.192 1.00 80.94 702 TYR A O 1
ATOM 5418 N N . TRP A 1 703 ? 4.883 0.198 8.709 1.00 64.50 703 TRP A N 1
ATOM 5419 C CA . TRP A 1 703 ? 4.453 -1.045 9.338 1.00 64.50 703 TRP A CA 1
ATOM 5420 C C . TRP A 1 703 ? 2.930 -1.136 9.383 1.00 64.50 703 TRP A C 1
ATOM 5422 O O . TRP A 1 703 ? 2.250 -0.120 9.525 1.00 64.50 703 TRP A O 1
ATOM 5432 N N . GLN A 1 704 ? 2.368 -2.339 9.242 1.00 71.62 704 GLN A N 1
ATOM 5433 C CA . GLN A 1 704 ? 0.912 -2.499 9.302 1.00 71.62 704 GLN A CA 1
ATOM 5434 C C . GLN A 1 704 ? 0.437 -3.941 9.438 1.00 71.62 704 GLN A C 1
ATOM 5436 O O . GLN A 1 704 ? 1.068 -4.867 8.945 1.00 71.62 704 GLN A O 1
ATOM 5441 N N . GLY A 1 705 ? -0.773 -4.119 9.966 1.00 65.12 705 GLY A N 1
ATOM 5442 C CA . GLY A 1 705 ? -1.541 -5.362 9.889 1.00 65.12 705 GLY A CA 1
ATOM 5443 C C . GLY A 1 705 ? -2.900 -5.094 9.256 1.00 65.12 705 GLY A C 1
ATOM 5444 O O . GLY A 1 705 ? -3.652 -4.289 9.788 1.00 65.12 705 GLY A O 1
ATOM 5445 N N . ASP A 1 706 ? -3.239 -5.753 8.141 1.00 79.12 706 ASP A N 1
ATOM 5446 C CA . ASP A 1 706 ? -4.555 -5.674 7.479 1.00 79.12 706 ASP A CA 1
ATOM 5447 C C . ASP A 1 706 ? -4.906 -4.371 6.721 1.00 79.12 706 ASP A C 1
ATOM 5449 O O . ASP A 1 706 ? -6.085 -4.127 6.452 1.00 79.12 706 ASP A O 1
ATOM 5453 N N . ASN A 1 707 ? -3.926 -3.590 6.242 1.00 88.12 707 ASN A N 1
ATOM 5454 C CA . ASN A 1 707 ? -4.138 -2.337 5.479 1.00 88.12 707 ASN A CA 1
ATOM 5455 C C . ASN A 1 707 ? -4.966 -1.302 6.253 1.00 88.12 707 ASN A C 1
ATOM 5457 O O . ASN A 1 707 ? -6.177 -1.179 6.048 1.00 88.12 707 ASN A O 1
ATOM 5461 N N . LEU A 1 708 ? -4.307 -0.556 7.136 1.00 92.31 708 LEU A N 1
ATOM 5462 C CA . LEU A 1 708 ? -4.941 0.357 8.088 1.00 92.31 708 LEU A CA 1
ATOM 5463 C C . LEU A 1 708 ? -4.728 1.815 7.691 1.00 92.31 708 LEU A C 1
ATOM 5465 O O . LEU A 1 708 ? -3.625 2.197 7.308 1.00 92.31 708 LEU A O 1
ATOM 5469 N N . GLY A 1 709 ? -5.758 2.642 7.856 1.00 93.88 709 GLY A N 1
ATOM 5470 C CA . GLY A 1 709 ? -5.643 4.089 7.691 1.00 93.88 709 GLY A CA 1
ATOM 5471 C C . GLY A 1 709 ? -6.983 4.758 7.388 1.00 93.88 709 GLY A C 1
ATOM 5472 O O . GLY A 1 709 ? -8.018 4.279 7.860 1.00 93.88 709 GLY A O 1
ATOM 5473 N N . PRO A 1 710 ? -7.006 5.888 6.659 1.00 93.88 710 PRO A N 1
ATOM 5474 C CA . PRO A 1 710 ? -8.241 6.595 6.354 1.00 93.88 710 PRO A CA 1
ATOM 5475 C C . PRO A 1 710 ? -9.161 5.843 5.401 1.00 93.88 710 PRO A C 1
ATOM 5477 O O . PRO A 1 710 ? -8.723 5.169 4.470 1.00 93.88 710 PRO A O 1
ATOM 5480 N N . ILE A 1 711 ? -10.464 6.068 5.553 1.00 96.44 711 ILE A N 1
ATOM 5481 C CA . ILE A 1 711 ? -11.457 5.692 4.550 1.00 96.44 711 ILE A CA 1
ATOM 5482 C C . ILE A 1 711 ? -11.612 6.821 3.538 1.00 96.44 711 ILE A C 1
ATOM 5484 O O . ILE A 1 711 ? -11.884 7.971 3.891 1.00 96.44 711 ILE A O 1
ATOM 5488 N N . LEU A 1 712 ? -11.477 6.468 2.264 1.00 94.38 712 LEU A N 1
ATOM 5489 C CA . LEU A 1 712 ? -11.504 7.391 1.140 1.00 94.38 712 LEU A CA 1
ATOM 5490 C C . LEU A 1 712 ? -12.720 7.113 0.263 1.00 94.38 712 LEU A C 1
ATOM 5492 O O . LEU A 1 712 ? -13.020 5.963 -0.060 1.00 94.38 712 LEU A O 1
ATOM 5496 N N . LEU A 1 713 ? -13.392 8.176 -0.165 1.00 94.38 713 LEU A N 1
ATOM 5497 C CA . LEU A 1 713 ? -14.432 8.153 -1.184 1.00 94.38 713 LEU A CA 1
ATOM 5498 C C . LEU A 1 713 ? -13.879 8.760 -2.476 1.00 94.38 713 LEU A C 1
ATOM 5500 O O . LEU A 1 713 ? -13.474 9.918 -2.506 1.00 94.38 713 LEU A O 1
ATOM 5504 N N . ILE A 1 714 ? -13.905 7.981 -3.550 1.00 93.38 714 ILE A N 1
ATOM 5505 C CA . ILE A 1 714 ? -13.391 8.337 -4.871 1.00 93.38 714 ILE A CA 1
ATOM 5506 C C . ILE A 1 714 ? -14.556 8.638 -5.812 1.00 93.38 714 ILE A C 1
ATOM 5508 O O . ILE A 1 714 ? -15.495 7.846 -5.904 1.00 93.38 714 ILE A O 1
ATOM 5512 N N . ASP A 1 715 ? -14.475 9.740 -6.556 1.00 92.38 715 ASP A N 1
ATOM 5513 C CA . ASP A 1 715 ? -15.448 10.164 -7.565 1.00 92.38 715 ASP A CA 1
ATOM 5514 C C . ASP A 1 715 ? -14.814 10.245 -8.963 1.00 92.38 715 ASP A C 1
ATOM 5516 O O . ASP A 1 715 ? -14.155 11.219 -9.324 1.00 92.38 715 ASP A O 1
ATOM 5520 N N . ARG A 1 716 ? -15.088 9.232 -9.793 1.00 89.25 716 ARG A N 1
ATOM 5521 C CA . ARG A 1 716 ? -14.586 9.104 -11.173 1.00 89.25 716 ARG A CA 1
ATOM 5522 C C . ARG A 1 716 ? -15.199 10.092 -12.168 1.00 89.25 716 ARG A C 1
ATOM 5524 O O . ARG A 1 716 ? -14.875 10.029 -13.352 1.00 89.25 716 ARG A O 1
ATOM 5531 N N . THR A 1 717 ? -16.121 10.954 -11.737 1.00 88.44 717 THR A N 1
ATOM 5532 C CA . THR A 1 717 ? -16.623 12.055 -12.576 1.00 88.44 717 THR A CA 1
ATOM 5533 C C . THR A 1 717 ? -15.730 13.294 -12.526 1.00 88.44 717 THR A C 1
ATOM 5535 O O . THR A 1 717 ? -15.946 14.229 -13.300 1.00 88.44 717 THR A O 1
ATOM 5538 N N . LYS A 1 718 ? -14.740 13.301 -11.629 1.00 87.19 718 LYS A N 1
ATOM 5539 C CA . LYS A 1 718 ? -13.757 14.368 -11.454 1.00 87.19 718 LYS A CA 1
ATOM 5540 C C . LYS A 1 718 ? -12.386 13.933 -11.970 1.00 87.19 718 LYS A C 1
ATOM 5542 O O . LYS A 1 718 ? -12.189 12.769 -12.312 1.00 87.19 718 LYS A O 1
ATOM 5547 N N . GLU A 1 719 ? -11.461 14.888 -12.026 1.00 82.50 719 GLU A N 1
ATOM 5548 C CA . GLU A 1 719 ? -10.077 14.619 -12.404 1.00 82.50 719 GLU A CA 1
ATOM 5549 C C . GLU A 1 719 ? -9.432 13.654 -11.404 1.00 82.50 719 GLU A C 1
ATOM 5551 O O . GLU A 1 719 ? -9.493 13.877 -10.196 1.00 82.50 719 GLU A O 1
ATOM 5556 N N . VAL A 1 720 ? -8.871 12.563 -11.923 1.00 80.44 720 VAL A N 1
ATOM 5557 C CA . VAL A 1 720 ? -8.241 11.496 -11.127 1.00 80.44 720 VAL A CA 1
ATOM 5558 C C . VAL A 1 720 ? -6.732 11.673 -11.026 1.00 80.44 720 VAL A C 1
ATOM 5560 O O . VAL A 1 720 ? -6.088 10.878 -10.356 1.00 80.44 720 VAL A O 1
ATOM 5563 N N . ARG A 1 721 ? -6.196 12.679 -11.719 1.00 77.12 721 ARG A N 1
ATOM 5564 C CA . ARG A 1 721 ? -4.802 13.099 -11.689 1.00 77.12 721 ARG A CA 1
ATOM 5565 C C . ARG A 1 721 ? -4.580 14.199 -10.669 1.00 77.12 721 ARG A C 1
ATOM 5567 O O . ARG A 1 721 ? -5.443 15.061 -10.477 1.00 77.12 721 ARG A O 1
ATOM 5574 N N . THR A 1 722 ? -3.430 14.160 -10.021 1.00 65.56 722 THR A N 1
ATOM 5575 C CA . THR A 1 722 ? -3.104 15.003 -8.875 1.00 65.56 722 THR A CA 1
ATOM 5576 C C . THR A 1 722 ? -1.714 15.562 -9.052 1.00 65.56 722 THR A C 1
ATOM 5578 O O . THR A 1 722 ? -0.742 14.823 -9.070 1.00 65.56 722 THR A O 1
ATOM 5581 N N . HIS A 1 723 ? -1.626 16.882 -9.183 1.00 53.75 723 HIS A N 1
ATOM 5582 C CA . HIS A 1 723 ? -0.371 17.594 -8.977 1.00 53.75 723 HIS A CA 1
ATOM 5583 C C . HIS A 1 723 ? -0.310 17.891 -7.475 1.00 53.75 723 HIS A C 1
ATOM 5585 O O . HIS A 1 723 ? -0.616 19.001 -7.044 1.00 53.75 723 HIS A O 1
ATOM 5591 N N . GLU A 1 724 ? -0.127 16.840 -6.675 1.00 53.56 724 GLU A N 1
ATOM 5592 C CA . GLU A 1 724 ? 0.136 16.997 -5.245 1.00 53.56 724 GLU A CA 1
ATOM 5593 C C . GLU A 1 724 ? 1.556 17.546 -5.135 1.00 53.56 724 GLU A C 1
ATOM 5595 O O . GLU A 1 724 ? 2.509 16.900 -5.553 1.00 53.56 724 GLU A O 1
ATOM 5600 N N . GLU A 1 725 ? 1.698 18.775 -4.644 1.00 49.66 725 GLU A N 1
ATOM 5601 C CA . GLU A 1 725 ? 2.995 19.186 -4.114 1.00 49.66 725 GLU A CA 1
ATOM 5602 C C . GLU A 1 725 ? 3.226 18.342 -2.849 1.00 49.66 725 GLU A C 1
ATOM 5604 O O . GLU A 1 725 ? 2.271 18.195 -2.077 1.00 49.66 725 GLU A O 1
ATOM 5609 N N . PRO A 1 726 ? 4.435 17.806 -2.605 1.00 46.59 726 PRO A N 1
ATOM 5610 C CA . PRO A 1 726 ? 4.733 16.972 -1.433 1.00 46.59 726 PRO A CA 1
ATOM 5611 C C . PRO A 1 726 ? 4.268 17.577 -0.092 1.00 46.59 726 PRO A C 1
ATOM 5613 O O . PRO A 1 726 ? 3.943 16.846 0.842 1.00 46.59 726 PRO A O 1
ATOM 5616 N N . ASP A 1 727 ? 4.148 18.910 -0.034 1.00 48.56 727 ASP A N 1
ATOM 5617 C CA . ASP A 1 727 ? 3.764 19.689 1.146 1.00 48.56 727 ASP A CA 1
ATOM 5618 C C . ASP A 1 727 ? 2.274 20.113 1.198 1.00 48.56 727 ASP A C 1
ATOM 5620 O O . ASP A 1 727 ? 1.865 20.794 2.145 1.00 48.56 727 ASP A O 1
ATOM 5624 N N . ASP A 1 728 ? 1.437 19.770 0.203 1.00 50.06 728 ASP A N 1
ATOM 5625 C CA . ASP A 1 728 ? -0.002 20.093 0.197 1.00 50.06 728 ASP A CA 1
ATOM 5626 C C . ASP A 1 728 ? -0.854 18.857 0.546 1.00 50.06 728 ASP A C 1
ATOM 5628 O O . ASP A 1 728 ? -1.072 17.984 -0.293 1.00 50.06 728 ASP A O 1
ATOM 5632 N N . PRO A 1 729 ? -1.431 18.784 1.761 1.00 51.97 729 PRO A N 1
ATOM 5633 C CA . PRO A 1 729 ? -2.242 17.650 2.201 1.00 51.97 729 PRO A CA 1
ATOM 5634 C C . PRO A 1 729 ? -3.636 17.598 1.556 1.00 51.97 729 PRO A C 1
ATOM 5636 O O . PRO A 1 729 ? -4.494 16.826 2.005 1.00 51.97 729 PRO A O 1
ATOM 5639 N N . THR A 1 730 ? -3.918 18.455 0.570 1.00 56.78 730 THR A N 1
ATOM 5640 C CA . THR A 1 730 ? -5.206 18.487 -0.113 1.00 56.78 730 THR A CA 1
ATOM 5641 C C . THR A 1 730 ? -5.290 17.318 -1.096 1.00 56.78 730 THR A C 1
ATOM 5643 O O . THR A 1 730 ? -4.611 17.353 -2.120 1.00 56.78 730 THR A O 1
ATOM 5646 N N . PRO A 1 731 ? -6.161 16.314 -0.864 1.00 63.81 731 PRO A N 1
ATOM 5647 C CA . PRO A 1 731 ? -6.380 15.270 -1.856 1.00 63.81 731 PRO A CA 1
ATOM 5648 C C . PRO A 1 731 ? -6.775 15.887 -3.192 1.00 63.81 731 PRO A C 1
ATOM 5650 O O . PRO A 1 731 ? -7.559 16.846 -3.247 1.00 63.81 731 PRO A O 1
ATOM 5653 N N . GLY A 1 732 ? -6.325 15.266 -4.276 1.00 69.81 732 GLY A N 1
ATOM 5654 C CA . GLY A 1 732 ? -6.842 15.578 -5.597 1.00 69.81 732 GLY A CA 1
ATOM 5655 C C . GLY A 1 732 ? -8.367 15.610 -5.684 1.00 69.81 732 GLY A C 1
ATOM 5656 O O . GLY A 1 732 ? -9.074 14.978 -4.895 1.00 69.81 732 GLY A O 1
ATOM 5657 N N . PRO A 1 733 ? -8.930 16.292 -6.694 1.00 78.62 733 PRO A N 1
ATOM 5658 C CA . PRO A 1 733 ? -10.358 16.596 -6.732 1.00 78.62 733 PRO A CA 1
ATOM 5659 C C . PRO A 1 733 ? -11.266 15.354 -6.708 1.00 78.62 733 PRO A C 1
ATOM 5661 O O . PRO A 1 733 ? -12.412 15.468 -6.255 1.00 78.62 733 PRO A O 1
ATOM 5664 N N . ALA A 1 734 ? -10.791 14.192 -7.176 1.00 87.69 734 ALA A N 1
ATOM 5665 C CA . ALA A 1 734 ? -11.516 12.921 -7.132 1.00 87.69 734 ALA A CA 1
ATOM 5666 C C . ALA A 1 734 ? -11.558 12.244 -5.753 1.00 87.69 734 ALA A C 1
ATOM 5668 O O . ALA A 1 734 ? -12.456 11.429 -5.553 1.00 87.69 734 ALA A O 1
ATOM 5669 N N . VAL A 1 735 ? -10.658 12.555 -4.818 1.00 89.19 735 VAL A N 1
ATOM 5670 C CA . VAL A 1 735 ? -10.556 11.871 -3.519 1.00 89.19 735 VAL A CA 1
ATOM 5671 C C . VAL A 1 735 ? -11.185 12.721 -2.413 1.00 89.19 735 VAL A C 1
ATOM 5673 O O . VAL A 1 735 ? -11.089 13.944 -2.379 1.00 89.19 735 VAL A O 1
ATOM 5676 N N . THR A 1 736 ? -11.912 12.083 -1.502 1.00 89.44 736 THR A N 1
ATOM 5677 C CA . THR A 1 736 ? -12.493 12.715 -0.312 1.00 89.44 736 THR A CA 1
ATOM 5678 C C . THR A 1 736 ? -12.244 11.823 0.895 1.00 89.44 736 THR A C 1
ATOM 5680 O O . THR A 1 736 ? -12.674 10.671 0.902 1.00 89.44 736 THR A O 1
ATOM 5683 N N . TYR A 1 737 ? -11.592 12.356 1.927 1.00 89.94 737 TYR A N 1
ATOM 5684 C CA . TYR A 1 737 ? -11.420 11.658 3.199 1.00 89.94 737 TYR A CA 1
ATOM 5685 C C . TYR A 1 737 ? -12.758 11.611 3.945 1.00 89.94 737 TYR A C 1
ATOM 5687 O O . TYR A 1 737 ? -13.286 12.641 4.356 1.00 89.94 737 TYR A O 1
ATOM 5695 N N . VAL A 1 738 ? -13.315 10.410 4.113 1.00 93.31 738 VAL A N 1
ATOM 5696 C CA . VAL A 1 738 ? -14.491 10.172 4.971 1.00 93.31 738 VAL A CA 1
ATOM 5697 C C . VAL A 1 738 ? -14.090 10.276 6.444 1.00 93.31 738 VAL A C 1
ATOM 5699 O O . VAL A 1 738 ? -14.877 10.714 7.275 1.00 93.31 738 VAL A O 1
ATOM 5702 N N . THR A 1 739 ? -12.843 9.917 6.753 1.00 93.00 739 THR A N 1
ATOM 5703 C CA . THR A 1 739 ? -12.227 10.014 8.081 1.00 93.00 739 THR A CA 1
ATOM 5704 C C . THR A 1 739 ? -11.060 11.014 8.037 1.00 93.00 739 THR A C 1
ATOM 5706 O O . THR A 1 739 ? -9.902 10.602 8.011 1.00 93.00 739 THR A O 1
ATOM 5709 N N . PRO A 1 740 ? -11.324 12.332 8.003 1.00 88.81 740 PRO A N 1
ATOM 5710 C CA . PRO A 1 740 ? -10.323 13.371 7.727 1.00 88.81 740 PRO A CA 1
ATOM 5711 C C . PRO A 1 740 ? -9.392 13.681 8.908 1.00 88.81 740 PRO A C 1
ATOM 5713 O O . PRO A 1 740 ? -8.660 14.658 8.859 1.00 88.81 740 PRO A O 1
ATOM 5716 N N . LYS A 1 741 ? -9.437 12.900 9.993 1.00 89.44 741 LYS A N 1
ATOM 5717 C CA . LYS A 1 741 ? -8.547 13.049 11.159 1.00 89.44 741 LYS A CA 1
ATOM 5718 C C . LYS A 1 741 ? -7.361 12.090 11.140 1.00 89.44 741 LYS A C 1
ATOM 5720 O O . LYS A 1 741 ? -6.591 12.081 12.092 1.00 89.44 741 LYS A O 1
ATOM 5725 N N . VAL A 1 742 ? -7.236 11.279 10.092 1.00 90.38 742 VAL A N 1
ATOM 5726 C CA . VAL A 1 742 ? -6.094 10.393 9.871 1.00 90.38 742 VAL A CA 1
ATOM 5727 C C . VAL A 1 742 ? -5.665 10.487 8.413 1.00 90.38 742 VAL A C 1
ATOM 5729 O O . VAL A 1 742 ? -6.479 10.305 7.513 1.00 90.38 742 VAL A O 1
ATOM 5732 N N . HIS A 1 743 ? -4.405 10.818 8.181 1.00 89.38 743 HIS A N 1
ATOM 5733 C CA . HIS A 1 743 ? -3.780 11.000 6.874 1.00 89.38 743 HIS A CA 1
ATOM 5734 C C . HIS A 1 743 ? -2.491 10.171 6.809 1.00 89.38 743 HIS A C 1
ATOM 5736 O O . HIS A 1 743 ? -2.019 9.679 7.830 1.00 89.38 743 HIS A O 1
ATOM 5742 N N . ILE A 1 744 ? -1.919 9.988 5.618 1.00 87.94 744 ILE A N 1
ATOM 5743 C CA . ILE A 1 744 ? -0.685 9.208 5.425 1.00 87.94 744 ILE A CA 1
ATOM 5744 C C . ILE A 1 744 ? 0.158 9.930 4.381 1.00 87.94 744 ILE A C 1
ATOM 5746 O O . ILE A 1 744 ? -0.109 9.793 3.190 1.00 87.94 744 ILE A O 1
ATOM 5750 N N . TRP A 1 745 ? 1.124 10.732 4.819 1.00 81.81 745 TRP A N 1
ATOM 5751 C CA . TRP A 1 745 ? 1.922 11.602 3.939 1.00 81.81 745 TRP A CA 1
ATOM 5752 C C . TRP A 1 745 ? 3.318 11.066 3.651 1.00 81.81 745 TRP A C 1
ATOM 5754 O O . TRP A 1 745 ? 4.008 11.588 2.788 1.00 81.81 745 TRP A O 1
ATOM 5764 N N . GLN A 1 746 ? 3.701 10.007 4.348 1.00 76.38 746 GLN A N 1
ATOM 5765 C CA . GLN A 1 746 ? 5.009 9.393 4.262 1.00 76.38 746 GLN A CA 1
ATOM 5766 C C . GLN A 1 746 ? 4.859 7.880 4.108 1.00 76.38 746 GLN A C 1
ATOM 5768 O O . GLN A 1 746 ? 3.753 7.330 4.168 1.00 76.38 746 GLN A O 1
ATOM 5773 N N . GLU A 1 747 ? 5.990 7.219 3.908 1.00 76.62 747 GLU A N 1
ATOM 5774 C CA . GLU A 1 747 ? 6.062 5.781 3.720 1.00 76.62 747 GLU A CA 1
ATOM 5775 C C . GLU A 1 747 ? 5.565 4.996 4.955 1.00 76.62 747 GLU A C 1
ATOM 5777 O O . GLU A 1 747 ? 4.665 4.164 4.752 1.00 76.62 747 GLU A O 1
ATOM 5782 N N . PRO A 1 748 ? 6.037 5.284 6.198 1.00 85.94 748 PRO A N 1
ATOM 5783 C CA . PRO A 1 748 ? 5.501 4.644 7.392 1.00 85.94 748 PRO A CA 1
ATOM 5784 C C . PRO A 1 748 ? 4.603 5.462 8.319 1.00 85.94 748 PRO A C 1
ATOM 5786 O O . PRO A 1 748 ? 4.674 6.685 8.436 1.00 85.94 748 PRO A O 1
ATOM 5789 N N . GLY A 1 749 ? 3.755 4.727 9.039 1.00 87.75 749 GLY A N 1
ATOM 5790 C CA . GLY A 1 749 ? 2.890 5.267 10.082 1.00 87.75 749 GLY A CA 1
ATOM 5791 C C . GLY A 1 749 ? 1.709 6.084 9.562 1.00 87.75 749 GLY A C 1
ATOM 5792 O O . GLY A 1 749 ? 1.300 6.002 8.400 1.00 87.75 749 GLY A O 1
ATOM 5793 N N . TRP A 1 750 ? 1.127 6.868 10.464 1.00 91.44 750 TRP A N 1
ATOM 5794 C CA . TRP A 1 750 ? -0.079 7.651 10.217 1.00 91.44 750 TRP A CA 1
ATOM 5795 C C . TRP A 1 750 ? 0.064 9.053 10.799 1.00 91.44 750 TRP A C 1
ATOM 5797 O O . TRP A 1 750 ? 0.712 9.257 11.816 1.00 91.44 750 TRP A O 1
ATOM 5807 N N . ASN A 1 751 ? -0.579 10.032 10.175 1.00 90.19 751 ASN A N 1
ATOM 5808 C CA . ASN A 1 751 ? -0.697 11.387 10.699 1.00 90.19 751 ASN A CA 1
ATOM 5809 C C . ASN A 1 751 ? -2.089 11.569 11.295 1.00 90.19 751 ASN A C 1
ATOM 5811 O O . ASN A 1 751 ? -3.078 11.486 10.566 1.00 90.19 751 ASN A O 1
ATOM 5815 N N . PHE A 1 752 ? -2.187 11.855 12.589 1.00 90.62 752 PHE A N 1
ATOM 5816 C CA . PHE A 1 752 ? -3.455 12.051 13.292 1.00 90.62 752 PHE A CA 1
ATOM 5817 C C . PHE A 1 752 ? -3.688 13.513 13.659 1.00 90.62 752 PHE A C 1
ATOM 5819 O O . PHE A 1 752 ? -2.783 14.210 14.110 1.00 90.62 752 PHE A O 1
ATOM 5826 N N . TRP A 1 753 ? -4.923 13.987 13.508 1.00 83.81 753 TRP A N 1
ATOM 5827 C CA . TRP A 1 753 ? -5.313 15.330 13.932 1.00 83.81 753 TRP A CA 1
ATOM 5828 C C . TRP A 1 753 ? -5.717 15.349 15.412 1.00 83.81 753 TRP A C 1
ATOM 5830 O O . TRP A 1 753 ? -6.775 14.835 15.779 1.00 83.81 753 TRP A O 1
ATOM 5840 N N . THR A 1 754 ? -4.934 16.026 16.254 1.00 75.69 754 THR A N 1
ATOM 5841 C CA . THR A 1 754 ? -5.147 16.104 17.716 1.00 75.69 754 THR A CA 1
ATOM 5842 C C . THR A 1 754 ? -5.983 17.309 18.160 1.00 75.69 754 THR A C 1
ATOM 5844 O O . THR A 1 754 ? -6.175 17.552 19.348 1.00 75.69 754 THR A O 1
ATOM 5847 N N . GLY A 1 755 ? -6.490 18.113 17.218 1.00 71.50 755 GLY A N 1
ATOM 5848 C CA . GLY A 1 755 ? -7.188 19.371 17.511 1.00 71.50 755 GLY A CA 1
ATOM 5849 C C . GLY A 1 755 ? -6.263 20.587 17.614 1.00 71.50 755 GLY A C 1
ATOM 5850 O O . GLY A 1 755 ? -6.696 21.692 17.283 1.00 71.50 755 GLY A O 1
ATOM 5851 N N . SER A 1 756 ? -5.000 20.391 18.006 1.00 71.62 756 SER A N 1
ATOM 5852 C CA . SER A 1 756 ? -3.947 21.420 18.014 1.00 71.62 756 SER A CA 1
ATOM 5853 C C . SER A 1 756 ? -2.980 21.329 16.830 1.00 71.62 756 SER A C 1
ATOM 5855 O O . SER A 1 756 ? -2.252 22.287 16.580 1.00 71.62 756 SER A O 1
ATOM 5857 N N . GLY A 1 757 ? -2.979 20.212 16.100 1.00 76.00 757 GLY A N 1
ATOM 5858 C CA . GLY A 1 757 ? -2.129 19.982 14.934 1.00 76.00 757 GLY A CA 1
ATOM 5859 C C . GLY A 1 757 ? -2.173 18.529 14.462 1.00 76.00 757 GLY A C 1
ATOM 5860 O O . GLY A 1 757 ? -2.910 17.714 15.020 1.00 76.00 757 GLY A O 1
ATOM 5861 N N . TRP A 1 758 ? -1.385 18.223 13.433 1.00 83.19 758 TRP A N 1
ATOM 5862 C CA . TRP A 1 758 ? -1.137 16.857 12.972 1.00 83.19 758 TRP A CA 1
ATOM 5863 C C . TRP A 1 758 ? 0.053 16.254 13.724 1.00 83.19 758 TRP A C 1
ATOM 5865 O O . TRP A 1 758 ? 1.048 16.942 13.937 1.00 83.19 758 TRP A O 1
ATOM 5875 N N . VAL A 1 759 ? -0.059 14.990 14.126 1.00 86.19 759 VAL A N 1
ATOM 5876 C CA . VAL A 1 759 ? 0.989 14.217 14.805 1.00 86.19 759 VAL A CA 1
ATOM 5877 C C . VAL A 1 759 ? 1.269 12.963 13.988 1.00 86.19 759 VAL A C 1
ATOM 5879 O O . VAL A 1 759 ? 0.347 12.188 13.745 1.00 86.19 759 VAL A O 1
ATOM 5882 N N . MET A 1 760 ? 2.521 12.788 13.567 1.00 89.19 760 MET A N 1
ATOM 5883 C CA . MET A 1 760 ? 3.009 11.551 12.958 1.00 89.19 760 MET A CA 1
ATOM 5884 C C . MET A 1 760 ? 3.196 10.499 14.054 1.00 89.19 760 MET A C 1
ATOM 5886 O O . MET A 1 760 ? 3.823 10.782 15.075 1.00 89.19 760 MET A O 1
ATOM 5890 N N . ASP A 1 761 ? 2.638 9.313 13.850 1.00 88.44 761 ASP A N 1
ATOM 5891 C CA . ASP A 1 761 ? 2.710 8.194 14.777 1.00 88.44 761 ASP A CA 1
ATOM 5892 C C . ASP A 1 761 ? 2.772 6.851 14.028 1.00 88.44 761 ASP A C 1
ATOM 5894 O O . ASP A 1 761 ? 1.854 6.487 13.287 1.00 88.44 761 ASP A O 1
ATOM 5898 N N . GLU A 1 762 ? 3.858 6.106 14.238 1.00 88.50 762 GLU A N 1
ATOM 5899 C CA . GLU A 1 762 ? 4.089 4.767 13.674 1.00 88.50 762 GLU A CA 1
ATOM 5900 C C . GLU A 1 762 ? 3.447 3.636 14.486 1.00 88.50 762 GLU A C 1
ATOM 5902 O O . GLU A 1 762 ? 3.233 2.545 13.960 1.00 88.50 762 GLU A O 1
ATOM 5907 N N . ASP A 1 763 ? 3.115 3.873 15.756 1.00 88.31 763 ASP A N 1
ATOM 5908 C CA . ASP A 1 763 ? 2.444 2.900 16.624 1.00 88.31 763 ASP A CA 1
ATOM 5909 C C . ASP A 1 763 ? 0.917 2.948 16.450 1.00 88.31 763 ASP A C 1
ATOM 5911 O O . ASP A 1 763 ? 0.196 2.008 16.790 1.00 88.31 763 ASP A O 1
ATOM 5915 N N . GLY A 1 764 ? 0.401 4.022 15.853 1.00 87.31 764 GLY A N 1
ATOM 5916 C CA . GLY A 1 764 ? -1.025 4.196 15.597 1.00 87.31 764 GLY A CA 1
ATOM 5917 C C . GLY A 1 764 ? -1.851 4.448 16.864 1.00 87.31 764 GLY A C 1
ATOM 5918 O O . GLY A 1 764 ? -3.078 4.366 16.799 1.00 87.31 764 GLY A O 1
ATOM 5919 N N . SER A 1 765 ? -1.213 4.747 17.999 1.00 89.06 765 SER A N 1
ATOM 5920 C CA . SER A 1 765 ? -1.814 5.027 19.312 1.00 89.06 765 SER A CA 1
ATOM 5921 C C . SER A 1 765 ? -2.162 6.513 19.553 1.00 89.06 765 SER A C 1
ATOM 5923 O O . SER A 1 765 ? -2.565 6.927 20.639 1.00 89.06 765 SER A O 1
ATOM 5925 N N . SER A 1 766 ? -2.073 7.348 18.521 1.00 85.06 766 SER A N 1
ATOM 5926 C CA . SER A 1 766 ? -2.450 8.770 18.559 1.00 85.06 766 SER A CA 1
ATOM 5927 C C . SER A 1 766 ? -3.827 9.040 17.950 1.00 85.06 766 SER A C 1
ATOM 5929 O O . SER A 1 766 ? -4.276 10.187 17.897 1.00 85.06 766 SER A O 1
ATOM 5931 N N . GLY A 1 767 ? -4.514 7.997 17.477 1.00 88.44 767 GLY A N 1
ATOM 5932 C CA . GLY A 1 767 ? -5.867 8.121 16.959 1.00 88.44 767 GLY A CA 1
ATOM 5933 C C . GLY A 1 767 ? -6.467 6.823 16.429 1.00 88.44 767 GLY A C 1
ATOM 5934 O O . GLY A 1 767 ? -5.989 5.713 16.667 1.00 88.44 767 GLY A O 1
ATOM 5935 N N . LYS A 1 768 ? -7.556 6.983 15.675 1.00 92.06 768 LYS A N 1
ATOM 5936 C CA . LYS A 1 768 ? -8.360 5.884 15.131 1.00 92.06 768 LYS A CA 1
ATOM 5937 C C . LYS A 1 768 ? -7.843 5.406 13.782 1.00 92.06 768 LYS A C 1
ATOM 5939 O O . LYS A 1 768 ? -7.599 6.216 12.888 1.00 92.06 768 LYS A O 1
ATOM 5944 N N . LEU A 1 769 ? -7.806 4.090 13.603 1.00 93.81 769 LEU A N 1
ATOM 5945 C CA . LEU A 1 769 ? -7.436 3.440 12.345 1.00 93.81 769 LEU A CA 1
ATOM 5946 C C . LEU A 1 769 ? -8.611 2.650 11.782 1.00 93.81 769 LEU A C 1
ATOM 5948 O O . LEU A 1 769 ? -9.342 2.005 12.533 1.00 93.81 769 LEU A O 1
ATOM 5952 N N . TYR A 1 770 ? -8.779 2.677 10.461 1.00 95.56 770 TYR A N 1
ATOM 5953 C CA . TYR A 1 770 ? -9.922 2.071 9.783 1.00 95.56 770 TYR A CA 1
ATOM 5954 C C . TYR A 1 770 ? -9.473 1.117 8.684 1.00 95.56 770 TYR A C 1
ATOM 5956 O O . TYR A 1 770 ? -8.411 1.285 8.088 1.00 95.56 770 TYR A O 1
ATOM 5964 N N . THR A 1 771 ? -10.310 0.125 8.378 1.00 95.44 771 THR A N 1
ATOM 5965 C CA . THR A 1 771 ? -10.112 -0.742 7.216 1.00 95.44 771 THR A CA 1
ATOM 5966 C C . THR A 1 771 ? -11.396 -1.440 6.759 1.00 95.44 771 THR A C 1
ATOM 5968 O O . THR A 1 771 ? -12.458 -1.373 7.385 1.00 95.44 771 THR A O 1
ATOM 5971 N N . THR A 1 772 ? -11.288 -2.155 5.640 1.00 94.25 772 THR A N 1
ATOM 5972 C CA . THR A 1 772 ? -12.326 -2.983 5.010 1.00 94.25 772 THR A CA 1
ATOM 5973 C C . THR A 1 772 ? -13.687 -2.287 4.863 1.00 94.25 772 THR A C 1
ATOM 5975 O O . THR A 1 772 ? -14.705 -2.844 5.280 1.00 94.25 772 THR A O 1
ATOM 5978 N N . PRO A 1 773 ? -13.743 -1.089 4.250 1.00 97.06 773 PRO A N 1
ATOM 5979 C CA . PRO A 1 773 ? -14.995 -0.358 4.124 1.00 97.06 773 PRO A CA 1
ATOM 5980 C C . PRO A 1 773 ? -16.019 -1.107 3.259 1.00 97.06 773 PRO A C 1
ATOM 5982 O O . PRO A 1 773 ? -15.698 -1.660 2.202 1.00 97.06 773 PRO A O 1
ATOM 5985 N N . TYR A 1 774 ? -17.283 -1.068 3.680 1.00 97.38 774 TYR A N 1
ATOM 5986 C CA . TYR A 1 774 ? -18.439 -1.524 2.916 1.00 97.38 774 TYR A CA 1
ATOM 5987 C C . TYR A 1 774 ? -19.456 -0.383 2.748 1.00 97.38 774 TYR A C 1
ATOM 5989 O O . TYR A 1 774 ? -20.084 0.027 3.727 1.00 97.38 774 TYR A O 1
ATOM 5997 N N . PRO A 1 775 ? -19.677 0.128 1.523 1.00 96.56 775 PRO A N 1
ATOM 5998 C CA . PRO A 1 775 ? -20.589 1.242 1.295 1.00 96.56 775 PRO A CA 1
ATOM 5999 C C . PRO A 1 775 ? -22.052 0.788 1.345 1.00 96.56 775 PRO A C 1
ATOM 6001 O O . PRO A 1 775 ? -22.472 -0.079 0.575 1.00 96.56 775 PRO A O 1
ATOM 6004 N N . LEU A 1 776 ? -22.855 1.414 2.208 1.00 94.31 776 LEU A N 1
ATOM 6005 C CA . LEU A 1 776 ? -24.313 1.245 2.207 1.00 94.31 776 LEU A CA 1
ATOM 6006 C C . LEU A 1 776 ? -24.972 2.202 1.205 1.00 94.31 776 LEU A C 1
ATOM 6008 O O . LEU A 1 776 ? -25.906 1.831 0.492 1.00 94.31 776 LEU A O 1
ATOM 6012 N N . ASN A 1 777 ? -24.458 3.430 1.144 1.00 92.06 777 ASN A N 1
ATOM 6013 C CA . ASN A 1 777 ? -24.845 4.497 0.223 1.00 92.06 777 ASN A CA 1
ATOM 6014 C C . ASN A 1 777 ? -23.667 5.484 0.059 1.00 92.06 777 ASN A C 1
ATOM 6016 O O . ASN A 1 777 ? -22.549 5.176 0.459 1.00 92.06 777 ASN A O 1
ATOM 6020 N N . GLU A 1 778 ? -23.887 6.656 -0.548 1.00 91.44 778 GLU A N 1
ATOM 6021 C CA . GLU A 1 778 ? -22.821 7.657 -0.762 1.00 91.44 778 GLU A CA 1
ATOM 6022 C C . GLU A 1 778 ? -22.297 8.317 0.522 1.00 91.44 778 GLU A C 1
ATOM 6024 O O . GLU A 1 778 ? -21.277 8.999 0.471 1.00 91.44 778 GLU A O 1
ATOM 6029 N N . THR A 1 779 ? -22.999 8.159 1.645 1.00 92.00 779 THR A N 1
ATOM 6030 C CA . THR A 1 779 ? -22.709 8.868 2.896 1.00 92.00 779 THR A CA 1
ATOM 6031 C C . THR A 1 779 ? -22.392 7.960 4.073 1.00 92.00 779 THR A C 1
ATOM 6033 O O . THR A 1 779 ? -21.818 8.460 5.027 1.00 92.00 779 THR A O 1
ATOM 6036 N N . GLN A 1 780 ? -22.760 6.677 4.026 1.00 93.56 780 GLN A N 1
ATOM 6037 C CA . GLN A 1 780 ? -22.685 5.746 5.155 1.00 93.56 780 GLN A CA 1
ATOM 6038 C C . GLN A 1 780 ? -21.947 4.459 4.780 1.00 93.56 780 GLN A C 1
ATOM 6040 O O . GLN A 1 780 ? -22.234 3.843 3.743 1.00 93.56 780 GLN A O 1
ATOM 6045 N N . PHE A 1 781 ? -21.046 4.026 5.661 1.00 96.25 781 PHE A N 1
ATOM 6046 C CA . PHE A 1 781 ? -20.120 2.921 5.421 1.00 96.25 781 PHE A CA 1
ATOM 6047 C C . PHE A 1 781 ? -19.981 2.051 6.674 1.00 96.25 781 PHE A C 1
ATOM 6049 O O . PHE A 1 781 ? -19.793 2.574 7.769 1.00 96.25 781 PHE A O 1
ATOM 6056 N N . LEU A 1 782 ? -20.041 0.727 6.518 1.00 97.50 782 LEU A N 1
ATOM 6057 C CA . LEU A 1 782 ? -19.567 -0.190 7.558 1.00 97.50 782 LEU A CA 1
ATOM 6058 C C . LEU A 1 782 ? -18.047 -0.277 7.465 1.00 97.50 782 LEU A C 1
ATOM 6060 O O . LEU A 1 782 ? -17.516 -0.397 6.362 1.00 97.50 782 LEU A O 1
ATOM 6064 N N . VAL A 1 783 ? -17.357 -0.239 8.595 1.00 97.56 783 VAL A N 1
ATOM 6065 C CA . VAL A 1 783 ? -15.894 -0.297 8.660 1.00 97.56 783 VAL A CA 1
ATOM 6066 C C . VAL A 1 783 ? -15.456 -1.137 9.846 1.00 97.56 783 VAL A C 1
ATOM 6068 O O . VAL A 1 783 ? -16.166 -1.226 10.848 1.00 97.56 783 VAL A O 1
ATOM 6071 N N . THR A 1 784 ? -14.270 -1.720 9.737 1.00 97.19 784 THR A N 1
ATOM 6072 C CA . THR A 1 784 ? -13.519 -2.177 10.905 1.00 97.19 784 THR A CA 1
ATOM 6073 C C . THR A 1 784 ? -12.696 -1.003 11.421 1.00 97.19 784 THR A C 1
ATOM 6075 O O . THR A 1 784 ? -12.071 -0.311 10.618 1.00 97.19 784 THR A O 1
ATOM 6078 N N . CYS A 1 785 ? -12.726 -0.751 12.728 1.00 95.62 785 CYS A N 1
ATOM 6079 C CA . CYS A 1 785 ? -12.097 0.410 13.348 1.00 95.62 785 CYS A CA 1
ATOM 6080 C C . CYS A 1 785 ? -11.369 0.014 14.633 1.00 95.62 785 CYS A C 1
ATOM 6082 O O . CYS A 1 785 ? -11.982 -0.578 15.522 1.00 95.62 785 CYS A O 1
ATOM 6084 N N . LYS A 1 786 ? -10.107 0.434 14.757 1.00 93.94 786 LYS A N 1
ATOM 6085 C CA . LYS A 1 786 ? -9.447 0.623 16.051 1.00 93.94 786 LYS A CA 1
ATOM 6086 C C . LYS A 1 786 ? -9.953 1.933 16.630 1.00 93.94 786 LYS A C 1
ATOM 6088 O O . LYS A 1 786 ? -9.658 2.992 16.075 1.00 93.94 786 LYS A O 1
ATOM 6093 N N . TYR A 1 787 ? -10.790 1.862 17.658 1.00 89.25 787 TYR A N 1
ATOM 6094 C CA . TYR A 1 787 ? -11.486 3.048 18.165 1.00 89.25 787 TYR A CA 1
ATOM 6095 C C . TYR A 1 787 ? -10.779 3.719 19.343 1.00 89.25 787 TYR A C 1
ATOM 6097 O O . TYR A 1 787 ? -10.889 4.934 19.487 1.00 89.25 787 TYR A O 1
ATOM 6105 N N . ASN A 1 788 ? -10.108 2.936 20.189 1.00 84.25 788 ASN A N 1
ATOM 6106 C CA . ASN A 1 788 ? -9.404 3.438 21.360 1.00 84.25 788 ASN A CA 1
ATOM 6107 C C . ASN A 1 788 ? -8.023 3.967 20.957 1.00 84.25 788 ASN A C 1
ATOM 6109 O O . ASN A 1 788 ? -7.265 3.292 20.252 1.00 84.25 788 ASN A O 1
ATOM 6113 N N . ASP A 1 789 ? -7.711 5.178 21.408 1.00 78.00 789 ASP A N 1
ATOM 6114 C CA . ASP A 1 789 ? -6.457 5.838 21.071 1.00 78.00 789 ASP A CA 1
ATOM 6115 C C . ASP A 1 789 ? -5.292 5.150 21.800 1.00 78.00 789 ASP A C 1
ATOM 6117 O O . ASP A 1 789 ? -4.262 4.937 21.189 1.00 78.00 789 ASP A O 1
ATOM 6121 N N . SER A 1 790 ? -5.470 4.631 23.024 1.00 75.69 790 SER A N 1
ATOM 6122 C CA . SER A 1 790 ? -4.371 3.967 23.754 1.00 75.69 790 SER A CA 1
ATOM 6123 C C . SER A 1 790 ? -3.885 2.643 23.151 1.00 75.69 790 SER A C 1
ATOM 6125 O O . SER A 1 790 ? -2.881 2.107 23.615 1.00 75.69 790 SER A O 1
ATOM 6127 N N . ASP A 1 791 ? -4.628 2.075 22.201 1.00 87.81 791 ASP A N 1
ATOM 6128 C CA . ASP A 1 791 ? -4.277 0.807 21.564 1.00 87.81 791 ASP A CA 1
ATOM 6129 C C . ASP A 1 791 ? -3.318 1.065 20.395 1.00 87.81 791 ASP A C 1
ATOM 6131 O O . ASP A 1 791 ? -3.569 1.938 19.560 1.00 87.81 791 ASP A O 1
ATOM 6135 N N . SER A 1 792 ? -2.252 0.275 20.297 1.00 89.38 792 SER A N 1
ATOM 6136 C CA . SER A 1 792 ? -1.376 0.248 19.122 1.00 89.38 792 SER A CA 1
ATOM 6137 C C . SER A 1 792 ? -2.075 -0.412 17.929 1.00 89.38 792 SER A C 1
ATOM 6139 O O . SER A 1 792 ? -3.049 -1.163 18.079 1.00 89.38 792 SER A O 1
ATOM 6141 N N . TRP A 1 793 ? -1.565 -0.187 16.719 1.00 89.00 793 TRP A N 1
ATOM 6142 C CA . TRP A 1 793 ? -2.103 -0.795 15.500 1.00 89.00 793 TRP A CA 1
ATOM 6143 C C . TRP A 1 793 ? -2.073 -2.334 15.535 1.00 89.00 793 TRP A C 1
ATOM 6145 O O . TRP A 1 793 ? -2.949 -2.980 14.956 1.00 89.00 793 TRP A O 1
ATOM 6155 N N . ASP A 1 794 ? -1.115 -2.944 16.232 1.00 88.00 794 ASP A N 1
ATOM 6156 C CA . ASP A 1 794 ? -0.957 -4.397 16.344 1.00 88.00 794 ASP A CA 1
ATOM 6157 C C . ASP A 1 794 ? -1.690 -5.003 17.556 1.00 88.00 794 ASP A C 1
ATOM 6159 O O . ASP A 1 794 ? -1.675 -6.226 17.755 1.00 88.00 794 ASP A O 1
ATOM 6163 N N . THR A 1 795 ? -2.402 -4.181 18.339 1.00 89.44 795 THR A N 1
ATOM 6164 C CA . THR A 1 795 ? -3.199 -4.658 19.472 1.00 89.44 795 THR A CA 1
ATOM 6165 C C . THR A 1 795 ? -4.239 -5.681 18.995 1.00 89.44 795 THR A C 1
ATOM 6167 O O . THR A 1 795 ? -5.059 -5.445 18.099 1.00 89.44 795 THR A O 1
ATOM 6170 N N . ARG A 1 796 ? -4.185 -6.879 19.590 1.00 87.62 796 ARG A N 1
ATOM 6171 C CA . ARG A 1 796 ? -4.817 -8.101 19.059 1.00 87.62 796 ARG A CA 1
ATOM 6172 C C . ARG A 1 796 ? -6.341 -8.102 19.068 1.00 87.62 796 ARG A C 1
ATOM 6174 O O . ARG A 1 796 ? -6.932 -8.860 18.299 1.00 87.62 796 ARG A O 1
ATOM 6181 N N . ASP A 1 797 ? -6.959 -7.340 19.955 1.00 90.75 797 ASP A N 1
ATOM 6182 C CA . ASP A 1 797 ? -8.404 -7.290 20.193 1.00 90.75 797 ASP A CA 1
ATOM 6183 C C . ASP A 1 797 ? -8.965 -5.859 20.177 1.00 90.75 797 ASP A C 1
ATOM 6185 O O . ASP A 1 797 ? -10.015 -5.601 20.755 1.00 90.75 797 ASP A O 1
ATOM 6189 N N . ALA A 1 798 ? -8.276 -4.937 19.496 1.00 91.50 798 ALA A N 1
ATOM 6190 C CA . ALA A 1 798 ? -8.647 -3.521 19.445 1.00 91.50 798 ALA A CA 1
ATOM 6191 C C . ALA A 1 798 ? -9.634 -3.146 18.323 1.00 91.50 798 ALA A C 1
ATOM 6193 O O . ALA A 1 798 ? -10.062 -1.992 18.243 1.00 91.50 798 ALA A O 1
ATOM 6194 N N . TYR A 1 799 ? -9.973 -4.074 17.421 1.00 94.88 799 TYR A N 1
ATOM 6195 C CA . TYR A 1 799 ? -10.720 -3.752 16.203 1.00 94.88 799 TYR A CA 1
ATOM 6196 C C . TYR A 1 799 ? -12.153 -4.262 16.248 1.00 94.88 799 TYR A C 1
ATOM 6198 O O . TYR A 1 799 ? -12.396 -5.465 16.295 1.00 94.88 799 TYR A O 1
ATOM 6206 N N . ASP A 1 800 ? -13.097 -3.338 16.107 1.00 95.81 800 ASP A N 1
ATOM 6207 C CA . ASP A 1 800 ? -14.534 -3.594 16.161 1.00 95.81 800 ASP A CA 1
ATOM 6208 C C . ASP A 1 800 ? -15.246 -3.057 14.908 1.00 95.81 800 ASP A C 1
ATOM 6210 O O . ASP A 1 800 ? -14.660 -2.343 14.089 1.00 95.81 800 ASP A O 1
ATOM 6214 N N . ILE A 1 801 ? -16.524 -3.406 14.724 1.00 97.31 801 ILE A N 1
ATOM 6215 C CA . ILE A 1 801 ? -17.307 -2.956 13.562 1.00 97.31 801 ILE A CA 1
ATOM 6216 C C . ILE A 1 801 ? -18.105 -1.711 13.916 1.00 97.31 801 ILE A C 1
ATOM 6218 O O . ILE A 1 801 ? -18.936 -1.730 14.829 1.00 97.31 801 ILE A O 1
ATOM 6222 N N . TYR A 1 802 ? -17.925 -0.671 13.107 1.00 95.12 802 TYR A N 1
ATOM 6223 C CA . TYR A 1 802 ? -18.630 0.598 13.217 1.00 95.12 802 TYR A CA 1
ATOM 6224 C C . TYR A 1 802 ? -19.389 0.921 11.934 1.00 95.12 802 TYR A C 1
ATOM 6226 O O . TYR A 1 802 ? -18.993 0.546 10.829 1.00 95.12 802 TYR A O 1
ATOM 6234 N N . LEU A 1 803 ? -20.478 1.666 12.084 1.00 94.81 803 LEU A N 1
ATOM 6235 C CA . LEU A 1 803 ? -21.074 2.445 11.012 1.00 94.81 803 LEU A CA 1
ATOM 6236 C C . LEU A 1 803 ? -20.536 3.870 11.108 1.00 94.81 803 LEU A C 1
ATOM 6238 O O . LEU A 1 803 ? -20.750 4.543 12.116 1.00 94.81 803 LEU A O 1
ATOM 6242 N N . ILE A 1 804 ? -19.860 4.313 10.053 1.00 94.06 804 ILE A N 1
ATOM 6243 C CA . ILE A 1 804 ? -19.368 5.684 9.925 1.00 94.06 804 ILE A CA 1
ATOM 6244 C C . ILE A 1 804 ? -20.101 6.438 8.824 1.00 94.06 804 ILE A C 1
ATOM 6246 O O . ILE A 1 804 ? -20.692 5.833 7.920 1.00 94.06 804 ILE A O 1
ATOM 6250 N N . ASP A 1 805 ? -20.029 7.763 8.873 1.00 89.69 805 ASP A N 1
ATOM 6251 C CA . ASP A 1 805 ? -20.526 8.618 7.806 1.00 89.69 805 ASP A CA 1
ATOM 6252 C C . ASP A 1 805 ? -19.587 9.783 7.463 1.00 89.69 805 ASP A C 1
ATOM 6254 O O . ASP A 1 805 ? -18.604 10.055 8.147 1.00 89.69 805 ASP A O 1
ATOM 6258 N N . VAL A 1 806 ? -19.908 10.488 6.377 1.00 86.31 806 VAL A N 1
ATOM 6259 C CA . VAL A 1 806 ? -19.160 11.673 5.904 1.00 86.31 806 VAL A CA 1
ATOM 6260 C C . VAL A 1 806 ? -19.238 12.885 6.844 1.00 86.31 806 VAL A C 1
ATOM 6262 O O . VAL A 1 806 ? -18.631 13.911 6.557 1.00 86.31 806 VAL A O 1
ATOM 6265 N N . SER A 1 807 ? -20.023 12.807 7.922 1.00 80.94 807 SER A N 1
ATOM 6266 C CA . SER A 1 807 ? -20.083 13.812 8.991 1.00 80.94 807 SER A CA 1
ATOM 6267 C C . SER A 1 807 ? -19.258 13.392 10.215 1.00 80.94 807 SER A C 1
ATOM 6269 O O . SER A 1 807 ? -19.391 14.009 11.268 1.00 80.94 807 SER A O 1
ATOM 6271 N N . GLU A 1 808 ? -18.415 12.361 10.073 1.00 75.81 808 GLU A N 1
ATOM 6272 C CA . GLU A 1 808 ? -17.548 11.795 11.111 1.00 75.81 808 GLU A CA 1
ATOM 6273 C C . GLU A 1 808 ? -18.285 11.156 12.298 1.00 75.81 808 GLU A C 1
ATOM 6275 O O . GLU A 1 808 ? -17.695 10.950 13.367 1.00 75.81 808 GLU A O 1
ATOM 6280 N N . ASN A 1 809 ? -19.557 10.784 12.135 1.00 83.19 809 ASN A N 1
ATOM 6281 C CA . ASN A 1 809 ? -20.235 10.006 13.167 1.00 83.19 809 ASN A CA 1
ATOM 6282 C C . ASN A 1 809 ? -19.654 8.590 13.213 1.00 83.19 809 ASN A C 1
ATOM 6284 O O . ASN A 1 809 ? -19.363 8.004 12.175 1.00 83.19 809 ASN A O 1
ATOM 6288 N N . HIS A 1 810 ? -19.503 8.042 14.418 1.00 87.12 810 HIS A N 1
ATOM 6289 C CA . HIS A 1 810 ? -19.025 6.680 14.645 1.00 87.12 810 HIS A CA 1
ATOM 6290 C C . HIS A 1 810 ? -20.026 5.943 15.519 1.00 87.12 810 HIS A C 1
ATOM 6292 O O . HIS A 1 810 ? -20.126 6.204 16.716 1.00 87.12 810 HIS A O 1
ATOM 6298 N N . ILE A 1 811 ? -20.768 5.023 14.915 1.00 87.31 811 ILE A N 1
ATOM 6299 C CA . ILE A 1 811 ? -21.782 4.242 15.610 1.00 87.31 811 ILE A CA 1
ATOM 6300 C C . ILE A 1 811 ? -21.250 2.816 15.803 1.00 87.31 811 ILE A C 1
ATOM 6302 O O . ILE A 1 811 ? -21.074 2.104 14.813 1.00 87.31 811 ILE A O 1
ATOM 6306 N N . PRO A 1 812 ? -20.990 2.380 17.044 1.00 87.56 812 PRO A N 1
ATOM 6307 C CA . PRO A 1 812 ? -20.543 1.021 17.349 1.00 87.56 812 PRO A CA 1
ATOM 6308 C C . PRO A 1 812 ? -21.647 0.013 16.999 1.00 87.56 812 PRO A C 1
ATOM 6310 O O . PRO A 1 812 ? -22.807 0.205 17.366 1.00 87.56 812 PRO A O 1
ATOM 6313 N N . LEU A 1 813 ? -21.307 -1.071 16.299 1.00 90.19 813 LEU A N 1
ATOM 6314 C CA . LEU A 1 813 ? -22.276 -2.107 15.922 1.00 90.19 813 LEU A CA 1
ATOM 6315 C C . LEU A 1 813 ? -21.938 -3.481 16.495 1.00 90.19 813 LEU A C 1
ATOM 6317 O O . LEU A 1 813 ? -22.830 -4.135 17.038 1.00 90.19 813 LEU A O 1
ATOM 6321 N N . VAL A 1 814 ? -20.685 -3.927 16.369 1.00 92.56 814 VAL A N 1
ATOM 6322 C CA . VAL A 1 814 ? -20.248 -5.261 16.813 1.00 92.56 814 VAL A CA 1
ATOM 6323 C C . VAL A 1 814 ? -18.938 -5.144 17.570 1.00 92.56 814 VAL A C 1
ATOM 6325 O O . VAL A 1 814 ? -17.982 -4.604 17.024 1.00 92.56 814 VAL A O 1
ATOM 6328 N N . SER A 1 815 ? -18.911 -5.697 18.784 1.00 90.62 815 SER A N 1
ATOM 6329 C CA . SER A 1 815 ? -17.706 -5.842 19.599 1.00 90.62 815 SER A CA 1
ATOM 6330 C C . SER A 1 815 ? -17.670 -7.207 20.277 1.00 90.62 815 SER A C 1
ATOM 6332 O O . SER A 1 815 ? -18.704 -7.700 20.751 1.00 90.62 815 SER A O 1
ATOM 6334 N N . VAL A 1 816 ? -16.497 -7.845 20.294 1.00 87.69 816 VAL A N 1
ATOM 6335 C CA . VAL A 1 816 ? -16.298 -9.180 20.877 1.00 87.69 816 VAL A CA 1
ATOM 6336 C C . VAL A 1 816 ? -15.063 -9.184 21.770 1.00 87.69 816 VAL A C 1
ATOM 6338 O O . VAL A 1 816 ? -13.941 -9.074 21.304 1.00 87.69 816 VAL A O 1
ATOM 6341 N N . SER A 1 817 ? -15.260 -9.401 23.070 1.00 84.56 817 SER A N 1
ATOM 6342 C CA . SER A 1 817 ? -14.159 -9.408 24.043 1.00 84.56 817 SER A CA 1
ATOM 6343 C C . SER A 1 817 ? -13.077 -10.455 23.724 1.00 84.56 817 SER A C 1
ATOM 6345 O O . SER A 1 817 ? -13.381 -11.636 23.525 1.00 84.56 817 SER A O 1
ATOM 6347 N N . GLY A 1 818 ? -11.807 -10.029 23.750 1.00 84.62 818 GLY A N 1
ATOM 6348 C CA . GLY A 1 818 ? -10.626 -10.889 23.611 1.00 84.62 818 GLY A CA 1
ATOM 6349 C C . GLY A 1 818 ? -10.268 -11.275 22.171 1.00 84.62 818 GLY A C 1
ATOM 6350 O O . GLY A 1 818 ? -9.489 -12.218 21.963 1.00 84.62 818 GLY A O 1
ATOM 6351 N N . THR A 1 819 ? -10.871 -10.616 21.177 1.00 90.75 819 THR A N 1
ATOM 6352 C CA . THR A 1 819 ? -10.574 -10.782 19.750 1.00 90.75 819 THR A CA 1
ATOM 6353 C C . THR A 1 819 ? -11.045 -9.565 18.945 1.00 90.75 819 THR A C 1
ATOM 6355 O O . THR A 1 819 ? -11.688 -8.686 19.497 1.00 90.75 819 THR A O 1
ATOM 6358 N N . SER A 1 820 ? -10.750 -9.535 17.646 1.00 93.81 820 SER A N 1
ATOM 6359 C CA . SER A 1 820 ? -11.116 -8.445 16.740 1.00 93.81 820 SER A CA 1
ATOM 6360 C C . SER A 1 820 ? -12.152 -8.890 15.692 1.00 93.81 820 SER A C 1
ATOM 6362 O O . SER A 1 820 ? -12.273 -10.079 15.365 1.00 93.81 820 SER A O 1
ATOM 6364 N N . CYS A 1 821 ? -12.886 -7.923 15.137 1.00 96.62 821 CYS A N 1
ATOM 6365 C CA . CYS A 1 821 ? -13.944 -8.092 14.142 1.00 96.62 821 CYS A CA 1
ATOM 6366 C C . CYS A 1 821 ? -13.598 -7.382 12.818 1.00 96.62 821 CYS A C 1
ATOM 6368 O O . CYS A 1 821 ? -13.500 -6.158 12.743 1.00 96.62 821 CYS A O 1
ATOM 6370 N N . TRP A 1 822 ? -13.491 -8.151 11.737 1.00 96.00 822 TRP A N 1
ATOM 6371 C CA . TRP A 1 822 ? -12.963 -7.720 10.441 1.00 96.00 822 TRP A CA 1
ATOM 6372 C C . TRP A 1 822 ? -13.969 -7.899 9.303 1.00 96.00 822 TRP A C 1
ATOM 6374 O O . TRP A 1 822 ? -14.840 -8.768 9.351 1.00 96.00 822 TRP A O 1
ATOM 6384 N N . ASN A 1 823 ? -13.787 -7.142 8.219 1.00 95.75 823 ASN A N 1
ATOM 6385 C CA . ASN A 1 823 ? -14.440 -7.374 6.928 1.00 95.75 823 ASN A CA 1
ATOM 6386 C C . ASN A 1 823 ? -15.988 -7.435 6.991 1.00 95.75 823 ASN A C 1
ATOM 6388 O O . ASN A 1 823 ? -16.578 -8.451 6.615 1.00 95.75 823 ASN A O 1
ATOM 6392 N N . PRO A 1 824 ? -16.666 -6.360 7.441 1.00 97.56 824 PRO A N 1
ATOM 6393 C CA . PRO A 1 824 ? -18.118 -6.344 7.600 1.00 97.56 824 PRO A CA 1
ATOM 6394 C C . PRO A 1 824 ? -18.874 -6.375 6.263 1.00 97.56 824 PRO A C 1
ATOM 6396 O O . PRO A 1 824 ? -18.539 -5.661 5.317 1.00 97.56 824 PRO A O 1
ATOM 6399 N N . TYR A 1 825 ? -19.958 -7.151 6.209 1.00 97.44 825 TYR A N 1
ATOM 6400 C CA . TYR A 1 825 ? -20.916 -7.204 5.100 1.00 97.44 825 TYR A CA 1
ATOM 6401 C C . TYR A 1 825 ? -22.356 -7.157 5.623 1.00 97.44 825 TYR A C 1
ATOM 6403 O O . TYR A 1 825 ? -22.698 -7.937 6.511 1.00 97.44 825 TYR A O 1
ATOM 6411 N N . PRO A 1 826 ? -23.256 -6.351 5.036 1.00 96.69 826 PRO A N 1
ATOM 6412 C CA . PRO A 1 826 ? -24.681 -6.495 5.298 1.00 96.69 826 PRO A CA 1
ATOM 6413 C C . PRO A 1 826 ? -25.185 -7.811 4.690 1.00 96.69 826 PRO A C 1
ATOM 6415 O O . PRO A 1 826 ? -24.997 -8.067 3.495 1.00 96.69 826 PRO A O 1
ATOM 6418 N N . LEU A 1 827 ? -25.855 -8.642 5.487 1.00 96.56 827 LEU A N 1
ATOM 6419 C CA . LEU A 1 827 ? -26.459 -9.877 5.002 1.00 96.56 827 LEU A CA 1
ATOM 6420 C C . LEU A 1 827 ? -27.778 -9.560 4.291 1.00 96.56 827 LEU A C 1
ATOM 6422 O O . LEU A 1 827 ? -28.850 -9.541 4.889 1.00 96.56 827 LEU A O 1
ATOM 6426 N N . LYS A 1 828 ? -27.695 -9.275 2.989 1.00 95.06 828 LYS A N 1
ATOM 6427 C CA . LYS A 1 828 ? -28.864 -8.997 2.150 1.00 95.06 828 LYS A CA 1
ATOM 6428 C C . LYS A 1 828 ? -28.630 -9.361 0.690 1.00 95.06 828 LYS A C 1
ATOM 6430 O O . LYS A 1 828 ? -27.505 -9.321 0.196 1.00 95.06 828 LYS A O 1
ATOM 6435 N N . THR A 1 829 ? -29.716 -9.643 -0.021 1.00 95.12 829 THR A N 1
ATOM 6436 C CA . THR A 1 829 ? -29.696 -9.836 -1.475 1.00 95.12 829 THR A CA 1
ATOM 6437 C C . THR A 1 829 ? -29.231 -8.564 -2.197 1.00 95.12 829 THR A C 1
ATOM 6439 O O . THR A 1 829 ? -29.602 -7.447 -1.825 1.00 95.12 829 THR A O 1
ATOM 6442 N N . ARG A 1 830 ? -28.441 -8.743 -3.259 1.00 92.69 830 ARG A N 1
ATOM 6443 C CA . ARG A 1 830 ? -27.895 -7.700 -4.136 1.00 92.69 830 ARG A CA 1
ATOM 6444 C C . ARG A 1 830 ? -28.199 -8.023 -5.597 1.00 92.69 830 ARG A C 1
ATOM 6446 O O . ARG A 1 830 ? -28.373 -9.182 -5.970 1.00 92.69 830 ARG A O 1
ATOM 6453 N N . ASP A 1 831 ? -28.218 -6.996 -6.438 1.00 91.69 831 ASP A N 1
ATOM 6454 C CA . ASP A 1 831 ? -28.363 -7.194 -7.877 1.00 91.69 831 ASP A CA 1
ATOM 6455 C C . ASP A 1 831 ? -27.111 -7.859 -8.456 1.00 91.69 831 ASP A C 1
ATOM 6457 O O . ASP A 1 831 ? -25.983 -7.427 -8.210 1.00 91.69 831 ASP A O 1
ATOM 6461 N N . LYS A 1 832 ? -27.317 -8.913 -9.252 1.00 92.94 832 LYS A N 1
ATOM 6462 C CA . LYS A 1 832 ? -26.231 -9.589 -9.962 1.00 92.94 832 LYS A CA 1
ATOM 6463 C C . LYS A 1 832 ? -25.676 -8.665 -11.064 1.00 92.94 832 LYS A C 1
ATOM 6465 O O . LYS A 1 832 ? -26.480 -8.164 -11.855 1.00 92.94 832 LYS A O 1
ATOM 6470 N N . PRO A 1 833 ? -24.347 -8.465 -11.174 1.00 92.88 833 PRO A N 1
ATOM 6471 C CA . PRO A 1 833 ? -23.756 -7.576 -12.166 1.00 92.88 833 PRO A CA 1
ATOM 6472 C C . PRO A 1 833 ? -24.034 -7.984 -13.608 1.00 92.88 833 PRO A C 1
ATOM 6474 O O . PRO A 1 833 ? -24.356 -9.137 -13.917 1.00 92.88 833 PRO A O 1
ATOM 6477 N N . ILE A 1 834 ? -23.843 -7.028 -14.516 1.00 91.12 834 ILE A N 1
ATOM 6478 C CA . ILE A 1 834 ? -23.983 -7.263 -15.952 1.00 91.12 834 ILE A CA 1
ATOM 6479 C C . ILE A 1 834 ? -22.934 -8.278 -16.423 1.00 91.12 834 ILE A C 1
ATOM 6481 O O . ILE A 1 834 ? -21.759 -8.209 -16.080 1.00 91.12 834 ILE A O 1
ATOM 6485 N N . LYS A 1 835 ? -23.344 -9.226 -17.271 1.00 92.62 835 LYS A N 1
ATOM 6486 C CA . LYS A 1 835 ? -22.404 -10.129 -17.941 1.00 92.62 835 LYS A CA 1
ATOM 6487 C C . LYS A 1 835 ? -21.742 -9.451 -19.134 1.00 92.62 835 LYS A C 1
ATOM 6489 O O . LYS A 1 835 ? -22.398 -9.183 -20.141 1.00 92.62 835 LYS A O 1
ATOM 6494 N N . ILE A 1 836 ? -20.428 -9.279 -19.043 1.00 90.44 836 ILE A N 1
ATOM 6495 C CA . ILE A 1 836 ? -19.586 -8.833 -20.152 1.00 90.44 836 ILE A CA 1
ATOM 6496 C C . ILE A 1 836 ? -19.247 -10.032 -21.043 1.00 90.44 836 ILE A C 1
ATOM 6498 O O . ILE A 1 836 ? -18.850 -11.090 -20.562 1.00 90.44 836 ILE A O 1
ATOM 6502 N N . ASN A 1 837 ? -19.408 -9.866 -22.357 1.00 86.25 837 ASN A N 1
ATOM 6503 C CA . ASN A 1 837 ? -18.911 -10.811 -23.354 1.00 86.25 837 ASN A CA 1
ATOM 6504 C C . ASN A 1 837 ? -17.807 -10.113 -24.152 1.00 86.25 837 ASN A C 1
ATOM 6506 O O . ASN A 1 837 ? -18.103 -9.385 -25.101 1.00 86.25 837 ASN A O 1
ATOM 6510 N N . ALA A 1 838 ? -16.552 -10.306 -23.743 1.00 84.94 838 ALA A N 1
ATOM 6511 C CA . ALA A 1 838 ? -15.406 -9.732 -24.436 1.00 84.94 838 ALA A CA 1
ATOM 6512 C C . ALA A 1 838 ? -15.277 -10.332 -25.847 1.00 84.94 838 ALA A C 1
ATOM 6514 O O . ALA A 1 838 ? -15.349 -11.551 -26.040 1.00 84.94 838 ALA A O 1
ATOM 6515 N N . LEU A 1 839 ? -15.107 -9.472 -26.852 1.00 87.12 839 LEU A N 1
ATOM 6516 C CA . LEU A 1 839 ? -14.867 -9.907 -28.224 1.00 87.12 839 LEU A CA 1
ATOM 6517 C C . LEU A 1 839 ? -13.409 -10.360 -28.354 1.00 87.12 839 LEU A C 1
ATOM 6519 O O . LEU A 1 839 ? -12.501 -9.560 -28.152 1.00 87.12 839 LEU A O 1
ATOM 6523 N N . LYS A 1 840 ? -13.192 -11.619 -28.749 1.00 90.62 840 LYS A N 1
ATOM 6524 C CA . LYS A 1 840 ? -11.861 -12.158 -29.062 1.00 90.62 840 LYS A CA 1
ATOM 6525 C C . LYS A 1 840 ? -11.769 -12.552 -30.529 1.00 90.62 840 LYS A C 1
ATOM 6527 O O . LYS A 1 840 ? -12.648 -13.243 -31.048 1.00 90.62 840 LYS A O 1
ATOM 6532 N N . PHE A 1 841 ? -10.697 -12.141 -31.200 1.00 92.25 841 PHE A N 1
ATOM 6533 C CA . PHE A 1 841 ? -10.457 -12.455 -32.608 1.00 92.25 841 PHE A CA 1
ATOM 6534 C C . PHE A 1 841 ? -9.761 -13.822 -32.758 1.00 92.25 841 PHE A C 1
ATOM 6536 O O . PHE A 1 841 ? -8.596 -13.948 -32.378 1.00 92.25 841 PHE A O 1
ATOM 6543 N N . PRO A 1 842 ? -10.406 -14.853 -33.349 1.00 93.00 842 PRO A N 1
ATOM 6544 C CA . PRO A 1 842 ? -9.904 -16.232 -33.292 1.00 93.00 842 PRO A CA 1
ATOM 6545 C C . PRO A 1 842 ? -8.509 -16.458 -33.888 1.00 93.00 842 PRO A C 1
ATOM 6547 O O . PRO A 1 842 ? -7.769 -17.305 -33.397 1.00 93.00 842 PRO A O 1
ATOM 6550 N N . SER A 1 843 ? -8.137 -15.716 -34.938 1.00 93.62 843 SER A N 1
ATOM 6551 C CA . SER A 1 843 ? -6.798 -15.814 -35.533 1.00 93.62 843 SER A CA 1
ATOM 6552 C C . SER A 1 843 ? -5.704 -15.376 -34.564 1.00 93.62 843 SER A C 1
ATOM 6554 O O . SER A 1 843 ? -4.653 -16.001 -34.534 1.00 93.62 843 SER A O 1
ATOM 6556 N N . TYR A 1 844 ? -5.981 -14.348 -33.759 1.00 94.44 844 TYR A N 1
ATOM 6557 C CA . TYR A 1 844 ? -5.043 -13.782 -32.793 1.00 94.44 844 TYR A CA 1
ATOM 6558 C C . TYR A 1 844 ? -5.056 -14.538 -31.459 1.00 94.44 844 TYR A C 1
ATOM 6560 O O . TYR A 1 844 ? -4.025 -14.645 -30.807 1.00 94.44 844 TYR A O 1
ATOM 6568 N N . VAL A 1 845 ? -6.174 -15.189 -31.109 1.00 94.56 845 VAL A N 1
ATOM 6569 C CA . VAL A 1 845 ? -6.178 -16.224 -30.058 1.00 94.56 845 VAL A CA 1
ATOM 6570 C C . VAL A 1 845 ? -5.215 -17.355 -30.433 1.00 94.56 845 VAL A C 1
ATOM 6572 O O . VAL A 1 845 ? -4.395 -17.766 -29.621 1.00 94.56 845 VAL A O 1
ATOM 6575 N N . ALA A 1 846 ? -5.285 -17.847 -31.676 1.00 94.38 846 ALA A N 1
ATOM 6576 C CA . ALA A 1 846 ? -4.458 -18.964 -32.132 1.00 94.38 846 ALA A CA 1
ATOM 6577 C C . ALA A 1 846 ? -2.958 -18.629 -32.229 1.00 94.38 846 ALA A C 1
ATOM 6579 O O . ALA A 1 846 ? -2.139 -19.540 -32.129 1.00 94.38 846 ALA A O 1
ATOM 6580 N N . SER A 1 847 ? -2.600 -17.357 -32.432 1.00 91.56 847 SER A N 1
ATOM 6581 C CA . SER A 1 847 ? -1.211 -16.883 -32.464 1.00 91.56 847 SER A CA 1
ATOM 6582 C C . SER A 1 847 ? -0.727 -16.279 -31.142 1.00 91.56 847 SER A C 1
ATOM 6584 O O . SER A 1 847 ? 0.386 -15.764 -31.106 1.00 91.56 847 SER A O 1
ATOM 6586 N N . ASN A 1 848 ? -1.529 -16.347 -30.072 1.00 94.25 848 ASN A N 1
ATOM 6587 C CA . ASN A 1 848 ? -1.229 -15.756 -28.765 1.00 94.25 848 ASN A CA 1
ATOM 6588 C C . ASN A 1 848 ? -0.882 -14.255 -28.835 1.00 94.25 848 ASN A C 1
ATOM 6590 O O . ASN A 1 848 ? 0.125 -13.797 -28.296 1.00 94.25 848 ASN A O 1
ATOM 6594 N N . GLN A 1 849 ? -1.700 -13.491 -29.558 1.00 95.69 849 GLN A N 1
ATOM 6595 C CA . GLN A 1 849 ? -1.486 -12.071 -29.839 1.00 95.69 849 GLN A CA 1
ATOM 6596 C C . GLN A 1 849 ? -2.704 -11.229 -29.460 1.00 95.69 849 GLN A C 1
ATOM 6598 O O . GLN A 1 849 ? -3.843 -11.690 -29.549 1.00 95.69 849 GLN A O 1
ATOM 6603 N N . GLY A 1 850 ? -2.451 -9.978 -29.087 1.00 95.75 850 GLY A N 1
ATOM 6604 C CA . GLY A 1 850 ? -3.436 -8.908 -28.976 1.00 95.75 850 GLY A CA 1
ATOM 6605 C C . GLY A 1 850 ? -3.305 -7.899 -30.119 1.00 95.75 850 GLY A C 1
ATOM 6606 O O . GLY A 1 850 ? -2.349 -7.923 -30.901 1.00 95.75 850 GLY A O 1
ATOM 6607 N N . LEU A 1 851 ? -4.282 -7.005 -30.214 1.00 95.06 851 LEU A N 1
ATOM 6608 C CA . LEU A 1 851 ? -4.340 -5.920 -31.187 1.00 95.06 851 LEU A CA 1
ATOM 6609 C C . LEU A 1 851 ? -4.431 -4.578 -30.465 1.00 95.06 851 LEU A C 1
ATOM 6611 O O . LEU A 1 851 ? -5.342 -4.378 -29.662 1.00 95.06 851 LEU A O 1
ATOM 6615 N N . ALA A 1 852 ? -3.534 -3.656 -30.805 1.00 94.38 852 ALA A N 1
ATOM 6616 C CA . ALA A 1 852 ? -3.477 -2.315 -30.238 1.00 94.38 852 ALA A CA 1
ATOM 6617 C C . ALA A 1 852 ? -3.728 -1.258 -31.320 1.00 94.38 852 ALA A C 1
ATOM 6619 O O . ALA A 1 852 ? -3.106 -1.294 -32.384 1.00 94.38 852 ALA A O 1
ATOM 6620 N N . LEU A 1 853 ? -4.636 -0.321 -31.044 1.00 92.94 853 LEU A N 1
ATOM 6621 C CA . LEU A 1 853 ? -4.913 0.852 -31.872 1.00 92.94 853 LEU A CA 1
ATOM 6622 C C . LEU A 1 853 ? -4.727 2.132 -31.049 1.00 92.94 853 LEU A C 1
ATOM 6624 O O . LEU A 1 853 ? -5.505 2.398 -30.136 1.00 92.94 853 LEU A O 1
ATOM 6628 N N . VAL A 1 854 ? -3.757 2.958 -31.424 1.00 92.12 854 VAL A N 1
ATOM 6629 C CA . VAL A 1 854 ? -3.666 4.353 -30.974 1.00 92.12 854 VAL A CA 1
ATOM 6630 C C . VAL A 1 854 ? -4.377 5.202 -32.018 1.00 92.12 854 VAL A C 1
ATOM 6632 O O . VAL A 1 854 ? -3.990 5.171 -33.188 1.00 92.12 854 VAL A O 1
ATOM 6635 N N . THR A 1 855 ? -5.444 5.916 -31.649 1.00 90.44 855 THR A N 1
ATOM 6636 C CA . THR A 1 855 ? -6.209 6.681 -32.653 1.00 90.44 855 THR A CA 1
ATOM 6637 C C . THR A 1 855 ? -5.548 7.996 -33.053 1.00 90.44 855 THR A C 1
ATOM 6639 O O . THR A 1 855 ? -5.681 8.396 -34.203 1.00 90.44 855 THR A O 1
ATOM 6642 N N . ASP A 1 856 ? -4.857 8.658 -32.125 1.00 89.00 856 ASP A N 1
ATOM 6643 C CA . ASP A 1 856 ? -4.180 9.941 -32.310 1.00 89.00 856 ASP A CA 1
ATOM 6644 C C . ASP A 1 856 ? -3.169 10.164 -31.173 1.00 89.00 856 ASP A C 1
ATOM 6646 O O . ASP A 1 856 ? -3.512 10.673 -30.106 1.00 89.00 856 ASP A O 1
ATOM 6650 N N . VAL A 1 857 ? -1.906 9.798 -31.405 1.00 89.00 857 VAL A N 1
ATOM 6651 C CA . VAL A 1 857 ? -0.818 9.854 -30.410 1.00 89.00 857 VAL A CA 1
ATOM 6652 C C . VAL A 1 857 ? -0.617 11.241 -29.786 1.00 89.00 857 VAL A C 1
ATOM 6654 O O . VAL A 1 857 ? -0.104 11.343 -28.678 1.00 89.00 857 VAL A O 1
ATOM 6657 N N . TYR A 1 858 ? -1.042 12.314 -30.458 1.00 86.69 858 TYR A N 1
ATOM 6658 C CA . TYR A 1 858 ? -0.875 13.681 -29.961 1.00 86.69 858 TYR A CA 1
ATOM 6659 C C . TYR A 1 858 ? -1.879 14.048 -28.861 1.00 86.69 858 TYR A C 1
ATOM 6661 O O . TYR A 1 858 ? -1.679 15.035 -28.153 1.00 86.69 858 TYR A O 1
ATOM 6669 N N . LYS A 1 859 ? -2.958 13.275 -28.676 1.00 83.19 859 LYS A N 1
ATOM 6670 C CA . LYS A 1 859 ? -3.876 13.485 -27.549 1.00 83.19 859 LYS A CA 1
ATOM 6671 C C . LYS A 1 859 ? -3.175 13.097 -26.248 1.00 83.19 859 LYS A C 1
ATOM 6673 O O . LYS A 1 859 ? -2.771 11.953 -26.105 1.00 83.19 859 LYS A O 1
ATOM 6678 N N . GLY A 1 860 ? -3.026 14.072 -25.349 1.00 76.69 860 GLY A N 1
ATOM 6679 C CA . GLY A 1 860 ? -2.185 13.976 -24.147 1.00 76.69 860 GLY A CA 1
ATOM 6680 C C . GLY A 1 860 ? -0.785 14.597 -24.296 1.00 76.69 860 GLY A C 1
ATOM 6681 O O . GLY A 1 860 ? -0.107 14.769 -23.296 1.00 76.69 860 GLY A O 1
ATOM 6682 N N . LEU A 1 861 ? -0.376 15.000 -25.512 1.00 79.56 861 LEU A N 1
ATOM 6683 C CA . LEU A 1 861 ? 0.910 15.676 -25.785 1.00 79.56 861 LEU A CA 1
ATOM 6684 C C . LEU A 1 861 ? 0.747 17.128 -26.288 1.00 79.56 861 LEU A C 1
ATOM 6686 O O . LEU A 1 861 ? 1.720 17.869 -26.409 1.00 79.56 861 LEU A O 1
ATOM 6690 N N . GLU A 1 862 ? -0.472 17.536 -26.656 1.00 67.50 862 GLU A N 1
ATOM 6691 C CA . GLU A 1 862 ? -0.776 18.857 -27.222 1.00 67.50 862 GLU A CA 1
ATOM 6692 C C . GLU A 1 862 ? -0.615 19.979 -26.176 1.00 67.50 862 GLU A C 1
ATOM 6694 O O . GLU A 1 862 ? -1.458 20.135 -25.300 1.00 67.50 862 GLU A O 1
ATOM 6699 N N . GLY A 1 863 ? 0.409 20.826 -26.334 1.00 61.03 863 GLY A N 1
ATOM 6700 C CA . GLY A 1 863 ? 0.619 22.015 -25.492 1.00 61.03 863 GLY A CA 1
ATOM 6701 C C . GLY A 1 863 ? 1.534 21.807 -24.282 1.00 61.03 863 GLY A C 1
ATOM 6702 O O . GLY A 1 863 ? 1.820 22.788 -23.604 1.00 61.03 863 GLY A O 1
ATOM 6703 N N . GLU A 1 864 ? 2.022 20.584 -24.072 1.00 61.53 864 GLU A N 1
ATOM 6704 C CA . GLU A 1 864 ? 2.980 20.217 -23.025 1.00 61.53 864 GLU A CA 1
ATOM 6705 C C . GLU A 1 864 ? 4.428 20.265 -23.550 1.00 61.53 864 GLU A C 1
ATOM 6707 O O . GLU A 1 864 ? 4.688 19.904 -24.703 1.00 61.53 864 GLU A O 1
ATOM 6712 N N . GLY A 1 865 ? 5.371 20.686 -22.698 1.00 57.91 865 GLY A N 1
ATOM 6713 C CA . GLY A 1 865 ? 6.799 20.839 -23.023 1.00 57.91 865 GLY A CA 1
ATOM 6714 C C . GLY A 1 865 ? 7.182 22.196 -23.645 1.00 57.91 865 GLY A C 1
ATOM 6715 O O . GLY A 1 865 ? 6.350 22.901 -24.218 1.00 57.91 865 GLY A O 1
ATOM 6716 N N . ASP A 1 866 ? 8.463 22.574 -23.541 1.00 60.88 866 ASP A N 1
ATOM 6717 C CA . ASP A 1 866 ? 9.026 23.786 -24.163 1.00 60.88 866 ASP A CA 1
ATOM 6718 C C . ASP A 1 866 ? 10.247 23.441 -25.048 1.00 60.88 866 ASP A C 1
ATOM 6720 O O . ASP A 1 866 ? 11.336 23.197 -24.522 1.00 60.88 866 ASP A O 1
ATOM 6724 N N . PRO A 1 867 ? 10.102 23.410 -26.393 1.00 69.06 867 PRO A N 1
ATOM 6725 C CA . PRO A 1 867 ? 8.886 23.680 -27.163 1.00 69.06 867 PRO A CA 1
ATOM 6726 C C . PRO A 1 867 ? 7.892 22.501 -27.138 1.00 69.06 867 PRO A C 1
ATOM 6728 O O . PRO A 1 867 ? 8.305 21.352 -26.985 1.00 69.06 867 PRO A O 1
ATOM 6731 N N . PRO A 1 868 ? 6.593 22.755 -27.378 1.00 77.81 868 PRO A N 1
ATOM 6732 C CA . PRO A 1 868 ? 5.585 21.701 -27.411 1.00 77.81 868 PRO A CA 1
ATOM 6733 C C . PRO A 1 868 ? 5.756 20.777 -28.622 1.00 77.81 868 PRO A C 1
ATOM 6735 O O . PRO A 1 868 ? 6.167 21.223 -29.699 1.00 77.81 868 PRO A O 1
ATOM 6738 N N . ILE A 1 869 ? 5.361 19.508 -28.474 1.00 86.88 869 ILE A N 1
ATOM 6739 C CA . ILE A 1 869 ? 5.420 18.504 -29.549 1.00 86.88 869 ILE A CA 1
ATOM 6740 C C . ILE A 1 869 ? 4.459 18.882 -30.684 1.00 86.88 869 ILE A C 1
ATOM 6742 O O . ILE A 1 869 ? 3.236 18.908 -30.512 1.00 86.88 869 ILE A O 1
ATOM 6746 N N . ALA A 1 870 ? 4.992 19.160 -31.876 1.00 88.31 870 ALA A N 1
ATOM 6747 C CA . ALA A 1 870 ? 4.179 19.507 -33.030 1.00 88.31 870 ALA A CA 1
ATOM 6748 C C . ALA A 1 870 ? 3.629 18.252 -33.722 1.00 88.31 870 ALA A C 1
ATOM 6750 O O . ALA A 1 870 ? 4.265 17.196 -33.793 1.00 88.31 870 ALA A O 1
ATOM 6751 N N . ARG A 1 871 ? 2.435 18.373 -34.316 1.00 89.94 871 ARG A N 1
ATOM 6752 C CA . ARG A 1 871 ? 1.909 17.317 -35.191 1.00 89.94 871 ARG A CA 1
ATOM 6753 C C . ARG A 1 871 ? 2.874 17.058 -36.343 1.00 89.94 871 ARG A C 1
ATOM 6755 O O . ARG A 1 871 ? 3.271 17.977 -37.056 1.00 89.94 871 ARG A O 1
ATOM 6762 N N . GLY A 1 872 ? 3.197 15.789 -36.539 1.00 90.88 872 GLY A N 1
ATOM 6763 C CA . GLY A 1 872 ? 4.236 15.318 -37.438 1.00 90.88 872 GLY A CA 1
ATOM 6764 C C . GLY A 1 872 ? 5.580 15.032 -36.761 1.00 90.88 872 GLY A C 1
ATOM 6765 O O . GLY A 1 872 ? 6.395 14.385 -37.412 1.00 90.88 872 GLY A O 1
ATOM 6766 N N . ASP A 1 873 ? 5.826 15.441 -35.512 1.00 92.50 873 ASP A N 1
ATOM 6767 C CA . ASP A 1 873 ? 7.115 15.182 -34.845 1.00 92.50 873 ASP A CA 1
ATOM 6768 C C . ASP A 1 873 ? 7.256 13.716 -34.430 1.00 92.50 873 ASP A C 1
ATOM 6770 O O . ASP A 1 873 ? 8.277 13.092 -34.712 1.00 92.50 873 ASP A O 1
ATOM 6774 N N . VAL A 1 874 ? 6.200 13.134 -33.849 1.00 95.19 874 VAL A N 1
ATOM 6775 C CA . VAL A 1 874 ? 6.116 11.685 -33.616 1.00 95.19 874 VAL A CA 1
ATOM 6776 C C . VAL A 1 874 ? 6.071 10.932 -34.952 1.00 95.19 874 VAL A C 1
ATOM 6778 O O . VAL A 1 874 ? 5.142 11.105 -35.742 1.00 95.19 874 VAL A O 1
ATOM 6781 N N . LYS A 1 875 ? 7.076 10.089 -35.208 1.00 96.81 875 LYS A N 1
ATOM 6782 C CA . LYS A 1 875 ? 7.189 9.250 -36.415 1.00 96.81 875 LYS A CA 1
ATOM 6783 C C . LYS A 1 875 ? 6.984 7.772 -36.150 1.00 96.81 875 LYS A C 1
ATOM 6785 O O . LYS A 1 875 ? 6.514 7.059 -37.036 1.00 96.81 875 LYS A O 1
ATOM 6790 N N . TYR A 1 876 ? 7.337 7.322 -34.953 1.00 97.62 876 TYR A N 1
ATOM 6791 C CA . TYR A 1 876 ? 7.242 5.920 -34.581 1.00 97.62 876 TYR A CA 1
ATOM 6792 C C . TYR A 1 876 ? 6.761 5.774 -33.142 1.00 97.62 876 TYR A C 1
ATOM 6794 O O . TYR A 1 876 ? 6.978 6.656 -32.315 1.00 97.62 876 TYR A O 1
ATOM 6802 N N . LEU A 1 877 ? 6.162 4.629 -32.841 1.00 97.06 877 LEU A N 1
ATOM 6803 C CA . LEU A 1 877 ? 6.024 4.121 -31.484 1.00 97.06 877 LEU A CA 1
ATOM 6804 C C . LEU A 1 877 ? 7.050 3.009 -31.278 1.00 97.06 877 LEU A C 1
ATOM 6806 O O . LEU A 1 877 ? 7.084 2.060 -32.062 1.00 97.06 877 LEU A O 1
ATOM 6810 N N . ARG A 1 878 ? 7.873 3.092 -30.232 1.00 97.12 878 ARG A N 1
ATOM 6811 C CA . ARG A 1 878 ? 8.622 1.933 -29.735 1.00 97.12 878 ARG A CA 1
ATOM 6812 C C . ARG A 1 878 ? 7.687 1.099 -28.877 1.00 97.12 878 ARG A C 1
ATOM 6814 O O . ARG A 1 878 ? 7.041 1.634 -27.981 1.00 97.12 878 ARG A O 1
ATOM 6821 N N . VAL A 1 879 ? 7.642 -0.200 -29.143 1.00 96.81 879 VAL A N 1
ATOM 6822 C CA . VAL A 1 879 ? 6.904 -1.161 -28.323 1.00 96.81 879 VAL A CA 1
ATOM 6823 C C . VAL A 1 879 ? 7.916 -1.912 -27.473 1.00 96.81 879 VAL A C 1
ATOM 6825 O O . VAL A 1 879 ? 8.777 -2.614 -28.010 1.00 96.81 879 VAL A O 1
ATOM 6828 N N . ASN A 1 880 ? 7.807 -1.767 -26.159 1.00 94.75 880 ASN A N 1
ATOM 6829 C CA . ASN A 1 880 ? 8.648 -2.451 -25.189 1.00 94.75 880 ASN A CA 1
ATOM 6830 C C . ASN A 1 880 ? 7.798 -3.385 -24.328 1.00 94.75 880 ASN A C 1
ATOM 6832 O O . ASN A 1 880 ? 6.579 -3.232 -24.238 1.00 94.75 880 ASN A O 1
ATOM 6836 N N . MET A 1 881 ? 8.455 -4.340 -23.676 1.00 92.31 881 MET A N 1
ATOM 6837 C CA . MET A 1 881 ? 7.858 -5.084 -22.578 1.00 92.31 881 MET A CA 1
ATOM 6838 C C . MET A 1 881 ? 8.750 -5.094 -21.345 1.00 92.31 881 MET A C 1
ATOM 6840 O O . MET A 1 881 ? 9.977 -5.126 -21.472 1.00 92.31 881 MET A O 1
ATOM 6844 N N . VAL A 1 882 ? 8.114 -5.100 -20.177 1.00 89.44 882 VAL A N 1
ATOM 6845 C CA . VAL A 1 882 ? 8.763 -5.315 -18.878 1.00 89.44 882 VAL A CA 1
ATOM 6846 C C . VAL A 1 882 ? 8.643 -6.786 -18.486 1.00 89.44 882 VAL A C 1
ATOM 6848 O O . VAL A 1 882 ? 7.606 -7.419 -18.712 1.00 89.44 882 VAL A O 1
ATOM 6851 N N . VAL A 1 883 ? 9.724 -7.357 -17.959 1.00 89.38 883 VAL A N 1
ATOM 6852 C CA . VAL A 1 883 ? 9.808 -8.789 -17.648 1.00 89.38 883 VAL A CA 1
ATOM 6853 C C . VAL A 1 883 ? 9.578 -9.015 -16.155 1.00 89.38 883 VAL A C 1
ATOM 6855 O O . VAL A 1 883 ? 10.256 -8.415 -15.330 1.00 89.38 883 VAL A O 1
ATOM 6858 N N . SER A 1 884 ? 8.644 -9.902 -15.809 1.00 88.38 884 SER A N 1
ATOM 6859 C CA . SER A 1 884 ? 8.400 -10.329 -14.424 1.00 88.38 884 SER A CA 1
ATOM 6860 C C . SER A 1 884 ? 9.556 -11.186 -13.902 1.00 88.38 884 SER A C 1
ATOM 6862 O O . SER A 1 884 ? 10.105 -11.993 -14.655 1.00 88.38 884 SER A O 1
ATOM 6864 N N . ARG A 1 885 ? 9.904 -11.063 -12.615 1.00 86.88 885 ARG A N 1
ATOM 6865 C CA . ARG A 1 885 ? 10.991 -11.833 -11.988 1.00 86.88 885 ARG A CA 1
ATOM 6866 C C . ARG A 1 885 ? 10.463 -13.169 -11.433 1.00 86.88 885 ARG A C 1
ATOM 6868 O O . ARG A 1 885 ? 9.707 -13.158 -10.462 1.00 86.88 885 ARG A O 1
ATOM 6875 N N . PRO A 1 886 ? 10.790 -14.326 -12.040 1.00 88.50 886 PRO A N 1
ATOM 6876 C CA . PRO A 1 886 ? 10.270 -15.621 -11.601 1.00 88.50 886 PRO A CA 1
ATOM 6877 C C . PRO A 1 886 ? 11.033 -16.170 -10.390 1.00 88.50 886 PRO A C 1
ATOM 6879 O O . PRO A 1 886 ? 12.211 -15.877 -10.220 1.00 88.50 886 PRO A O 1
ATOM 6882 N N . TRP A 1 887 ? 10.413 -17.057 -9.605 1.00 85.81 887 TRP A N 1
ATOM 6883 C CA . TRP A 1 887 ? 11.069 -17.775 -8.498 1.00 85.81 887 TRP A CA 1
ATOM 6884 C C . TRP A 1 887 ? 12.322 -18.532 -8.947 1.00 85.81 887 TRP A C 1
ATOM 6886 O O . TRP A 1 887 ? 13.260 -18.674 -8.181 1.00 85.81 887 TRP A O 1
ATOM 6896 N N . SER A 1 888 ? 12.395 -18.976 -10.201 1.00 83.81 888 SER A N 1
ATOM 6897 C CA . SER A 1 888 ? 13.560 -19.700 -10.712 1.00 83.81 888 SER A CA 1
ATOM 6898 C C . SER A 1 888 ? 14.797 -18.832 -10.957 1.00 83.81 888 SER A C 1
ATOM 6900 O O . SER A 1 888 ? 15.828 -19.380 -11.331 1.00 83.81 888 SER A O 1
ATOM 6902 N N . CYS A 1 889 ? 14.731 -17.502 -10.807 1.00 78.75 889 CYS A N 1
ATOM 6903 C CA . CYS A 1 889 ? 15.939 -16.664 -10.826 1.00 78.75 889 CYS A CA 1
ATOM 6904 C C . CYS A 1 889 ? 16.790 -16.806 -9.551 1.00 78.75 889 CYS A C 1
ATOM 6906 O O . CYS A 1 889 ? 17.889 -16.252 -9.490 1.00 78.75 889 CYS A O 1
ATOM 6908 N N . HIS A 1 890 ? 16.235 -17.497 -8.550 1.00 68.69 890 HIS A N 1
ATOM 6909 C CA . HIS A 1 890 ? 16.738 -17.651 -7.197 1.00 68.69 890 HIS A CA 1
ATOM 6910 C C . HIS A 1 890 ? 18.192 -18.143 -7.117 1.00 68.69 890 HIS A C 1
ATOM 6912 O O . HIS A 1 890 ? 18.569 -19.121 -7.771 1.00 68.69 890 HIS A O 1
ATOM 6918 N N . ARG A 1 891 ? 19.004 -17.497 -6.267 1.00 60.91 891 ARG A N 1
ATOM 6919 C CA . ARG A 1 891 ? 20.413 -17.855 -6.022 1.00 60.91 891 ARG A CA 1
ATOM 6920 C C . ARG A 1 891 ? 20.631 -18.380 -4.599 1.00 60.91 891 ARG A C 1
ATOM 6922 O O . ARG A 1 891 ? 20.447 -17.677 -3.620 1.00 60.91 891 ARG A O 1
ATOM 6929 N N . ILE A 1 892 ? 21.156 -19.604 -4.495 1.00 45.31 892 ILE A N 1
ATOM 6930 C CA . ILE A 1 892 ? 21.377 -20.362 -3.240 1.00 45.31 892 ILE A CA 1
ATOM 6931 C C . ILE A 1 892 ? 22.448 -19.749 -2.295 1.00 45.31 892 ILE A C 1
ATOM 6933 O O . ILE A 1 892 ? 22.772 -20.337 -1.265 1.00 45.31 892 ILE A O 1
ATOM 6937 N N . LEU A 1 893 ? 23.035 -18.581 -2.585 1.00 43.03 893 LEU A N 1
ATOM 6938 C CA . LEU A 1 893 ? 24.068 -17.989 -1.726 1.00 43.03 893 LEU A CA 1
ATOM 6939 C C . LEU A 1 893 ? 23.899 -16.468 -1.567 1.00 43.03 893 LEU A C 1
ATOM 6941 O O . LEU A 1 893 ? 24.010 -15.734 -2.546 1.00 43.03 893 LEU A O 1
ATOM 6945 N N . LEU A 1 894 ? 23.698 -16.056 -0.309 1.00 43.16 894 LEU A N 1
ATOM 6946 C CA . LEU A 1 894 ? 23.764 -14.702 0.263 1.00 43.16 894 LEU A CA 1
ATOM 6947 C C . LEU A 1 894 ? 25.024 -13.926 -0.178 1.00 43.16 894 LEU A C 1
ATOM 6949 O O . LEU A 1 894 ? 26.024 -13.913 0.541 1.00 43.16 894 LEU A O 1
ATOM 6953 N N . TRP A 1 895 ? 24.997 -13.283 -1.345 1.00 42.34 895 TRP A N 1
ATOM 6954 C CA . TRP A 1 895 ? 26.074 -12.390 -1.790 1.00 42.34 895 TRP A CA 1
ATOM 6955 C C . TRP A 1 895 ? 25.502 -11.119 -2.421 1.00 42.34 895 TRP A C 1
ATOM 6957 O O . TRP A 1 895 ? 25.229 -11.085 -3.617 1.00 42.34 895 TRP A O 1
ATOM 6967 N N . ASP A 1 896 ? 25.340 -10.086 -1.600 1.00 45.56 896 ASP A N 1
ATOM 6968 C CA . ASP A 1 896 ? 25.203 -8.676 -1.995 1.00 45.56 896 ASP A CA 1
ATOM 6969 C C . ASP A 1 896 ? 26.234 -8.324 -3.100 1.00 45.56 896 ASP A C 1
ATOM 6971 O O . ASP A 1 896 ? 27.398 -8.692 -2.915 1.00 45.56 896 ASP A O 1
ATOM 6975 N N . PRO A 1 897 ? 25.862 -7.757 -4.279 1.00 42.12 897 PRO A N 1
ATOM 6976 C CA . PRO A 1 897 ? 24.619 -7.085 -4.659 1.00 42.12 897 PRO A CA 1
ATOM 6977 C C . PRO A 1 897 ? 23.743 -7.936 -5.592 1.00 42.12 897 PRO A C 1
ATOM 6979 O O . PRO A 1 897 ? 23.850 -7.890 -6.826 1.00 42.12 897 PRO A O 1
ATOM 6982 N N . VAL A 1 898 ? 22.819 -8.710 -5.005 1.00 43.66 898 VAL A N 1
ATOM 6983 C CA . VAL A 1 898 ? 21.741 -9.420 -5.726 1.00 43.66 898 VAL A CA 1
ATOM 6984 C C . VAL A 1 898 ? 20.514 -8.534 -5.884 1.00 43.66 898 VAL A C 1
ATOM 6986 O O . VAL A 1 898 ? 19.386 -8.879 -5.557 1.00 43.66 898 VAL A O 1
ATOM 6989 N N . VAL A 1 899 ? 20.737 -7.379 -6.479 1.00 48.78 899 VAL A N 1
ATOM 6990 C CA . VAL A 1 899 ? 19.672 -6.605 -7.093 1.00 48.78 899 VAL A CA 1
ATOM 6991 C C . VAL A 1 899 ? 19.996 -6.621 -8.584 1.00 48.78 899 VAL A C 1
ATOM 6993 O O . VAL A 1 899 ? 20.594 -5.717 -9.165 1.00 48.78 899 VAL A O 1
ATOM 6996 N N . SER A 1 900 ? 19.724 -7.773 -9.209 1.00 48.88 900 SER A N 1
ATOM 6997 C CA . SER A 1 900 ? 19.843 -7.945 -10.655 1.00 48.88 900 SER A CA 1
ATOM 6998 C C . SER A 1 900 ? 19.046 -6.821 -11.326 1.00 48.88 900 SER A C 1
ATOM 7000 O O . SER A 1 900 ? 17.830 -6.776 -11.172 1.00 48.88 900 SER A O 1
ATOM 7002 N N . SER A 1 901 ? 19.738 -5.900 -12.003 1.00 45.66 901 SER A N 1
ATOM 7003 C CA . SER A 1 901 ? 19.256 -4.610 -12.553 1.00 45.66 901 SER A CA 1
ATOM 7004 C C . SER A 1 901 ? 18.825 -3.508 -11.567 1.00 45.66 901 SER A C 1
ATOM 7006 O O . SER A 1 901 ? 18.896 -2.345 -11.938 1.00 45.66 901 SER A O 1
ATOM 7008 N N . THR A 1 902 ? 18.474 -3.826 -10.327 1.00 47.66 902 THR A N 1
ATOM 7009 C CA . THR A 1 902 ? 17.643 -2.983 -9.444 1.00 47.66 902 THR A CA 1
ATOM 7010 C C . THR A 1 902 ? 18.410 -2.198 -8.378 1.00 47.66 902 THR A C 1
ATOM 7012 O O . THR A 1 902 ? 17.806 -1.514 -7.564 1.00 47.66 902 THR A O 1
ATOM 7015 N N . GLY A 1 903 ? 19.736 -2.335 -8.329 1.00 48.09 903 GLY A N 1
ATOM 7016 C CA . GLY A 1 903 ? 20.434 -2.116 -7.065 1.00 48.09 903 GLY A CA 1
ATOM 7017 C C . GLY A 1 903 ? 20.943 -0.729 -6.789 1.00 48.09 903 GLY A C 1
ATOM 7018 O O . GLY A 1 903 ? 21.222 -0.476 -5.634 1.00 48.09 903 GLY A O 1
ATOM 7019 N N . TRP A 1 904 ? 21.128 0.134 -7.796 1.00 53.59 904 TRP A N 1
ATOM 7020 C CA . TRP A 1 904 ? 21.864 1.381 -7.537 1.00 53.59 904 TRP A CA 1
ATOM 7021 C C . TRP A 1 904 ? 21.784 2.504 -8.588 1.00 53.59 904 TRP A C 1
ATOM 7023 O O . TRP A 1 904 ? 22.082 3.637 -8.231 1.00 53.59 904 TRP A O 1
ATOM 7033 N N . ALA A 1 905 ? 21.428 2.261 -9.864 1.00 52.34 905 ALA A N 1
ATOM 7034 C CA . ALA A 1 905 ? 21.399 3.341 -10.877 1.00 52.34 905 ALA A CA 1
ATOM 7035 C C . ALA A 1 905 ? 20.617 3.047 -12.182 1.00 52.34 905 ALA A C 1
ATOM 7037 O O . ALA A 1 905 ? 20.899 3.659 -13.214 1.00 52.34 905 ALA A O 1
ATOM 7038 N N . ALA A 1 906 ? 19.715 2.057 -12.204 1.00 56.94 906 ALA A N 1
ATOM 7039 C CA . ALA A 1 906 ? 19.055 1.591 -13.433 1.00 56.94 906 ALA A CA 1
ATOM 7040 C C . ALA A 1 906 ? 17.624 1.087 -13.177 1.00 56.94 906 ALA A C 1
ATOM 7042 O O . ALA A 1 906 ? 17.233 0.903 -12.027 1.00 56.94 906 ALA A O 1
ATOM 7043 N N . ALA A 1 907 ? 16.877 0.819 -14.256 1.00 65.50 907 ALA A N 1
ATOM 7044 C CA . ALA A 1 907 ? 15.533 0.234 -14.199 1.00 65.50 907 ALA A CA 1
ATOM 7045 C C . ALA A 1 907 ? 15.459 -1.041 -13.326 1.00 65.50 907 ALA A C 1
ATOM 7047 O O . ALA A 1 907 ? 16.280 -1.948 -13.483 1.00 65.50 907 ALA A O 1
ATOM 7048 N N . LEU A 1 908 ? 14.410 -1.154 -12.503 1.00 72.88 908 LEU A N 1
ATOM 7049 C CA . LEU A 1 908 ? 14.063 -2.254 -11.588 1.00 72.88 908 LEU A CA 1
ATOM 7050 C C . LEU A 1 908 ? 13.810 -3.596 -12.309 1.00 72.88 908 LEU A C 1
ATOM 7052 O O . LEU A 1 908 ? 13.585 -4.648 -11.706 1.00 72.88 908 LEU A O 1
ATOM 7056 N N . TRP A 1 909 ? 13.825 -3.605 -13.634 1.00 77.31 909 TRP A N 1
ATOM 7057 C CA . TRP A 1 909 ? 13.609 -4.810 -14.418 1.00 77.31 909 TRP A CA 1
ATOM 7058 C C . TRP A 1 909 ? 14.288 -4.754 -15.780 1.00 77.31 909 TRP A C 1
ATOM 7060 O O . TRP A 1 909 ? 14.428 -3.685 -16.386 1.00 77.31 909 TRP A O 1
ATOM 7070 N N . PRO A 1 910 ? 14.611 -5.928 -16.347 1.00 85.00 910 PRO A N 1
ATOM 7071 C CA . PRO A 1 910 ? 14.919 -6.053 -17.752 1.00 85.00 910 PRO A CA 1
ATOM 7072 C C . PRO A 1 910 ? 13.713 -5.664 -18.611 1.00 85.00 910 PRO A C 1
ATOM 7074 O O . PRO A 1 910 ? 12.606 -6.198 -18.498 1.00 85.00 910 PRO A O 1
ATOM 7077 N N . ARG A 1 911 ? 13.968 -4.754 -19.539 1.00 88.38 911 ARG A N 1
ATOM 7078 C CA . ARG A 1 911 ? 13.121 -4.396 -20.666 1.00 88.38 911 ARG A CA 1
ATOM 7079 C C . ARG A 1 911 ? 13.612 -5.136 -21.900 1.00 88.38 911 ARG A C 1
ATOM 7081 O O . ARG A 1 911 ? 14.814 -5.290 -22.141 1.00 88.38 911 ARG A O 1
ATOM 7088 N N . VAL A 1 912 ? 12.657 -5.561 -22.714 1.00 93.56 912 VAL A N 1
ATOM 7089 C CA . VAL A 1 912 ? 12.911 -6.128 -24.037 1.00 93.56 912 VAL A CA 1
ATOM 7090 C C . VAL A 1 912 ? 12.131 -5.306 -25.048 1.00 93.56 912 VAL A C 1
ATOM 7092 O O . VAL A 1 912 ? 10.915 -5.147 -24.938 1.00 93.56 912 VAL A O 1
ATOM 7095 N N . GLN A 1 913 ? 12.828 -4.783 -26.052 1.00 95.06 913 GLN A N 1
ATOM 7096 C CA . GLN A 1 913 ? 12.171 -4.106 -27.163 1.00 95.06 913 GLN A CA 1
ATOM 7097 C C . GLN A 1 913 ? 11.516 -5.161 -28.054 1.00 95.06 913 GLN A C 1
ATOM 7099 O O . GLN A 1 913 ? 12.158 -6.155 -28.381 1.00 95.06 913 GLN A O 1
ATOM 7104 N N . LEU A 1 914 ? 10.282 -4.929 -28.498 1.00 96.31 914 LEU A N 1
ATOM 7105 C CA . LEU A 1 914 ? 9.573 -5.768 -29.471 1.00 96.31 914 LEU A CA 1
ATOM 7106 C C . LEU A 1 914 ? 9.693 -5.238 -30.905 1.00 96.31 914 LEU A C 1
ATOM 7108 O O . LEU A 1 914 ? 9.627 -6.015 -31.857 1.00 96.31 914 LEU A O 1
ATOM 7112 N N . GLY A 1 915 ? 9.903 -3.931 -31.058 1.00 96.31 915 GLY A N 1
ATOM 7113 C CA . GLY A 1 915 ? 10.179 -3.264 -32.327 1.00 96.31 915 GLY A CA 1
ATOM 7114 C C . GLY A 1 915 ? 9.659 -1.831 -32.342 1.00 96.31 915 GLY A C 1
ATOM 7115 O O . GLY A 1 915 ? 9.277 -1.284 -31.306 1.00 96.31 915 GLY A O 1
ATOM 7116 N N . ILE A 1 916 ? 9.635 -1.238 -33.531 1.00 97.50 916 ILE A N 1
ATOM 7117 C CA . ILE A 1 916 ? 9.031 0.069 -33.797 1.00 97.50 916 ILE A CA 1
ATOM 7118 C C . ILE A 1 916 ? 7.802 -0.076 -34.697 1.00 97.50 916 ILE A C 1
ATOM 7120 O O . ILE A 1 916 ? 7.706 -1.002 -35.499 1.00 97.50 916 ILE A O 1
ATOM 7124 N N . VAL A 1 917 ? 6.854 0.841 -34.563 1.00 97.44 917 VAL A N 1
ATOM 7125 C CA . VAL A 1 917 ? 5.621 0.901 -35.351 1.00 97.44 917 VAL A CA 1
ATOM 7126 C C . VAL A 1 917 ? 5.527 2.289 -35.977 1.00 97.44 917 VAL A C 1
ATOM 7128 O O . VAL A 1 917 ? 5.638 3.265 -35.238 1.00 97.44 917 VAL A O 1
ATOM 7131 N N . PRO A 1 918 ? 5.338 2.425 -37.300 1.00 96.44 918 PRO A N 1
ATOM 7132 C CA . PRO A 1 918 ? 5.142 3.732 -37.917 1.00 96.44 918 PRO A CA 1
ATOM 7133 C C . PRO A 1 918 ? 3.845 4.388 -37.431 1.00 96.44 918 PRO A C 1
ATOM 7135 O O . PRO A 1 918 ? 2.819 3.723 -37.278 1.00 96.44 918 PRO A O 1
ATOM 7138 N N . VAL A 1 919 ? 3.906 5.701 -37.221 1.00 95.81 919 VAL A N 1
ATOM 7139 C CA . VAL A 1 919 ? 2.742 6.549 -36.948 1.00 95.81 919 VAL A CA 1
ATOM 7140 C C . VAL A 1 919 ? 2.311 7.214 -38.253 1.00 95.81 919 VAL A C 1
ATOM 7142 O O . VAL A 1 919 ? 3.134 7.794 -38.964 1.00 95.81 919 VAL A O 1
ATOM 7145 N N . GLU A 1 920 ? 1.027 7.100 -38.581 1.00 94.62 920 GLU A N 1
ATOM 7146 C CA . GLU A 1 920 ? 0.428 7.689 -39.780 1.00 94.62 920 GLU A CA 1
ATOM 7147 C C . GLU A 1 920 ? 0.337 9.224 -39.676 1.00 94.62 920 GLU A C 1
ATOM 7149 O O . GLU A 1 920 ? 0.437 9.806 -38.595 1.00 94.62 920 GLU A O 1
ATOM 7154 N N . ASP A 1 921 ? 0.096 9.905 -40.802 1.00 90.81 921 ASP A N 1
ATOM 7155 C CA . ASP A 1 921 ? 0.014 11.377 -40.856 1.00 90.81 921 ASP A CA 1
ATOM 7156 C C . ASP A 1 921 ? -1.101 11.968 -39.963 1.00 90.81 921 ASP A C 1
ATOM 7158 O O . ASP A 1 921 ? -1.021 13.129 -39.554 1.00 90.81 921 ASP A O 1
ATOM 7162 N N . ASP A 1 922 ? -2.144 11.187 -39.654 1.00 88.44 922 ASP A N 1
ATOM 7163 C CA . ASP A 1 922 ? -3.223 11.569 -38.733 1.00 88.44 922 ASP A CA 1
ATOM 7164 C C . ASP A 1 922 ? -2.883 11.331 -37.248 1.00 88.44 922 ASP A C 1
ATOM 7166 O O . ASP A 1 922 ? -3.679 11.687 -36.380 1.00 88.44 922 ASP A O 1
ATOM 7170 N N . GLY A 1 923 ? -1.696 10.792 -36.948 1.00 90.06 923 GLY A N 1
ATOM 7171 C CA . GLY A 1 923 ? -1.243 10.448 -35.600 1.00 90.06 923 GLY A CA 1
ATOM 7172 C C . GLY A 1 923 ? -1.632 9.039 -35.148 1.00 90.06 923 GLY A C 1
ATOM 7173 O O . GLY A 1 923 ? -1.374 8.690 -33.996 1.00 90.06 923 GLY A O 1
ATOM 7174 N N . SER A 1 924 ? -2.255 8.230 -36.009 1.00 93.44 924 SER A N 1
ATOM 7175 C CA . SER A 1 924 ? -2.722 6.891 -35.648 1.00 93.44 924 SER A CA 1
ATOM 7176 C C . SER A 1 924 ? -1.672 5.794 -35.843 1.00 93.44 924 SER A C 1
ATOM 7178 O O . SER A 1 924 ? -0.790 5.891 -36.695 1.00 93.44 924 SER A O 1
ATOM 7180 N N . ALA A 1 925 ? -1.785 4.714 -35.066 1.00 95.38 925 ALA A N 1
ATOM 7181 C CA . ALA A 1 925 ? -0.955 3.516 -35.191 1.00 95.38 925 ALA A CA 1
ATOM 7182 C C . ALA A 1 925 ? -1.768 2.253 -34.871 1.00 95.38 925 ALA A C 1
ATOM 7184 O O . ALA A 1 925 ? -2.501 2.220 -33.883 1.00 95.38 925 ALA A O 1
ATOM 7185 N N . TYR A 1 926 ? -1.632 1.200 -35.683 1.00 96.06 926 TYR A N 1
ATOM 7186 C CA . TYR A 1 926 ? -2.374 -0.057 -35.525 1.00 96.06 926 TYR A CA 1
ATOM 7187 C C . TYR A 1 926 ? -1.451 -1.267 -35.680 1.00 96.06 926 TYR A C 1
ATOM 7189 O O . TYR A 1 926 ? -0.895 -1.495 -36.755 1.00 96.06 926 TYR A O 1
ATOM 7197 N N . PHE A 1 927 ? -1.278 -2.047 -34.613 1.00 96.88 927 PHE A N 1
ATOM 7198 C CA . PHE A 1 927 ? -0.240 -3.077 -34.544 1.00 96.88 927 PHE A CA 1
ATOM 7199 C C . PHE A 1 927 ? -0.628 -4.283 -33.683 1.00 96.88 927 PHE A C 1
ATOM 7201 O O . PHE A 1 927 ? -1.586 -4.250 -32.907 1.00 96.88 927 PHE A O 1
ATOM 7208 N N . VAL A 1 928 ? 0.114 -5.379 -33.861 1.00 96.81 928 VAL A N 1
ATOM 7209 C CA . VAL A 1 928 ? 0.015 -6.577 -33.018 1.00 96.81 928 VAL A CA 1
ATOM 7210 C C . VAL A 1 928 ? 0.976 -6.499 -31.837 1.00 96.81 928 VAL A C 1
ATOM 7212 O O . VAL A 1 928 ? 2.081 -5.970 -31.947 1.00 96.81 928 VAL A O 1
ATOM 7215 N N . VAL A 1 929 ? 0.578 -7.104 -30.725 1.00 96.19 929 VAL A N 1
ATOM 7216 C CA . VAL A 1 929 ? 1.401 -7.273 -29.521 1.00 96.19 929 VAL A CA 1
ATOM 7217 C C . VAL A 1 929 ? 1.319 -8.726 -29.049 1.00 96.19 929 VAL A C 1
ATOM 7219 O O . VAL A 1 929 ? 0.306 -9.383 -29.312 1.00 96.19 929 VAL A O 1
ATOM 7222 N N . PRO A 1 930 ? 2.350 -9.278 -28.390 1.00 95.06 930 PRO A N 1
ATOM 7223 C CA . PRO A 1 930 ? 2.221 -10.583 -27.756 1.00 95.06 930 PRO A CA 1
ATOM 7224 C C . PRO A 1 930 ? 1.209 -10.493 -26.605 1.00 95.06 930 PRO A C 1
ATOM 7226 O O . PRO A 1 930 ? 1.203 -9.523 -25.849 1.00 95.06 930 PRO A O 1
ATOM 7229 N N . ALA A 1 931 ? 0.336 -11.492 -26.499 1.00 94.12 931 ALA A N 1
ATOM 7230 C CA . ALA A 1 931 ? -0.583 -11.605 -25.374 1.00 94.12 931 ALA A CA 1
ATOM 7231 C C . ALA A 1 931 ? 0.139 -12.129 -24.125 1.00 94.12 931 ALA A C 1
ATOM 7233 O O . ALA A 1 931 ? 1.196 -12.755 -24.229 1.00 94.12 931 ALA A O 1
ATOM 7234 N N . ASP A 1 932 ? -0.453 -11.886 -22.956 1.00 92.69 932 ASP A N 1
ATOM 7235 C CA . ASP A 1 932 ? 0.059 -12.286 -21.644 1.00 92.69 932 ASP A CA 1
ATOM 7236 C C . ASP A 1 932 ? 1.496 -11.787 -21.411 1.00 92.69 932 ASP A C 1
ATOM 7238 O O . ASP A 1 932 ? 2.368 -12.507 -20.926 1.00 92.69 932 ASP A O 1
ATOM 7242 N N . ARG A 1 933 ? 1.749 -10.541 -21.825 1.00 92.56 933 ARG A N 1
ATOM 7243 C CA . ARG A 1 933 ? 2.995 -9.788 -21.635 1.00 92.56 933 ARG A CA 1
ATOM 7244 C C . ARG A 1 933 ? 2.684 -8.359 -21.201 1.00 92.56 933 ARG A C 1
ATOM 7246 O O . ARG A 1 933 ? 1.587 -7.864 -21.457 1.00 92.56 933 ARG A O 1
ATOM 7253 N N . ASN A 1 934 ? 3.638 -7.712 -20.546 1.00 93.56 934 ASN A N 1
ATOM 7254 C CA . ASN A 1 934 ? 3.474 -6.378 -19.969 1.00 93.56 934 ASN A CA 1
ATOM 7255 C C . ASN A 1 934 ? 4.020 -5.330 -20.938 1.00 93.56 934 ASN A C 1
ATOM 7257 O O . ASN A 1 934 ? 5.223 -5.096 -20.972 1.00 93.56 934 ASN A O 1
ATOM 7261 N N . ILE A 1 935 ? 3.149 -4.770 -21.775 1.00 93.69 935 ILE A N 1
ATOM 7262 C CA . ILE A 1 935 ? 3.515 -3.913 -22.908 1.00 93.69 935 ILE A CA 1
ATOM 7263 C C . ILE A 1 935 ? 3.422 -2.444 -22.522 1.00 93.69 935 ILE A C 1
ATOM 7265 O O . ILE A 1 935 ? 2.424 -2.045 -21.936 1.00 93.69 935 ILE A O 1
ATOM 7269 N N . PHE A 1 936 ? 4.397 -1.636 -22.924 1.00 92.00 936 PHE A N 1
ATOM 7270 C CA . PHE A 1 936 ? 4.308 -0.179 -22.825 1.00 92.00 936 PHE A CA 1
ATOM 7271 C C . PHE A 1 936 ? 4.914 0.496 -24.057 1.00 92.00 936 PHE A C 1
ATOM 7273 O O . PHE A 1 936 ? 5.691 -0.115 -24.809 1.00 92.00 936 PHE A O 1
ATOM 7280 N N . LEU A 1 937 ? 4.527 1.750 -24.285 1.00 93.56 937 LEU A N 1
ATOM 7281 C CA . LEU A 1 937 ? 4.830 2.480 -25.514 1.00 93.56 937 LEU A CA 1
ATOM 7282 C C . LEU A 1 937 ? 5.725 3.703 -25.274 1.00 93.56 937 LEU A C 1
ATOM 7284 O O . LEU A 1 937 ? 5.643 4.367 -24.244 1.00 93.56 937 LEU A O 1
ATOM 7288 N N . GLN A 1 938 ? 6.556 4.033 -26.266 1.00 94.50 938 GLN A N 1
ATOM 7289 C CA . GLN A 1 938 ? 7.299 5.299 -26.319 1.00 94.50 938 GLN A CA 1
ATOM 7290 C C . GLN A 1 938 ? 7.075 5.984 -27.668 1.00 94.50 938 GLN A C 1
ATOM 7292 O O . GLN A 1 938 ? 7.284 5.368 -28.714 1.00 94.50 938 GLN A O 1
ATOM 7297 N N . ALA A 1 939 ? 6.680 7.253 -27.664 1.00 95.38 939 ALA A N 1
ATOM 7298 C CA . ALA A 1 939 ? 6.609 8.077 -28.865 1.00 95.38 939 ALA A CA 1
ATOM 7299 C C . ALA A 1 939 ? 8.022 8.502 -29.281 1.00 95.38 939 ALA A C 1
ATOM 7301 O O . ALA A 1 939 ? 8.775 8.999 -28.450 1.00 95.38 939 ALA A O 1
ATOM 7302 N N . LEU A 1 940 ? 8.390 8.314 -30.550 1.00 96.62 940 LEU A N 1
ATOM 7303 C CA . LEU A 1 940 ? 9.727 8.607 -31.071 1.00 96.62 940 LEU A CA 1
ATOM 7304 C C . LEU A 1 940 ? 9.703 9.651 -32.191 1.00 96.62 940 LEU A C 1
ATOM 7306 O O . LEU A 1 940 ? 8.787 9.662 -33.019 1.00 96.62 940 LEU A O 1
ATOM 7310 N N . ASP A 1 941 ? 10.760 10.457 -32.275 1.00 95.81 941 ASP A N 1
ATOM 7311 C CA . ASP A 1 941 ? 11.000 11.395 -33.375 1.00 95.81 941 ASP A CA 1
ATOM 7312 C C . ASP A 1 941 ? 11.557 10.719 -34.651 1.00 95.81 941 ASP A C 1
ATOM 7314 O O . ASP A 1 941 ? 11.703 9.495 -34.742 1.00 95.81 941 ASP A O 1
ATOM 7318 N N . SER A 1 942 ? 11.883 11.517 -35.676 1.00 95.50 942 SER A N 1
ATOM 7319 C CA . SER A 1 942 ? 12.459 11.014 -36.936 1.00 95.50 942 SER A CA 1
ATOM 7320 C C . SER A 1 942 ? 13.862 10.411 -36.802 1.00 95.50 942 SER A C 1
ATOM 7322 O O . SER A 1 942 ? 14.295 9.687 -37.699 1.00 95.50 942 SER A O 1
ATOM 7324 N N . GLU A 1 943 ? 14.563 10.711 -35.709 1.00 94.56 943 GLU A N 1
ATOM 7325 C CA . GLU A 1 943 ? 15.887 10.188 -35.366 1.00 94.56 943 GLU A CA 1
ATOM 7326 C C . GLU A 1 943 ? 15.804 8.997 -34.393 1.00 94.56 943 GLU A C 1
ATOM 7328 O O . GLU A 1 943 ? 16.838 8.487 -33.958 1.00 94.56 943 GLU A O 1
ATOM 7333 N N . TYR A 1 944 ? 14.591 8.493 -34.122 1.00 95.56 944 TYR A N 1
ATOM 7334 C CA . TYR A 1 944 ? 14.298 7.377 -33.215 1.00 95.56 944 TYR A CA 1
ATOM 7335 C C . TYR A 1 944 ? 14.606 7.669 -31.740 1.00 95.56 944 TYR A C 1
ATOM 7337 O O . TYR A 1 944 ? 14.807 6.729 -30.967 1.00 95.56 944 TYR A O 1
ATOM 7345 N N . ARG A 1 945 ? 14.640 8.949 -31.357 1.00 95.38 945 ARG A N 1
ATOM 7346 C CA . ARG A 1 945 ? 14.778 9.394 -29.966 1.00 95.38 945 ARG A CA 1
ATOM 7347 C C . ARG A 1 945 ? 13.405 9.527 -29.336 1.00 95.38 945 ARG A C 1
ATOM 7349 O O . ARG A 1 945 ? 12.477 10.013 -29.984 1.00 95.38 945 ARG A O 1
ATOM 7356 N N . GLU A 1 946 ? 13.286 9.114 -28.088 1.00 94.12 946 GLU A N 1
ATOM 7357 C CA . GLU A 1 946 ? 12.061 9.267 -27.316 1.00 94.12 946 GLU A CA 1
ATOM 7358 C C . GLU A 1 946 ? 11.634 10.733 -27.187 1.00 94.12 946 GLU A C 1
ATOM 7360 O O . GLU A 1 946 ? 12.453 11.608 -26.941 1.00 94.12 946 GLU A O 1
ATOM 7365 N N . LEU A 1 947 ? 10.337 10.982 -27.345 1.00 93.19 947 LEU A N 1
ATOM 7366 C CA . LEU A 1 947 ? 9.660 12.244 -27.055 1.00 93.19 947 LEU A CA 1
ATOM 7367 C C . LEU A 1 947 ? 8.795 12.142 -25.798 1.00 93.19 947 LEU A C 1
ATOM 7369 O O . LEU A 1 947 ? 8.683 13.119 -25.070 1.00 93.19 947 LEU A O 1
ATOM 7373 N N . GLN A 1 948 ? 8.165 10.990 -25.567 1.00 90.38 948 GLN A N 1
ATOM 7374 C CA . GLN A 1 948 ? 7.411 10.697 -24.350 1.00 90.38 948 GLN A CA 1
ATOM 7375 C C . GLN A 1 948 ? 7.268 9.184 -24.178 1.00 90.38 948 GLN A C 1
ATOM 7377 O O . GLN A 1 948 ? 7.181 8.457 -25.176 1.00 90.38 948 GLN A O 1
ATOM 7382 N N . ARG A 1 949 ? 7.178 8.712 -22.933 1.00 89.38 949 ARG A N 1
ATOM 7383 C CA . ARG A 1 949 ? 6.889 7.312 -22.594 1.00 89.38 949 ARG A CA 1
ATOM 7384 C C . ARG A 1 949 ? 5.615 7.155 -21.783 1.00 89.38 949 ARG A C 1
ATOM 7386 O O . ARG A 1 949 ? 5.228 8.022 -21.007 1.00 89.38 949 ARG A O 1
ATOM 7393 N N . GLU A 1 950 ? 4.998 5.996 -21.936 1.00 87.62 950 GLU A N 1
ATOM 7394 C CA . GLU A 1 950 ? 3.995 5.485 -21.014 1.00 87.62 950 GLU A CA 1
ATOM 7395 C C . GLU A 1 950 ? 4.687 5.004 -19.725 1.00 87.62 950 GLU A C 1
ATOM 7397 O O . GLU A 1 950 ? 5.510 4.092 -19.769 1.00 87.62 950 GLU A O 1
ATOM 7402 N N . ARG A 1 951 ? 4.356 5.609 -18.575 1.00 86.56 951 ARG A N 1
ATOM 7403 C CA . ARG A 1 951 ? 4.862 5.227 -17.234 1.00 86.56 951 ARG A CA 1
ATOM 7404 C C . ARG A 1 951 ? 3.936 4.214 -16.545 1.00 86.56 951 ARG A C 1
ATOM 7406 O O . ARG A 1 951 ? 3.528 4.374 -15.397 1.00 86.56 951 ARG A O 1
ATOM 7413 N N . THR A 1 952 ? 3.471 3.238 -17.315 1.00 88.75 952 THR A N 1
ATOM 7414 C CA . THR A 1 952 ? 2.649 2.098 -16.886 1.00 88.75 952 THR A CA 1
ATOM 7415 C C . THR A 1 952 ? 2.728 1.019 -17.966 1.00 88.75 952 THR A C 1
ATOM 7417 O O . THR A 1 952 ? 3.374 1.213 -18.994 1.00 88.75 952 THR A O 1
ATOM 7420 N N . TYR A 1 953 ? 2.093 -0.128 -17.750 1.00 90.81 953 TYR A N 1
ATOM 7421 C CA . TYR A 1 953 ? 2.028 -1.209 -18.725 1.00 90.81 953 TYR A CA 1
ATOM 7422 C C . TYR A 1 953 ? 0.608 -1.749 -18.893 1.00 90.81 953 TYR A C 1
ATOM 7424 O O . TYR A 1 953 ? -0.248 -1.722 -17.998 1.00 90.81 953 TYR A O 1
ATOM 7432 N N . ILE A 1 954 ? 0.396 -2.326 -20.069 1.00 90.38 954 ILE A N 1
ATOM 7433 C CA . ILE A 1 954 ? -0.829 -2.970 -20.501 1.00 90.38 954 ILE A CA 1
ATOM 7434 C C . ILE A 1 954 ? -0.585 -4.468 -20.658 1.00 90.38 954 ILE A C 1
ATOM 7436 O O . ILE A 1 954 ? 0.317 -4.896 -21.380 1.00 90.38 954 ILE A O 1
ATOM 7440 N N . ASN A 1 955 ? -1.459 -5.272 -20.054 1.00 91.31 955 ASN A N 1
ATOM 7441 C CA . ASN A 1 955 ? -1.537 -6.702 -20.314 1.00 91.31 955 ASN A CA 1
ATOM 7442 C C . ASN A 1 955 ? -2.700 -6.996 -21.272 1.00 91.31 955 ASN A C 1
ATOM 7444 O O . ASN A 1 955 ? -3.837 -6.611 -21.008 1.00 91.31 955 ASN A O 1
ATOM 7448 N N . PHE A 1 956 ? -2.399 -7.635 -22.403 1.00 93.62 956 PHE A N 1
ATOM 7449 C CA . PHE A 1 956 ? -3.393 -8.044 -23.399 1.00 93.62 956 PHE A CA 1
ATOM 7450 C C . PHE A 1 956 ? -3.704 -9.526 -23.250 1.00 93.62 956 PHE A C 1
ATOM 7452 O O . PHE A 1 956 ? -2.784 -10.342 -23.219 1.00 93.62 956 PHE A O 1
ATOM 7459 N N . ARG A 1 957 ? -4.983 -9.902 -23.283 1.00 94.75 957 ARG A N 1
ATOM 7460 C CA . ARG A 1 957 ? -5.384 -11.307 -23.411 1.00 94.75 957 ARG A CA 1
ATOM 7461 C C . ARG A 1 957 ? -5.308 -11.779 -24.866 1.00 94.75 957 ARG A C 1
ATOM 7463 O O . ARG A 1 957 ? -5.478 -10.981 -25.793 1.00 94.75 957 ARG A O 1
ATOM 7470 N N . PRO A 1 958 ? -5.127 -13.089 -25.114 1.00 95.69 958 PRO A N 1
ATOM 7471 C CA . PRO A 1 958 ? -5.109 -13.621 -26.473 1.00 95.69 958 PRO A CA 1
ATOM 7472 C C . PRO A 1 958 ? -6.385 -13.266 -27.247 1.00 95.69 958 PRO A C 1
ATOM 7474 O O . PRO A 1 958 ? -7.506 -13.538 -26.808 1.00 95.69 958 PRO A O 1
ATOM 7477 N N . GLY A 1 959 ? -6.212 -12.662 -28.421 1.00 95.50 959 GLY A N 1
ATOM 7478 C CA . GLY A 1 959 ? -7.288 -12.199 -29.291 1.00 95.50 959 GLY A CA 1
ATOM 7479 C C . GLY A 1 959 ? -7.979 -10.905 -28.865 1.00 95.50 959 GLY A C 1
ATOM 7480 O O . GLY A 1 959 ? -8.952 -10.534 -29.523 1.00 95.50 959 GLY A O 1
ATOM 7481 N N . GLU A 1 960 ? -7.521 -10.238 -27.805 1.00 95.44 960 GLU A N 1
ATOM 7482 C CA . GLU A 1 960 ? -8.047 -8.946 -27.362 1.00 95.44 960 GLU A CA 1
ATOM 7483 C C . GLU A 1 960 ? -7.776 -7.848 -28.396 1.00 95.44 960 GLU A C 1
ATOM 7485 O O . GLU A 1 960 ? -6.711 -7.796 -29.011 1.00 95.44 960 GLU A O 1
ATOM 7490 N N . PHE A 1 961 ? -8.745 -6.949 -28.567 1.00 92.94 961 PHE A N 1
ATOM 7491 C CA . PHE A 1 961 ? -8.563 -5.696 -29.289 1.00 92.94 961 PHE A CA 1
ATOM 7492 C C . PHE A 1 961 ? -8.759 -4.531 -28.335 1.00 92.94 961 PHE A C 1
ATOM 7494 O O . PHE A 1 961 ? -9.834 -4.376 -27.751 1.00 92.94 961 PHE A O 1
ATOM 7501 N N . ARG A 1 962 ? -7.739 -3.683 -28.239 1.00 89.62 962 ARG A N 1
ATOM 7502 C CA . ARG A 1 962 ? -7.762 -2.482 -27.419 1.00 89.62 962 ARG A CA 1
ATOM 7503 C C . ARG A 1 962 ? -7.465 -1.258 -28.267 1.00 89.62 962 ARG A C 1
ATOM 7505 O O . ARG A 1 962 ? -6.600 -1.284 -29.139 1.00 89.62 962 ARG A O 1
ATOM 7512 N N . SER A 1 963 ? -8.181 -0.180 -27.972 1.00 87.62 963 SER A N 1
ATOM 7513 C CA . SER A 1 963 ? -7.922 1.133 -28.542 1.00 87.62 963 SER A CA 1
ATOM 7514 C C . SER A 1 963 ? -7.723 2.142 -27.419 1.00 87.62 963 SER A C 1
ATOM 7516 O O . SER A 1 963 ? -8.540 2.173 -26.498 1.00 87.62 963 SER A O 1
ATOM 7518 N N . CYS A 1 964 ? -6.671 2.951 -27.509 1.00 83.62 964 CYS A N 1
ATOM 7519 C CA . CYS A 1 964 ? -6.527 4.195 -26.754 1.00 83.62 964 CYS A CA 1
ATOM 7520 C C . CYS A 1 964 ? -6.715 5.384 -27.700 1.00 83.62 964 CYS A C 1
ATOM 7522 O O . CYS A 1 964 ? -6.583 5.256 -28.926 1.00 83.62 964 CYS A O 1
ATOM 7524 N N . ILE A 1 965 ? -7.079 6.532 -27.138 1.00 81.25 965 ILE A N 1
ATOM 7525 C CA . ILE A 1 965 ? -7.247 7.744 -27.927 1.00 81.25 965 ILE A CA 1
ATOM 7526 C C . ILE A 1 965 ? -5.873 8.290 -28.294 1.00 81.25 965 ILE A C 1
ATOM 7528 O O . ILE A 1 965 ? -5.632 8.475 -29.485 1.00 81.25 965 ILE A O 1
ATOM 7532 N N . GLY A 1 966 ? -4.980 8.477 -27.321 1.00 78.69 966 GLY A N 1
ATOM 7533 C CA . GLY A 1 966 ? -3.641 9.007 -27.543 1.00 78.69 966 GLY A CA 1
ATOM 7534 C C . GLY A 1 966 ? -2.609 8.474 -26.561 1.00 78.69 966 GLY A C 1
ATOM 7535 O O . GLY A 1 966 ? -2.668 7.318 -26.147 1.00 78.69 966 GLY A O 1
ATOM 7536 N N . CYS A 1 967 ? -1.601 9.294 -26.285 1.00 72.00 967 CYS A N 1
ATOM 7537 C CA . CYS A 1 967 ? -0.528 8.978 -25.359 1.00 72.00 967 CYS A CA 1
ATOM 7538 C C . CYS A 1 967 ? -0.814 9.733 -24.064 1.00 72.00 967 CYS A C 1
ATOM 7540 O O . CYS A 1 967 ? -0.579 10.937 -24.002 1.00 72.00 967 CYS A O 1
ATOM 7542 N N . HIS A 1 968 ? -1.307 9.015 -23.051 1.00 69.62 968 HIS A N 1
ATOM 7543 C CA . HIS A 1 968 ? -1.615 9.559 -21.727 1.00 69.62 968 HIS A CA 1
ATOM 7544 C C . HIS A 1 968 ? -2.916 10.392 -21.636 1.00 69.62 968 HIS A C 1
ATOM 7546 O O . HIS A 1 968 ? -3.010 11.361 -20.884 1.00 69.62 968 HIS A O 1
ATOM 7552 N N . GLU A 1 969 ? -3.959 10.038 -22.398 1.00 68.38 969 GLU A N 1
ATOM 7553 C CA . GLU A 1 969 ? -5.260 10.701 -22.263 1.00 68.38 969 GLU A CA 1
ATOM 7554 C C . GLU A 1 969 ? -5.999 10.345 -20.960 1.00 68.38 969 GLU A C 1
ATOM 7556 O O . GLU A 1 969 ? -5.994 9.207 -20.492 1.00 68.38 969 GLU A O 1
ATOM 7561 N N . GLN A 1 970 ? -6.739 11.315 -20.421 1.00 62.97 970 GLN A N 1
ATOM 7562 C CA . GLN A 1 970 ? -7.608 11.112 -19.261 1.00 62.97 970 GLN A CA 1
ATOM 7563 C C . GLN A 1 970 ? -8.965 10.495 -19.633 1.00 62.97 970 GLN A C 1
ATOM 7565 O O . GLN A 1 970 ? -9.513 10.700 -20.726 1.00 62.97 970 GLN A O 1
ATOM 7570 N N . SER A 1 971 ? -9.554 9.795 -18.660 1.00 51.28 971 SER A N 1
ATOM 7571 C CA . SER A 1 971 ? -10.918 9.266 -18.739 1.00 51.28 971 SER A CA 1
ATOM 7572 C C . SER A 1 971 ? -11.935 10.404 -18.908 1.00 51.28 971 SER A C 1
ATOM 7574 O O . SER A 1 971 ? -11.960 11.334 -18.116 1.00 51.28 971 SER A O 1
ATOM 7576 N N . GLY A 1 972 ? -12.807 10.325 -19.920 1.00 49.22 972 GLY A N 1
ATOM 7577 C CA . GLY A 1 972 ? -13.847 11.338 -20.182 1.00 49.22 972 GLY A CA 1
ATOM 7578 C C . GLY A 1 972 ? -13.725 12.041 -21.536 1.00 49.22 972 GLY A C 1
ATOM 7579 O O . GLY A 1 972 ? -14.678 12.681 -21.987 1.00 49.22 972 GLY A O 1
ATOM 7580 N N . HIS A 1 973 ? -12.608 11.854 -22.239 1.00 54.47 973 HIS A N 1
ATOM 7581 C CA . HIS A 1 973 ? -12.476 12.271 -23.628 1.00 54.47 973 HIS A CA 1
ATOM 7582 C C . HIS A 1 973 ? -13.100 11.234 -24.567 1.00 54.47 973 HIS A C 1
ATOM 7584 O O . HIS A 1 973 ? -12.818 10.041 -24.493 1.00 54.47 973 HIS A O 1
ATOM 7590 N N . ALA A 1 974 ? -13.974 11.688 -25.465 1.00 49.78 974 ALA A N 1
ATOM 7591 C CA . ALA A 1 974 ? -14.389 10.891 -26.612 1.00 49.78 974 ALA A CA 1
ATOM 7592 C C . ALA A 1 974 ? -13.389 11.121 -27.758 1.00 49.78 974 ALA A C 1
ATOM 7594 O O . ALA A 1 974 ? -12.912 12.254 -27.909 1.00 49.78 974 ALA A O 1
ATOM 7595 N N . PRO A 1 975 ? -13.113 10.110 -28.604 1.00 53.97 975 PRO A N 1
ATOM 7596 C CA . PRO A 1 975 ? -12.329 10.319 -29.813 1.00 53.97 975 PRO A CA 1
ATOM 7597 C C . PRO A 1 975 ? -12.992 11.438 -30.617 1.00 53.97 975 PRO A C 1
ATOM 7599 O O . PRO A 1 975 ? -14.130 11.302 -31.076 1.00 53.97 975 PRO A O 1
ATOM 7602 N N . THR A 1 976 ? -12.322 12.583 -30.737 1.00 53.38 976 THR A N 1
ATOM 7603 C CA . THR A 1 976 ? -12.821 13.659 -31.591 1.00 53.38 976 THR A CA 1
ATOM 7604 C C . THR A 1 976 ? -12.391 13.300 -33.006 1.00 53.38 976 THR A C 1
ATOM 7606 O O . THR A 1 976 ? -11.186 13.215 -33.237 1.00 53.38 976 THR A O 1
ATOM 7609 N N . PRO A 1 977 ? -13.315 13.048 -33.953 1.00 48.75 977 PRO A N 1
ATOM 7610 C CA . PRO A 1 977 ? -12.915 12.763 -35.323 1.00 48.75 977 PRO A CA 1
ATOM 7611 C C . PRO A 1 977 ? -12.036 13.916 -35.834 1.00 48.75 977 PRO A C 1
ATOM 7613 O O . PRO A 1 977 ? -12.392 15.082 -35.607 1.00 48.75 977 PRO A O 1
ATOM 7616 N N . PRO A 1 978 ? -10.888 13.625 -36.473 1.00 49.22 978 PRO A N 1
ATOM 7617 C CA . PRO A 1 978 ? -9.935 14.650 -36.866 1.00 49.22 978 PRO A CA 1
ATOM 7618 C C . PRO A 1 978 ? -10.633 15.710 -37.723 1.00 49.22 978 PRO A C 1
ATOM 7620 O O . PRO A 1 978 ? -11.399 15.398 -38.642 1.00 49.22 978 PRO A O 1
ATOM 7623 N N . TYR A 1 979 ? -10.407 16.972 -37.345 1.00 41.06 979 TYR A N 1
ATOM 7624 C CA . TYR A 1 979 ? -11.046 18.188 -37.855 1.00 41.06 979 TYR A CA 1
ATOM 7625 C C . TYR A 1 979 ? -11.495 18.070 -39.327 1.00 41.06 979 TYR A C 1
ATOM 7627 O O . TYR A 1 979 ? -10.694 18.139 -40.255 1.00 41.06 979 TYR A O 1
ATOM 7635 N N . GLY A 1 980 ? -12.808 17.942 -39.549 1.00 44.47 980 GLY A N 1
ATOM 7636 C CA . GLY A 1 980 ? -13.429 18.113 -40.867 1.00 44.47 980 GLY A CA 1
ATOM 7637 C C . GLY A 1 980 ? -13.473 16.899 -41.803 1.00 44.47 980 GLY A C 1
ATOM 7638 O O . GLY A 1 980 ? -13.927 17.073 -42.935 1.00 44.47 980 GLY A O 1
ATOM 7639 N N . SER A 1 981 ? -13.087 15.693 -41.375 1.00 45.34 981 SER A N 1
ATOM 7640 C CA . SER A 1 981 ? -13.236 14.481 -42.197 1.00 45.34 981 SER A CA 1
ATOM 7641 C C . SER A 1 981 ? -14.284 13.514 -41.628 1.00 45.34 981 SER A C 1
ATOM 7643 O O . SER A 1 981 ? -14.395 13.305 -40.425 1.00 45.34 981 SER A O 1
ATOM 7645 N N . SER A 1 982 ? -15.092 12.928 -42.513 1.00 47.69 982 SER A N 1
ATOM 7646 C CA . SER A 1 982 ? -15.956 11.777 -42.221 1.00 47.69 982 SER A CA 1
ATOM 7647 C C . SER A 1 982 ? -15.220 10.449 -42.464 1.00 47.69 982 SER A C 1
ATOM 7649 O O . SER A 1 982 ? -15.860 9.458 -42.818 1.00 47.69 982 SER A O 1
ATOM 7651 N N . GLU A 1 983 ? -13.886 10.453 -42.413 1.00 55.34 983 GLU A N 1
ATOM 7652 C CA . GLU A 1 983 ? -13.037 9.331 -42.826 1.00 55.34 983 GLU A CA 1
ATOM 7653 C C . GLU A 1 983 ? -12.558 8.519 -41.614 1.00 55.34 983 GLU A C 1
ATOM 7655 O O . GLU A 1 983 ? -12.448 9.032 -40.502 1.00 55.34 983 GLU A O 1
ATOM 7660 N N . ALA A 1 984 ? -12.358 7.215 -41.818 1.00 66.56 984 ALA A N 1
ATOM 7661 C CA . ALA A 1 984 ? -11.894 6.291 -40.784 1.00 66.56 984 ALA A CA 1
ATOM 7662 C C . ALA A 1 984 ? -10.410 6.537 -40.450 1.00 66.56 984 ALA A C 1
ATOM 7664 O O . ALA A 1 984 ? -9.650 6.885 -41.351 1.00 66.56 984 ALA A O 1
ATOM 7665 N N . VAL A 1 985 ? -10.006 6.287 -39.198 1.00 84.44 985 VAL A N 1
ATOM 7666 C CA . VAL A 1 985 ? -8.607 6.333 -38.710 1.00 84.44 985 VAL A CA 1
ATOM 7667 C C . VAL A 1 985 ? -7.661 5.644 -39.702 1.00 84.44 985 VAL A C 1
ATOM 7669 O O . VAL A 1 985 ? -7.907 4.483 -40.044 1.00 84.44 985 VAL A O 1
ATOM 7672 N N . MET A 1 986 ? -6.617 6.336 -40.178 1.00 90.62 986 MET A N 1
ATOM 7673 C CA . MET A 1 986 ? -5.783 5.886 -41.304 1.00 90.62 986 MET A CA 1
ATOM 7674 C C . MET A 1 986 ? -5.144 4.522 -41.047 1.00 90.62 986 MET A C 1
ATOM 7676 O O . MET A 1 986 ? -5.279 3.623 -41.881 1.00 90.62 986 MET A O 1
ATOM 7680 N N . ALA A 1 987 ? -4.535 4.326 -39.875 1.00 90.69 987 ALA A N 1
ATOM 7681 C CA . ALA A 1 987 ? -3.870 3.070 -39.537 1.00 90.69 987 ALA A CA 1
ATOM 7682 C C . ALA A 1 987 ? -4.842 1.877 -39.543 1.00 90.69 987 ALA A C 1
ATOM 7684 O O . ALA A 1 987 ? -4.485 0.775 -39.955 1.00 90.69 987 ALA A O 1
ATOM 7685 N N . PHE A 1 988 ? -6.105 2.099 -39.163 1.00 89.25 988 PHE A N 1
ATOM 7686 C CA . PHE A 1 988 ? -7.128 1.051 -39.108 1.00 89.25 988 PHE A CA 1
ATOM 7687 C C . PHE A 1 988 ? -7.684 0.662 -40.491 1.00 89.25 988 PHE A C 1
ATOM 7689 O O . PHE A 1 988 ? -8.408 -0.327 -40.622 1.00 89.25 988 PHE A O 1
ATOM 7696 N N . GLN A 1 989 ? -7.356 1.418 -41.545 1.00 89.62 989 GLN A N 1
ATOM 7697 C CA . GLN A 1 989 ? -7.694 1.055 -42.927 1.00 89.62 989 GLN A CA 1
ATOM 7698 C C . GLN A 1 989 ? -6.766 -0.034 -43.488 1.00 89.62 989 GLN A C 1
ATOM 7700 O O . GLN A 1 989 ? -7.092 -0.661 -44.501 1.00 89.62 989 GLN A O 1
ATOM 7705 N N . ASN A 1 990 ? -5.633 -0.274 -42.828 1.00 90.12 990 ASN A N 1
ATOM 7706 C CA . ASN A 1 990 ? -4.649 -1.286 -43.183 1.00 90.12 990 ASN A CA 1
ATOM 7707 C C . ASN A 1 990 ? -4.669 -2.448 -42.170 1.00 90.12 990 ASN A C 1
ATOM 7709 O O . ASN A 1 990 ? -5.173 -2.299 -41.055 1.00 90.12 990 ASN A O 1
ATOM 7713 N N . PRO A 1 991 ? -4.147 -3.636 -42.530 1.00 92.50 991 PRO A N 1
ATOM 7714 C CA . PRO A 1 991 ? -3.896 -4.694 -41.553 1.00 92.50 991 PRO A CA 1
ATOM 7715 C C . PRO A 1 991 ? -2.944 -4.211 -40.446 1.00 92.50 991 PRO A C 1
ATOM 7717 O O . PRO A 1 991 ? -2.058 -3.408 -40.743 1.00 92.50 991 PRO A O 1
ATOM 7720 N N . PRO A 1 992 ? -3.067 -4.730 -39.209 1.00 94.94 992 PRO A N 1
ATOM 7721 C CA . PRO A 1 992 ? -2.173 -4.343 -38.124 1.00 94.94 992 PRO A CA 1
ATOM 7722 C C . PRO A 1 992 ? -0.736 -4.733 -38.465 1.00 94.94 992 PRO A C 1
ATOM 7724 O O . PRO A 1 992 ? -0.486 -5.835 -38.968 1.00 94.94 992 PRO A O 1
ATOM 7727 N N . VAL A 1 993 ? 0.208 -3.842 -38.176 1.00 96.50 993 VAL A N 1
ATOM 7728 C CA . VAL A 1 993 ? 1.627 -4.094 -38.432 1.00 96.50 993 VAL A CA 1
ATOM 7729 C C . VAL A 1 993 ? 2.258 -4.929 -37.319 1.00 96.50 993 VAL A C 1
ATOM 7731 O O . VAL A 1 993 ? 1.833 -4.890 -36.164 1.00 96.50 993 VAL A O 1
ATOM 7734 N N . ILE A 1 994 ? 3.288 -5.695 -37.669 1.00 95.94 994 ILE A N 1
ATOM 7735 C CA . ILE A 1 994 ? 4.177 -6.329 -36.691 1.00 95.94 994 ILE A CA 1
ATOM 7736 C C . ILE A 1 994 ? 5.251 -5.294 -36.338 1.00 95.94 994 ILE A C 1
ATOM 7738 O O . ILE A 1 994 ? 5.838 -4.754 -37.278 1.00 95.94 994 ILE A O 1
ATOM 7742 N N . PRO A 1 995 ? 5.519 -5.011 -35.048 1.00 97.44 995 PRO A N 1
ATOM 7743 C CA . PRO A 1 995 ? 6.619 -4.138 -34.647 1.00 97.44 995 PRO A CA 1
ATOM 7744 C C . PRO A 1 995 ? 7.928 -4.553 -35.323 1.00 97.44 995 PRO A C 1
ATOM 7746 O O . PRO A 1 995 ? 8.394 -5.682 -35.159 1.00 97.44 995 PRO A O 1
ATOM 7749 N N . GLU A 1 996 ? 8.504 -3.656 -36.116 1.00 95.88 996 GLU A N 1
ATOM 7750 C CA . GLU A 1 996 ? 9.609 -3.961 -37.023 1.00 95.88 996 GLU A CA 1
ATOM 7751 C C . GLU A 1 996 ? 10.978 -3.585 -36.428 1.00 95.88 996 GLU A C 1
ATOM 7753 O O . GLU A 1 996 ? 11.054 -2.823 -35.458 1.00 95.88 996 GLU A O 1
ATOM 7758 N N . PRO A 1 997 ? 12.090 -4.128 -36.954 1.00 94.88 997 PRO A N 1
ATOM 7759 C CA . PRO A 1 997 ? 13.430 -3.738 -36.524 1.00 94.88 997 PRO A CA 1
ATOM 7760 C C . PRO A 1 997 ? 13.747 -2.296 -36.920 1.00 94.88 997 PRO A C 1
ATOM 7762 O O . PRO A 1 997 ? 13.357 -1.841 -37.996 1.00 94.88 997 PRO A O 1
ATOM 7765 N N . MET A 1 998 ? 14.547 -1.600 -36.111 1.00 92.38 998 MET A N 1
ATOM 7766 C CA . MET A 1 998 ? 15.064 -0.291 -36.513 1.00 92.38 998 MET A CA 1
ATOM 7767 C C . MET A 1 998 ? 16.008 -0.414 -37.724 1.00 92.38 998 MET A C 1
ATOM 7769 O O . MET A 1 998 ? 16.640 -1.458 -37.926 1.00 92.38 998 MET A O 1
ATOM 7773 N N . PRO A 1 999 ? 16.190 0.654 -38.525 1.00 92.25 999 PRO A N 1
ATOM 7774 C CA . PRO A 1 999 ? 17.082 0.608 -39.677 1.00 92.25 999 PRO A CA 1
ATOM 7775 C C . PRO A 1 999 ? 18.514 0.186 -39.320 1.00 92.25 999 PRO A C 1
ATOM 7777 O O . PRO A 1 999 ? 19.202 0.844 -38.533 1.00 92.25 999 PRO A O 1
ATOM 7780 N N . GLY A 1 1000 ? 18.979 -0.881 -39.972 1.00 87.44 1000 GLY A N 1
ATOM 7781 C CA . GLY A 1 1000 ? 20.294 -1.493 -39.746 1.00 87.44 1000 GLY A CA 1
ATOM 7782 C C . GLY A 1 1000 ? 20.254 -2.721 -38.833 1.00 87.44 1000 GLY A C 1
ATOM 7783 O O . GLY A 1 1000 ? 21.225 -3.475 -38.785 1.00 87.44 1000 GLY A O 1
ATOM 7784 N N . GLU A 1 1001 ? 19.135 -2.979 -38.159 1.00 90.25 1001 GLU A N 1
ATOM 7785 C CA . GLU A 1 1001 ? 18.987 -4.137 -37.286 1.00 90.25 1001 GLU A CA 1
ATOM 7786 C C . GLU A 1 1001 ? 18.438 -5.361 -38.020 1.00 90.25 1001 GLU A C 1
ATOM 7788 O O . GLU A 1 1001 ? 17.595 -5.273 -38.913 1.00 90.25 1001 GLU A O 1
ATOM 7793 N N . ALA A 1 1002 ? 18.913 -6.539 -37.618 1.00 90.38 1002 ALA A N 1
ATOM 7794 C CA . ALA A 1 1002 ? 18.324 -7.796 -38.053 1.00 90.38 1002 ALA A CA 1
ATOM 7795 C C . ALA A 1 1002 ? 16.989 -8.039 -37.335 1.00 90.38 1002 ALA A C 1
ATOM 7797 O O . ALA A 1 1002 ? 16.881 -7.772 -36.133 1.00 90.38 1002 ALA A O 1
ATOM 7798 N N . ALA A 1 1003 ? 16.022 -8.607 -38.058 1.00 92.12 1003 ALA A N 1
ATOM 7799 C CA . ALA A 1 1003 ? 14.789 -9.118 -37.474 1.00 92.12 1003 ALA A CA 1
ATOM 7800 C C . ALA A 1 1003 ? 15.049 -10.263 -36.489 1.00 92.12 1003 ALA A C 1
ATOM 7802 O O . ALA A 1 1003 ? 16.070 -10.953 -36.571 1.00 92.12 1003 ALA A O 1
ATOM 7803 N N . GLY A 1 1004 ? 14.093 -10.459 -35.585 1.00 90.19 1004 GLY A N 1
ATOM 7804 C CA . GLY A 1 1004 ? 14.040 -11.594 -34.682 1.00 90.19 1004 GLY A CA 1
ATOM 7805 C C . GLY A 1 1004 ? 14.047 -12.927 -35.425 1.00 90.19 1004 GLY A C 1
ATOM 7806 O O . GLY A 1 1004 ? 13.759 -13.022 -36.623 1.00 90.19 1004 GLY A O 1
ATOM 7807 N N . THR A 1 1005 ? 14.392 -13.975 -34.691 1.00 89.25 1005 THR A N 1
ATOM 7808 C CA . THR A 1 1005 ? 14.439 -15.355 -35.182 1.00 89.25 1005 THR A CA 1
ATOM 7809 C C . THR A 1 1005 ? 13.450 -16.227 -34.415 1.00 89.25 1005 THR A C 1
ATOM 7811 O O . THR A 1 1005 ? 12.913 -15.800 -33.399 1.00 89.25 1005 THR A O 1
ATOM 7814 N N . GLY A 1 1006 ? 13.214 -17.456 -34.883 1.00 88.81 1006 GLY A N 1
ATOM 7815 C CA . GLY A 1 1006 ? 12.319 -18.392 -34.192 1.00 88.81 1006 GLY A CA 1
ATOM 7816 C C . GLY A 1 1006 ? 10.884 -17.867 -34.125 1.00 88.81 1006 GLY A C 1
ATOM 7817 O O . GLY A 1 1006 ? 10.351 -17.414 -35.141 1.00 88.81 1006 GLY A O 1
ATOM 7818 N N . ASP A 1 1007 ? 10.290 -17.901 -32.934 1.00 86.88 1007 ASP A N 1
ATOM 7819 C CA . ASP A 1 1007 ? 8.920 -17.431 -32.680 1.00 86.88 1007 ASP A CA 1
ATOM 7820 C C . ASP A 1 1007 ? 8.768 -15.911 -32.870 1.00 86.88 1007 ASP A C 1
ATOM 7822 O O . ASP A 1 1007 ? 7.669 -15.410 -33.101 1.00 86.88 1007 ASP A O 1
ATOM 7826 N N . TRP A 1 1008 ? 9.890 -15.186 -32.889 1.00 91.75 1008 TRP A N 1
ATOM 7827 C CA . TRP A 1 1008 ? 9.965 -13.746 -33.127 1.00 91.75 1008 TRP A CA 1
ATOM 7828 C C . TRP A 1 1008 ? 10.332 -13.389 -34.574 1.00 91.75 1008 TRP A C 1
ATOM 7830 O O . TRP A 1 1008 ? 10.738 -12.261 -34.862 1.00 91.75 1008 TRP A O 1
ATOM 7840 N N . ALA A 1 1009 ? 10.217 -14.330 -35.515 1.00 91.69 1009 ALA A N 1
ATOM 7841 C CA . ALA A 1 1009 ? 10.496 -14.064 -36.922 1.00 91.69 1009 ALA A CA 1
ATOM 7842 C C . ALA A 1 1009 ? 9.645 -12.899 -37.461 1.00 91.69 1009 ALA A C 1
ATOM 7844 O O . ALA A 1 1009 ? 8.417 -12.933 -37.426 1.00 91.69 1009 ALA A O 1
ATOM 7845 N N . GLY A 1 1010 ? 10.317 -11.873 -37.991 1.00 90.75 1010 GLY A N 1
ATOM 7846 C CA . GLY A 1 1010 ? 9.680 -10.657 -38.513 1.00 90.75 1010 GLY A CA 1
ATOM 7847 C C . GLY A 1 1010 ? 9.499 -9.531 -37.490 1.00 90.75 1010 GLY A C 1
ATOM 7848 O O . GLY A 1 1010 ? 9.226 -8.411 -37.904 1.00 90.75 1010 GLY A O 1
ATOM 7849 N N . TRP A 1 1011 ? 9.715 -9.796 -36.199 1.00 95.50 1011 TRP A N 1
ATOM 7850 C CA . TRP A 1 1011 ? 9.663 -8.785 -35.142 1.00 95.50 1011 TRP A CA 1
ATOM 7851 C C . TRP A 1 1011 ? 10.987 -8.023 -35.015 1.00 95.50 1011 TRP A C 1
ATOM 7853 O O . TRP A 1 1011 ? 12.060 -8.559 -35.300 1.00 95.50 1011 TRP A O 1
ATOM 7863 N N . GLY A 1 1012 ? 10.927 -6.790 -34.519 1.00 95.56 1012 GLY A N 1
ATOM 7864 C CA . GLY A 1 1012 ? 12.071 -5.959 -34.134 1.00 95.56 1012 GLY A CA 1
ATOM 7865 C C . GLY A 1 1012 ? 12.648 -6.268 -32.756 1.00 95.56 1012 GLY A C 1
ATOM 7866 O O . GLY A 1 1012 ? 13.147 -5.354 -32.097 1.00 95.56 1012 GLY A O 1
ATOM 7867 N N . VAL A 1 1013 ? 12.552 -7.526 -32.309 1.00 95.50 1013 VAL A N 1
ATOM 7868 C CA . VAL A 1 1013 ? 12.857 -7.898 -30.926 1.00 95.50 1013 VAL A CA 1
ATOM 7869 C C . VAL A 1 1013 ? 14.345 -7.739 -30.595 1.00 95.50 1013 VAL A C 1
ATOM 7871 O O . VAL A 1 1013 ? 15.212 -8.185 -31.360 1.00 95.50 1013 VAL A O 1
ATOM 7874 N N . LYS A 1 1014 ? 14.649 -7.099 -29.459 1.00 93.44 1014 LYS A N 1
ATOM 7875 C CA . LYS A 1 1014 ? 16.012 -6.885 -28.948 1.00 93.44 1014 LYS A CA 1
ATOM 7876 C C . LYS A 1 1014 ? 16.053 -6.958 -27.429 1.00 93.44 1014 LYS A C 1
ATOM 7878 O O . LYS A 1 1014 ? 15.294 -6.270 -26.751 1.00 93.44 1014 LYS A O 1
ATOM 7883 N N . VAL A 1 1015 ? 16.989 -7.756 -26.924 1.00 92.44 1015 VAL A N 1
ATOM 7884 C CA . VAL A 1 1015 ? 17.398 -7.718 -25.520 1.00 92.44 1015 VAL A CA 1
ATOM 7885 C C . VAL A 1 1015 ? 18.419 -6.603 -25.362 1.00 92.44 1015 VAL A C 1
ATOM 7887 O O . VAL A 1 1015 ? 19.331 -6.511 -26.180 1.00 92.44 1015 VAL A O 1
ATOM 7890 N N . LEU A 1 1016 ? 18.239 -5.763 -24.348 1.00 89.94 1016 LEU A N 1
ATOM 7891 C CA . LEU A 1 1016 ? 19.126 -4.644 -24.053 1.00 89.94 1016 LEU A CA 1
ATOM 7892 C C . LEU A 1 1016 ? 20.172 -5.110 -23.046 1.00 89.94 1016 LEU A C 1
ATOM 7894 O O . LEU A 1 1016 ? 19.826 -5.493 -21.927 1.00 89.94 1016 LEU A O 1
ATOM 7898 N N . TYR A 1 1017 ? 21.440 -5.125 -23.455 1.00 91.00 1017 TYR A N 1
ATOM 7899 C CA . TYR A 1 1017 ? 22.521 -5.593 -22.601 1.00 91.00 1017 TYR A CA 1
ATOM 7900 C C . TYR A 1 1017 ? 23.802 -4.779 -22.791 1.00 91.00 1017 TYR A C 1
ATOM 7902 O O . TYR A 1 1017 ? 24.555 -4.964 -23.752 1.00 91.00 1017 TYR A O 1
ATOM 7910 N N . TYR A 1 1018 ? 24.073 -3.881 -21.840 1.00 92.25 1018 TYR A N 1
ATOM 7911 C CA . TYR A 1 1018 ? 25.117 -2.858 -21.944 1.00 92.25 1018 TYR A CA 1
ATOM 7912 C C . TYR A 1 1018 ? 26.509 -3.388 -22.345 1.00 92.25 1018 TYR A C 1
ATOM 7914 O O . TYR A 1 1018 ? 27.108 -2.820 -23.269 1.00 92.25 1018 TYR A O 1
ATOM 7922 N N . PRO A 1 1019 ? 27.032 -4.489 -21.756 1.00 91.62 1019 PRO A N 1
ATOM 7923 C CA . PRO A 1 1019 ? 28.372 -4.980 -22.089 1.00 91.62 1019 PRO A CA 1
ATOM 7924 C C . PRO A 1 1019 ? 28.529 -5.444 -23.544 1.00 91.62 1019 PRO A C 1
ATOM 7926 O O . PRO A 1 1019 ? 29.650 -5.509 -24.045 1.00 91.62 1019 PRO A O 1
ATOM 7929 N N . TYR A 1 1020 ? 27.426 -5.773 -24.223 1.00 91.44 1020 TYR A N 1
ATOM 7930 C CA . TYR A 1 1020 ? 27.429 -6.287 -25.596 1.00 91.44 1020 TYR A CA 1
ATOM 7931 C C . TYR A 1 1020 ? 26.906 -5.268 -26.606 1.00 91.44 1020 TYR A C 1
ATOM 7933 O O . TYR A 1 1020 ? 27.370 -5.260 -27.746 1.00 91.44 1020 TYR A O 1
ATOM 7941 N N . ASP A 1 1021 ? 25.983 -4.400 -26.199 1.00 91.88 1021 ASP A N 1
ATOM 7942 C CA . ASP A 1 1021 ? 25.374 -3.422 -27.095 1.00 91.88 1021 ASP A CA 1
ATOM 7943 C C . ASP A 1 1021 ? 26.128 -2.088 -27.108 1.00 91.88 1021 ASP A C 1
ATOM 7945 O O . ASP A 1 1021 ? 26.274 -1.482 -28.169 1.00 91.88 1021 ASP A O 1
ATOM 7949 N N . ILE A 1 1022 ? 26.628 -1.628 -25.953 1.00 95.44 1022 ILE A N 1
ATOM 7950 C CA . ILE A 1 1022 ? 27.146 -0.262 -25.784 1.00 95.44 1022 ILE A CA 1
ATOM 7951 C C . ILE A 1 1022 ? 28.660 -0.241 -25.595 1.00 95.44 1022 ILE A C 1
ATOM 7953 O O . ILE A 1 1022 ? 29.357 0.446 -26.345 1.00 95.44 1022 ILE A O 1
ATOM 7957 N N . GLN A 1 1023 ? 29.205 -1.032 -24.665 1.00 96.44 1023 GLN A N 1
ATOM 7958 C CA . GLN A 1 1023 ? 30.653 -1.039 -24.420 1.00 96.44 1023 GLN A CA 1
ATOM 7959 C C . GLN A 1 1023 ? 31.491 -1.311 -25.688 1.00 96.44 1023 GLN A C 1
ATOM 7961 O O . GLN A 1 1023 ? 32.502 -0.629 -25.894 1.00 96.44 1023 GLN A O 1
ATOM 7966 N N . PRO A 1 1024 ? 31.101 -2.232 -26.597 1.00 95.62 1024 PRO A N 1
ATOM 7967 C CA . PRO A 1 1024 ? 31.862 -2.466 -27.822 1.00 95.62 1024 PRO A CA 1
ATOM 7968 C C . PRO A 1 1024 ? 31.910 -1.245 -28.745 1.00 95.62 1024 PRO A C 1
ATOM 7970 O O . PRO A 1 1024 ? 32.907 -1.050 -29.443 1.00 95.62 1024 PRO A O 1
ATOM 7973 N N . ILE A 1 1025 ? 30.881 -0.388 -28.715 1.00 95.56 1025 ILE A N 1
ATOM 7974 C CA . ILE A 1 1025 ? 30.866 0.868 -29.470 1.00 95.56 1025 ILE A CA 1
ATOM 7975 C C . ILE A 1 1025 ? 31.986 1.780 -28.953 1.00 95.56 1025 ILE A C 1
ATOM 7977 O O . ILE A 1 1025 ? 32.772 2.294 -29.754 1.00 95.56 1025 ILE A O 1
ATOM 7981 N N . PHE A 1 1026 ? 32.130 1.926 -27.634 1.00 95.75 1026 PHE A N 1
ATOM 7982 C CA . PHE A 1 1026 ? 33.188 2.748 -27.037 1.00 95.75 1026 PHE A CA 1
ATOM 7983 C C . PHE A 1 1026 ? 34.591 2.167 -27.237 1.00 95.75 1026 PHE A C 1
ATOM 7985 O O . PHE A 1 1026 ? 35.547 2.928 -27.428 1.00 95.75 1026 PHE A O 1
ATOM 7992 N N . ASN A 1 1027 ? 34.708 0.839 -27.259 1.00 95.75 1027 ASN A N 1
ATOM 7993 C CA . ASN A 1 1027 ? 35.975 0.128 -27.404 1.00 95.75 1027 ASN A CA 1
ATOM 7994 C C . ASN A 1 1027 ? 36.525 0.095 -28.839 1.00 95.75 1027 ASN A C 1
ATOM 7996 O O . ASN A 1 1027 ? 37.724 -0.133 -28.999 1.00 95.75 1027 ASN A O 1
ATOM 8000 N N . ASP A 1 1028 ? 35.706 0.313 -29.877 1.00 94.50 1028 ASP A N 1
ATOM 8001 C CA . ASP A 1 1028 ? 36.119 0.089 -31.271 1.00 94.50 1028 ASP A CA 1
ATOM 8002 C C . ASP A 1 1028 ? 37.322 0.969 -31.694 1.00 94.50 1028 ASP A C 1
ATOM 8004 O O . ASP A 1 1028 ? 37.183 2.185 -31.874 1.00 94.50 1028 ASP A O 1
ATOM 8008 N N . PRO A 1 1029 ? 38.520 0.383 -31.912 1.00 89.38 1029 PRO A N 1
ATOM 8009 C CA . PRO A 1 1029 ? 39.713 1.134 -32.292 1.00 89.38 1029 PRO A CA 1
ATOM 8010 C C . PRO A 1 1029 ? 39.714 1.555 -33.767 1.00 89.38 1029 PRO A C 1
ATOM 8012 O O . PRO A 1 1029 ? 40.575 2.336 -34.176 1.00 89.38 1029 PRO A O 1
ATOM 8015 N N . CYS A 1 1030 ? 38.792 1.034 -34.583 1.00 86.69 1030 CYS A N 1
ATOM 8016 C CA . CYS A 1 1030 ? 38.728 1.304 -36.017 1.00 86.69 1030 CYS A CA 1
ATOM 8017 C C . CYS A 1 1030 ? 38.049 2.643 -36.351 1.00 86.69 1030 CYS A C 1
ATOM 8019 O O . CYS A 1 1030 ? 38.023 3.039 -37.520 1.00 86.69 1030 CYS A O 1
ATOM 8021 N N . ARG A 1 1031 ? 37.536 3.364 -35.346 1.00 83.31 1031 ARG A N 1
ATOM 8022 C CA . ARG A 1 1031 ? 36.887 4.668 -35.520 1.00 83.31 1031 ARG A CA 1
ATOM 8023 C C . ARG A 1 1031 ? 37.859 5.748 -36.019 1.00 83.31 1031 ARG A C 1
ATOM 8025 O O . ARG A 1 1031 ? 39.045 5.742 -35.665 1.00 83.31 1031 ARG A O 1
ATOM 8032 N N . PRO A 1 1032 ? 37.378 6.732 -36.802 1.00 75.56 1032 PRO A N 1
ATOM 8033 C CA . PRO A 1 1032 ? 38.172 7.900 -37.171 1.00 75.56 1032 PRO A CA 1
ATOM 8034 C C . PRO A 1 1032 ? 38.737 8.613 -35.931 1.00 75.56 1032 PRO A C 1
ATOM 8036 O O . PRO A 1 1032 ? 37.996 9.195 -35.149 1.00 75.56 1032 PRO A O 1
ATOM 8039 N N . GLY A 1 1033 ? 40.061 8.572 -35.751 1.00 73.25 1033 GLY A N 1
ATOM 8040 C CA . GLY A 1 1033 ? 40.730 9.180 -34.594 1.00 73.25 1033 GLY A CA 1
ATOM 8041 C C . GLY A 1 1033 ? 40.799 8.305 -33.333 1.00 73.25 1033 GLY A C 1
ATOM 8042 O O . GLY A 1 1033 ? 41.018 8.865 -32.262 1.00 73.25 1033 GLY A O 1
ATOM 8043 N N . GLY A 1 1034 ? 40.612 6.982 -33.441 1.00 84.69 1034 GLY A N 1
ATOM 8044 C CA . GLY A 1 1034 ? 40.734 6.011 -32.338 1.00 84.69 1034 GLY A CA 1
ATOM 8045 C C . GLY A 1 1034 ? 39.421 5.718 -31.600 1.00 84.69 1034 GLY A C 1
ATOM 8046 O O . GLY A 1 1034 ? 38.401 6.349 -31.874 1.00 84.69 1034 GLY A O 1
ATOM 8047 N N . SER A 1 1035 ? 39.448 4.760 -30.667 1.00 90.38 1035 SER A N 1
ATOM 8048 C CA . SER A 1 1035 ? 38.292 4.401 -29.830 1.00 90.38 1035 SER A CA 1
ATOM 8049 C C . SER A 1 1035 ? 37.892 5.541 -28.887 1.00 90.38 1035 SER A C 1
ATOM 8051 O O . SER A 1 1035 ? 38.714 6.413 -28.594 1.00 90.38 1035 SER A O 1
ATOM 8053 N N . CYS A 1 1036 ? 36.663 5.538 -28.364 1.00 93.06 1036 CYS A N 1
ATOM 8054 C CA . CYS A 1 1036 ? 36.252 6.513 -27.344 1.00 93.06 1036 CYS A CA 1
ATOM 8055 C C . CYS A 1 1036 ? 37.141 6.390 -26.096 1.00 93.06 1036 CYS A C 1
ATOM 8057 O O . CYS A 1 1036 ? 37.668 7.389 -25.608 1.00 93.06 1036 CYS A O 1
ATOM 8059 N N . VAL A 1 1037 ? 37.430 5.151 -25.683 1.00 94.88 1037 VAL A N 1
ATOM 8060 C CA . VAL A 1 1037 ? 38.328 4.827 -24.560 1.00 94.88 1037 VAL A CA 1
ATOM 8061 C C . VAL A 1 1037 ? 39.724 5.432 -24.729 1.00 94.88 1037 VAL A C 1
ATOM 8063 O O . VAL A 1 1037 ? 40.345 5.822 -23.747 1.00 94.88 1037 VAL A O 1
ATOM 8066 N N . SER A 1 1038 ? 40.225 5.590 -25.959 1.00 91.44 1038 SER A N 1
ATOM 8067 C CA . SER A 1 1038 ? 41.551 6.188 -26.180 1.00 91.44 1038 SER A CA 1
ATOM 8068 C C . SER A 1 1038 ? 41.660 7.657 -25.741 1.00 91.44 1038 SER A C 1
ATOM 8070 O O . SER A 1 1038 ? 42.767 8.123 -25.475 1.00 91.44 1038 SER A O 1
ATOM 8072 N N . CYS A 1 1039 ? 40.532 8.371 -25.646 1.00 91.19 1039 CYS A N 1
ATOM 8073 C CA . CYS A 1 1039 ? 40.453 9.738 -25.117 1.00 91.19 1039 CYS A CA 1
ATOM 8074 C C . CYS A 1 1039 ? 39.849 9.799 -23.702 1.00 91.19 1039 CYS A C 1
ATOM 8076 O O . CYS A 1 1039 ? 40.164 10.723 -22.951 1.00 91.19 1039 CYS A O 1
ATOM 8078 N N . HIS A 1 1040 ? 39.008 8.824 -23.355 1.00 93.88 1040 HIS A N 1
ATOM 8079 C CA . HIS A 1 1040 ? 38.219 8.746 -22.125 1.00 93.88 1040 HIS A CA 1
ATOM 8080 C C . HIS A 1 1040 ? 38.666 7.565 -21.251 1.00 93.88 1040 HIS A C 1
ATOM 8082 O O . HIS A 1 1040 ? 37.889 6.657 -20.991 1.00 93.88 1040 HIS A O 1
ATOM 8088 N N . SER A 1 1041 ? 39.946 7.503 -20.878 1.00 91.81 1041 SER A N 1
ATOM 8089 C CA . SER A 1 1041 ? 40.453 6.538 -19.886 1.00 91.81 1041 SER A CA 1
ATOM 8090 C C . SER A 1 1041 ? 41.781 7.001 -19.276 1.00 91.81 1041 SER A C 1
ATOM 8092 O O . SER A 1 1041 ? 42.410 7.946 -19.764 1.00 91.81 1041 SER A O 1
ATOM 8094 N N . GLY A 1 1042 ? 42.244 6.303 -18.235 1.00 84.06 1042 GLY A N 1
ATOM 8095 C CA . GLY A 1 1042 ? 43.536 6.545 -17.584 1.00 84.06 1042 GLY A CA 1
ATOM 8096 C C . GLY A 1 1042 ? 43.467 7.613 -16.490 1.00 84.06 1042 GLY A C 1
ATOM 8097 O O . GLY A 1 1042 ? 42.397 8.047 -16.104 1.00 84.06 1042 GLY A O 1
ATOM 8098 N N . GLY A 1 1043 ? 44.617 8.056 -15.967 1.00 80.19 1043 GLY A N 1
ATOM 8099 C CA . GLY A 1 1043 ? 44.659 8.949 -14.792 1.00 80.19 1043 GLY A CA 1
ATOM 8100 C C . GLY A 1 1043 ? 44.215 10.403 -15.023 1.00 80.19 1043 GLY A C 1
ATOM 8101 O O . GLY A 1 1043 ? 44.282 11.207 -14.099 1.00 80.19 1043 GLY A O 1
ATOM 8102 N N . SER A 1 1044 ? 43.846 10.777 -16.250 1.00 84.81 1044 SER A N 1
ATOM 8103 C CA . SER A 1 1044 ? 43.316 12.106 -16.603 1.00 84.81 1044 SER A CA 1
ATOM 8104 C C . SER A 1 1044 ? 42.457 11.987 -17.872 1.00 84.81 1044 SER A C 1
ATOM 8106 O O . SER A 1 1044 ? 42.907 12.392 -18.951 1.00 84.81 1044 SER A O 1
ATOM 8108 N N . PRO A 1 1045 ? 41.283 11.339 -17.785 1.00 90.12 1045 PRO A N 1
ATOM 8109 C CA . PRO A 1 1045 ? 40.423 11.128 -18.939 1.00 90.12 1045 PRO A CA 1
ATOM 8110 C C . PRO A 1 1045 ? 39.835 12.461 -19.426 1.00 90.12 1045 PRO A C 1
ATOM 8112 O O . PRO A 1 1045 ? 39.654 13.405 -18.658 1.00 90.12 1045 PRO A O 1
ATOM 8115 N N . SER A 1 1046 ? 39.559 12.570 -20.727 1.00 86.25 1046 SER A N 1
ATOM 8116 C CA . SER A 1 1046 ? 38.998 13.804 -21.289 1.00 86.25 1046 SER A CA 1
ATOM 8117 C C . SER A 1 1046 ? 37.612 14.078 -20.711 1.00 86.25 1046 SER A C 1
ATOM 8119 O O . SER A 1 1046 ? 36.751 13.202 -20.729 1.00 86.25 1046 SER A O 1
ATOM 8121 N N . GLY A 1 1047 ? 37.402 15.308 -20.237 1.00 83.19 1047 GLY A N 1
ATOM 8122 C CA . GLY A 1 1047 ? 36.141 15.704 -19.615 1.00 83.19 1047 GLY A CA 1
ATOM 8123 C C . GLY A 1 1047 ? 35.840 14.947 -18.326 1.00 83.19 1047 GLY A C 1
ATOM 8124 O O . GLY A 1 1047 ? 34.677 14.823 -18.008 1.00 83.19 1047 GLY A O 1
ATOM 8125 N N . ASP A 1 1048 ? 36.840 14.396 -17.631 1.00 87.38 1048 ASP A N 1
ATOM 8126 C CA . ASP A 1 1048 ? 36.653 13.649 -16.377 1.00 87.38 1048 ASP A CA 1
ATOM 8127 C C . ASP A 1 1048 ? 35.670 12.460 -16.490 1.00 87.38 1048 ASP A C 1
ATOM 8129 O O . ASP A 1 1048 ? 35.097 12.010 -15.505 1.00 87.38 1048 ASP A O 1
ATOM 8133 N N . LEU A 1 1049 ? 35.500 11.924 -17.705 1.00 92.44 1049 LEU A N 1
ATOM 8134 C CA . LEU A 1 1049 ? 34.646 10.775 -18.011 1.00 92.44 1049 LEU A CA 1
ATOM 8135 C C . LEU A 1 1049 ? 35.509 9.571 -18.400 1.00 92.44 1049 LEU A C 1
ATOM 8137 O O . LEU A 1 1049 ? 36.147 9.592 -19.458 1.00 92.44 1049 LEU A O 1
ATOM 8141 N N . ASP A 1 1050 ? 35.511 8.521 -17.577 1.00 94.12 1050 ASP A N 1
ATOM 8142 C CA . ASP A 1 1050 ? 36.188 7.253 -17.870 1.00 94.12 1050 ASP A CA 1
ATOM 8143 C C . ASP A 1 1050 ? 35.218 6.260 -18.532 1.00 94.12 1050 ASP A C 1
ATOM 8145 O O . ASP A 1 1050 ? 34.238 5.831 -17.939 1.00 94.12 1050 ASP A O 1
ATOM 8149 N N . LEU A 1 1051 ? 35.488 5.889 -19.784 1.00 95.56 1051 LEU A N 1
ATOM 8150 C CA . LEU A 1 1051 ? 34.699 4.933 -20.570 1.00 95.56 1051 LEU A CA 1
ATOM 8151 C C . LEU A 1 1051 ? 35.360 3.549 -20.668 1.00 95.56 1051 LEU A C 1
ATOM 8153 O O . LEU A 1 1051 ? 34.977 2.741 -21.524 1.00 95.56 1051 LEU A O 1
ATOM 8157 N N . SER A 1 1052 ? 36.365 3.267 -19.838 1.00 95.00 1052 SER A N 1
ATOM 8158 C CA . SER A 1 1052 ? 37.037 1.969 -19.821 1.00 95.00 1052 SER A CA 1
ATOM 8159 C C . SER A 1 1052 ? 36.095 0.820 -19.438 1.00 95.00 1052 SER A C 1
ATOM 8161 O O . SER A 1 1052 ? 35.107 0.973 -18.722 1.00 95.00 1052 SER A O 1
ATOM 8163 N N . ASP A 1 1053 ? 36.400 -0.372 -19.949 1.00 93.56 1053 ASP A N 1
ATOM 8164 C CA . ASP A 1 1053 ? 35.605 -1.586 -19.756 1.00 93.56 1053 ASP A CA 1
ATOM 8165 C C . ASP A 1 1053 ? 36.001 -2.388 -18.507 1.00 93.56 1053 ASP A C 1
ATOM 8167 O O . ASP A 1 1053 ? 35.612 -3.549 -18.372 1.00 93.56 1053 ASP A O 1
ATOM 8171 N N . GLY A 1 1054 ? 36.757 -1.778 -17.587 1.00 92.12 1054 GLY A N 1
ATOM 8172 C CA . GLY A 1 1054 ? 37.159 -2.410 -16.334 1.00 92.12 1054 GLY A CA 1
ATOM 8173 C C . GLY A 1 1054 ? 35.943 -2.866 -15.532 1.00 92.12 1054 GLY A C 1
ATOM 8174 O O . GLY A 1 1054 ? 35.006 -2.095 -15.343 1.00 92.12 1054 GLY A O 1
ATOM 8175 N N . LEU A 1 1055 ? 35.941 -4.122 -15.080 1.00 89.31 1055 LEU A N 1
ATOM 8176 C CA . LEU A 1 1055 ? 34.858 -4.655 -14.255 1.00 89.31 1055 LEU A CA 1
ATOM 8177 C C . LEU A 1 1055 ? 34.855 -3.966 -12.890 1.00 89.31 1055 LEU A C 1
ATOM 8179 O O . LEU A 1 1055 ? 35.898 -3.866 -12.243 1.00 89.31 1055 LEU A O 1
ATOM 8183 N N . THR A 1 1056 ? 33.673 -3.554 -12.461 1.00 85.06 1056 THR A N 1
ATOM 8184 C CA . THR A 1 1056 ? 33.375 -3.187 -11.078 1.00 85.06 1056 THR A CA 1
ATOM 8185 C C . THR A 1 1056 ? 32.591 -4.334 -10.443 1.00 85.06 1056 THR A C 1
ATOM 8187 O O . THR A 1 1056 ? 32.349 -5.366 -11.083 1.00 85.06 1056 THR A O 1
ATOM 8190 N N . GLU A 1 1057 ? 32.224 -4.186 -9.175 1.00 78.94 1057 GLU A N 1
ATOM 8191 C CA . GLU A 1 1057 ? 31.487 -5.199 -8.421 1.00 78.94 1057 GLU A CA 1
ATOM 8192 C C . GLU A 1 1057 ? 30.176 -5.594 -9.117 1.00 78.94 1057 GLU A C 1
ATOM 8194 O O . GLU A 1 1057 ? 30.004 -6.753 -9.513 1.00 78.94 1057 GLU A O 1
ATOM 8199 N N . ALA A 1 1058 ? 29.320 -4.602 -9.381 1.00 75.12 1058 ALA A N 1
ATOM 8200 C CA . ALA A 1 1058 ? 28.014 -4.793 -10.001 1.00 75.12 1058 ALA A CA 1
ATOM 8201 C C . ALA A 1 1058 ? 27.994 -4.514 -11.512 1.00 75.12 1058 ALA A C 1
ATOM 8203 O O . ALA A 1 1058 ? 27.162 -5.087 -12.208 1.00 75.12 1058 ALA A O 1
ATOM 8204 N N . TYR A 1 1059 ? 28.899 -3.693 -12.056 1.00 85.81 1059 TYR A N 1
ATOM 8205 C CA . TYR A 1 1059 ? 28.847 -3.224 -13.449 1.00 85.81 1059 TYR A CA 1
ATOM 8206 C C . TYR A 1 1059 ? 30.252 -3.141 -14.074 1.00 85.81 1059 TYR A C 1
ATOM 8208 O O . TYR A 1 1059 ? 31.089 -4.036 -13.908 1.00 85.81 1059 TYR A O 1
ATOM 8216 N N . ASN A 1 1060 ? 30.521 -2.100 -14.857 1.00 90.00 1060 ASN A N 1
ATOM 8217 C CA . ASN A 1 1060 ? 31.848 -1.738 -15.328 1.00 90.00 1060 ASN A CA 1
ATOM 8218 C C . ASN A 1 1060 ? 32.045 -0.216 -15.252 1.00 90.00 1060 ASN A C 1
ATOM 8220 O O . ASN A 1 1060 ? 31.073 0.538 -15.219 1.00 90.00 1060 ASN A O 1
ATOM 8224 N N . VAL A 1 1061 ? 33.308 0.217 -15.265 1.00 92.75 1061 VAL A N 1
ATOM 8225 C CA . VAL A 1 1061 ? 33.722 1.610 -15.019 1.00 92.75 1061 VAL A CA 1
ATOM 8226 C C . VAL A 1 1061 ? 32.980 2.604 -15.910 1.00 92.75 1061 VAL A C 1
ATOM 8228 O O . VAL A 1 1061 ? 32.520 3.631 -15.421 1.00 92.75 1061 VAL A O 1
ATOM 8231 N N . SER A 1 1062 ? 32.821 2.301 -17.199 1.00 93.88 1062 SER A N 1
ATOM 8232 C CA . SER A 1 1062 ? 32.123 3.191 -18.131 1.00 93.88 1062 SER A CA 1
ATOM 8233 C C . SER A 1 1062 ? 30.659 3.429 -17.785 1.00 93.88 1062 SER A C 1
ATOM 8235 O O . SER A 1 1062 ? 30.175 4.543 -17.951 1.00 93.88 1062 SER A O 1
ATOM 8237 N N . TYR A 1 1063 ? 29.955 2.395 -17.326 1.00 90.88 1063 TYR A N 1
ATOM 8238 C CA . TYR A 1 1063 ? 28.547 2.493 -16.987 1.00 90.88 1063 TYR A CA 1
ATOM 8239 C C . TYR A 1 1063 ? 28.368 3.387 -15.767 1.00 90.88 1063 TYR A C 1
ATOM 8241 O O . TYR A 1 1063 ? 27.652 4.379 -15.836 1.00 90.88 1063 TYR A O 1
ATOM 8249 N N . GLU A 1 1064 ? 29.113 3.086 -14.703 1.00 87.94 1064 GLU A N 1
ATOM 8250 C CA . GLU A 1 1064 ? 29.096 3.859 -13.462 1.00 87.94 1064 GLU A CA 1
ATOM 8251 C C . GLU A 1 1064 ? 29.546 5.304 -13.691 1.00 87.94 1064 GLU A C 1
ATOM 8253 O O . GLU A 1 1064 ? 28.930 6.232 -13.178 1.00 87.94 1064 GLU A O 1
ATOM 8258 N N . SER A 1 1065 ? 30.563 5.529 -14.525 1.00 89.94 1065 SER A N 1
ATOM 8259 C CA . SER A 1 1065 ? 31.015 6.886 -14.853 1.00 89.94 1065 SER A CA 1
ATOM 8260 C C . SER A 1 1065 ? 29.964 7.681 -15.629 1.00 89.94 1065 SER A C 1
ATOM 8262 O O . SER A 1 1065 ? 29.876 8.895 -15.466 1.00 89.94 1065 SER A O 1
ATOM 8264 N N . LEU A 1 1066 ? 29.160 7.026 -16.474 1.00 89.75 1066 LEU A N 1
ATOM 8265 C CA . LEU A 1 1066 ? 28.071 7.683 -17.197 1.00 89.75 1066 LEU A CA 1
ATOM 8266 C C . LEU A 1 1066 ? 26.898 8.017 -16.268 1.00 89.75 1066 LEU A C 1
ATOM 8268 O O . LEU A 1 1066 ? 26.399 9.142 -16.317 1.00 89.75 1066 LEU A O 1
ATOM 8272 N N . THR A 1 1067 ? 26.485 7.068 -15.425 1.00 83.88 1067 THR A N 1
ATOM 8273 C CA . THR A 1 1067 ? 25.333 7.229 -14.529 1.00 83.88 1067 THR A CA 1
ATOM 8274 C C . THR A 1 1067 ? 25.640 8.153 -13.353 1.00 83.88 1067 THR A C 1
ATOM 8276 O O . THR A 1 1067 ? 24.920 9.126 -13.162 1.00 83.88 1067 THR A O 1
ATOM 8279 N N . TYR A 1 1068 ? 26.733 7.929 -12.614 1.00 77.94 1068 TYR A N 1
ATOM 8280 C CA . TYR A 1 1068 ? 27.106 8.750 -11.450 1.00 77.94 1068 TYR A CA 1
ATOM 8281 C C . TYR A 1 1068 ? 27.796 10.059 -11.823 1.00 77.94 1068 TYR A C 1
ATOM 8283 O O . TYR A 1 1068 ? 27.716 11.036 -11.086 1.00 77.94 1068 TYR A O 1
ATOM 8291 N N . GLY A 1 1069 ? 28.469 10.110 -12.975 1.00 77.81 1069 GLY A N 1
ATOM 8292 C CA . GLY A 1 1069 ? 29.127 11.331 -13.445 1.00 77.81 1069 GLY A CA 1
ATOM 8293 C C . GLY A 1 1069 ? 28.162 12.402 -13.963 1.00 77.81 1069 GLY A C 1
ATOM 8294 O O . GLY A 1 1069 ? 28.625 13.426 -14.459 1.00 77.81 1069 GLY A O 1
ATOM 8295 N N . GLY A 1 1070 ? 26.844 12.163 -13.905 1.00 78.44 1070 GLY A N 1
ATOM 8296 C CA . GLY A 1 1070 ? 25.820 13.089 -14.394 1.00 78.44 1070 GLY A CA 1
ATOM 8297 C C . GLY A 1 1070 ? 25.811 13.247 -15.917 1.00 78.44 1070 GLY A C 1
ATOM 8298 O O . GLY A 1 1070 ? 25.366 14.271 -16.424 1.00 78.44 1070 GLY A O 1
ATOM 8299 N N . TYR A 1 1071 ? 26.342 12.271 -16.666 1.00 86.50 1071 TYR A N 1
ATOM 8300 C CA . TYR A 1 1071 ? 26.320 12.281 -18.138 1.00 86.50 1071 TYR A CA 1
ATOM 8301 C C . TYR A 1 1071 ? 25.044 11.667 -18.708 1.00 86.50 1071 TYR A C 1
ATOM 8303 O O . TYR A 1 1071 ? 24.662 11.950 -19.853 1.00 86.50 1071 TYR A O 1
ATOM 8311 N N . CYS A 1 1072 ? 24.397 10.822 -17.912 1.00 81.50 1072 CYS A N 1
ATOM 8312 C CA . CYS A 1 1072 ? 23.008 10.462 -18.093 1.00 81.50 1072 CYS A CA 1
ATOM 8313 C C . CYS A 1 1072 ? 22.126 11.684 -17.788 1.00 81.50 1072 CYS A C 1
ATOM 8315 O O . CYS A 1 1072 ? 22.458 12.502 -16.936 1.00 81.50 1072 CYS A O 1
ATOM 8317 N N . GLY A 1 1073 ? 21.029 11.834 -18.533 1.00 81.00 1073 GLY A N 1
ATOM 8318 C CA . GLY A 1 1073 ? 19.968 12.791 -18.187 1.00 81.00 1073 GLY A CA 1
ATOM 8319 C C . GLY A 1 1073 ? 19.237 12.373 -16.904 1.00 81.00 1073 GLY A C 1
ATOM 8320 O O . GLY A 1 1073 ? 19.749 11.510 -16.192 1.00 81.00 1073 GLY A O 1
ATOM 8321 N N . PRO A 1 1074 ? 18.029 12.900 -16.633 1.00 79.88 1074 PRO A N 1
ATOM 8322 C CA . PRO A 1 1074 ? 17.221 12.452 -15.502 1.00 79.88 1074 PRO A CA 1
ATOM 8323 C C . PRO A 1 1074 ? 17.084 10.926 -15.508 1.00 79.88 1074 PRO A C 1
ATOM 8325 O O . PRO A 1 1074 ? 16.592 10.339 -16.480 1.00 79.88 1074 PRO A O 1
ATOM 8328 N N . LEU A 1 1075 ? 17.605 10.298 -14.456 1.00 78.69 1075 LEU A N 1
ATOM 8329 C CA . LEU A 1 1075 ? 17.519 8.866 -14.209 1.00 78.69 1075 LEU A CA 1
ATOM 8330 C C . LEU A 1 1075 ? 16.347 8.622 -13.274 1.00 78.69 1075 LEU A C 1
ATOM 8332 O O . LEU A 1 1075 ? 16.200 9.326 -12.280 1.00 78.69 1075 LEU A O 1
ATOM 8336 N N . VAL A 1 1076 ? 15.539 7.610 -13.577 1.00 76.69 1076 VAL A N 1
ATOM 8337 C CA . VAL A 1 1076 ? 14.516 7.163 -12.633 1.00 76.69 1076 VAL A CA 1
ATOM 8338 C C . VAL A 1 1076 ? 15.116 6.056 -11.785 1.00 76.69 1076 VAL A C 1
ATOM 8340 O O . VAL A 1 1076 ? 15.363 4.955 -12.288 1.00 76.69 1076 VAL A O 1
ATOM 8343 N N . PHE A 1 1077 ? 15.373 6.366 -10.518 1.00 71.00 1077 PHE A N 1
ATOM 8344 C CA . PHE A 1 1077 ? 15.769 5.387 -9.516 1.00 71.00 1077 PHE A CA 1
ATOM 8345 C C . PHE A 1 1077 ? 14.495 4.745 -8.972 1.00 71.00 1077 PHE A C 1
ATOM 8347 O O . PHE A 1 1077 ? 13.788 5.326 -8.165 1.00 71.00 1077 PHE A O 1
ATOM 8354 N N . GLU A 1 1078 ? 14.163 3.560 -9.478 1.00 64.75 1078 GLU A N 1
ATOM 8355 C CA . GLU A 1 1078 ? 12.914 2.868 -9.127 1.00 64.75 1078 GLU A CA 1
ATOM 8356 C C . GLU A 1 1078 ? 12.986 2.202 -7.726 1.00 64.75 1078 GLU A C 1
ATOM 8358 O O . GLU A 1 1078 ? 11.974 1.724 -7.231 1.00 64.75 1078 GLU A O 1
ATOM 8363 N N . ASN A 1 1079 ? 14.153 2.183 -7.065 1.00 60.59 1079 ASN A N 1
ATOM 8364 C CA . ASN A 1 1079 ? 14.344 1.755 -5.670 1.00 60.59 1079 ASN A CA 1
ATOM 8365 C C . ASN A 1 1079 ? 15.268 2.761 -4.969 1.00 60.59 1079 ASN A C 1
ATOM 8367 O O . ASN A 1 1079 ? 16.490 2.667 -5.107 1.00 60.59 1079 ASN A O 1
ATOM 8371 N N . ASN A 1 1080 ? 14.699 3.777 -4.328 1.00 54.84 1080 ASN A N 1
ATOM 8372 C CA . ASN A 1 1080 ? 15.447 4.860 -3.709 1.00 54.84 1080 ASN A CA 1
ATOM 8373 C C . ASN A 1 1080 ? 14.925 5.066 -2.293 1.00 54.84 1080 ASN A C 1
ATOM 8375 O O . ASN A 1 1080 ? 13.796 5.508 -2.130 1.00 54.84 1080 ASN A O 1
ATOM 8379 N N . ASP A 1 1081 ? 15.747 4.758 -1.293 1.00 46.22 1081 ASP A N 1
ATOM 8380 C CA . ASP A 1 1081 ? 15.300 4.908 0.086 1.00 46.22 1081 ASP A CA 1
ATOM 8381 C C . ASP A 1 1081 ? 15.067 6.388 0.436 1.00 46.22 1081 ASP A C 1
ATOM 8383 O O . ASP A 1 1081 ? 14.096 6.656 1.116 1.00 46.22 1081 ASP A O 1
ATOM 8387 N N . HIS A 1 1082 ? 15.843 7.376 -0.049 1.00 45.91 1082 HIS A N 1
ATOM 8388 C CA . HIS A 1 1082 ? 15.674 8.788 0.372 1.00 45.91 1082 HIS A CA 1
ATOM 8389 C C . HIS A 1 1082 ? 16.400 9.825 -0.532 1.00 45.91 1082 HIS A C 1
ATOM 8391 O O . HIS A 1 1082 ? 17.344 10.466 -0.075 1.00 45.91 1082 HIS A O 1
ATOM 8397 N N . MET A 1 1083 ? 16.013 10.044 -1.800 1.00 41.00 1083 MET A N 1
ATOM 8398 C CA . MET A 1 1083 ? 16.493 11.240 -2.547 1.00 41.00 1083 MET A CA 1
ATOM 8399 C C . MET A 1 1083 ? 15.324 12.089 -3.055 1.00 41.00 1083 MET A C 1
ATOM 8401 O O . MET A 1 1083 ? 14.453 11.569 -3.743 1.00 41.00 1083 MET A O 1
ATOM 8405 N N . ASP A 1 1084 ? 15.396 13.377 -2.710 1.00 42.06 1084 ASP A N 1
ATOM 8406 C CA . ASP A 1 1084 ? 14.496 14.544 -2.823 1.00 42.06 1084 ASP A CA 1
ATOM 8407 C C . ASP A 1 1084 ? 13.592 14.760 -4.063 1.00 42.06 1084 ASP A C 1
ATOM 8409 O O . ASP A 1 1084 ? 12.906 15.780 -4.118 1.00 42.06 1084 ASP A O 1
ATOM 8413 N N . ASP A 1 1085 ? 13.524 13.857 -5.043 1.00 50.34 1085 ASP A N 1
ATOM 8414 C CA . ASP A 1 1085 ? 12.702 14.057 -6.246 1.00 50.34 1085 ASP A CA 1
ATOM 8415 C C . ASP A 1 1085 ? 11.523 13.063 -6.285 1.00 50.34 1085 ASP A C 1
ATOM 8417 O O . ASP A 1 1085 ? 11.679 11.897 -6.657 1.00 50.34 1085 ASP A O 1
ATOM 8421 N N . ASP A 1 1086 ? 10.316 13.526 -5.935 1.00 57.72 1086 ASP A N 1
ATOM 8422 C CA . ASP A 1 1086 ? 9.061 12.789 -6.145 1.00 57.72 1086 ASP A CA 1
ATOM 8423 C C . ASP A 1 1086 ? 8.824 12.552 -7.650 1.00 57.72 1086 ASP A C 1
ATOM 8425 O O . ASP A 1 1086 ? 8.280 13.388 -8.373 1.00 57.72 1086 ASP A O 1
ATOM 8429 N N . LEU A 1 1087 ? 9.235 11.380 -8.143 1.00 68.50 1087 LEU A N 1
ATOM 8430 C CA . LEU A 1 1087 ? 9.059 10.972 -9.538 1.00 68.50 1087 LEU A CA 1
ATOM 8431 C C . LEU A 1 1087 ? 7.725 10.245 -9.786 1.00 68.50 1087 LEU A C 1
ATOM 8433 O O . LEU A 1 1087 ? 7.603 9.542 -10.792 1.00 68.50 1087 LEU A O 1
ATOM 8437 N N . THR A 1 1088 ? 6.711 10.361 -8.923 1.00 71.44 1088 THR A N 1
ATOM 8438 C CA . THR A 1 1088 ? 5.401 9.720 -9.165 1.00 71.44 1088 THR A CA 1
ATOM 8439 C C . THR A 1 1088 ? 4.584 10.417 -10.258 1.00 71.44 1088 THR A C 1
ATOM 8441 O O . THR A 1 1088 ? 3.798 9.766 -10.960 1.00 71.44 1088 THR A O 1
ATOM 8444 N N . GLN A 1 1089 ? 4.811 11.719 -10.450 1.00 73.06 1089 GLN A N 1
ATOM 8445 C CA . GLN A 1 1089 ? 4.031 12.589 -11.330 1.00 73.06 1089 GLN A CA 1
ATOM 8446 C C . GLN A 1 1089 ? 4.278 12.333 -12.823 1.00 73.06 1089 GLN A C 1
ATOM 8448 O O . GLN A 1 1089 ? 5.194 11.622 -13.229 1.00 73.06 1089 GLN A O 1
ATOM 8453 N N . PHE A 1 1090 ? 3.445 12.901 -13.695 1.00 75.62 1090 PHE A N 1
ATOM 8454 C CA . PHE A 1 1090 ? 3.689 12.840 -15.137 1.00 75.62 1090 PHE A CA 1
ATOM 8455 C C . PHE A 1 1090 ? 4.597 13.968 -15.599 1.00 75.62 1090 PHE A C 1
ATOM 8457 O O . PHE A 1 1090 ? 4.197 15.127 -15.614 1.00 75.62 1090 PHE A O 1
ATOM 8464 N N . GLU A 1 1091 ? 5.785 13.596 -16.065 1.00 81.06 1091 GLU A N 1
ATOM 8465 C CA . GLU A 1 1091 ? 6.745 14.557 -16.592 1.00 81.06 1091 GLU A CA 1
ATOM 8466 C C . GLU A 1 1091 ? 6.371 15.054 -17.996 1.00 81.06 1091 GLU A C 1
ATOM 8468 O O . GLU A 1 1091 ? 5.816 14.294 -18.812 1.00 81.06 1091 GLU A O 1
ATOM 8473 N N . PRO A 1 1092 ? 6.701 16.319 -18.322 1.00 83.56 1092 PRO A N 1
ATOM 8474 C CA . PRO A 1 1092 ? 6.444 16.875 -19.639 1.00 83.56 1092 PRO A CA 1
ATOM 8475 C C . PRO A 1 1092 ? 7.245 16.137 -20.730 1.00 83.56 1092 PRO A C 1
ATOM 8477 O O . PRO A 1 1092 ? 8.281 15.521 -20.455 1.00 83.56 1092 PRO A O 1
ATOM 8480 N N . PRO A 1 1093 ? 6.817 16.218 -22.005 1.00 87.38 1093 PRO A N 1
ATOM 8481 C CA . PRO A 1 1093 ? 7.550 15.623 -23.115 1.00 87.38 1093 PRO A CA 1
ATOM 8482 C C . PRO A 1 1093 ? 9.025 16.044 -23.144 1.00 87.38 1093 PRO A C 1
ATOM 8484 O O . PRO A 1 1093 ? 9.363 17.192 -22.861 1.00 87.38 1093 PRO A O 1
ATOM 8487 N N . MET A 1 1094 ? 9.893 15.122 -23.567 1.00 88.81 1094 MET A N 1
ATOM 8488 C CA . MET A 1 1094 ? 11.354 15.267 -23.658 1.00 88.81 1094 MET A CA 1
ATOM 8489 C C . MET A 1 1094 ? 12.084 15.432 -22.315 1.00 88.81 1094 MET A C 1
ATOM 8491 O O . MET A 1 1094 ? 13.298 15.644 -22.328 1.00 88.81 1094 MET A O 1
ATOM 8495 N N . TYR A 1 1095 ? 11.390 15.296 -21.179 1.00 87.56 1095 TYR A N 1
ATOM 8496 C CA . TYR A 1 1095 ? 12.020 15.307 -19.858 1.00 87.56 1095 TYR A CA 1
ATOM 8497 C C . TYR A 1 1095 ? 13.015 14.148 -19.691 1.00 87.56 1095 TYR A C 1
ATOM 8499 O O . TYR A 1 1095 ? 14.172 14.363 -19.320 1.00 87.56 1095 TYR A O 1
ATOM 8507 N N . PHE A 1 1096 ? 12.584 12.929 -20.038 1.00 87.75 1096 PHE A N 1
ATOM 8508 C CA . PHE A 1 1096 ? 13.411 11.722 -20.010 1.00 87.75 1096 PHE A CA 1
ATOM 8509 C C . PHE A 1 1096 ? 14.068 11.414 -21.364 1.00 87.75 1096 PHE A C 1
ATOM 8511 O O . PHE A 1 1096 ? 13.659 11.887 -22.427 1.00 87.75 1096 PHE A O 1
ATOM 8518 N N . GLY A 1 1097 ? 15.080 10.544 -21.325 1.00 90.31 1097 GLY A N 1
ATOM 8519 C CA . GLY A 1 1097 ? 15.692 9.965 -22.519 1.00 90.31 1097 GLY A CA 1
ATOM 8520 C C . GLY A 1 1097 ? 16.664 10.904 -23.236 1.00 90.31 1097 GLY A C 1
ATOM 8521 O O . GLY A 1 1097 ? 17.359 11.722 -22.628 1.00 90.31 1097 GLY A O 1
ATOM 8522 N N . CYS A 1 1098 ? 16.784 10.737 -24.554 1.00 94.12 1098 CYS A N 1
ATOM 8523 C CA . CYS A 1 1098 ? 17.872 11.337 -25.330 1.00 94.12 1098 CYS A CA 1
ATOM 8524 C C . CYS A 1 1098 ? 17.906 12.869 -25.359 1.00 94.12 1098 CYS A C 1
ATOM 8526 O O . CYS A 1 1098 ? 18.988 13.433 -25.526 1.00 94.12 1098 CYS A O 1
ATOM 8528 N N . HIS A 1 1099 ? 16.767 13.560 -25.262 1.00 91.31 1099 HIS A N 1
ATOM 8529 C CA . HIS A 1 1099 ? 16.751 15.027 -25.388 1.00 91.31 1099 HIS A CA 1
ATOM 8530 C C . HIS A 1 1099 ? 17.338 15.739 -24.175 1.00 91.31 1099 HIS A C 1
ATOM 8532 O O . HIS A 1 1099 ? 17.872 16.834 -24.338 1.00 91.31 1099 HIS A O 1
ATOM 8538 N N . ASN A 1 1100 ? 17.322 15.090 -23.010 1.00 90.00 1100 ASN A N 1
ATOM 8539 C CA . ASN A 1 1100 ? 17.876 15.629 -21.771 1.00 90.00 1100 ASN A CA 1
ATOM 8540 C C . ASN A 1 1100 ? 19.153 14.896 -21.310 1.00 90.00 1100 ASN A C 1
ATOM 8542 O O . ASN A 1 1100 ? 19.643 15.100 -20.207 1.00 90.00 1100 ASN A O 1
ATOM 8546 N N . SER A 1 1101 ? 19.717 14.031 -22.161 1.00 92.12 1101 SER A N 1
ATOM 8547 C CA . SER A 1 1101 ? 20.955 13.292 -21.890 1.00 92.12 1101 SER A CA 1
ATOM 8548 C C . SER A 1 1101 ? 22.176 14.032 -22.435 1.00 92.12 1101 SER A C 1
ATOM 8550 O O . SER A 1 1101 ? 22.285 14.251 -23.647 1.00 92.12 1101 SER A O 1
ATOM 8552 N N . TYR A 1 1102 ? 23.148 14.355 -21.574 1.00 92.12 1102 TYR A N 1
ATOM 8553 C CA . TYR A 1 1102 ? 24.406 14.970 -22.013 1.00 92.12 1102 TYR A CA 1
ATOM 8554 C C . TYR A 1 1102 ? 25.182 14.064 -22.972 1.00 92.12 1102 TYR A C 1
ATOM 8556 O O . TYR A 1 1102 ? 25.708 14.546 -23.981 1.00 92.12 1102 TYR A O 1
ATOM 8564 N N . LEU A 1 1103 ? 25.217 12.753 -22.710 1.00 92.94 1103 LEU A N 1
ATOM 8565 C CA . LEU A 1 1103 ? 25.832 11.781 -23.612 1.00 92.94 1103 LEU A CA 1
ATOM 8566 C C . LEU A 1 1103 ? 25.200 11.847 -25.009 1.00 92.94 1103 LEU A C 1
ATOM 8568 O O . LEU A 1 1103 ? 25.909 12.022 -26.004 1.00 92.94 1103 LEU A O 1
ATOM 8572 N N . ALA A 1 1104 ? 23.872 11.733 -25.096 1.00 94.94 1104 ALA A N 1
ATOM 8573 C CA . ALA A 1 1104 ? 23.171 11.769 -26.377 1.00 94.94 1104 ALA A CA 1
ATOM 8574 C C . ALA A 1 1104 ? 23.379 13.114 -27.090 1.00 94.94 1104 ALA A C 1
ATOM 8576 O O . ALA A 1 1104 ? 23.618 13.142 -28.302 1.00 94.94 1104 ALA A O 1
ATOM 8577 N N . TRP A 1 1105 ? 23.373 14.221 -26.339 1.00 94.12 1105 TRP A N 1
ATOM 8578 C CA . TRP A 1 1105 ? 23.613 15.555 -26.875 1.00 94.12 1105 TRP A CA 1
ATOM 8579 C C . TRP A 1 1105 ? 24.990 15.673 -27.533 1.00 94.12 1105 TRP A C 1
ATOM 8581 O O . TRP A 1 1105 ? 25.069 16.129 -28.676 1.00 94.12 1105 TRP A O 1
ATOM 8591 N N . TRP A 1 1106 ? 26.063 15.238 -26.863 1.00 92.62 1106 TRP A N 1
ATOM 8592 C CA . TRP A 1 1106 ? 27.426 15.304 -27.405 1.00 92.62 1106 TRP A CA 1
ATOM 8593 C C . TRP A 1 1106 ? 27.592 14.417 -28.638 1.00 92.62 1106 TRP A C 1
ATOM 8595 O O . TRP A 1 1106 ? 28.150 14.856 -29.645 1.00 92.62 1106 TRP A O 1
ATOM 8605 N N . LEU A 1 1107 ? 27.070 13.190 -28.592 1.00 93.88 1107 LEU A N 1
ATOM 8606 C CA . LEU A 1 1107 ? 27.172 12.246 -29.705 1.00 93.88 1107 LEU A CA 1
ATOM 8607 C C . LEU A 1 1107 ? 26.366 12.680 -30.937 1.00 93.88 1107 LEU A C 1
ATOM 8609 O O . LEU A 1 1107 ? 26.718 12.301 -32.058 1.00 93.88 1107 LEU A O 1
ATOM 8613 N N . TYR A 1 1108 ? 25.313 13.480 -30.747 1.00 94.62 1108 TYR A N 1
ATOM 8614 C CA . TYR A 1 1108 ? 24.478 13.995 -31.829 1.00 94.62 1108 TYR A CA 1
ATOM 8615 C C . TYR A 1 1108 ? 24.961 15.345 -32.381 1.00 94.62 1108 TYR A C 1
ATOM 8617 O O . TYR A 1 1108 ? 25.073 15.504 -33.599 1.00 94.62 1108 TYR A O 1
ATOM 8625 N N . ASN A 1 1109 ? 25.254 16.313 -31.507 1.00 93.75 1109 ASN A N 1
ATOM 8626 C CA . ASN A 1 1109 ? 25.460 17.715 -31.888 1.00 93.75 1109 ASN A CA 1
ATOM 8627 C C . ASN A 1 1109 ? 26.926 18.093 -32.124 1.00 93.75 1109 ASN A C 1
ATOM 8629 O O . ASN A 1 1109 ? 27.199 18.964 -32.956 1.00 93.75 1109 ASN A O 1
ATOM 8633 N N . ASP A 1 1110 ? 27.885 17.474 -31.428 1.00 93.44 1110 ASP A N 1
ATOM 8634 C CA . ASP A 1 1110 ? 29.293 17.801 -31.640 1.00 93.44 1110 ASP A CA 1
ATOM 8635 C C . ASP A 1 1110 ? 29.828 17.113 -32.898 1.00 93.44 1110 ASP A C 1
ATOM 8637 O O . ASP A 1 1110 ? 29.884 15.888 -33.001 1.00 93.44 1110 ASP A O 1
ATOM 8641 N N . ALA A 1 1111 ? 30.283 17.915 -33.861 1.00 91.94 1111 ALA A N 1
ATOM 8642 C CA . ALA A 1 1111 ? 30.750 17.413 -35.149 1.00 91.94 1111 ALA A CA 1
ATOM 8643 C C . ALA A 1 1111 ? 31.939 16.442 -35.026 1.00 91.94 1111 ALA A C 1
ATOM 8645 O O . ALA A 1 1111 ? 32.109 15.577 -35.889 1.00 91.94 1111 ALA A O 1
ATOM 8646 N N . THR A 1 1112 ? 32.760 16.571 -33.978 1.00 89.25 1112 THR A N 1
ATOM 8647 C CA . THR A 1 1112 ? 33.934 15.715 -33.768 1.00 89.25 1112 THR A CA 1
ATOM 8648 C C . THR A 1 1112 ? 33.524 14.336 -33.267 1.00 89.25 1112 THR A C 1
ATOM 8650 O O . THR A 1 1112 ? 34.006 13.334 -33.796 1.00 89.25 1112 THR A O 1
ATOM 8653 N N . HIS A 1 1113 ? 32.627 14.272 -32.284 1.00 91.56 1113 HIS A N 1
ATOM 8654 C CA . HIS A 1 1113 ? 32.102 13.017 -31.748 1.00 91.56 1113 HIS A CA 1
ATOM 8655 C C . HIS A 1 1113 ? 31.145 12.347 -32.735 1.00 91.56 1113 HIS A C 1
ATOM 8657 O O . HIS A 1 1113 ? 31.300 11.162 -33.037 1.00 91.56 1113 HIS A O 1
ATOM 8663 N N . ARG A 1 1114 ? 30.232 13.111 -33.346 1.00 92.06 1114 ARG A N 1
ATOM 8664 C CA . ARG A 1 1114 ? 29.246 12.597 -34.305 1.00 92.06 1114 ARG A CA 1
ATOM 8665 C C . ARG A 1 1114 ? 29.882 11.911 -35.511 1.00 92.06 1114 ARG A C 1
ATOM 8667 O O . ARG A 1 1114 ? 29.362 10.901 -35.986 1.00 92.06 1114 ARG A O 1
ATOM 8674 N N . ALA A 1 1115 ? 31.013 12.425 -35.998 1.00 91.38 1115 ALA A N 1
ATOM 8675 C CA . ALA A 1 1115 ? 31.741 11.854 -37.134 1.00 91.38 1115 ALA A CA 1
ATOM 8676 C C . ALA A 1 1115 ? 32.391 10.484 -36.840 1.00 91.38 1115 ALA A C 1
ATOM 8678 O O . ALA A 1 1115 ? 32.865 9.828 -37.771 1.00 91.38 1115 ALA A O 1
ATOM 8679 N N . ARG A 1 1116 ? 32.439 10.051 -35.571 1.00 90.81 1116 ARG A N 1
ATOM 8680 C CA . ARG A 1 1116 ? 33.024 8.766 -35.148 1.00 90.81 1116 ARG A CA 1
ATOM 8681 C C . ARG A 1 1116 ? 32.024 7.612 -35.117 1.00 90.81 1116 ARG A C 1
ATOM 8683 O O . ARG A 1 1116 ? 32.456 6.461 -35.040 1.00 90.81 1116 ARG A O 1
ATOM 8690 N N . LEU A 1 1117 ? 30.727 7.910 -35.160 1.00 92.88 1117 LEU A N 1
ATOM 8691 C CA . LEU A 1 1117 ? 29.645 6.934 -35.061 1.00 92.88 1117 LEU A CA 1
ATOM 8692 C C . LEU A 1 1117 ? 28.947 6.753 -36.407 1.00 92.88 1117 LEU A C 1
ATOM 8694 O O . LEU A 1 1117 ? 28.659 7.717 -37.123 1.00 92.88 1117 LEU A O 1
ATOM 8698 N N . THR A 1 1118 ? 28.625 5.507 -36.732 1.00 92.69 1118 THR A N 1
ATOM 8699 C CA . THR A 1 1118 ? 27.625 5.215 -37.760 1.00 92.69 1118 THR A CA 1
ATOM 8700 C C . THR A 1 1118 ? 26.229 5.574 -37.250 1.00 92.69 1118 THR A C 1
ATOM 8702 O O . THR A 1 1118 ? 25.977 5.596 -36.045 1.00 92.69 1118 THR A O 1
ATOM 8705 N N . ASP A 1 1119 ? 25.287 5.812 -38.164 1.00 92.81 1119 ASP A N 1
ATOM 8706 C CA . ASP A 1 1119 ? 23.902 6.115 -37.779 1.00 92.81 1119 ASP A CA 1
ATOM 8707 C C . ASP A 1 1119 ? 23.252 4.959 -37.002 1.00 92.81 1119 ASP A C 1
ATOM 8709 O O . ASP A 1 1119 ? 22.377 5.183 -36.172 1.00 92.81 1119 ASP A O 1
ATOM 8713 N N . GLN A 1 1120 ? 23.677 3.718 -37.266 1.00 93.12 1120 GLN A N 1
ATOM 8714 C CA . GLN A 1 1120 ? 23.197 2.542 -36.545 1.00 93.12 1120 GLN A CA 1
ATOM 8715 C C . GLN A 1 1120 ? 23.685 2.534 -35.095 1.00 93.12 1120 GLN A C 1
ATOM 8717 O O . GLN A 1 1120 ? 22.870 2.371 -34.197 1.00 93.12 1120 GLN A O 1
ATOM 8722 N N . GLU A 1 1121 ? 24.982 2.745 -34.864 1.00 94.12 1121 GLU A N 1
ATOM 8723 C CA . GLU A 1 1121 ? 25.550 2.785 -33.509 1.00 94.12 1121 GLU A CA 1
ATOM 8724 C C . GLU A 1 1121 ? 24.940 3.912 -32.676 1.00 94.12 1121 GLU A C 1
ATOM 8726 O O . GLU A 1 1121 ? 24.629 3.719 -31.505 1.00 94.12 1121 GLU A O 1
ATOM 8731 N N . LEU A 1 1122 ? 24.707 5.072 -33.296 1.00 94.50 1122 LEU A N 1
ATOM 8732 C CA . LEU A 1 1122 ? 24.053 6.194 -32.633 1.00 94.50 1122 LEU A CA 1
ATOM 8733 C C . LEU A 1 1122 ? 22.623 5.841 -32.195 1.00 94.50 1122 LEU A C 1
ATOM 8735 O O . LEU A 1 1122 ? 22.262 6.091 -31.050 1.00 94.50 1122 LEU A O 1
ATOM 8739 N N . ARG A 1 1123 ? 21.835 5.188 -33.061 1.00 94.69 1123 ARG A N 1
ATOM 8740 C CA . ARG A 1 1123 ? 20.490 4.701 -32.703 1.00 94.69 1123 ARG A CA 1
ATOM 8741 C C . ARG A 1 1123 ? 20.514 3.622 -31.621 1.00 94.69 1123 ARG A C 1
ATOM 8743 O O . ARG A 1 1123 ? 19.609 3.583 -30.794 1.00 94.69 1123 ARG A O 1
ATOM 8750 N N . THR A 1 1124 ? 21.527 2.754 -31.605 1.00 95.38 1124 THR A N 1
ATOM 8751 C CA . THR A 1 1124 ? 21.706 1.760 -30.535 1.00 95.38 1124 THR A CA 1
ATOM 8752 C C . THR A 1 1124 ? 21.927 2.440 -29.184 1.00 95.38 1124 THR A C 1
ATOM 8754 O O . THR A 1 1124 ? 21.287 2.047 -28.210 1.00 95.38 1124 THR A O 1
ATOM 8757 N N . ILE A 1 1125 ? 22.753 3.493 -29.136 1.00 95.44 1125 ILE A N 1
ATOM 8758 C CA . ILE A 1 1125 ? 22.945 4.300 -27.923 1.00 95.44 1125 ILE A CA 1
ATOM 8759 C C . ILE A 1 1125 ? 21.648 5.016 -27.538 1.00 95.44 1125 ILE A C 1
ATOM 8761 O O . ILE A 1 1125 ? 21.264 4.962 -26.375 1.00 95.44 1125 ILE A O 1
ATOM 8765 N N . PHE A 1 1126 ? 20.942 5.628 -28.494 1.00 95.75 1126 PHE A N 1
ATOM 8766 C CA . PHE A 1 1126 ? 19.682 6.318 -28.208 1.00 95.75 1126 PHE A CA 1
ATOM 8767 C C . PHE A 1 1126 ? 18.627 5.397 -27.603 1.00 95.75 1126 PHE A C 1
ATOM 8769 O O . PHE A 1 1126 ? 18.027 5.738 -26.591 1.00 95.75 1126 PHE A O 1
ATOM 8776 N N . ARG A 1 1127 ? 18.460 4.189 -28.154 1.00 94.31 1127 ARG A N 1
ATOM 8777 C CA . ARG A 1 1127 ? 17.567 3.190 -27.560 1.00 94.31 1127 ARG A CA 1
ATOM 8778 C C . ARG A 1 1127 ? 17.939 2.885 -26.113 1.00 94.31 1127 ARG A C 1
ATOM 8780 O O . ARG A 1 1127 ? 17.047 2.828 -25.283 1.00 94.31 1127 ARG A O 1
ATOM 8787 N N . TRP A 1 1128 ? 19.220 2.659 -25.827 1.00 92.88 1128 TRP A N 1
ATOM 8788 C CA . TRP A 1 1128 ? 19.667 2.343 -24.470 1.00 92.88 1128 TRP A CA 1
ATOM 8789 C C . TRP A 1 1128 ? 19.376 3.492 -23.491 1.00 92.88 1128 TRP A C 1
ATOM 8791 O O . TRP A 1 1128 ? 18.804 3.256 -22.427 1.00 92.88 1128 TRP A O 1
ATOM 8801 N N . VAL A 1 1129 ? 19.668 4.732 -23.894 1.00 92.88 1129 VAL A N 1
ATOM 8802 C CA . VAL A 1 1129 ? 19.350 5.953 -23.134 1.00 92.88 1129 VAL A CA 1
ATOM 8803 C C . VAL A 1 1129 ? 17.846 6.062 -22.847 1.00 92.88 1129 VAL A C 1
ATOM 8805 O O . VAL A 1 1129 ? 17.437 6.223 -21.700 1.00 92.88 1129 VAL A O 1
ATOM 8808 N N . ASP A 1 1130 ? 17.009 5.910 -23.872 1.00 92.75 1130 ASP A N 1
ATOM 8809 C CA . ASP A 1 1130 ? 15.547 6.002 -23.763 1.00 92.75 1130 ASP A CA 1
ATOM 8810 C C . ASP A 1 1130 ? 14.928 4.872 -22.917 1.00 92.75 1130 ASP A C 1
ATOM 8812 O O . ASP A 1 1130 ? 13.771 4.942 -22.520 1.00 92.75 1130 ASP A O 1
ATOM 8816 N N . THR A 1 1131 ? 15.665 3.798 -22.634 1.00 87.50 1131 THR A N 1
ATOM 8817 C CA . THR A 1 1131 ? 15.177 2.657 -21.835 1.00 87.50 1131 THR A CA 1
ATOM 8818 C C . THR A 1 1131 ? 15.582 2.736 -20.365 1.00 87.50 1131 THR A C 1
ATOM 8820 O O . THR A 1 1131 ? 15.659 1.708 -19.698 1.00 87.50 1131 THR A O 1
ATOM 8823 N N . ASN A 1 1132 ? 15.854 3.949 -19.875 1.00 87.12 1132 ASN A N 1
ATOM 8824 C CA . ASN A 1 1132 ? 16.363 4.206 -18.525 1.00 87.12 1132 ASN A CA 1
ATOM 8825 C C . ASN A 1 1132 ? 17.690 3.464 -18.258 1.00 87.12 1132 ASN A C 1
ATOM 8827 O O . ASN A 1 1132 ? 17.889 2.836 -17.221 1.00 87.12 1132 ASN A O 1
ATOM 8831 N N . TYR A 1 1133 ? 18.583 3.503 -19.256 1.00 87.94 1133 TYR A N 1
ATOM 8832 C CA . TYR A 1 1133 ? 19.980 3.071 -19.163 1.00 87.94 1133 TYR A CA 1
ATOM 8833 C C . TYR A 1 1133 ? 20.203 1.625 -18.696 1.00 87.94 1133 TYR A C 1
ATOM 8835 O O . TYR A 1 1133 ? 21.252 1.315 -18.162 1.00 87.94 1133 TYR A O 1
ATOM 8843 N N . GLN A 1 1134 ? 19.290 0.692 -18.959 1.00 87.56 1134 GLN A N 1
ATOM 8844 C CA . GLN A 1 1134 ? 19.410 -0.706 -18.521 1.00 87.56 1134 GLN A CA 1
ATOM 8845 C C . GLN A 1 1134 ? 20.796 -1.347 -18.736 1.00 87.56 1134 GLN A C 1
ATOM 8847 O O . GLN A 1 1134 ? 21.338 -1.357 -19.847 1.00 87.56 1134 GLN A O 1
ATOM 8852 N N . TYR A 1 1135 ? 21.328 -1.969 -17.678 1.00 86.94 1135 TYR A N 1
ATOM 8853 C CA . TYR A 1 1135 ? 22.576 -2.726 -17.752 1.00 86.94 1135 TYR A CA 1
ATOM 8854 C C . TYR A 1 1135 ? 22.369 -4.184 -18.165 1.00 86.94 1135 TYR A C 1
ATOM 8856 O O . TYR A 1 1135 ? 22.952 -4.633 -19.152 1.00 86.94 1135 TYR A O 1
ATOM 8864 N N . TYR A 1 1136 ? 21.559 -4.925 -17.396 1.00 86.19 1136 TYR A N 1
ATOM 8865 C CA . TYR A 1 1136 ? 21.354 -6.370 -17.526 1.00 86.19 1136 TYR A CA 1
ATOM 8866 C C . TYR A 1 1136 ? 20.181 -6.709 -18.449 1.00 86.19 1136 TYR A C 1
ATOM 8868 O O . TYR A 1 1136 ? 19.122 -6.100 -18.368 1.00 86.19 1136 TYR A O 1
ATOM 8876 N N . GLY A 1 1137 ? 20.358 -7.711 -19.314 1.00 86.81 1137 GLY A N 1
ATOM 8877 C CA . GLY A 1 1137 ? 19.334 -8.143 -20.274 1.00 86.81 1137 GLY A CA 1
ATOM 8878 C C . GLY A 1 1137 ? 18.462 -9.311 -19.808 1.00 86.81 1137 GLY A C 1
ATOM 8879 O O . GLY A 1 1137 ? 17.561 -9.723 -20.529 1.00 86.81 1137 GLY A O 1
ATOM 8880 N N . THR A 1 1138 ? 18.751 -9.895 -18.647 1.00 86.44 1138 THR A N 1
ATOM 8881 C CA . THR A 1 1138 ? 18.036 -11.048 -18.084 1.00 86.44 1138 THR A CA 1
ATOM 8882 C C . THR A 1 1138 ? 18.244 -11.100 -16.570 1.00 86.44 1138 THR A C 1
ATOM 8884 O O . THR A 1 1138 ? 19.228 -10.560 -16.058 1.00 86.44 1138 THR A O 1
ATOM 8887 N N . TYR A 1 1139 ? 17.346 -11.788 -15.867 1.00 82.38 1139 TYR A N 1
ATOM 8888 C CA . TYR A 1 1139 ? 17.512 -12.141 -14.457 1.00 82.38 1139 TYR A CA 1
ATOM 8889 C C . TYR A 1 1139 ? 18.496 -13.310 -14.239 1.00 82.38 1139 TYR A C 1
ATOM 8891 O O . TYR A 1 1139 ? 19.022 -13.484 -13.138 1.00 82.38 1139 TYR A O 1
ATOM 8899 N N . TYR A 1 1140 ? 18.785 -14.103 -15.278 1.00 82.50 1140 TYR A N 1
ATOM 8900 C CA . TYR A 1 1140 ? 19.589 -15.323 -15.165 1.00 82.50 1140 TYR A CA 1
ATOM 8901 C C . TYR A 1 1140 ? 21.095 -15.104 -15.359 1.00 82.50 1140 TYR A C 1
ATOM 8903 O O . TYR A 1 1140 ? 21.535 -14.423 -16.280 1.00 82.50 1140 TYR A O 1
ATOM 8911 N N . GLY A 1 1141 ? 21.894 -15.818 -14.565 1.00 79.56 1141 GLY A N 1
ATOM 8912 C CA . GLY A 1 1141 ? 23.353 -15.911 -14.706 1.00 79.56 1141 GLY A CA 1
ATOM 8913 C C . GLY A 1 1141 ? 24.128 -15.163 -13.629 1.00 79.56 1141 GLY A C 1
ATOM 8914 O O . GLY A 1 1141 ? 23.572 -14.383 -12.863 1.00 79.56 1141 GLY A O 1
ATOM 8915 N N . ARG A 1 1142 ? 25.434 -15.421 -13.535 1.00 79.81 1142 ARG A N 1
ATOM 8916 C CA . ARG A 1 1142 ? 26.297 -14.811 -12.512 1.00 79.81 1142 ARG A CA 1
ATOM 8917 C C . ARG A 1 1142 ? 26.660 -13.373 -12.902 1.00 79.81 1142 ARG A C 1
ATOM 8919 O O . ARG A 1 1142 ? 27.154 -13.129 -14.003 1.00 79.81 1142 ARG A O 1
ATOM 8926 N N . HIS A 1 1143 ? 26.403 -12.415 -12.012 1.00 78.31 1143 HIS A N 1
ATOM 8927 C CA . HIS A 1 1143 ? 26.577 -10.974 -12.282 1.00 78.31 1143 HIS A CA 1
ATOM 8928 C C . HIS A 1 1143 ? 27.693 -10.315 -11.452 1.00 78.31 1143 HIS A C 1
ATOM 8930 O O . HIS A 1 1143 ? 28.355 -9.400 -11.952 1.00 78.31 1143 HIS A O 1
ATOM 8936 N N . HIS A 1 1144 ? 27.933 -10.825 -10.241 1.00 77.88 1144 HIS A N 1
ATOM 8937 C CA . HIS A 1 1144 ? 28.939 -10.331 -9.299 1.00 77.88 1144 HIS A CA 1
ATOM 8938 C C . HIS A 1 1144 ? 30.370 -10.656 -9.761 1.00 77.88 1144 HIS A C 1
ATOM 8940 O O . HIS A 1 1144 ? 30.643 -11.773 -10.207 1.00 77.88 1144 HIS A O 1
ATOM 8946 N N . SER A 1 1145 ? 31.288 -9.694 -9.634 1.00 77.12 1145 SER A N 1
ATOM 8947 C CA . SER A 1 1145 ? 32.689 -9.774 -10.087 1.00 77.12 1145 SER A CA 1
ATOM 8948 C C . SER A 1 1145 ? 33.486 -10.989 -9.567 1.00 77.12 1145 SER A C 1
ATOM 8950 O O . SER A 1 1145 ? 34.300 -11.544 -10.310 1.00 77.12 1145 SER A O 1
ATOM 8952 N N . ASP A 1 1146 ? 33.218 -11.462 -8.348 1.00 80.12 1146 ASP A N 1
ATOM 8953 C CA . ASP A 1 1146 ? 33.727 -12.729 -7.782 1.00 80.12 1146 ASP A CA 1
ATOM 8954 C C . ASP A 1 1146 ? 33.542 -13.959 -8.682 1.00 80.12 1146 ASP A C 1
ATOM 8956 O O . ASP A 1 1146 ? 34.361 -14.879 -8.665 1.00 80.12 1146 ASP A O 1
ATOM 8960 N N . HIS A 1 1147 ? 32.515 -13.953 -9.529 1.00 80.31 1147 HIS A N 1
ATOM 8961 C CA . HIS A 1 1147 ? 32.243 -15.019 -10.486 1.00 80.31 1147 HIS A CA 1
ATOM 8962 C C . HIS A 1 1147 ? 32.886 -14.791 -11.855 1.00 80.31 1147 HIS A C 1
ATOM 8964 O O . HIS A 1 1147 ? 32.613 -15.535 -12.789 1.00 80.31 1147 HIS A O 1
ATOM 8970 N N . SER A 1 1148 ? 33.766 -13.800 -12.013 1.00 83.06 1148 SER A N 1
ATOM 8971 C CA . SER A 1 1148 ? 34.360 -13.428 -13.310 1.00 83.06 1148 SER A CA 1
ATOM 8972 C C . SER A 1 1148 ? 35.099 -14.553 -14.045 1.00 83.06 1148 SER A C 1
ATOM 8974 O O . SER A 1 1148 ? 35.323 -14.459 -15.254 1.00 83.06 1148 SER A O 1
ATOM 8976 N N . SER A 1 1149 ? 35.478 -15.625 -13.346 1.00 85.06 1149 SER A N 1
ATOM 8977 C CA . SER A 1 1149 ? 36.078 -16.820 -13.944 1.00 85.06 1149 SER A CA 1
ATOM 8978 C C . SER A 1 1149 ? 35.075 -17.876 -14.425 1.00 85.06 1149 SER A C 1
ATOM 8980 O O . SER A 1 1149 ? 35.488 -18.832 -15.088 1.00 85.06 1149 SER A O 1
ATOM 8982 N N . ASP A 1 1150 ? 33.794 -17.740 -14.084 1.00 83.50 1150 ASP A N 1
ATOM 8983 C CA . ASP A 1 1150 ? 32.746 -18.705 -14.408 1.00 83.50 1150 ASP A CA 1
ATOM 8984 C C . ASP A 1 1150 ? 32.227 -18.517 -15.849 1.00 83.50 1150 ASP A C 1
ATOM 8986 O O . ASP A 1 1150 ? 32.159 -17.399 -16.362 1.00 83.50 1150 ASP A O 1
ATOM 8990 N N . PRO A 1 1151 ? 31.866 -19.605 -16.558 1.00 82.06 1151 PRO A N 1
ATOM 8991 C CA . PRO A 1 1151 ? 31.526 -19.556 -17.986 1.00 82.06 1151 PRO A CA 1
ATOM 8992 C C . PRO A 1 1151 ? 30.191 -18.863 -18.307 1.00 82.06 1151 PRO A C 1
ATOM 8994 O O . PRO A 1 1151 ? 29.936 -18.532 -19.465 1.00 82.06 1151 PRO A O 1
ATOM 8997 N N . ASP A 1 1152 ? 29.325 -18.691 -17.316 1.00 79.19 1152 ASP A N 1
ATOM 8998 C CA . ASP A 1 1152 ? 28.031 -18.013 -17.390 1.00 79.19 1152 ASP A CA 1
ATOM 8999 C C . ASP A 1 1152 ? 28.062 -16.605 -16.769 1.00 79.19 1152 ASP A C 1
ATOM 9001 O O . ASP A 1 1152 ? 27.025 -15.941 -16.717 1.00 79.19 1152 ASP A O 1
ATOM 9005 N N . PHE A 1 1153 ? 29.235 -16.131 -16.335 1.00 84.94 1153 PHE A N 1
ATOM 9006 C CA . PHE A 1 1153 ? 29.406 -14.766 -15.858 1.00 84.94 1153 PHE A CA 1
ATOM 9007 C C . PHE A 1 1153 ? 29.108 -13.763 -16.970 1.00 84.94 1153 PHE A C 1
ATOM 9009 O O . PHE A 1 1153 ? 29.768 -13.761 -18.013 1.00 84.94 1153 PHE A O 1
ATOM 9016 N N . ARG A 1 1154 ? 28.101 -12.911 -16.742 1.00 81.94 1154 ARG A N 1
ATOM 9017 C CA . ARG A 1 1154 ? 27.683 -11.833 -17.655 1.00 81.94 1154 ARG A CA 1
ATOM 9018 C C . ARG A 1 1154 ? 27.570 -12.287 -19.119 1.00 81.94 1154 ARG A C 1
ATOM 9020 O O . ARG A 1 1154 ? 28.025 -11.634 -20.065 1.00 81.94 1154 ARG A O 1
ATOM 9027 N N . ARG A 1 1155 ? 26.988 -13.470 -19.312 1.00 85.69 1155 ARG A N 1
ATOM 9028 C CA . ARG A 1 1155 ? 26.741 -14.047 -20.633 1.00 85.69 1155 ARG A CA 1
ATOM 9029 C C . ARG A 1 1155 ? 25.648 -13.257 -21.360 1.00 85.69 1155 ARG A C 1
ATOM 9031 O O . ARG A 1 1155 ? 24.630 -12.932 -20.764 1.00 85.69 1155 ARG A O 1
ATOM 9038 N N . MET A 1 1156 ? 25.820 -13.028 -22.667 1.00 88.44 1156 MET A N 1
ATOM 9039 C CA . MET A 1 1156 ? 24.753 -12.475 -23.514 1.00 88.44 1156 MET A CA 1
ATOM 9040 C C . MET A 1 1156 ? 23.515 -13.387 -23.485 1.00 88.44 1156 MET A C 1
ATOM 9042 O O . MET A 1 1156 ? 23.614 -14.537 -23.941 1.00 88.44 1156 MET A O 1
ATOM 9046 N N . PRO A 1 1157 ? 22.362 -12.893 -23.009 1.00 88.94 1157 PRO A N 1
ATOM 9047 C CA . PRO A 1 1157 ? 21.119 -13.643 -23.067 1.00 88.94 1157 PRO A CA 1
ATOM 9048 C C . PRO A 1 1157 ? 20.554 -13.684 -24.488 1.00 88.94 1157 PRO A C 1
ATOM 9050 O O . PRO A 1 1157 ? 20.645 -12.728 -25.262 1.00 88.94 1157 PRO A O 1
ATOM 9053 N N . THR A 1 1158 ? 19.923 -14.802 -24.826 1.00 91.19 1158 THR A N 1
ATOM 9054 C CA . THR A 1 1158 ? 18.970 -14.873 -25.942 1.00 91.19 1158 THR A CA 1
ATOM 9055 C C . THR A 1 1158 ? 17.652 -14.187 -25.574 1.00 91.19 1158 THR A C 1
ATOM 9057 O O . THR A 1 1158 ? 17.385 -13.923 -24.402 1.00 91.19 1158 THR A O 1
ATOM 9060 N N . VAL A 1 1159 ? 16.799 -13.911 -26.568 1.00 90.81 1159 VAL A N 1
ATOM 9061 C CA . VAL A 1 1159 ? 15.451 -13.369 -26.313 1.00 90.81 1159 VAL A CA 1
ATOM 9062 C C . VAL A 1 1159 ? 14.647 -14.343 -25.458 1.00 90.81 1159 VAL A C 1
ATOM 9064 O O . VAL A 1 1159 ? 13.978 -13.922 -24.524 1.00 90.81 1159 VAL A O 1
ATOM 9067 N N . GLU A 1 1160 ? 14.751 -15.639 -25.744 1.00 91.06 1160 GLU A N 1
ATOM 9068 C CA . GLU A 1 1160 ? 14.071 -16.693 -25.000 1.00 91.06 1160 GLU A CA 1
ATOM 9069 C C . GLU A 1 1160 ? 14.541 -16.745 -23.541 1.00 91.06 1160 GLU A C 1
ATOM 9071 O O . GLU A 1 1160 ? 13.711 -16.843 -22.645 1.00 91.06 1160 GLU A O 1
ATOM 9076 N N . GLU A 1 1161 ? 15.847 -16.614 -23.284 1.00 89.88 1161 GLU A N 1
ATOM 9077 C CA . GLU A 1 1161 ? 16.400 -16.555 -21.921 1.00 89.88 1161 GLU A CA 1
ATOM 9078 C C . GLU A 1 1161 ? 16.005 -15.262 -21.186 1.00 89.88 1161 GLU A C 1
ATOM 9080 O O . GLU A 1 1161 ? 15.777 -15.291 -19.981 1.00 89.88 1161 GLU A O 1
ATOM 9085 N N . ALA A 1 1162 ? 15.890 -14.132 -21.888 1.00 89.56 1162 ALA A N 1
ATOM 9086 C CA . ALA A 1 1162 ? 15.512 -12.855 -21.285 1.00 89.56 1162 ALA A CA 1
ATOM 9087 C C . ALA A 1 1162 ? 14.069 -12.834 -20.759 1.00 89.56 1162 ALA A C 1
ATOM 9089 O O . ALA A 1 1162 ? 13.793 -12.113 -19.810 1.00 89.56 1162 ALA A O 1
ATOM 9090 N N . ILE A 1 1163 ? 13.165 -13.617 -21.358 1.00 91.12 1163 ILE A N 1
ATOM 9091 C CA . ILE A 1 1163 ? 11.718 -13.582 -21.072 1.00 91.12 1163 ILE A CA 1
ATOM 9092 C C . ILE A 1 1163 ? 11.192 -14.871 -20.430 1.00 91.12 1163 ILE A C 1
ATOM 9094 O O . ILE A 1 1163 ? 9.979 -15.046 -20.301 1.00 91.12 1163 ILE A O 1
ATOM 9098 N N . SER A 1 1164 ? 12.082 -15.817 -20.127 1.00 90.06 1164 SER A N 1
ATOM 9099 C CA . SER A 1 1164 ? 11.711 -17.130 -19.601 1.00 90.06 1164 SER A CA 1
ATOM 9100 C C . SER A 1 1164 ? 11.290 -17.036 -18.138 1.00 90.06 1164 SER A C 1
ATOM 9102 O O . SER A 1 1164 ? 12.010 -16.459 -17.324 1.00 90.06 1164 SER A O 1
ATOM 9104 N N . TYR A 1 1165 ? 10.183 -17.692 -17.782 1.00 89.31 1165 TYR A N 1
ATOM 9105 C CA . TYR A 1 1165 ? 9.815 -17.918 -16.377 1.00 89.31 1165 TYR A CA 1
ATOM 9106 C C . TYR A 1 1165 ? 10.546 -19.104 -15.745 1.00 89.31 1165 TYR A C 1
ATOM 9108 O O . TYR A 1 1165 ? 10.417 -19.302 -14.546 1.00 89.31 1165 TYR A O 1
ATOM 9116 N N . ASP A 1 1166 ? 11.261 -19.895 -16.548 1.00 88.31 1166 ASP A N 1
ATOM 9117 C CA . ASP A 1 1166 ? 12.047 -21.035 -16.089 1.00 88.31 1166 ASP A CA 1
ATOM 9118 C C . ASP A 1 1166 ? 13.542 -20.753 -16.254 1.00 88.31 1166 ASP A C 1
ATOM 9120 O O . ASP A 1 1166 ? 13.987 -20.244 -17.294 1.00 88.31 1166 ASP A O 1
ATOM 9124 N N . ALA A 1 1167 ? 14.326 -21.162 -15.259 1.00 84.94 1167 ALA A N 1
ATOM 9125 C CA . ALA A 1 1167 ? 15.775 -21.081 -15.306 1.00 84.94 1167 ALA A CA 1
ATOM 9126 C C . ALA A 1 1167 ? 16.349 -21.843 -16.512 1.00 84.94 1167 ALA A C 1
ATOM 9128 O O . ALA A 1 1167 ? 16.044 -23.026 -16.717 1.00 84.94 1167 ALA A O 1
ATOM 9129 N N . PRO A 1 1168 ? 17.242 -21.220 -17.302 1.00 85.88 1168 PRO A N 1
ATOM 9130 C CA . PRO A 1 1168 ? 18.010 -21.938 -18.304 1.00 85.88 1168 PRO A CA 1
ATOM 9131 C C . PRO A 1 1168 ? 18.842 -23.051 -17.661 1.00 85.88 1168 PRO A C 1
ATOM 9133 O O . PRO A 1 1168 ? 19.357 -22.905 -16.557 1.00 85.88 1168 PRO A O 1
ATOM 9136 N N . SER A 1 1169 ? 19.089 -24.143 -18.388 1.00 85.75 1169 SER A N 1
ATOM 9137 C CA . SER A 1 1169 ? 19.805 -25.316 -17.850 1.00 85.75 1169 SER A CA 1
ATOM 9138 C C . SER A 1 1169 ? 21.232 -25.044 -17.347 1.00 85.75 1169 SER A C 1
ATOM 9140 O O . SER A 1 1169 ? 21.848 -25.927 -16.760 1.00 85.75 1169 SER A O 1
ATOM 9142 N N . TRP A 1 1170 ? 21.795 -23.881 -17.675 1.00 84.19 1170 TRP A N 1
ATOM 9143 C CA . TRP A 1 1170 ? 23.136 -23.441 -17.290 1.00 84.19 1170 TRP A CA 1
ATOM 9144 C C . TRP A 1 1170 ? 23.144 -22.476 -16.094 1.00 84.19 1170 TRP A C 1
ATOM 9146 O O . TRP A 1 1170 ? 24.228 -22.117 -15.654 1.00 84.19 1170 TRP A O 1
ATOM 9156 N N . HIS A 1 1171 ? 21.974 -22.042 -15.608 1.00 77.62 1171 HIS A N 1
ATOM 9157 C CA . HIS A 1 1171 ? 21.833 -21.063 -14.525 1.00 77.62 1171 HIS A CA 1
ATOM 9158 C C . HIS A 1 1171 ? 22.241 -21.615 -13.149 1.00 77.62 1171 HIS A C 1
ATOM 9160 O O . HIS A 1 1171 ? 22.717 -20.851 -12.314 1.00 77.62 1171 HIS A O 1
ATOM 9166 N N . ASN A 1 1172 ? 22.086 -22.929 -12.949 1.00 61.31 1172 ASN A N 1
ATOM 9167 C CA . ASN A 1 1172 ? 22.326 -23.607 -11.671 1.00 61.31 1172 ASN A CA 1
ATOM 9168 C C . ASN A 1 1172 ? 23.814 -23.769 -11.331 1.00 61.31 1172 ASN A C 1
ATOM 9170 O O . ASN A 1 1172 ? 24.595 -24.216 -12.207 1.00 61.31 1172 ASN A O 1
#

Radius of gyration: 37.07 Å; chains: 1; bounding box: 82×71×122 Å

Foldseek 3Di:
DDDDDDDDDDDDDDDDDFQCQLVVLLPQWPFKQQLPDQATLNPQTQRKDWDQPWDRDDLKIFDAWGGTKMWRHLGDDPDAVLQLQFKKKKKWKWAFDADDDDPQWWWFKKGFACPDPDWAKIKTWTAHRLRQKIAIWIDTRPPPDTQGQVWMDGHPDRDIWMKMWIADSVVQKIWIWTQDPLFTHTGDMGHRPSDDGGDSGTMMGQAYHDHPVPPRHRTGTRIMIRIIIMGRHDRDRSNSSCNSVSSPRDPLQAKGRWVVFFAAEADFQAKDKTATDRYDPPVPLQAKFKFKDQDVVGHTDDTRHRHRIDIDPGGDDAQGKMKIWMFTADPPDPCPRHTYDIGMYTHHFAWADWVVFFAAEAAAQFDKIFTHGRPQFPWKFKAKDQDQVAHHTDDIGRHRIGTDGDDAQGKMKMWIFGQGPNRTGTYDIGIYHHAHDDDDCVVLVFFKKKWWWFWFAWDFFLVCLQFDDDPPDRWALATAIWMAGQPVRDIDGQDTCCNPPLSTWHWQDWEADQALFKIKTWIGNDQPAAIFIWMDTSNNPPIDTQADFDPCQVVQLVVQVLVPGSGSPGKHWHQWYDALDQKIKTWIQVLQFAALLDFFSPHTAIAIWMAGVNNPDIGGQALDLHHKHRWDAAQQRKIKTWTAFLQLAARLAFRAIWIAHPNNADIDGLAGLQDQWPRHWGQWDAFQVDRQKIKTARAARDGATNGKWFIKIFGNVFDRADPDDLPDQDDDPRIDTLPVQWIHSDRAAIWGHPVVGTDGDRQQLQAKMWHQWDHSHNFKIKIWMQHHSNHGNNRTQRTAIWIGTSVGRTHGRGHDPPGHIRNMDRSRRHDSHDDDDADFDVVQLVLQKEKEKALAACAVQPPFDVVGDDQVFFFKKWKKFWARHGSQLDDSDPDPPSQQQARDFFDSTWMKTFAIFTQDSRRMAIAMDRASTWIWIFGAGPLRFGFFTDSGTDHHGGRHYDYDHHRDHRPPDDNDPPPPDPDDRPNVVDDHYRRAADPPDDFDDDSRGRTNIDQDACVPLPLCQQQDQPFDPGHVQVQADDPDHVPVQHSDQDDDFQHGRNLCSCRVVCQQFDASNNNDPDDDDNSSHGDTTPNFAQSRGNVNCCCPPPPVNVSRDDSVSSSSVRVCRRNRNGHARASAFARGPVCVVPPRHSDDDDPCRSRDSHHDPRRD